Protein AF-0000000077824830 (afdb_homodimer)

Sequence (788 aa):
MGSRHFPARTVLFERETSGVTYRVPALLHIPCVAKLLAFAEERLSVDDAHANLLVLRRALFTPHQAQYMRALETATLAHHRSMNPCPIYDELTGMVFLFFIAVLGRTPEAFQIITGQNAARLCYVTSSDQGISWSHVTDLTQQVIGVSIEDWATFALGPGHGIQLKSGRLLLPAYAYHIDCKECFGKLCKTTPHAFTFYSDDHGQSWQFGEFIPNLQTVECQMVSVDEEDGSNVLYCNARSPLGFRVQALSTDDGAVFHSGQLVQRLVETPHGCHGSIIGFQAPISQSGFSFQMPTWVLYCHPTSSRSRVNLGIYLSTFPRDADSWTEPWVIYEGPSAYSDLAYIELPYPDLSITGIPAIAFACLYENGVRSPYEQISFSMFTLHEKPCQFLYYMGSRHFPARTVLFERETSGVTYRVPALLHIPCVAKLLAFAEERLSVDDAHANLLVLRRALFTPHQAQYMRALETATLAHHRSMNPCPIYDELTGMVFLFFIAVLGRTPEAFQIITGQNAARLCYVTSSDQGISWSHVTDLTQQVIGVSIEDWATFALGPGHGIQLKSGRLLLPAYAYHIDCKECFGKLCKTTPHAFTFYSDDHGQSWQFGEFIPNLQTVECQMVSVDEEDGSNVLYCNARSPLGFRVQALSTDDGAVFHSGQLVQRLVETPHGCHGSIIGFQAPISQSGFSFQMPTWVLYCHPTSSRSRVNLGIYLSTFPRDADSWTEPWVIYEGPSAYSDLAYIELPYPDLSITGIPAIAFACLYENGVRSPYEQISFSMFTLHEKPCQFLYY

Structure (mmCIF, N/CA/C/O backbone):
data_AF-0000000077824830-model_v1
#
loop_
_entity.id
_entity.type
_entity.pdbx_description
1 polymer exo-alpha-sialidase
#
loop_
_atom_site.group_PDB
_atom_site.id
_atom_site.type_symbol
_atom_site.label_atom_id
_atom_site.label_alt_id
_atom_site.label_comp_id
_atom_site.label_asym_id
_atom_site.label_entity_id
_atom_site.label_seq_id
_atom_site.pdbx_PDB_ins_code
_atom_site.Cartn_x
_atom_site.Cartn_y
_atom_site.Cartn_z
_atom_site.occupancy
_atom_site.B_iso_or_equiv
_atom_site.auth_seq_id
_atom_site.auth_comp_id
_atom_site.auth_asym_id
_atom_site.auth_atom_id
_atom_site.pdbx_PDB_model_num
ATOM 1 N N . MET A 1 1 ? -3.24 -15.883 12.625 1 47.66 1 MET A N 1
ATOM 2 C CA . MET A 1 1 ? -2.906 -14.461 12.648 1 47.66 1 MET A CA 1
ATOM 3 C C . MET A 1 1 ? -3.854 -13.664 11.758 1 47.66 1 MET A C 1
ATOM 5 O O . MET A 1 1 ? -4.262 -14.141 10.695 1 47.66 1 MET A O 1
ATOM 9 N N . GLY A 1 2 ? -4.559 -12.773 12.289 1 63.34 2 GLY A N 1
ATOM 10 C CA . GLY A 1 2 ? -5.555 -11.992 11.578 1 63.34 2 GLY A CA 1
ATOM 11 C C . GLY A 1 2 ? -4.996 -11.281 10.367 1 63.34 2 GLY A C 1
ATOM 12 O O . GLY A 1 2 ? -3.777 -11.18 10.203 1 63.34 2 GLY A O 1
ATOM 13 N N . SER A 1 3 ? -5.73 -10.969 9.312 1 76.12 3 SER A N 1
ATOM 14 C CA . SER A 1 3 ? -5.371 -10.25 8.094 1 76.12 3 SER A CA 1
ATOM 15 C C . SER A 1 3 ? -5.188 -8.758 8.359 1 76.12 3 SER A C 1
ATOM 17 O O . SER A 1 3 ? -5.848 -8.195 9.234 1 76.12 3 SER A O 1
ATOM 19 N N . ARG A 1 4 ? -4.098 -8.203 7.906 1 87.69 4 ARG A N 1
ATOM 20 C CA . ARG A 1 4 ? -3.842 -6.77 7.926 1 87.69 4 ARG A CA 1
ATOM 21 C C . ARG A 1 4 ? -4.199 -6.129 6.586 1 87.69 4 ARG A C 1
ATOM 23 O O . ARG A 1 4 ? -3.834 -6.648 5.527 1 87.69 4 ARG A O 1
ATOM 30 N N . HIS A 1 5 ? -4.961 -5.031 6.664 1 90.44 5 HIS A N 1
ATOM 31 C CA . HIS A 1 5 ? -5.422 -4.324 5.477 1 90.44 5 HIS A CA 1
ATOM 32 C C . HIS A 1 5 ? -4.746 -2.959 5.352 1 90.44 5 HIS A C 1
ATOM 34 O O . HIS A 1 5 ? -4.609 -2.236 6.34 1 90.44 5 HIS A O 1
ATOM 40 N N . PHE A 1 6 ? -4.293 -2.604 4.18 1 92.62 6 PHE A N 1
ATOM 41 C CA . PHE A 1 6 ? -3.73 -1.301 3.842 1 92.62 6 PHE A CA 1
ATOM 42 C C . PHE A 1 6 ? -4.551 -0.624 2.75 1 92.62 6 PHE A C 1
ATOM 44 O O . PHE A 1 6 ? -4.879 -1.245 1.739 1 92.62 6 PHE A O 1
ATOM 51 N N . PRO A 1 7 ? -4.887 0.658 2.934 1 92.44 7 PRO A N 1
ATOM 52 C CA . PRO A 1 7 ? -5.668 1.347 1.902 1 92.44 7 PRO A CA 1
ATOM 53 C C . PRO A 1 7 ? -4.875 1.581 0.619 1 92.44 7 PRO A C 1
ATOM 55 O O . PRO A 1 7 ? -3.643 1.5 0.627 1 92.44 7 PRO A O 1
ATOM 58 N N . ALA A 1 8 ? -5.672 1.815 -0.489 1 91.62 8 ALA A N 1
ATOM 59 C CA . ALA A 1 8 ? -5.031 2.25 -1.728 1 91.62 8 ALA A CA 1
ATOM 60 C C . ALA A 1 8 ? -4.219 3.521 -1.507 1 91.62 8 ALA A C 1
ATOM 62 O O . ALA A 1 8 ? -4.496 4.293 -0.585 1 91.62 8 ALA A O 1
ATOM 63 N N . ARG A 1 9 ? -3.213 3.689 -2.316 1 92.19 9 ARG A N 1
ATOM 64 C CA . ARG A 1 9 ? -2.283 4.801 -2.16 1 92.19 9 ARG A CA 1
ATOM 65 C C . ARG A 1 9 ? -1.987 5.465 -3.502 1 92.19 9 ARG A C 1
ATOM 67 O O . ARG A 1 9 ? -1.806 4.777 -4.512 1 92.19 9 ARG A O 1
ATOM 74 N N . THR A 1 10 ? -1.988 6.789 -3.518 1 90.81 10 THR A N 1
ATOM 75 C CA . THR A 1 10 ? -1.603 7.562 -4.691 1 90.81 10 THR A CA 1
ATOM 76 C C . THR A 1 10 ? -0.431 8.484 -4.375 1 90.81 10 THR A C 1
ATOM 78 O O . THR A 1 10 ? -0.51 9.297 -3.451 1 90.81 10 THR A O 1
ATOM 81 N N . VAL A 1 11 ? 0.64 8.398 -5.121 1 93.06 11 VAL A N 1
ATOM 82 C CA . VAL A 1 11 ? 1.787 9.273 -4.934 1 93.06 11 VAL A CA 1
ATOM 83 C C . VAL A 1 11 ? 1.505 10.633 -5.574 1 93.06 11 VAL A C 1
ATOM 85 O O . VAL A 1 11 ? 1.273 10.719 -6.781 1 93.06 11 VAL A O 1
ATOM 88 N N . LEU A 1 12 ? 1.549 11.656 -4.773 1 92.06 12 LEU A N 1
ATOM 89 C CA . LEU A 1 12 ? 1.25 12.992 -5.289 1 92.06 12 LEU A CA 1
ATOM 90 C C . LEU A 1 12 ? 2.533 13.766 -5.574 1 92.06 12 LEU A C 1
ATOM 92 O O . LEU A 1 12 ? 2.584 14.562 -6.512 1 92.06 12 LEU A O 1
ATOM 96 N N . PHE A 1 13 ? 3.52 13.656 -4.703 1 93.69 13 PHE A N 1
ATOM 97 C CA . PHE A 1 13 ? 4.832 14.273 -4.859 1 93.69 13 PHE A CA 1
AT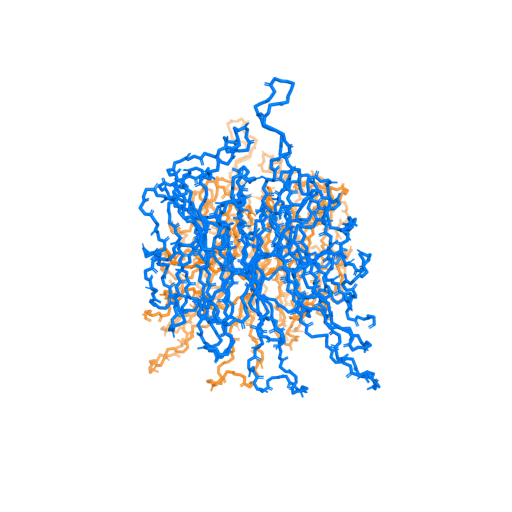OM 98 C C . PHE A 1 13 ? 5.938 13.234 -4.734 1 93.69 13 PHE A C 1
ATOM 100 O O . PHE A 1 13 ? 5.863 12.328 -3.896 1 93.69 13 PHE A O 1
ATOM 107 N N . GLU A 1 14 ? 6.898 13.398 -5.512 1 93.81 14 GLU A N 1
ATOM 108 C CA . GLU A 1 14 ? 7.977 12.406 -5.516 1 93.81 14 GLU A CA 1
ATOM 109 C C . GLU A 1 14 ? 9.336 13.07 -5.727 1 93.81 14 GLU A C 1
ATOM 111 O O . GLU A 1 14 ? 9.453 14.008 -6.523 1 93.81 14 GLU A O 1
ATOM 116 N N . ARG A 1 15 ? 10.227 12.484 -5.031 1 94.44 15 ARG A N 1
ATOM 117 C CA . ARG A 1 15 ? 11.594 12.953 -5.211 1 94.44 15 ARG A CA 1
ATOM 118 C C . ARG A 1 15 ? 12.016 12.859 -6.676 1 94.44 15 ARG A C 1
ATOM 120 O O . ARG A 1 15 ? 11.742 11.867 -7.344 1 94.44 15 ARG A O 1
ATOM 127 N N . GLU A 1 16 ? 12.711 13.867 -7.074 1 92 16 GLU A N 1
ATOM 128 C CA . GLU A 1 16 ? 13.148 13.914 -8.469 1 92 16 GLU A CA 1
ATOM 129 C C . GLU A 1 16 ? 14.594 13.445 -8.609 1 92 16 GLU A C 1
ATOM 131 O O . GLU A 1 16 ? 15.344 13.438 -7.633 1 92 16 GLU A O 1
ATOM 136 N N . THR A 1 17 ? 14.93 13.102 -9.836 1 89.69 17 THR A N 1
ATOM 137 C CA . THR A 1 17 ? 16.281 12.648 -10.117 1 89.69 17 THR A CA 1
ATOM 138 C C . THR A 1 17 ? 17.297 13.758 -9.82 1 89.69 17 THR A C 1
ATOM 140 O O . THR A 1 17 ? 18.453 13.477 -9.484 1 89.69 17 THR A O 1
ATOM 143 N N . SER A 1 18 ? 16.906 14.977 -9.914 1 89.75 18 SER A N 1
ATOM 144 C CA . SER A 1 18 ? 17.766 16.125 -9.656 1 89.75 18 SER A CA 1
ATOM 145 C C . SER A 1 18 ? 18.094 16.25 -8.18 1 89.75 18 SER A C 1
ATOM 147 O O . SER A 1 18 ? 18.984 17.016 -7.801 1 89.75 18 SER A O 1
ATOM 149 N N . GLY A 1 19 ? 17.359 15.555 -7.367 1 89.62 19 GLY A N 1
ATOM 150 C CA . GLY A 1 19 ? 17.547 15.664 -5.93 1 89.62 19 GLY A CA 1
ATOM 151 C C . GLY A 1 19 ? 16.453 16.453 -5.238 1 89.62 19 GLY A C 1
ATOM 152 O O . GLY A 1 19 ? 16.328 16.406 -4.012 1 89.62 19 GLY A O 1
ATOM 153 N N . VAL A 1 20 ? 15.711 17.141 -6.039 1 92.62 20 VAL A N 1
ATOM 154 C CA . VAL A 1 20 ? 14.578 17.891 -5.504 1 92.62 20 VAL A CA 1
ATOM 155 C C . VAL A 1 20 ? 13.641 16.953 -4.758 1 92.62 20 VAL A C 1
ATOM 157 O O . VAL A 1 20 ? 13.297 15.875 -5.254 1 92.62 20 VAL A O 1
ATOM 160 N N . THR A 1 21 ? 13.328 17.344 -3.527 1 95 21 THR A N 1
ATOM 161 C CA . THR A 1 21 ? 12.477 16.531 -2.656 1 95 21 THR A CA 1
ATOM 162 C C . THR A 1 21 ? 11.336 17.375 -2.096 1 95 21 THR A C 1
ATOM 164 O O . THR A 1 21 ? 11.422 18.609 -2.049 1 95 21 THR A O 1
ATOM 167 N N . TYR A 1 22 ? 10.344 16.734 -1.759 1 96.19 22 TYR A N 1
ATOM 168 C CA . TYR A 1 22 ? 9.18 17.406 -1.193 1 96.19 22 TYR A CA 1
ATOM 169 C C . TYR A 1 22 ? 8.93 16.938 0.24 1 96.19 22 TYR A C 1
ATOM 171 O O . TYR A 1 22 ? 9 15.75 0.538 1 96.19 22 TYR A O 1
ATOM 179 N N . ARG A 1 23 ? 8.68 17.906 1.113 1 97.06 23 ARG A N 1
ATOM 180 C CA . ARG A 1 23 ? 8.547 17.625 2.541 1 97.06 23 ARG A CA 1
ATOM 181 C C . ARG A 1 23 ? 7.387 18.406 3.146 1 97.06 23 ARG A C 1
ATOM 183 O O . ARG A 1 23 ? 6.855 19.312 2.521 1 97.06 23 ARG A O 1
ATOM 190 N N . VAL A 1 24 ? 6.992 18 4.363 1 97.69 24 VAL A N 1
ATOM 191 C CA . VAL A 1 24 ? 6.086 18.719 5.254 1 97.69 24 VAL A CA 1
ATOM 192 C C . VAL A 1 24 ? 4.727 18.891 4.578 1 97.69 24 VAL A C 1
ATOM 194 O O . VAL A 1 24 ? 4.324 20.016 4.246 1 97.69 24 VAL A O 1
ATOM 197 N N . PRO A 1 25 ? 4.031 17.828 4.473 1 97.5 25 PRO A N 1
ATOM 198 C CA . PRO A 1 25 ? 2.723 17.859 3.814 1 97.5 25 PRO A CA 1
ATOM 199 C C . PRO A 1 25 ? 1.676 18.625 4.633 1 97.5 25 PRO A C 1
ATOM 201 O O . PRO A 1 25 ? 1.704 18.578 5.863 1 97.5 25 PRO A O 1
ATOM 204 N N . ALA A 1 26 ? 0.798 19.266 3.955 1 98.19 26 ALA A N 1
ATOM 205 C CA . ALA A 1 26 ? -0.415 19.859 4.516 1 98.19 26 ALA A CA 1
ATOM 206 C C . ALA A 1 26 ? -1.621 19.594 3.619 1 98.19 26 ALA A C 1
ATOM 208 O O . ALA A 1 26 ? -1.521 19.656 2.393 1 98.19 26 ALA A O 1
ATOM 209 N N . LEU A 1 27 ? -2.678 19.219 4.195 1 96.75 27 LEU A N 1
ATOM 210 C CA . LEU A 1 27 ? -3.879 18.828 3.471 1 96.75 27 LEU A CA 1
ATOM 211 C C . LEU A 1 27 ? -5.078 19.656 3.916 1 96.75 27 LEU A C 1
ATOM 213 O O . LEU A 1 27 ? -5.301 19.828 5.113 1 96.75 27 LEU A O 1
ATOM 217 N N . LEU A 1 28 ? -5.801 20.188 2.934 1 96.31 28 LEU A N 1
ATOM 218 C CA . LEU A 1 28 ? -6.992 20.969 3.227 1 96.31 28 LEU A CA 1
ATOM 219 C C . LEU A 1 28 ? -8.188 20.484 2.412 1 96.31 28 LEU A C 1
ATOM 221 O O . LEU A 1 28 ? -8.078 20.297 1.199 1 96.31 28 LEU A O 1
ATOM 225 N N . HIS A 1 29 ? -9.227 20.219 3.096 1 93.94 29 HIS A N 1
ATOM 226 C CA . HIS A 1 29 ? -10.477 19.875 2.436 1 93.94 29 HIS A CA 1
ATOM 227 C C . HIS A 1 29 ? -11.406 21.078 2.346 1 93.94 29 HIS A C 1
ATOM 229 O O . HIS A 1 29 ? -11.617 21.781 3.338 1 93.94 29 HIS A O 1
ATOM 235 N N . ILE A 1 30 ? -11.891 21.297 1.149 1 92.19 30 ILE A N 1
ATOM 236 C CA . ILE A 1 30 ? -12.922 22.297 0.931 1 92.19 30 ILE A CA 1
ATOM 237 C C . ILE A 1 30 ? -14.273 21.625 0.726 1 92.19 30 ILE A C 1
ATOM 239 O O . ILE A 1 30 ? -14.586 21.172 -0.38 1 92.19 30 ILE A O 1
ATOM 243 N N . PRO A 1 31 ? -15.109 21.594 1.697 1 87 31 PRO A N 1
ATOM 244 C CA . PRO A 1 31 ? -16.312 20.75 1.703 1 87 31 PRO A CA 1
ATOM 245 C C . PRO A 1 31 ? -17.312 21.141 0.62 1 87 31 PRO A C 1
ATOM 247 O O . PRO A 1 31 ? -17.906 20.266 -0.026 1 87 31 PRO A O 1
ATOM 250 N N . CYS A 1 32 ? -17.562 22.359 0.378 1 83.5 32 CYS A N 1
ATOM 251 C CA . CYS A 1 32 ? -18.641 22.812 -0.488 1 83.5 32 CYS A CA 1
ATOM 252 C C . CYS A 1 32 ? -18.422 22.344 -1.923 1 83.5 32 CYS A C 1
ATOM 254 O O . CYS A 1 32 ? -19.375 22.156 -2.672 1 83.5 32 CYS A O 1
ATOM 256 N N . VAL A 1 33 ? -17.188 22.125 -2.264 1 78.88 33 VAL A N 1
ATOM 257 C CA . VAL A 1 33 ? -16.922 21.734 -3.645 1 78.88 33 VAL A CA 1
ATOM 258 C C . VAL A 1 33 ? -16.25 20.359 -3.672 1 78.88 33 VAL A C 1
ATOM 260 O O . VAL A 1 33 ? -15.844 19.875 -4.73 1 78.88 33 VAL A O 1
ATOM 263 N N . ALA A 1 34 ? -16.109 19.75 -2.547 1 80.56 34 ALA A N 1
ATOM 264 C CA . ALA A 1 34 ? -15.508 18.422 -2.422 1 80.56 34 ALA A CA 1
ATOM 265 C C . ALA A 1 34 ? -14.125 18.375 -3.064 1 80.56 34 ALA A C 1
ATOM 267 O O . ALA A 1 34 ? -13.844 17.5 -3.883 1 80.56 34 ALA A O 1
ATOM 268 N N . LYS A 1 35 ? -13.312 19.375 -2.715 1 86.06 35 LYS A N 1
ATOM 269 C CA . LYS A 1 35 ? -11.953 19.469 -3.227 1 86.06 35 LYS A CA 1
ATOM 270 C C . LYS A 1 35 ? -10.93 19.328 -2.104 1 86.06 35 LYS A C 1
ATOM 272 O O . LYS A 1 35 ? -11.203 19.688 -0.958 1 86.06 35 LYS A O 1
ATOM 277 N N . LEU A 1 36 ? -9.828 18.766 -2.52 1 91.31 36 LEU A N 1
ATOM 278 C CA . LEU A 1 36 ? -8.688 18.656 -1.617 1 91.31 36 LEU A CA 1
ATOM 279 C C . LEU A 1 36 ? -7.488 19.438 -2.162 1 91.31 36 LEU A C 1
ATOM 281 O O . LEU A 1 36 ? -7.23 19.422 -3.367 1 91.31 36 LEU A O 1
ATOM 285 N N . LEU A 1 37 ? -6.883 20.188 -1.346 1 94.12 37 LEU A N 1
ATOM 286 C CA . LEU A 1 37 ? -5.629 20.859 -1.656 1 94.12 37 LEU A CA 1
ATOM 287 C C . LEU A 1 37 ? -4.469 20.234 -0.893 1 94.12 37 LEU A C 1
ATOM 289 O O . LEU A 1 37 ? -4.484 20.188 0.339 1 94.12 37 LEU A O 1
ATOM 293 N N . ALA A 1 38 ? -3.521 19.703 -1.622 1 95.38 38 ALA A N 1
ATOM 294 C CA . ALA A 1 38 ? -2.316 19.109 -1.034 1 95.38 38 ALA A CA 1
ATOM 295 C C . ALA A 1 38 ? -1.123 20.047 -1.193 1 95.38 38 ALA A C 1
ATOM 297 O O . ALA A 1 38 ? -0.713 20.359 -2.314 1 95.38 38 ALA A O 1
ATOM 298 N N . PHE A 1 39 ? -0.548 20.484 -0.098 1 96.69 39 PHE A N 1
ATOM 299 C CA . PHE A 1 39 ? 0.609 21.375 -0.109 1 96.69 39 PHE A CA 1
ATOM 300 C C . PHE A 1 39 ? 1.861 20.641 0.352 1 96.69 39 PHE A C 1
ATOM 302 O O . PHE A 1 39 ? 1.774 19.672 1.099 1 96.69 39 PHE A O 1
ATOM 309 N N . ALA A 1 40 ? 3.002 21.125 -0.075 1 96.88 40 ALA A N 1
ATOM 310 C CA . ALA A 1 40 ? 4.289 20.625 0.397 1 96.88 40 ALA A CA 1
ATOM 311 C C . ALA A 1 40 ? 5.383 21.672 0.234 1 96.88 40 ALA A C 1
ATOM 313 O O . ALA A 1 40 ? 5.195 22.672 -0.474 1 96.88 40 ALA A O 1
ATOM 314 N N . GLU A 1 41 ? 6.461 21.453 0.929 1 96.94 41 GLU A N 1
ATOM 315 C CA . GLU A 1 41 ? 7.699 22.172 0.66 1 96.94 41 GLU A CA 1
ATOM 316 C C . GLU A 1 41 ? 8.484 21.516 -0.473 1 96.94 41 GLU A C 1
ATOM 318 O O . GLU A 1 41 ? 8.617 20.297 -0.516 1 96.94 41 GLU A O 1
ATOM 323 N N . GLU A 1 42 ? 8.891 22.297 -1.344 1 95.94 42 GLU A N 1
ATOM 324 C CA . GLU A 1 42 ? 9.93 21.844 -2.271 1 95.94 42 GLU A CA 1
ATOM 325 C C . GLU A 1 42 ? 11.32 22.172 -1.744 1 95.94 42 GLU A C 1
ATOM 327 O O . GLU A 1 42 ? 11.602 23.312 -1.391 1 95.94 42 GLU A O 1
ATOM 332 N N . ARG A 1 43 ? 12.156 21.156 -1.752 1 93.94 43 ARG A N 1
ATOM 333 C CA . ARG A 1 43 ? 13.531 21.328 -1.296 1 93.94 43 ARG A CA 1
ATOM 334 C C . ARG A 1 43 ? 14.523 20.875 -2.361 1 93.94 43 ARG A C 1
ATOM 336 O O . ARG A 1 43 ? 14.273 19.906 -3.078 1 93.94 43 ARG A O 1
ATOM 343 N N . LEU A 1 44 ? 15.609 21.547 -2.373 1 87.62 44 LEU A N 1
ATOM 344 C CA . LEU A 1 44 ? 16.641 21.141 -3.312 1 87.62 44 LEU A CA 1
ATOM 345 C C . LEU A 1 44 ? 17.344 19.875 -2.836 1 87.62 44 LEU A C 1
ATOM 347 O O . LEU A 1 44 ? 17.922 19.141 -3.637 1 87.62 44 LEU A O 1
ATOM 351 N N . SER A 1 45 ? 17.297 19.672 -1.559 1 81.19 45 SER A N 1
ATOM 352 C CA . SER A 1 45 ? 17.719 18.438 -0.896 1 81.19 45 SER A CA 1
ATOM 353 C C . SER A 1 45 ? 16.875 18.172 0.342 1 81.19 45 SER A C 1
ATOM 355 O O . SER A 1 45 ? 16 18.969 0.701 1 81.19 45 SER A O 1
ATOM 357 N N . VAL A 1 46 ? 17.203 17.125 1.11 1 80.62 46 VAL A N 1
ATOM 358 C CA . VAL A 1 46 ? 16.391 16.734 2.254 1 80.62 46 VAL A CA 1
ATOM 359 C C . VAL A 1 46 ? 16.609 17.719 3.404 1 80.62 46 VAL A C 1
ATOM 361 O O . VAL A 1 46 ? 15.789 17.797 4.324 1 80.62 46 VAL A O 1
ATOM 364 N N . ASP A 1 47 ? 17.594 18.438 3.303 1 81.5 47 ASP A N 1
ATOM 365 C CA . ASP A 1 47 ? 17.922 19.391 4.352 1 81.5 47 ASP A CA 1
ATOM 366 C C . ASP A 1 47 ? 16.922 20.547 4.371 1 81.5 47 ASP A C 1
ATOM 368 O O . ASP A 1 47 ? 16.562 21.094 3.322 1 81.5 47 ASP A O 1
ATOM 372 N N . ASP A 1 48 ? 16.531 20.953 5.559 1 80.25 48 ASP A N 1
ATOM 373 C CA . ASP A 1 48 ? 15.547 22.031 5.711 1 80.25 48 ASP A CA 1
ATOM 374 C C . ASP A 1 48 ? 16.109 23.359 5.211 1 80.25 48 ASP A C 1
ATOM 376 O O . ASP A 1 48 ? 15.367 24.219 4.766 1 80.25 48 ASP A O 1
ATOM 380 N N . ALA A 1 49 ? 17.375 23.516 5.281 1 81.25 49 ALA A N 1
ATOM 381 C CA . ALA A 1 49 ? 18.016 24.75 4.836 1 81.25 49 ALA A CA 1
ATOM 382 C C . ALA A 1 49 ? 17.969 24.891 3.318 1 81.25 49 ALA A C 1
ATOM 384 O O . ALA A 1 49 ? 18.234 25.969 2.773 1 81.25 49 ALA A O 1
ATOM 385 N N . HIS A 1 50 ? 17.5 23.859 2.693 1 81.44 50 HIS A N 1
ATOM 386 C CA . HIS A 1 50 ? 17.438 23.875 1.236 1 81.44 50 HIS A CA 1
ATOM 387 C C . HIS A 1 50 ? 15.992 23.984 0.747 1 81.44 50 HIS A C 1
ATOM 389 O O . HIS A 1 50 ? 15.703 23.703 -0.415 1 81.44 50 HIS A O 1
ATOM 395 N N . ALA A 1 51 ? 15.18 24.359 1.677 1 86.19 51 ALA A N 1
ATOM 396 C CA . ALA A 1 51 ? 13.812 24.672 1.247 1 86.19 51 ALA A CA 1
ATOM 397 C C . ALA A 1 51 ? 13.805 25.812 0.228 1 86.19 51 ALA A C 1
ATOM 399 O O . ALA A 1 51 ? 14.648 26.703 0.283 1 86.19 51 ALA A O 1
ATOM 400 N N . ASN A 1 52 ? 12.852 25.734 -0.688 1 87.69 52 ASN A N 1
ATOM 401 C CA . ASN A 1 52 ? 12.789 26.719 -1.767 1 87.69 52 ASN A CA 1
ATOM 402 C C . ASN A 1 52 ? 11.414 27.391 -1.831 1 87.69 52 ASN A C 1
ATOM 404 O O . ASN A 1 52 ? 11.266 28.547 -1.417 1 87.69 52 ASN A O 1
ATOM 408 N N . LEU A 1 53 ? 10.461 26.734 -2.205 1 93.69 53 LEU A N 1
ATOM 409 C CA . LEU A 1 53 ? 9.117 27.281 -2.332 1 93.69 53 LEU A CA 1
ATOM 410 C C . LEU A 1 53 ? 8.062 26.25 -1.955 1 93.69 53 LEU A C 1
ATOM 412 O O . LEU A 1 53 ? 8.391 25.094 -1.7 1 93.69 53 LEU A O 1
ATOM 416 N N . LEU A 1 54 ? 6.855 26.734 -1.832 1 97.56 54 LEU A N 1
ATOM 417 C CA . LEU A 1 54 ? 5.73 25.844 -1.571 1 97.56 54 LEU A CA 1
ATOM 418 C C . LEU A 1 54 ? 5.082 25.391 -2.875 1 97.56 54 LEU A C 1
ATOM 420 O O . LEU A 1 54 ? 5.059 26.141 -3.854 1 97.56 54 LEU A O 1
ATOM 424 N N . VAL A 1 55 ? 4.641 24.156 -2.852 1 96.44 55 VAL A N 1
ATOM 425 C CA . VAL A 1 55 ? 3.965 23.594 -4.02 1 96.44 55 VAL A CA 1
ATOM 426 C C . VAL A 1 55 ? 2.564 23.125 -3.637 1 96.44 55 VAL A C 1
ATOM 428 O O . VAL A 1 55 ? 2.273 22.922 -2.455 1 96.44 55 VAL A O 1
ATOM 431 N N . LEU A 1 56 ? 1.697 23.062 -4.707 1 95.44 56 LEU A N 1
ATOM 432 C CA . LEU A 1 56 ? 0.295 22.703 -4.52 1 95.44 56 LEU A CA 1
ATOM 433 C C . LEU A 1 56 ? -0.163 21.719 -5.582 1 95.44 56 LEU A C 1
ATOM 435 O O . LEU A 1 56 ? 0.174 21.859 -6.762 1 95.44 56 LEU A O 1
ATOM 439 N N . ARG A 1 57 ? -0.813 20.688 -5.152 1 92.25 57 ARG A N 1
ATOM 440 C CA . ARG A 1 57 ? -1.612 19.844 -6.043 1 92.25 57 ARG A CA 1
ATOM 441 C C . ARG A 1 57 ? -3.084 19.875 -5.645 1 92.25 57 ARG A C 1
ATOM 443 O O . ARG A 1 57 ? -3.42 19.656 -4.477 1 92.25 57 ARG A O 1
ATOM 450 N N . ARG A 1 58 ? -3.85 20.219 -6.625 1 88 58 ARG A N 1
ATOM 451 C CA . ARG A 1 58 ? -5.289 20.234 -6.387 1 88 58 ARG A CA 1
ATOM 452 C C . ARG A 1 58 ? -5.926 18.906 -6.805 1 88 58 ARG A C 1
ATOM 454 O O . ARG A 1 58 ? -5.586 18.359 -7.855 1 88 58 ARG A O 1
ATOM 461 N N . ALA A 1 59 ? -6.328 18.188 -5.879 1 71.81 59 ALA A N 1
ATOM 462 C CA . ALA A 1 59 ? -6.875 16.875 -6.219 1 71.81 59 ALA A CA 1
ATOM 463 C C . ALA A 1 59 ? -8.398 16.875 -6.129 1 71.81 59 ALA A C 1
ATOM 465 O O . ALA A 1 59 ? -8.977 17.562 -5.285 1 71.81 59 ALA A O 1
ATOM 466 N N . LEU A 1 60 ? -9.031 16.438 -7.32 1 58.22 60 LEU A N 1
ATOM 467 C CA . LEU A 1 60 ? -10.422 16.016 -7.203 1 58.22 60 LEU A CA 1
ATOM 468 C C . LEU A 1 60 ? -10.508 14.562 -6.73 1 58.22 60 LEU A C 1
ATOM 470 O O . LEU A 1 60 ? -9.555 13.797 -6.871 1 58.22 60 LEU A O 1
ATOM 474 N N . PHE A 1 61 ? -11.531 14.141 -5.785 1 55.94 61 PHE A N 1
ATOM 475 C CA . PHE A 1 61 ? -11.781 12.789 -5.293 1 55.94 61 PHE A CA 1
ATOM 476 C C . PHE A 1 61 ? -11.586 11.766 -6.41 1 55.94 61 PHE A C 1
ATOM 478 O O . PHE A 1 61 ? -11.383 10.578 -6.141 1 55.94 61 PHE A O 1
ATOM 485 N N . THR A 1 62 ? -11.586 12.227 -7.637 1 48.25 62 THR A N 1
ATOM 486 C CA . THR A 1 62 ? -11.406 11.211 -8.672 1 48.25 62 THR A CA 1
ATOM 487 C C . THR A 1 62 ? -9.992 11.25 -9.227 1 48.25 62 THR A C 1
ATOM 489 O O . THR A 1 62 ? -9.469 12.32 -9.539 1 48.25 62 THR A O 1
ATOM 492 N N . PRO A 1 63 ? -9.227 10.289 -8.859 1 46.03 63 PRO A N 1
ATOM 493 C CA . PRO A 1 63 ? -7.812 10.156 -9.234 1 46.03 63 PRO A CA 1
ATOM 494 C C . PRO A 1 63 ? -7.492 10.797 -10.578 1 46.03 63 PRO A C 1
ATOM 496 O O . PRO A 1 63 ? -6.379 11.281 -10.789 1 46.03 63 PRO A O 1
ATOM 499 N N . HIS A 1 64 ? -8.391 10.609 -11.555 1 45.16 64 HIS A N 1
ATOM 500 C CA . HIS A 1 64 ? -8.039 10.969 -12.922 1 45.16 64 HIS A CA 1
ATOM 501 C C . HIS A 1 64 ? -7.848 12.477 -13.062 1 45.16 64 HIS A C 1
ATOM 503 O O . HIS A 1 64 ? -7.328 12.945 -14.078 1 45.16 64 HIS A O 1
ATOM 509 N N . GLN A 1 65 ? -8.32 13.117 -12.039 1 48.59 65 GLN A N 1
ATOM 510 C CA . GLN A 1 65 ? -8.25 14.555 -12.305 1 48.59 65 GLN A CA 1
ATOM 511 C C . GLN A 1 65 ? -7.148 15.211 -11.477 1 48.59 65 GLN A C 1
ATOM 513 O O . GLN A 1 65 ? -7.254 16.391 -11.125 1 48.59 65 GLN A O 1
ATOM 518 N N . ALA A 1 66 ? -6.324 14.305 -10.844 1 54.41 66 ALA A N 1
ATOM 519 C CA . ALA A 1 66 ? -5.297 15.07 -10.148 1 54.41 66 ALA A CA 1
ATOM 520 C C . ALA A 1 66 ? -4.59 16.031 -11.102 1 54.41 66 ALA A C 1
ATOM 522 O O . ALA A 1 66 ? -4.172 15.633 -12.188 1 54.41 66 ALA A O 1
ATOM 523 N N . GLN A 1 67 ? -4.875 17.297 -10.828 1 63.59 67 GLN A N 1
ATOM 524 C CA . GLN A 1 67 ? -4.234 18.375 -11.562 1 63.59 67 GLN A CA 1
ATOM 525 C C . GLN A 1 67 ? -2.725 18.391 -11.328 1 63.59 67 GLN A C 1
ATOM 527 O O . GLN A 1 67 ? -2.232 17.75 -10.398 1 63.59 67 GLN A O 1
ATOM 532 N N . TYR A 1 68 ? -2.006 18.844 -12.18 1 75.06 68 TYR A N 1
ATOM 533 C CA . TYR A 1 68 ? -0.555 19 -12.172 1 75.06 68 TYR A CA 1
ATOM 534 C C . TYR A 1 68 ? -0.092 19.781 -10.945 1 75.06 68 TYR A C 1
ATOM 536 O O . TYR A 1 68 ? -0.831 20.609 -10.422 1 75.06 68 TYR A O 1
ATOM 544 N N . MET A 1 69 ? 0.941 19.375 -10.406 1 84.25 69 MET A N 1
ATOM 545 C CA . MET A 1 69 ? 1.607 20.125 -9.344 1 84.25 69 MET A CA 1
ATOM 546 C C . MET A 1 69 ? 1.952 21.531 -9.805 1 84.25 69 MET A C 1
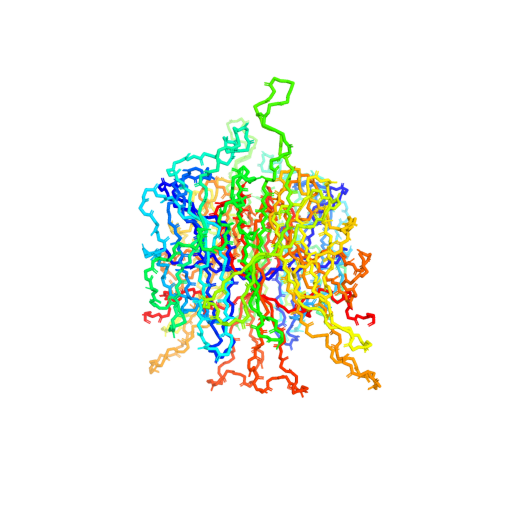ATOM 548 O O . MET A 1 69 ? 2.42 21.734 -10.93 1 84.25 69 MET A O 1
ATOM 552 N N . ARG A 1 70 ? 1.674 22.484 -8.938 1 90.81 70 ARG A N 1
ATOM 553 C CA . ARG A 1 70 ? 2.012 23.875 -9.234 1 90.81 70 ARG A CA 1
ATOM 554 C C . ARG A 1 70 ? 2.846 24.484 -8.117 1 90.81 70 ARG A C 1
ATOM 556 O O . ARG A 1 70 ? 2.604 24.219 -6.938 1 90.81 70 ARG A O 1
ATOM 563 N N . ALA A 1 71 ? 3.801 25.266 -8.508 1 93.62 71 ALA A N 1
ATOM 564 C CA . ALA A 1 71 ? 4.531 26.078 -7.535 1 93.62 71 ALA A CA 1
ATOM 565 C C . ALA A 1 71 ? 3.715 27.297 -7.117 1 93.62 71 ALA A C 1
ATOM 567 O O . ALA A 1 71 ? 3.062 27.922 -7.949 1 93.62 71 ALA A O 1
ATOM 568 N N . LEU A 1 72 ? 3.736 27.562 -5.875 1 96.69 72 LEU A N 1
ATOM 569 C CA . LEU A 1 72 ? 3.086 28.781 -5.383 1 96.69 72 LEU A CA 1
ATOM 570 C C . LEU A 1 72 ? 4.062 29.938 -5.355 1 96.69 72 LEU A C 1
ATOM 572 O O . LEU A 1 72 ? 4.543 30.328 -4.289 1 96.69 72 LEU A O 1
ATOM 576 N N . GLU A 1 73 ? 4.16 30.609 -6.434 1 94.5 73 GLU A N 1
ATOM 577 C CA . GLU A 1 73 ? 5.195 31.625 -6.656 1 94.5 73 GLU A CA 1
ATOM 578 C C . GLU A 1 73 ? 4.957 32.844 -5.793 1 94.5 73 GLU A C 1
ATOM 580 O O . GLU A 1 73 ? 5.906 33.531 -5.391 1 94.5 73 GLU A O 1
ATOM 585 N N . THR A 1 74 ? 3.742 33.094 -5.516 1 96.88 74 THR A N 1
ATOM 586 C CA . THR A 1 74 ? 3.434 34.344 -4.777 1 96.88 74 THR A CA 1
ATOM 587 C C . THR A 1 74 ? 3.641 34.125 -3.281 1 96.88 74 THR A C 1
ATOM 589 O O . THR A 1 74 ? 3.711 35.094 -2.52 1 96.88 74 THR A O 1
ATOM 592 N N . ALA A 1 75 ? 3.713 32.875 -2.814 1 98 75 ALA A N 1
ATOM 593 C CA . ALA A 1 75 ? 3.936 32.594 -1.4 1 98 75 ALA A CA 1
ATOM 594 C C . ALA A 1 75 ? 5.418 32.656 -1.05 1 98 75 ALA A C 1
ATOM 596 O O . ALA A 1 75 ? 5.98 31.734 -0.488 1 98 75 ALA A O 1
ATOM 597 N N . THR A 1 76 ? 5.945 33.781 -1.426 1 96.44 76 THR A N 1
ATOM 598 C CA . THR A 1 76 ? 7.375 34 -1.218 1 96.44 76 THR A CA 1
ATOM 599 C C . THR A 1 76 ? 7.664 35.406 -0.754 1 96.44 76 THR A C 1
ATOM 601 O O . THR A 1 76 ? 7.027 36.375 -1.218 1 96.44 76 THR A O 1
ATOM 604 N N . LEU A 1 77 ? 8.57 35.562 0.205 1 96.5 77 LEU A N 1
ATOM 605 C CA . LEU A 1 77 ? 9.164 36.812 0.613 1 96.5 77 LEU A CA 1
ATOM 606 C C . LEU A 1 77 ? 10.586 36.938 0.072 1 96.5 77 LEU A C 1
ATOM 608 O O . LEU A 1 77 ? 11.352 36 0.099 1 96.5 77 LEU A O 1
ATOM 612 N N . ALA A 1 78 ? 10.914 38.125 -0.376 1 94.62 78 ALA A N 1
ATOM 613 C CA . ALA A 1 78 ? 12.234 38.344 -0.972 1 94.62 78 ALA A CA 1
ATOM 614 C C . ALA A 1 78 ? 13.336 37.906 -0.018 1 94.62 78 ALA A C 1
ATOM 616 O O . ALA A 1 78 ? 13.32 38.25 1.164 1 94.62 78 ALA A O 1
ATOM 617 N N . HIS A 1 79 ? 14.234 37.094 -0.487 1 95 79 HIS A N 1
ATOM 618 C CA . HIS A 1 79 ? 15.43 36.625 0.199 1 95 79 HIS A CA 1
ATOM 619 C C . HIS A 1 79 ? 15.086 35.656 1.313 1 95 79 HIS A C 1
ATOM 621 O O . HIS A 1 79 ? 15.883 35.438 2.227 1 95 79 HIS A O 1
ATOM 627 N N . HIS A 1 80 ? 13.93 35.188 1.297 1 96.62 80 HIS A N 1
ATOM 628 C CA . HIS A 1 80 ? 13.492 34.219 2.291 1 96.62 80 HIS A CA 1
ATOM 629 C C . HIS A 1 80 ? 13.062 32.906 1.629 1 96.62 80 HIS A C 1
ATOM 631 O O . HIS A 1 80 ? 12.672 32.906 0.458 1 96.62 80 HIS A O 1
ATOM 637 N N . ARG A 1 81 ? 13.188 31.797 2.334 1 95.75 81 ARG A N 1
ATOM 638 C CA . ARG A 1 81 ? 12.602 30.531 1.906 1 95.75 81 ARG A CA 1
ATOM 639 C C . ARG A 1 81 ? 11.273 30.281 2.605 1 95.75 81 ARG A C 1
ATOM 641 O O . ARG A 1 81 ? 11.117 30.594 3.789 1 95.75 81 ARG A O 1
ATOM 648 N N . SER A 1 82 ? 10.312 29.797 1.888 1 96.88 82 SER A N 1
ATOM 649 C CA . SER A 1 82 ? 8.992 29.5 2.43 1 96.88 82 SER A CA 1
ATOM 650 C C . SER A 1 82 ? 8.906 28.078 2.951 1 96.88 82 SER A C 1
ATOM 652 O O . SER A 1 82 ? 9.25 27.125 2.24 1 96.88 82 SER A O 1
ATOM 654 N N . MET A 1 83 ? 8.422 27.938 4.219 1 96.81 83 MET A N 1
ATOM 655 C CA . MET A 1 83 ? 8.391 26.625 4.863 1 96.81 83 MET A CA 1
ATOM 656 C C . MET A 1 83 ? 7.113 26.453 5.672 1 96.81 83 MET A C 1
ATOM 658 O O . MET A 1 83 ? 6.41 27.422 5.957 1 96.81 83 MET A O 1
ATOM 662 N N . ASN A 1 84 ? 6.762 25.234 6.035 1 96.94 84 ASN A N 1
ATOM 663 C CA . ASN A 1 84 ? 5.703 24.859 6.969 1 96.94 84 ASN A CA 1
ATOM 664 C C . ASN A 1 84 ? 4.34 25.359 6.504 1 96.94 84 ASN A C 1
ATOM 666 O O . ASN A 1 84 ? 3.676 26.125 7.211 1 96.94 84 ASN A O 1
ATOM 670 N N . PRO A 1 85 ? 3.973 24.922 5.324 1 98.38 85 PRO A N 1
ATOM 671 C CA . PRO A 1 85 ? 2.623 25.328 4.918 1 98.38 85 PRO A CA 1
ATOM 672 C C . PRO A 1 85 ? 1.554 24.891 5.918 1 98.38 85 PRO A C 1
ATOM 674 O O . PRO A 1 85 ? 1.598 23.766 6.422 1 98.38 85 PRO A O 1
ATOM 677 N N . CYS A 1 86 ? 0.648 25.766 6.203 1 98.81 86 CYS A N 1
ATOM 678 C CA . CYS A 1 86 ? -0.461 25.516 7.117 1 98.81 86 CYS A CA 1
ATOM 679 C C . CYS A 1 86 ? -1.73 26.203 6.645 1 98.81 86 CYS A C 1
ATOM 681 O O . CYS A 1 86 ? -2.016 27.328 7.062 1 98.81 86 CYS A O 1
ATOM 683 N N . PRO A 1 87 ? -2.553 25.5 5.867 1 98.69 87 PRO A N 1
ATOM 684 C CA . PRO A 1 87 ? -3.748 26.109 5.277 1 98.69 87 PRO A CA 1
ATOM 685 C C . PRO A 1 87 ? -4.934 26.141 6.242 1 98.69 87 PRO A C 1
ATOM 687 O O . PRO A 1 87 ? -5.047 25.266 7.109 1 98.69 87 PRO A O 1
ATOM 690 N N . ILE A 1 88 ? -5.75 27.172 6.086 1 98.62 88 ILE A N 1
ATOM 691 C CA . ILE A 1 88 ? -7.027 27.297 6.773 1 98.62 88 ILE A CA 1
ATOM 692 C C . ILE A 1 88 ? -8.117 27.656 5.766 1 98.62 88 ILE A C 1
ATOM 694 O O . ILE A 1 88 ? -7.898 28.484 4.867 1 98.62 88 ILE A O 1
ATOM 698 N N . TYR A 1 89 ? -9.18 27.016 5.895 1 98 89 TYR A N 1
ATOM 699 C CA . TYR A 1 89 ? -10.352 27.375 5.102 1 98 89 TYR A CA 1
ATOM 700 C C . TYR A 1 89 ? -11.406 28.062 5.965 1 98 89 TYR A C 1
ATOM 702 O O . TYR A 1 89 ? -11.836 27.516 6.988 1 98 89 TYR A O 1
ATOM 710 N N . ASP A 1 90 ? -11.781 29.266 5.594 1 98.25 90 ASP A N 1
ATOM 711 C CA . ASP A 1 90 ? -12.883 29.984 6.219 1 98.25 90 ASP A CA 1
ATOM 712 C C . ASP A 1 90 ? -14.211 29.656 5.535 1 98.25 90 ASP A C 1
ATOM 714 O O . ASP A 1 90 ? -14.516 30.188 4.465 1 98.25 90 ASP A O 1
ATOM 718 N N . GLU A 1 91 ? -14.953 28.859 6.184 1 95.5 91 GLU A N 1
ATOM 719 C CA . GLU A 1 91 ? -16.188 28.344 5.594 1 95.5 91 GLU A CA 1
ATOM 720 C C . GLU A 1 91 ? -17.188 29.469 5.375 1 95.5 91 GLU A C 1
ATOM 722 O O . GLU A 1 91 ? -18.031 29.391 4.469 1 95.5 91 GLU A O 1
ATOM 727 N N . LEU A 1 92 ? -17.156 30.453 6.141 1 95.5 92 LEU A N 1
ATOM 728 C CA . LEU A 1 92 ? -18.125 31.531 6.07 1 95.5 92 LEU A CA 1
ATOM 729 C C . LEU A 1 92 ? -17.844 32.438 4.879 1 95.5 92 LEU A C 1
ATOM 731 O O . LEU A 1 92 ? -18.781 32.906 4.199 1 95.5 92 LEU A O 1
ATOM 735 N N . THR A 1 93 ? -16.594 32.719 4.629 1 97 93 THR A N 1
ATOM 736 C CA . THR A 1 93 ? -16.25 33.656 3.564 1 97 93 THR A CA 1
ATOM 737 C C . THR A 1 93 ? -15.836 32.906 2.297 1 97 93 THR A C 1
ATOM 739 O O . THR A 1 93 ? -15.773 33.5 1.216 1 97 93 THR A O 1
ATOM 742 N N . GLY A 1 94 ? -15.508 31.609 2.445 1 96.81 94 GLY A N 1
ATOM 743 C CA . GLY A 1 94 ? -15.023 30.828 1.318 1 96.81 94 GLY A CA 1
ATOM 744 C C . GLY A 1 94 ? -13.555 31.062 1.021 1 96.81 94 GLY A C 1
ATOM 745 O O . GLY A 1 94 ? -13.031 30.578 0.011 1 96.81 94 GLY A O 1
ATOM 746 N N . MET A 1 95 ? -12.891 31.812 1.852 1 98 95 MET A N 1
ATOM 747 C CA . MET A 1 95 ? -11.492 32.156 1.634 1 98 95 MET A CA 1
ATOM 748 C C . MET A 1 95 ? -10.57 31.047 2.123 1 98 95 MET A C 1
ATOM 750 O O . MET A 1 95 ? -10.789 30.484 3.191 1 98 95 MET A O 1
ATOM 754 N N . VAL A 1 96 ? -9.57 30.703 1.304 1 98.12 96 VAL A N 1
ATOM 755 C CA . VAL A 1 96 ? -8.484 29.828 1.736 1 98.12 96 VAL A CA 1
ATOM 756 C C . VAL A 1 96 ? -7.27 30.672 2.117 1 98.12 96 VAL A C 1
ATOM 758 O O . VAL A 1 96 ? -6.816 31.516 1.335 1 98.12 96 VAL A O 1
ATOM 761 N N . PHE A 1 97 ? -6.777 30.531 3.322 1 98.81 97 PHE A N 1
ATOM 762 C CA . PHE A 1 97 ? -5.5 31.094 3.752 1 98.81 97 PHE A CA 1
ATOM 763 C C . PHE A 1 97 ? -4.402 30.047 3.705 1 98.81 97 PHE A C 1
ATOM 765 O O . PHE A 1 97 ? -4.586 28.922 4.184 1 98.81 97 PHE A O 1
ATOM 772 N N . LEU A 1 98 ? -3.328 30.344 3.086 1 98.81 98 LEU A N 1
ATOM 773 C CA . LEU A 1 98 ? -2.133 29.516 3.225 1 98.81 98 LEU A CA 1
ATOM 774 C C . LEU A 1 98 ? -1.058 30.25 4.02 1 98.81 98 LEU A C 1
ATOM 776 O O . LEU A 1 98 ? -0.354 31.109 3.479 1 98.81 98 LEU A O 1
ATOM 780 N N . PHE A 1 99 ? -0.958 29.875 5.266 1 98.88 99 PHE A N 1
ATOM 781 C CA . PHE A 1 99 ? 0.085 30.422 6.125 1 98.88 99 PHE A CA 1
ATOM 782 C C . PHE A 1 99 ? 1.39 29.656 5.953 1 98.88 99 PHE A C 1
ATOM 784 O O . PHE A 1 99 ? 1.376 28.469 5.637 1 98.88 99 PHE A O 1
ATOM 791 N N . PHE A 1 100 ? 2.461 30.328 6.117 1 98.56 100 PHE A N 1
ATOM 792 C CA . PHE A 1 100 ? 3.791 29.734 6.102 1 98.56 100 PHE A CA 1
ATOM 793 C C . PHE A 1 100 ? 4.789 30.609 6.84 1 98.56 100 PHE A C 1
ATOM 795 O O . PHE A 1 100 ? 4.496 31.766 7.145 1 98.56 100 PHE A O 1
ATOM 802 N N . ILE A 1 101 ? 5.883 30.031 7.195 1 98.19 101 ILE A N 1
ATOM 803 C CA . ILE A 1 101 ? 6.973 30.859 7.707 1 98.19 101 ILE A CA 1
ATOM 804 C C . ILE A 1 101 ? 7.945 31.188 6.574 1 98.19 101 ILE A C 1
ATOM 806 O O . ILE A 1 101 ? 8.141 30.375 5.664 1 98.19 101 ILE A O 1
ATOM 810 N N . ALA A 1 102 ? 8.414 32.312 6.621 1 97.94 102 ALA A N 1
ATOM 811 C CA . ALA A 1 102 ? 9.5 32.75 5.742 1 97.94 102 ALA A CA 1
ATOM 812 C C . ALA A 1 102 ? 10.805 32.906 6.52 1 97.94 102 ALA A C 1
ATOM 814 O O . ALA A 1 102 ? 10.883 33.75 7.426 1 97.94 102 ALA A O 1
ATOM 815 N N . VAL A 1 103 ? 11.805 32.125 6.176 1 97.5 103 VAL A N 1
ATOM 816 C CA . VAL A 1 103 ? 13.062 32.156 6.91 1 97.5 103 VAL A CA 1
ATOM 817 C C . VAL A 1 103 ? 14.133 32.844 6.066 1 97.5 103 VAL A C 1
ATOM 819 O O . VAL A 1 103 ? 14.32 32.5 4.895 1 97.5 103 VAL A O 1
ATOM 822 N N . LEU A 1 104 ? 14.828 33.719 6.695 1 96.88 104 LEU A N 1
ATOM 823 C CA . LEU A 1 104 ? 15.828 34.531 5.996 1 96.88 104 LEU A CA 1
ATOM 824 C C . LEU A 1 104 ? 16.953 33.656 5.461 1 96.88 104 LEU A C 1
ATOM 826 O O . LEU A 1 104 ? 17.641 32.969 6.23 1 96.88 104 LEU A O 1
ATOM 830 N N . GLY A 1 105 ? 17.094 33.688 4.188 1 93.25 105 GLY A N 1
ATOM 831 C CA . GLY A 1 105 ? 18.172 32.938 3.533 1 93.25 105 GLY A CA 1
ATOM 832 C C . GLY A 1 105 ? 18.172 31.469 3.861 1 93.25 105 GLY A C 1
ATOM 833 O O . GLY A 1 105 ? 17.141 30.797 3.775 1 93.25 105 GLY A O 1
ATOM 834 N N . ARG A 1 106 ? 19.391 30.969 4.188 1 90 106 ARG A N 1
ATOM 835 C CA . ARG A 1 106 ? 19.562 29.547 4.484 1 90 106 ARG A CA 1
ATOM 836 C C . ARG A 1 106 ? 19.859 29.344 5.965 1 90 106 ARG A C 1
ATOM 838 O O . ARG A 1 106 ? 20.578 28.406 6.324 1 90 106 ARG A O 1
ATOM 845 N N . THR A 1 107 ? 19.359 30.25 6.75 1 93.88 107 THR A N 1
ATOM 846 C CA . THR A 1 107 ? 19.609 30.172 8.18 1 93.88 107 THR A CA 1
ATOM 847 C C . THR A 1 107 ? 18.984 28.906 8.773 1 93.88 107 THR A C 1
ATOM 849 O O . THR A 1 107 ? 17.766 28.734 8.727 1 93.88 107 THR A O 1
ATOM 852 N N . PRO A 1 108 ? 19.812 28.094 9.336 1 91.94 108 PRO A N 1
ATOM 853 C CA . PRO A 1 108 ? 19.234 26.875 9.922 1 91.94 108 PRO A CA 1
ATOM 854 C C . PRO A 1 108 ? 18.484 27.156 11.219 1 91.94 108 PRO A C 1
ATOM 856 O O . PRO A 1 108 ? 18.812 28.094 11.953 1 91.94 108 PRO A O 1
ATOM 859 N N . GLU A 1 109 ? 17.531 26.328 11.484 1 92.88 109 GLU A N 1
ATOM 860 C CA . GLU A 1 109 ? 16.797 26.422 12.742 1 92.88 109 GLU A CA 1
ATOM 861 C C . GLU A 1 109 ? 17.734 26.328 13.945 1 92.88 109 GLU A C 1
ATOM 863 O O . GLU A 1 109 ? 17.594 27.078 14.914 1 92.88 109 GLU A O 1
ATOM 868 N N . ALA A 1 110 ? 18.656 25.422 13.844 1 92.06 110 ALA A N 1
ATOM 869 C CA . ALA A 1 110 ? 19.594 25.188 14.938 1 92.06 110 ALA A CA 1
ATOM 870 C C . ALA A 1 110 ? 20.375 26.453 15.25 1 92.06 110 ALA A C 1
ATOM 872 O O . ALA A 1 110 ? 20.641 26.766 16.422 1 92.06 110 ALA A O 1
ATOM 873 N N . PHE A 1 111 ? 20.781 27.141 14.258 1 92.56 111 PHE A N 1
ATOM 874 C CA . PHE A 1 111 ? 21.516 28.391 14.445 1 92.56 111 PHE A CA 1
ATOM 875 C C . PHE A 1 111 ? 20.672 29.391 15.211 1 92.56 111 PHE A C 1
ATOM 877 O O . PHE A 1 111 ? 21.172 30.078 16.109 1 92.56 111 PHE A O 1
ATOM 884 N N . GLN A 1 112 ? 19.406 29.484 14.867 1 95.5 112 GLN A N 1
ATOM 885 C CA . GLN A 1 112 ? 18.5 30.422 15.531 1 95.5 112 GLN A CA 1
ATOM 886 C C . GLN A 1 112 ? 18.328 30.062 17 1 95.5 112 GLN A C 1
ATOM 888 O O . GLN A 1 112 ? 18.359 30.953 17.859 1 95.5 112 GLN A O 1
ATOM 893 N N . ILE A 1 113 ? 18.219 28.844 17.297 1 94.25 113 ILE A N 1
ATOM 894 C CA . ILE A 1 113 ? 17.984 28.359 18.641 1 94.25 113 ILE A CA 1
ATOM 895 C C . ILE A 1 113 ? 19.234 28.578 19.5 1 94.25 113 ILE A C 1
ATOM 897 O O . ILE A 1 113 ? 19.125 29.016 20.656 1 94.25 113 ILE A O 1
ATOM 901 N N . ILE A 1 114 ? 20.391 28.359 18.938 1 92.5 114 ILE A N 1
ATOM 902 C CA . ILE A 1 114 ? 21.656 28.453 19.672 1 92.5 114 ILE A CA 1
ATOM 903 C C . ILE A 1 114 ? 21.984 29.922 19.938 1 92.5 114 ILE A C 1
ATOM 905 O O . ILE A 1 114 ? 22.5 30.266 21 1 92.5 114 ILE A O 1
ATOM 909 N N . THR A 1 115 ? 21.672 30.797 18.984 1 92.75 115 THR A N 1
ATOM 910 C CA . THR A 1 115 ? 22.109 32.188 19.094 1 92.75 115 THR A CA 1
ATOM 911 C C . THR A 1 115 ? 21 33.062 19.672 1 92.75 115 THR A C 1
ATOM 913 O O . THR A 1 115 ? 21.266 34.156 20.172 1 92.75 115 THR A O 1
ATOM 916 N N . GLY A 1 116 ? 19.797 32.625 19.547 1 94 116 GLY A N 1
ATOM 917 C CA . GLY A 1 116 ? 18.656 33.469 19.938 1 94 116 GLY A CA 1
ATOM 918 C C . GLY A 1 116 ? 18.328 34.531 18.938 1 94 116 GLY A C 1
ATOM 919 O O . GLY A 1 116 ? 17.625 35.5 19.25 1 94 116 GLY A O 1
ATOM 920 N N . GLN A 1 117 ? 18.875 34.438 17.703 1 93.94 117 GLN A N 1
ATOM 921 C CA . GLN A 1 117 ? 18.609 35.375 16.641 1 93.94 117 GLN A CA 1
ATOM 922 C C . GLN A 1 117 ? 17.547 34.875 15.68 1 93.94 117 GLN A C 1
ATOM 924 O O . GLN A 1 117 ? 17.844 34.094 14.781 1 93.94 117 GLN A O 1
ATOM 929 N N . ASN A 1 118 ? 16.422 35.406 15.906 1 96.94 118 ASN A N 1
ATOM 930 C CA . ASN A 1 118 ? 15.25 34.969 15.148 1 96.94 118 ASN A CA 1
ATOM 931 C C . ASN A 1 118 ? 15.328 35.438 13.695 1 96.94 118 ASN A C 1
ATOM 933 O O . ASN A 1 118 ? 15.57 36.594 13.422 1 96.94 118 ASN A O 1
ATOM 937 N N . ALA A 1 119 ? 15.125 34.469 12.758 1 97 119 ALA A N 1
ATOM 938 C CA . ALA A 1 119 ? 15.172 34.781 11.336 1 97 119 ALA A CA 1
ATOM 939 C C . ALA A 1 119 ? 13.859 34.438 10.648 1 97 119 ALA A C 1
ATOM 941 O O . ALA A 1 119 ? 13.773 34.438 9.422 1 97 119 ALA A O 1
ATOM 942 N N . ALA A 1 120 ? 12.836 34.125 11.422 1 97.81 120 ALA A N 1
ATOM 943 C CA . ALA A 1 120 ? 11.578 33.625 10.875 1 97.81 120 ALA A CA 1
ATOM 944 C C . ALA A 1 120 ? 10.531 34.75 10.82 1 97.81 120 ALA A C 1
ATOM 946 O O . ALA A 1 120 ? 10.484 35.594 11.711 1 97.81 120 ALA A O 1
ATOM 947 N N . ARG A 1 121 ? 9.719 34.75 9.773 1 98.19 121 ARG A N 1
ATOM 948 C CA . ARG A 1 121 ? 8.578 35.625 9.602 1 98.19 121 ARG A CA 1
ATOM 949 C C . ARG A 1 121 ? 7.281 34.844 9.453 1 98.19 121 ARG A C 1
ATOM 951 O O . ARG A 1 121 ? 7.293 33.719 8.984 1 98.19 121 ARG A O 1
ATOM 958 N N . LEU A 1 122 ? 6.207 35.438 9.93 1 98.69 122 LEU A N 1
ATOM 959 C CA . LEU A 1 122 ? 4.867 34.906 9.766 1 98.69 122 LEU A CA 1
ATOM 960 C C . LEU A 1 122 ? 4.191 35.469 8.523 1 98.69 122 LEU A C 1
ATOM 962 O O . LEU A 1 122 ? 3.869 36.656 8.484 1 98.69 122 LEU A O 1
ATOM 966 N N . CYS A 1 123 ? 3.91 34.594 7.504 1 98.62 123 CYS A N 1
ATOM 967 C CA . CYS A 1 123 ? 3.387 35.094 6.23 1 98.62 123 CYS A CA 1
ATOM 968 C C . CYS A 1 123 ? 2.164 34.281 5.805 1 98.62 123 CYS A C 1
ATOM 970 O O . CYS A 1 123 ? 1.919 33.188 6.328 1 98.62 123 CYS A O 1
ATOM 972 N N . TYR A 1 124 ? 1.364 34.875 4.91 1 98.69 124 TYR A N 1
ATOM 973 C CA . TYR A 1 124 ? 0.298 34.094 4.285 1 98.69 124 TYR A CA 1
ATOM 974 C C . TYR A 1 124 ? -0.038 34.656 2.904 1 98.69 124 TYR A C 1
ATOM 976 O O . TYR A 1 124 ? 0.348 35.781 2.568 1 98.69 124 TYR A O 1
ATOM 984 N N . VAL A 1 125 ? -0.608 33.781 2.07 1 98.75 125 VAL A N 1
ATOM 985 C CA . VAL A 1 125 ? -1.313 34.156 0.847 1 98.75 125 VAL A CA 1
ATOM 986 C C . VAL A 1 125 ? -2.756 33.656 0.915 1 98.75 125 VAL A C 1
ATOM 988 O O . VAL A 1 125 ? -3.092 32.812 1.752 1 98.75 125 VAL A O 1
ATOM 991 N N . THR A 1 126 ? -3.619 34.219 0.109 1 98.69 126 THR A N 1
ATOM 992 C CA . THR A 1 126 ? -5.027 33.844 0.14 1 98.69 126 THR A CA 1
ATOM 993 C C . THR A 1 126 ? -5.508 33.438 -1.251 1 98.69 126 THR A C 1
ATOM 995 O O . THR A 1 126 ? -4.926 33.844 -2.258 1 98.69 126 THR A O 1
ATOM 998 N N . SER A 1 127 ? -6.426 32.594 -1.306 1 97.94 127 SER A N 1
ATOM 999 C CA . SER A 1 127 ? -7.113 32.188 -2.533 1 97.94 127 SER A CA 1
ATOM 1000 C C . SER A 1 127 ? -8.633 32.25 -2.355 1 97.94 127 SER A C 1
ATOM 1002 O O . SER A 1 127 ? -9.164 31.688 -1.392 1 97.94 127 SER A O 1
ATOM 1004 N N . SER A 1 128 ? -9.359 32.875 -3.295 1 97 128 SER A N 1
ATOM 1005 C CA . SER A 1 128 ? -10.812 32.938 -3.262 1 97 128 SER A CA 1
ATOM 1006 C C . SER A 1 128 ? -11.438 31.969 -4.27 1 97 128 SER A C 1
ATOM 1008 O O . SER A 1 128 ? -12.656 31.906 -4.398 1 97 128 SER A O 1
ATOM 1010 N N . ASP A 1 129 ? -10.625 31.234 -4.98 1 94.69 129 ASP A N 1
ATOM 1011 C CA . ASP A 1 129 ? -11.117 30.344 -6.031 1 94.69 129 ASP A CA 1
ATOM 1012 C C . ASP A 1 129 ? -10.602 28.922 -5.836 1 94.69 129 ASP A C 1
ATOM 1014 O O . ASP A 1 129 ? -10.188 28.266 -6.793 1 94.69 129 ASP A O 1
ATOM 1018 N N . GLN A 1 130 ? -10.523 28.547 -4.535 1 90.62 130 GLN A N 1
ATOM 1019 C CA . GLN A 1 130 ? -10.258 27.172 -4.168 1 90.62 130 GLN A CA 1
ATOM 1020 C C . GLN A 1 130 ? -8.867 26.734 -4.625 1 90.62 130 GLN A C 1
ATOM 1022 O O . GLN A 1 130 ? -8.68 25.609 -5.094 1 90.62 130 GLN A O 1
ATOM 1027 N N . GLY A 1 131 ? -7.918 27.625 -4.598 1 92.75 131 GLY A N 1
ATOM 1028 C CA . GLY A 1 131 ? -6.52 27.281 -4.801 1 92.75 131 GLY A CA 1
ATOM 1029 C C . GLY A 1 131 ? -6.059 27.469 -6.23 1 92.75 131 GLY A C 1
ATOM 1030 O O . GLY A 1 131 ? -4.934 27.109 -6.582 1 92.75 131 GLY A O 1
ATOM 1031 N N . ILE A 1 132 ? -6.852 28.016 -7.109 1 92.19 132 ILE A N 1
ATOM 1032 C CA . ILE A 1 132 ? -6.477 28.219 -8.508 1 92.19 132 ILE A CA 1
ATOM 1033 C C . ILE A 1 132 ? -5.512 29.391 -8.617 1 92.19 132 ILE A C 1
ATOM 1035 O O . ILE A 1 132 ? -4.496 29.312 -9.312 1 92.19 132 ILE A O 1
ATOM 1039 N N . SER A 1 133 ? -5.852 30.469 -7.973 1 95.62 133 SER A N 1
ATOM 1040 C CA . SER A 1 133 ? -4.984 31.641 -7.938 1 95.62 133 SER A CA 1
ATOM 1041 C C . SER A 1 133 ? -4.77 32.125 -6.508 1 95.62 133 SER A C 1
ATOM 1043 O O . SER A 1 133 ? -5.582 31.844 -5.625 1 95.62 133 SER A O 1
ATOM 1045 N N . TRP A 1 134 ? -3.674 32.812 -6.312 1 97.94 134 TRP A N 1
ATOM 1046 C CA . TRP A 1 134 ? -3.281 33.219 -4.965 1 97.94 134 TRP A CA 1
ATOM 1047 C C . TRP A 1 134 ? -2.85 34.656 -4.93 1 97.94 134 TRP A C 1
ATOM 1049 O O . TRP A 1 134 ? -2.244 35.156 -5.883 1 97.94 134 TRP A O 1
ATOM 1059 N N . SER A 1 135 ? -3.125 35.344 -3.867 1 98.44 135 SER A N 1
ATOM 1060 C CA . SER A 1 135 ? -2.725 36.75 -3.662 1 98.44 135 SER A CA 1
ATOM 1061 C C . SER A 1 135 ? -1.211 36.844 -3.514 1 98.44 135 SER A C 1
ATOM 1063 O O . SER A 1 135 ? -0.505 35.844 -3.443 1 98.44 135 SER A O 1
ATOM 1065 N N . HIS A 1 136 ? -0.761 38.094 -3.492 1 98 136 HIS A N 1
ATOM 1066 C CA . HIS A 1 136 ? 0.614 38.344 -3.074 1 98 136 HIS A CA 1
ATOM 1067 C C . HIS A 1 136 ? 0.79 38.094 -1.58 1 98 136 HIS A C 1
ATOM 1069 O O . HIS A 1 136 ? -0.183 38.125 -0.823 1 98 136 HIS A O 1
ATOM 1075 N N . VAL A 1 137 ? 2.01 37.938 -1.204 1 98.38 137 VAL A N 1
ATOM 1076 C CA . VAL A 1 137 ? 2.346 37.562 0.163 1 98.38 137 VAL A CA 1
ATOM 1077 C C . VAL A 1 137 ? 2.066 38.719 1.109 1 98.38 137 VAL A C 1
ATOM 1079 O O . VAL A 1 137 ? 2.305 39.875 0.763 1 98.38 137 VAL A O 1
ATOM 1082 N N . THR A 1 138 ? 1.539 38.438 2.221 1 98.31 138 THR A N 1
ATOM 1083 C CA . THR A 1 138 ? 1.402 39.344 3.346 1 98.31 138 THR A CA 1
ATOM 1084 C C . THR A 1 138 ? 2.291 38.906 4.508 1 98.31 138 THR A C 1
ATOM 1086 O O . THR A 1 138 ? 2.24 37.75 4.941 1 98.31 138 THR A O 1
ATOM 1089 N N . ASP A 1 139 ? 3.139 39.75 4.977 1 98.25 139 ASP A N 1
ATOM 1090 C CA . ASP A 1 139 ? 3.947 39.531 6.172 1 98.25 139 ASP A CA 1
ATOM 1091 C C . ASP A 1 139 ? 3.236 40.062 7.418 1 98.25 139 ASP A C 1
ATOM 1093 O O . ASP A 1 139 ? 3.105 41.281 7.602 1 98.25 139 ASP A O 1
ATOM 1097 N N . LEU A 1 140 ? 2.908 39.188 8.289 1 97.94 140 LEU A N 1
ATOM 1098 C CA . LEU A 1 140 ? 2.109 39.5 9.469 1 97.94 140 LEU A CA 1
ATOM 1099 C C . LEU A 1 140 ? 2.996 39.688 10.695 1 97.94 140 LEU A C 1
ATOM 1101 O O . LEU A 1 140 ? 2.506 40 11.781 1 97.94 140 LEU A O 1
ATOM 1105 N N . THR A 1 141 ? 4.211 39.562 10.562 1 97.94 141 THR A N 1
ATOM 1106 C CA . THR A 1 141 ? 5.121 39.406 11.695 1 97.94 141 THR A CA 1
ATOM 1107 C C . THR A 1 141 ? 4.992 40.594 12.641 1 97.94 141 THR A C 1
ATOM 1109 O O . THR A 1 141 ? 4.727 40.438 13.836 1 97.94 141 THR A O 1
ATOM 1112 N N . GLN A 1 142 ? 5.18 41.812 12.156 1 96.5 142 GLN A N 1
ATOM 1113 C CA . GLN A 1 142 ? 5.172 43 13.008 1 96.5 142 GLN A CA 1
ATOM 1114 C C . GLN A 1 142 ? 3.783 43.25 13.578 1 96.5 142 GLN A C 1
ATOM 1116 O O . GLN A 1 142 ? 3.645 43.656 14.742 1 96.5 142 GLN A O 1
ATOM 1121 N N . GLN A 1 143 ? 2.828 43.062 12.773 1 96.69 143 GLN A N 1
ATOM 1122 C CA . GLN A 1 143 ? 1.457 43.344 13.172 1 96.69 143 GLN A CA 1
ATOM 1123 C C . GLN A 1 143 ? 0.988 42.406 14.273 1 96.69 143 GLN A C 1
ATOM 1125 O O . GLN A 1 143 ? 0.236 42.812 15.164 1 96.69 143 GLN A O 1
ATOM 1130 N N . VAL A 1 144 ? 1.369 41.188 14.242 1 97.69 144 VAL A N 1
ATOM 1131 C CA . VAL A 1 144 ? 0.783 40.188 15.109 1 97.69 144 VAL A CA 1
ATOM 1132 C C . VAL A 1 144 ? 1.729 39.875 16.266 1 97.69 144 VAL A C 1
ATOM 1134 O O . VAL A 1 144 ? 1.303 39.812 17.422 1 97.69 144 VAL A O 1
ATOM 1137 N N . ILE A 1 145 ? 2.959 39.656 16.031 1 96.31 145 ILE A N 1
ATOM 1138 C CA . ILE A 1 145 ? 3.918 39.25 17.047 1 96.31 145 ILE A CA 1
ATOM 1139 C C . ILE A 1 145 ? 4.566 40.5 17.656 1 96.31 145 ILE A C 1
ATOM 1141 O O . ILE A 1 145 ? 4.688 40.594 18.891 1 96.31 145 ILE A O 1
ATOM 1145 N N . GLY A 1 146 ? 4.965 41.438 16.781 1 93.38 146 GLY A N 1
ATOM 1146 C CA . GLY A 1 146 ? 5.535 42.688 17.266 1 93.38 146 GLY A CA 1
ATOM 1147 C C . GLY A 1 146 ? 6.82 42.5 18.047 1 93.38 146 GLY A C 1
ATOM 1148 O O . GLY A 1 146 ? 7.703 41.75 17.625 1 93.38 146 GLY A O 1
ATOM 1149 N N . VAL A 1 147 ? 6.906 43.125 19.125 1 91.44 147 VAL A N 1
ATOM 1150 C CA . VAL A 1 147 ? 8.141 43.188 19.906 1 91.44 147 VAL A CA 1
ATOM 1151 C C . VAL A 1 147 ? 8.375 41.812 20.578 1 91.44 147 VAL A C 1
ATOM 1153 O O . VAL A 1 147 ? 9.508 41.5 20.938 1 91.44 147 VAL A O 1
ATOM 1156 N N . SER A 1 148 ? 7.305 41.062 20.734 1 93.81 148 SER A N 1
ATOM 1157 C CA . SER A 1 148 ? 7.41 39.781 21.391 1 93.81 148 SER A CA 1
ATOM 1158 C C . SER A 1 148 ? 8.367 38.844 20.641 1 93.81 148 SER A C 1
ATOM 1160 O O . SER A 1 148 ? 8.867 37.875 21.219 1 93.81 148 SER A O 1
ATOM 1162 N N . ILE A 1 149 ? 8.625 39.094 19.375 1 95.06 149 ILE A N 1
ATOM 1163 C CA . ILE A 1 149 ? 9.445 38.25 18.547 1 95.06 149 ILE A CA 1
ATOM 1164 C C . ILE A 1 149 ? 10.867 38.188 19.094 1 95.06 149 ILE A C 1
ATOM 1166 O O . ILE A 1 149 ? 11.602 37.219 18.859 1 95.06 149 ILE A O 1
ATOM 1170 N N . GLU A 1 150 ? 11.273 39.219 19.844 1 94.12 150 GLU A N 1
ATOM 1171 C CA . GLU A 1 150 ? 12.617 39.312 20.406 1 94.12 150 GLU A CA 1
ATOM 1172 C C . GLU A 1 150 ? 12.812 38.25 21.5 1 94.12 150 GLU A C 1
ATOM 1174 O O . GLU A 1 150 ? 13.938 37.906 21.844 1 94.12 150 GLU A O 1
ATOM 1179 N N . ASP A 1 151 ? 11.703 37.781 22 1 96.25 151 ASP A N 1
ATOM 1180 C CA . ASP A 1 151 ? 11.766 36.812 23.062 1 96.25 151 ASP A CA 1
ATOM 1181 C C . ASP A 1 151 ? 11.727 35.375 22.484 1 96.25 151 ASP A C 1
ATOM 1183 O O . ASP A 1 151 ? 11.75 34.406 23.234 1 96.25 151 ASP A O 1
ATOM 1187 N N . TRP A 1 152 ? 11.586 35.25 21.234 1 98 152 TRP A N 1
ATOM 1188 C CA . TRP A 1 152 ? 11.555 33.969 20.562 1 98 152 TRP A CA 1
ATOM 1189 C C . TRP A 1 152 ? 12.828 33.75 19.734 1 98 152 TRP A C 1
ATOM 1191 O O . TRP A 1 152 ? 13.125 34.531 18.844 1 98 152 TRP A O 1
ATOM 1201 N N . ALA A 1 153 ? 13.57 32.688 20.031 1 97.56 153 ALA A N 1
ATOM 1202 C CA . ALA A 1 153 ? 14.719 32.344 19.188 1 97.56 153 ALA A CA 1
ATOM 1203 C C . ALA A 1 153 ? 14.273 32.062 17.75 1 97.56 153 ALA A C 1
ATOM 1205 O O . ALA A 1 153 ? 14.961 32.406 16.797 1 97.56 153 ALA A O 1
ATOM 1206 N N . THR A 1 154 ? 13.18 31.359 17.641 1 97.88 154 THR A N 1
ATOM 1207 C CA . THR A 1 154 ? 12.484 31.094 16.391 1 97.88 154 THR A CA 1
ATOM 1208 C C . THR A 1 154 ? 11.062 30.609 16.656 1 97.88 154 THR A C 1
ATOM 1210 O O . THR A 1 154 ? 10.664 30.422 17.797 1 97.88 154 THR A O 1
ATOM 1213 N N . PHE A 1 155 ? 10.289 30.484 15.609 1 98.31 155 PHE A N 1
ATOM 1214 C CA . PHE A 1 155 ? 8.953 29.922 15.688 1 98.31 155 PHE A CA 1
ATOM 1215 C C . PHE A 1 155 ? 8.562 29.266 14.367 1 98.31 155 PHE A C 1
ATOM 1217 O O . PHE A 1 155 ? 9.234 29.469 13.352 1 98.31 155 PHE A O 1
ATOM 1224 N N . ALA A 1 156 ? 7.586 28.469 14.398 1 98 156 ALA A N 1
ATOM 1225 C CA . ALA A 1 156 ? 7.047 27.844 13.195 1 98 156 ALA A CA 1
ATOM 1226 C C . ALA A 1 156 ? 5.574 27.5 13.367 1 98 156 ALA A C 1
ATOM 1228 O O . ALA A 1 156 ? 4.988 27.75 14.422 1 98 156 ALA A O 1
ATOM 1229 N N . LEU A 1 157 ? 4.992 27.062 12.219 1 97.94 157 LEU A N 1
ATOM 1230 C CA . LEU A 1 157 ? 3.574 26.719 12.188 1 97.94 157 LEU A CA 1
ATOM 1231 C C . LEU A 1 157 ? 3.377 25.219 12.133 1 97.94 157 LEU A C 1
ATOM 1233 O O . LEU A 1 157 ? 4.137 24.5 11.469 1 97.94 157 LEU A O 1
ATOM 1237 N N . GLY A 1 158 ? 2.264 24.844 12.688 1 92.19 158 GLY A N 1
ATOM 1238 C CA . GLY A 1 158 ? 1.881 23.453 12.594 1 92.19 158 GLY A CA 1
ATOM 1239 C C . GLY A 1 158 ? 3.016 22.5 12.914 1 92.19 158 GLY A C 1
ATOM 1240 O O . GLY A 1 158 ? 3.584 22.547 14.008 1 92.19 158 GLY A O 1
ATOM 1241 N N . PRO A 1 159 ? 3.336 21.906 11.617 1 93.81 159 PRO A N 1
ATOM 1242 C CA . PRO A 1 159 ? 2.785 21.812 10.266 1 93.81 159 PRO A CA 1
ATOM 1243 C C . PRO A 1 159 ? 1.386 21.203 10.234 1 93.81 159 PRO A C 1
ATOM 1245 O O . PRO A 1 159 ? 0.802 20.938 11.289 1 93.81 159 PRO A O 1
ATOM 1248 N N . GLY A 1 160 ? 0.797 21 9.055 1 97.38 160 GLY A N 1
ATOM 1249 C CA . GLY A 1 160 ? -0.559 20.516 8.844 1 97.38 160 GLY A CA 1
ATOM 1250 C C . GLY A 1 160 ? -1.555 21.625 8.586 1 97.38 160 GLY A C 1
ATOM 1251 O O . GLY A 1 160 ? -1.253 22.594 7.871 1 97.38 160 GLY A O 1
ATOM 1252 N N . HIS A 1 161 ? -2.734 21.484 9.188 1 98.56 161 HIS A N 1
ATOM 1253 C CA . HIS A 1 161 ? -3.816 22.406 8.859 1 98.56 161 HIS A CA 1
ATOM 1254 C C . HIS A 1 161 ? -4.262 23.188 10.086 1 98.56 161 HIS A C 1
ATOM 1256 O O . HIS A 1 161 ? -4.098 22.734 11.219 1 98.56 161 HIS A O 1
ATOM 1262 N N . GLY A 1 162 ? -4.746 24.422 9.844 1 98.5 162 GLY A N 1
ATOM 1263 C CA . GLY A 1 162 ? -5.543 25.125 10.852 1 98.5 162 GLY A CA 1
ATOM 1264 C C . GLY A 1 162 ? -7.023 24.797 10.758 1 98.5 162 GLY A C 1
ATOM 1265 O O . GLY A 1 162 ? -7.449 24.047 9.891 1 98.5 162 GLY A O 1
ATOM 1266 N N . ILE A 1 163 ? -7.758 25.406 11.734 1 98.19 163 ILE A N 1
ATOM 1267 C CA . ILE A 1 163 ? -9.18 25.062 11.758 1 98.19 163 ILE A CA 1
ATOM 1268 C C . ILE A 1 163 ? -10 26.328 11.977 1 98.19 163 ILE A C 1
ATOM 1270 O O . ILE A 1 163 ? -9.461 27.375 12.344 1 98.19 163 ILE A O 1
ATOM 1274 N N . GLN A 1 164 ? -11.234 26.203 11.672 1 98.25 164 GLN A N 1
ATOM 1275 C CA . GLN A 1 164 ? -12.242 27.188 12.062 1 98.25 164 GLN A CA 1
ATOM 1276 C C . GLN A 1 164 ? -13.195 26.609 13.102 1 98.25 164 GLN A C 1
ATOM 1278 O O . GLN A 1 164 ? -13.758 25.531 12.914 1 98.25 164 GLN A O 1
ATOM 1283 N N . LEU A 1 165 ? -13.312 27.328 14.195 1 97.69 165 LEU A N 1
ATOM 1284 C CA . LEU A 1 165 ? -14.227 26.906 15.25 1 97.69 165 LEU A CA 1
ATOM 1285 C C . LEU A 1 165 ? -15.664 27.266 14.906 1 97.69 165 LEU A C 1
ATOM 1287 O O . LEU A 1 165 ? -15.906 28.062 14 1 97.69 165 LEU A O 1
ATOM 1291 N N . LYS A 1 166 ? -16.609 26.688 15.695 1 93.56 166 LYS A N 1
ATOM 1292 C CA . LYS A 1 166 ? -18.031 27 15.5 1 93.56 166 LYS A CA 1
ATOM 1293 C C . LYS A 1 166 ? -18.297 28.484 15.727 1 93.56 166 LYS A C 1
ATOM 1295 O O . LYS A 1 166 ? -19.188 29.047 15.102 1 93.56 166 LYS A O 1
ATOM 1300 N N . SER A 1 167 ? -17.516 29.078 16.531 1 93.75 167 SER A N 1
ATOM 1301 C CA . SER A 1 167 ? -17.656 30.5 16.828 1 93.75 167 SER A CA 1
ATOM 1302 C C . SER A 1 167 ? -17.25 31.359 15.625 1 93.75 167 SER A C 1
ATOM 1304 O O . SER A 1 167 ? -17.5 32.562 15.602 1 93.75 167 SER A O 1
ATOM 1306 N N . GLY A 1 168 ? -16.641 30.75 14.695 1 96.62 168 GLY A N 1
ATOM 1307 C CA . GLY A 1 168 ? -16.094 31.469 13.555 1 96.62 168 GLY A CA 1
ATOM 1308 C C . GLY A 1 168 ? -14.617 31.766 13.68 1 96.62 168 GLY A C 1
ATOM 1309 O O . GLY A 1 168 ? -13.961 32.125 12.695 1 96.62 168 GLY A O 1
ATOM 1310 N N . ARG A 1 169 ? -14.086 31.656 14.883 1 98.19 169 ARG A N 1
ATOM 1311 C CA . ARG A 1 169 ? -12.672 31.922 15.109 1 98.19 169 ARG A CA 1
ATOM 1312 C C . ARG A 1 169 ? -11.797 31.031 14.234 1 98.19 169 ARG A C 1
ATOM 1314 O O . ARG A 1 169 ? -12.023 29.828 14.148 1 98.19 169 ARG A O 1
ATOM 1321 N N . LEU A 1 170 ? -10.852 31.594 13.531 1 98.75 170 LEU A N 1
ATOM 1322 C CA . LEU A 1 170 ? -9.812 30.859 12.82 1 98.75 170 LEU A CA 1
ATOM 1323 C C . LEU A 1 170 ? -8.617 30.578 13.742 1 98.75 170 LEU A C 1
ATOM 1325 O O . LEU A 1 170 ? -8.18 31.469 14.469 1 98.75 170 LEU A O 1
ATOM 1329 N N . LEU A 1 171 ? -8.148 29.391 13.758 1 98.81 171 LEU A N 1
ATOM 1330 C CA . LEU A 1 171 ? -7.02 29 14.594 1 98.81 171 LEU A CA 1
ATOM 1331 C C . LEU A 1 171 ? -5.863 28.484 13.742 1 98.81 171 LEU A C 1
ATOM 1333 O O . LEU A 1 171 ? -6.062 27.656 12.844 1 98.81 171 LEU A O 1
ATOM 1337 N N . LEU A 1 172 ? -4.727 28.984 13.984 1 98.81 172 LEU A N 1
ATOM 1338 C CA . LEU A 1 172 ? -3.475 28.562 13.359 1 98.81 172 LEU A CA 1
ATOM 1339 C C . LEU A 1 172 ? -2.508 28 14.398 1 98.81 172 LEU A C 1
ATOM 1341 O O . LEU A 1 172 ? -1.924 28.75 15.18 1 98.81 172 LEU A O 1
ATOM 1345 N N . PRO A 1 173 ? -2.332 26.656 14.406 1 98.75 173 PRO A N 1
ATOM 1346 C CA . PRO A 1 173 ? -1.387 26.062 15.359 1 98.75 173 PRO A CA 1
ATOM 1347 C C . PRO A 1 173 ? 0.048 26.531 15.133 1 98.75 173 PRO A C 1
ATOM 1349 O O . PRO A 1 173 ? 0.477 26.688 13.984 1 98.75 173 PRO A O 1
ATOM 1352 N N . ALA A 1 174 ? 0.794 26.766 16.25 1 98.75 174 ALA A N 1
ATOM 1353 C CA . ALA A 1 174 ? 2.17 27.234 16.156 1 98.75 174 ALA A CA 1
ATOM 1354 C C . ALA A 1 174 ? 2.977 26.844 17.391 1 98.75 174 ALA A C 1
ATOM 1356 O O . ALA A 1 174 ? 2.428 26.281 18.344 1 98.75 174 ALA A O 1
ATOM 1357 N N . TYR A 1 175 ? 4.27 27.016 17.328 1 98.56 175 TYR A N 1
ATOM 1358 C CA . TYR A 1 175 ? 5.18 26.844 18.453 1 98.56 175 TYR A CA 1
ATOM 1359 C C . TYR A 1 175 ? 6.352 27.812 18.359 1 98.56 175 TYR A C 1
ATOM 1361 O O . TYR A 1 175 ? 6.684 28.297 17.266 1 98.56 175 TYR A O 1
ATOM 1369 N N . ALA A 1 176 ? 6.895 28.125 19.484 1 98.44 176 ALA A N 1
ATOM 1370 C CA . ALA A 1 176 ? 8.047 29.016 19.547 1 98.44 176 ALA A CA 1
ATOM 1371 C C . ALA A 1 176 ? 9.094 28.5 20.531 1 98.44 176 ALA A C 1
ATOM 1373 O O . ALA A 1 176 ? 8.75 27.859 21.531 1 98.44 176 ALA A O 1
ATOM 1374 N N . TYR A 1 177 ? 10.312 28.719 20.156 1 98 177 TYR A N 1
ATOM 1375 C CA . TYR A 1 177 ? 11.398 28.531 21.109 1 98 177 TYR A CA 1
ATOM 1376 C C . TYR A 1 177 ? 11.625 29.812 21.922 1 98 177 TYR A C 1
ATOM 1378 O O . TYR A 1 177 ? 12.305 30.734 21.469 1 98 177 TYR A O 1
ATOM 1386 N N . HIS A 1 178 ? 11.086 29.75 23.125 1 97.31 178 HIS A N 1
ATOM 1387 C CA . HIS A 1 178 ? 11.188 30.906 24.016 1 97.31 178 HIS A CA 1
ATOM 1388 C C . HIS A 1 178 ? 12.594 31.031 24.594 1 97.31 178 HIS A C 1
ATOM 1390 O O . HIS A 1 178 ? 13.18 30.047 25.031 1 97.31 178 HIS A O 1
ATOM 1396 N N . ILE A 1 179 ? 13.109 32.25 24.578 1 96.19 179 ILE A N 1
ATOM 1397 C CA . ILE A 1 179 ? 14.43 32.5 25.156 1 96.19 179 ILE A CA 1
ATOM 1398 C C . ILE A 1 179 ? 14.312 32.656 26.672 1 96.19 179 ILE A C 1
ATOM 1400 O O . ILE A 1 179 ? 13.781 33.656 27.156 1 96.19 179 ILE A O 1
ATOM 1404 N N . ASP A 1 180 ? 14.844 31.719 27.328 1 93.38 180 ASP A N 1
ATOM 1405 C CA . ASP A 1 180 ? 14.812 31.75 28.781 1 93.38 180 ASP A CA 1
ATOM 1406 C C . ASP A 1 180 ? 15.938 32.625 29.344 1 93.38 180 ASP A C 1
ATOM 1408 O O . ASP A 1 180 ? 15.766 33.312 30.344 1 93.38 180 ASP A O 1
ATOM 1412 N N . CYS A 1 181 ? 17.078 32.469 28.672 1 90.56 181 CYS A N 1
ATOM 1413 C CA . CYS A 1 181 ? 18.266 33.25 29.062 1 90.56 181 CYS A CA 1
ATOM 1414 C C . CYS A 1 181 ? 19.25 33.375 27.906 1 90.56 181 CYS A C 1
ATOM 1416 O O . CYS A 1 181 ? 19.438 32.406 27.141 1 90.56 181 CYS A O 1
ATOM 1418 N N . LYS A 1 182 ? 19.797 34.438 27.547 1 84.88 182 LYS A N 1
ATOM 1419 C CA . LYS A 1 182 ? 20.703 34.688 26.438 1 84.88 182 LYS A CA 1
ATOM 1420 C C . LYS A 1 182 ? 22.125 34.25 26.781 1 84.88 182 LYS A C 1
ATOM 1422 O O . LYS A 1 182 ? 22.859 33.75 25.938 1 84.88 182 LYS A O 1
ATOM 1427 N N . GLU A 1 183 ? 22.547 34.531 27.859 1 78.44 183 GLU A N 1
ATOM 1428 C CA . GLU A 1 183 ? 23.875 34.062 28.266 1 78.44 183 GLU A CA 1
ATOM 1429 C C . GLU A 1 183 ? 23.797 33.188 29.516 1 78.44 183 GLU A C 1
ATOM 1431 O O . GLU A 1 183 ? 23.25 33.625 30.531 1 78.44 183 GLU A O 1
ATOM 1436 N N . CYS A 1 184 ? 23.906 31.938 29.203 1 68.38 184 CYS A N 1
ATOM 1437 C CA . CYS A 1 184 ? 23.891 31.047 30.344 1 68.38 184 CYS A CA 1
ATOM 1438 C C . CYS A 1 184 ? 25.078 30.094 30.312 1 68.38 184 CYS A C 1
ATOM 1440 O O . CYS A 1 184 ? 25.109 29.156 29.5 1 68.38 184 CYS A O 1
ATOM 1442 N N . PHE A 1 185 ? 25.953 30.234 31.25 1 65.88 185 PHE A N 1
ATOM 1443 C CA . PHE A 1 185 ? 27.078 29.359 31.531 1 65.88 185 PHE A CA 1
ATOM 1444 C C . PHE A 1 185 ? 27.812 28.984 30.25 1 65.88 185 PHE A C 1
ATOM 1446 O O . PHE A 1 185 ? 28.031 27.797 29.984 1 65.88 185 PHE A O 1
ATOM 1453 N N . GLY A 1 186 ? 28.156 29.797 29.375 1 68.38 186 GLY A N 1
ATOM 1454 C CA . GLY A 1 186 ? 28.953 29.531 28.188 1 68.38 186 GLY A CA 1
ATOM 1455 C C . GLY A 1 186 ? 28.109 29.312 26.953 1 68.38 186 GLY A C 1
ATOM 1456 O O . GLY A 1 186 ? 28.656 29.203 25.844 1 68.38 186 GLY A O 1
ATOM 1457 N N . LYS A 1 187 ? 26.766 28.969 27.266 1 67.06 187 LYS A N 1
A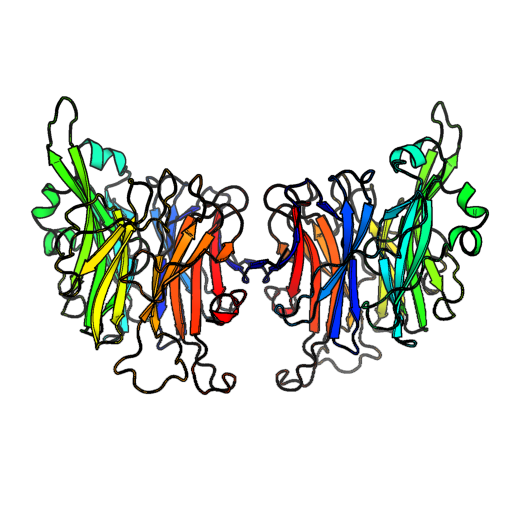TOM 1458 C CA . LYS A 1 187 ? 25.891 28.922 26.094 1 67.06 187 LYS A CA 1
ATOM 1459 C C . LYS A 1 187 ? 25.312 30.297 25.781 1 67.06 187 LYS A C 1
ATOM 1461 O O . LYS A 1 187 ? 25.047 31.094 26.703 1 67.06 187 LYS A O 1
ATOM 1466 N N . LEU A 1 188 ? 25.234 30.406 24.516 1 76.25 188 LEU A N 1
ATOM 1467 C CA . LEU A 1 188 ? 24.812 31.734 24.078 1 76.25 188 LEU A CA 1
ATOM 1468 C C . LEU A 1 188 ? 23.344 31.984 24.438 1 76.25 188 LEU A C 1
ATOM 1470 O O . LEU A 1 188 ? 23 33.094 24.906 1 76.25 188 LEU A O 1
ATOM 1474 N N . CYS A 1 189 ? 22.438 30.953 24.297 1 89.62 189 CYS A N 1
ATOM 1475 C CA . CYS A 1 189 ? 21.016 31.172 24.5 1 89.62 189 CYS A CA 1
ATOM 1476 C C . CYS A 1 189 ? 20.328 29.891 24.984 1 89.62 189 CYS A C 1
ATOM 1478 O O . CYS A 1 189 ? 20.531 28.828 24.422 1 89.62 189 CYS A O 1
ATOM 1480 N N . LYS A 1 190 ? 19.734 29.922 26.094 1 92.62 190 LYS A N 1
ATOM 1481 C CA . LYS A 1 190 ? 18.891 28.828 26.578 1 92.62 190 LYS A CA 1
ATOM 1482 C C . LYS A 1 190 ? 17.438 29.047 26.172 1 92.62 190 LYS A C 1
ATOM 1484 O O . LYS A 1 190 ? 16.859 30.094 26.453 1 92.62 190 LYS A O 1
ATOM 1489 N N . THR A 1 191 ? 16.875 28.078 25.438 1 95.31 191 THR A N 1
ATOM 1490 C CA . THR A 1 191 ? 15.508 28.219 24.938 1 95.31 191 THR A CA 1
ATOM 1491 C C . THR A 1 191 ? 14.648 27.031 25.391 1 95.31 191 THR A C 1
ATOM 1493 O O . THR A 1 191 ? 15.164 25.953 25.672 1 95.31 191 THR A O 1
ATOM 1496 N N . THR A 1 192 ? 13.398 27.188 25.578 1 96.62 192 THR A N 1
ATOM 1497 C CA . THR A 1 192 ? 12.398 26.141 25.797 1 96.62 192 THR A CA 1
ATOM 1498 C C . THR A 1 192 ? 11.266 26.266 24.781 1 96.62 192 THR A C 1
ATOM 1500 O O . THR A 1 192 ? 10.695 27.344 24.609 1 96.62 192 THR A O 1
ATOM 1503 N N . PRO A 1 193 ? 10.945 25.203 24.125 1 97.62 193 PRO A N 1
ATOM 1504 C CA . PRO A 1 193 ? 9.883 25.281 23.109 1 97.62 193 PRO A CA 1
ATOM 1505 C C . PRO A 1 193 ? 8.484 25.188 23.719 1 97.62 193 PRO A C 1
ATOM 1507 O O . PRO A 1 193 ? 8.281 24.438 24.672 1 97.62 193 PRO A O 1
ATOM 1510 N N . HIS A 1 194 ? 7.512 25.953 23.203 1 98.31 194 HIS A N 1
ATOM 1511 C CA . HIS A 1 194 ? 6.117 25.922 23.641 1 98.31 194 HIS A CA 1
ATOM 1512 C C . HIS A 1 194 ? 5.168 26.047 22.453 1 98.31 194 HIS A C 1
ATOM 1514 O O . HIS A 1 194 ? 5.359 26.906 21.578 1 98.31 194 HIS A O 1
ATOM 1520 N N . ALA A 1 195 ? 4.137 25.219 22.469 1 98.62 195 ALA A N 1
ATOM 1521 C CA . ALA A 1 195 ? 3.057 25.344 21.484 1 98.62 195 ALA A CA 1
ATOM 1522 C C . ALA A 1 195 ? 2.047 26.406 21.906 1 98.62 195 ALA A C 1
ATOM 1524 O O . ALA A 1 195 ? 1.889 26.688 23.094 1 98.62 195 ALA A O 1
ATOM 1525 N N . PHE A 1 196 ? 1.461 27 20.922 1 98.44 196 PHE A N 1
ATOM 1526 C CA . PHE A 1 196 ? 0.413 28 21.094 1 98.44 196 PHE A CA 1
ATOM 1527 C C . PHE A 1 196 ? -0.416 28.156 19.828 1 98.44 196 PHE A C 1
ATOM 1529 O O . PHE A 1 196 ? -0.312 27.344 18.922 1 98.44 196 PHE A O 1
ATOM 1536 N N . THR A 1 197 ? -1.358 29.125 19.812 1 98.25 197 THR A N 1
ATOM 1537 C CA . THR A 1 197 ? -2.207 29.328 18.641 1 98.25 197 THR A CA 1
ATOM 1538 C C . THR A 1 197 ? -2.24 30.797 18.234 1 98.25 197 THR A C 1
ATOM 1540 O O . THR A 1 197 ? -2.283 31.672 19.094 1 98.25 197 THR A O 1
ATOM 1543 N N . PHE A 1 198 ? -2.094 31.062 16.938 1 98.75 198 PHE A N 1
ATOM 1544 C CA . PHE A 1 198 ? -2.605 32.312 16.391 1 98.75 198 PHE A CA 1
ATOM 1545 C C . PHE A 1 198 ? -4.102 32.219 16.125 1 98.75 198 PHE A C 1
ATOM 1547 O O . PHE A 1 198 ? -4.609 31.141 15.789 1 98.75 198 PHE A O 1
ATOM 1554 N N . TYR A 1 199 ? -4.828 33.281 16.266 1 98.75 199 TYR A N 1
ATOM 1555 C CA . TYR A 1 199 ? -6.254 33.188 15.984 1 98.75 199 TYR A CA 1
ATOM 1556 C C . TYR A 1 199 ? -6.793 34.5 15.453 1 98.75 199 TYR A C 1
ATOM 1558 O O . TYR A 1 199 ? -6.195 35.562 15.672 1 98.75 199 TYR A O 1
ATOM 1566 N N . SER A 1 200 ? -7.773 34.5 14.719 1 98.75 200 SER A N 1
ATOM 1567 C CA . SER A 1 200 ? -8.516 35.625 14.172 1 98.75 200 SER A CA 1
ATOM 1568 C C . SER A 1 200 ? -10.008 35.5 14.43 1 98.75 200 SER A C 1
ATOM 1570 O O . SER A 1 200 ? -10.594 34.438 14.188 1 98.75 200 SER A O 1
ATOM 1572 N N . ASP A 1 201 ? -10.625 36.594 14.883 1 98.25 201 ASP A N 1
ATOM 1573 C CA . ASP A 1 201 ? -12.055 36.562 15.164 1 98.25 201 ASP A CA 1
ATOM 1574 C C . ASP A 1 201 ? -12.82 37.344 14.102 1 98.25 201 ASP A C 1
ATOM 1576 O O . ASP A 1 201 ? -14.031 37.562 14.234 1 98.25 201 ASP A O 1
ATOM 1580 N N . ASP A 1 202 ? -12.125 37.844 13.102 1 98.25 202 ASP A N 1
ATOM 1581 C CA . ASP A 1 202 ? -12.758 38.719 12.094 1 98.25 202 ASP A CA 1
ATOM 1582 C C . ASP A 1 202 ? -12.43 38.219 10.688 1 98.25 202 ASP A C 1
ATOM 1584 O O . ASP A 1 202 ? -12.133 39.031 9.797 1 98.25 202 ASP A O 1
ATOM 1588 N N . HIS A 1 203 ? -12.367 36.906 10.555 1 97.88 203 HIS A N 1
ATOM 1589 C CA . HIS A 1 203 ? -12.219 36.25 9.25 1 97.88 203 HIS A CA 1
ATOM 1590 C C . HIS A 1 203 ? -10.883 36.594 8.609 1 97.88 203 HIS A C 1
ATOM 1592 O O . HIS A 1 203 ? -10.805 36.812 7.395 1 97.88 203 HIS A O 1
ATOM 1598 N N . GLY A 1 204 ? -9.867 36.781 9.414 1 97.81 204 GLY A N 1
ATOM 1599 C CA . GLY A 1 204 ? -8.5 36.906 8.93 1 97.81 204 GLY A CA 1
ATOM 1600 C C . GLY A 1 204 ? -8.062 38.344 8.734 1 97.81 204 GLY A C 1
ATOM 1601 O O . GLY A 1 204 ? -6.957 38.594 8.258 1 97.81 204 GLY A O 1
ATOM 1602 N N . GLN A 1 205 ? -8.844 39.312 9.062 1 97.12 205 GLN A N 1
ATOM 1603 C CA . GLN A 1 205 ? -8.469 40.719 8.922 1 97.12 205 GLN A CA 1
ATOM 1604 C C . GLN A 1 205 ? -7.395 41.125 9.93 1 97.12 205 GLN A C 1
ATOM 1606 O O . GLN A 1 205 ? -6.527 41.938 9.633 1 97.12 205 GLN A O 1
ATOM 1611 N N . SER A 1 206 ? -7.523 40.594 11.102 1 97.62 206 SER A N 1
ATOM 1612 C CA . SER A 1 206 ? -6.508 40.781 12.133 1 97.62 206 SER A CA 1
ATOM 1613 C C . SER A 1 206 ? -6.238 39.469 12.883 1 97.62 206 SER A C 1
ATOM 1615 O O . SER A 1 206 ? -7.109 38.594 12.961 1 97.62 206 SER A O 1
ATOM 1617 N N . TRP A 1 207 ? -5.074 39.375 13.375 1 98.38 207 TRP A N 1
ATOM 1618 C CA . TRP A 1 207 ? -4.641 38.156 14.07 1 98.38 207 TRP A CA 1
ATOM 1619 C C . TRP A 1 207 ? -3.986 38.5 15.406 1 98.38 207 TRP A C 1
ATOM 1621 O O . TRP A 1 207 ? -3.445 39.625 15.57 1 98.38 207 TRP A O 1
ATOM 1631 N N . GLN A 1 208 ? -4.105 37.656 16.359 1 97.38 208 GLN A N 1
ATOM 1632 C CA . GLN A 1 208 ? -3.41 37.688 17.641 1 97.38 208 GLN A CA 1
ATOM 1633 C C . GLN A 1 208 ? -2.896 36.312 18.016 1 97.38 208 GLN A C 1
ATOM 1635 O O . GLN A 1 208 ? -3.166 35.312 17.328 1 97.38 208 GLN A O 1
ATOM 1640 N N . PHE A 1 209 ? -2.053 36.25 18.938 1 97.69 209 PHE A N 1
ATOM 1641 C CA . PHE A 1 209 ? -1.598 34.906 19.359 1 97.69 209 PHE A CA 1
ATOM 1642 C C . PHE A 1 209 ? -1.896 34.688 20.828 1 97.69 209 PHE A C 1
ATOM 1644 O O . PHE A 1 209 ? -1.938 35.625 21.625 1 97.69 209 PHE A O 1
ATOM 1651 N N . GLY A 1 210 ? -2.223 33.5 21.188 1 97.38 210 GLY A N 1
ATOM 1652 C CA . GLY A 1 210 ? -2.559 33.094 22.547 1 97.38 210 GLY A CA 1
ATOM 1653 C C . GLY A 1 210 ? -1.339 32.781 23.391 1 97.38 210 GLY A C 1
ATOM 1654 O O . GLY A 1 210 ? -0.205 33 22.953 1 97.38 210 GLY A O 1
ATOM 1655 N N . GLU A 1 211 ? -1.616 32.344 24.625 1 97.75 211 GLU A N 1
ATOM 1656 C CA . GLU A 1 211 ? -0.55 31.984 25.562 1 97.75 211 GLU A CA 1
ATOM 1657 C C . GLU A 1 211 ? 0.038 30.625 25.234 1 97.75 211 GLU A C 1
ATOM 1659 O O . GLU A 1 211 ? -0.616 29.797 24.594 1 97.75 211 GLU A O 1
ATOM 1664 N N . PHE A 1 212 ? 1.238 30.406 25.672 1 97.62 212 PHE A N 1
ATOM 1665 C CA . PHE A 1 212 ? 1.939 29.141 25.516 1 97.62 212 PHE A CA 1
ATOM 1666 C C . PHE A 1 212 ? 1.319 28.062 26.406 1 97.62 212 PHE A C 1
ATOM 1668 O O . PHE A 1 212 ? 0.808 28.375 27.484 1 97.62 212 PHE A O 1
ATOM 1675 N N . ILE A 1 213 ? 1.382 26.812 25.953 1 97.69 213 ILE A N 1
ATOM 1676 C CA . ILE A 1 213 ? 1.202 25.719 26.906 1 97.69 213 ILE A CA 1
ATOM 1677 C C . ILE A 1 213 ? 2.25 25.812 28 1 97.69 213 ILE A C 1
ATOM 1679 O O . ILE A 1 213 ? 3.453 25.781 27.734 1 97.69 213 ILE A O 1
ATOM 1683 N N . PRO A 1 214 ? 1.925 25.906 29.266 1 95.44 214 PRO A N 1
ATOM 1684 C CA . PRO A 1 214 ? 2.816 26.469 30.281 1 95.44 214 PRO A CA 1
ATOM 1685 C C . PRO A 1 214 ? 3.775 25.438 30.875 1 95.44 214 PRO A C 1
ATOM 1687 O O . PRO A 1 214 ? 4.875 25.797 31.297 1 95.44 214 PRO A O 1
ATOM 1690 N N . ASN A 1 215 ? 3.453 24.141 31.047 1 96 215 ASN A N 1
ATOM 1691 C CA . ASN A 1 215 ? 4.145 23.297 32 1 96 215 ASN A CA 1
ATOM 1692 C C . ASN A 1 215 ? 5.094 22.312 31.297 1 96 215 ASN A C 1
ATOM 1694 O O . ASN A 1 215 ? 6.074 21.859 31.906 1 96 215 ASN A O 1
ATOM 1698 N N . LEU A 1 216 ? 4.828 22 30.062 1 97.38 216 LEU A N 1
ATOM 1699 C CA . LEU A 1 216 ? 5.645 21 29.391 1 97.38 216 LEU A CA 1
ATOM 1700 C C . LEU A 1 216 ? 6.207 21.578 28.078 1 97.38 216 LEU A C 1
ATOM 1702 O O . LEU A 1 216 ? 5.527 22.312 27.375 1 97.38 216 LEU A O 1
ATOM 1706 N N . GLN A 1 217 ? 7.465 21.156 27.734 1 97.69 217 GLN A N 1
ATOM 1707 C CA . GLN A 1 217 ? 8.023 21.484 26.438 1 97.69 217 GLN A CA 1
ATOM 1708 C C . GLN A 1 217 ? 7.188 20.891 25.312 1 97.69 217 GLN A C 1
ATOM 1710 O O . GLN A 1 217 ? 6.871 19.703 25.328 1 97.69 217 GLN A O 1
ATOM 1715 N N . THR A 1 218 ? 6.75 21.719 24.438 1 98.19 218 THR A N 1
ATOM 1716 C CA . THR A 1 218 ? 5.926 21.328 23.312 1 98.19 218 THR A CA 1
ATOM 1717 C C . THR A 1 218 ? 6.379 22.047 22.031 1 98.19 218 THR A C 1
ATOM 1719 O O . THR A 1 218 ? 6.879 23.172 22.094 1 98.19 218 THR A O 1
ATOM 1722 N N . VAL A 1 219 ? 6.258 21.391 20.875 1 97.5 219 VAL A N 1
ATOM 1723 C CA . VAL A 1 219 ? 6.66 21.938 19.578 1 97.5 219 VAL A CA 1
ATOM 1724 C C . VAL A 1 219 ? 5.5 21.844 18.594 1 97.5 219 VAL A C 1
ATOM 1726 O O . VAL A 1 219 ? 4.422 22.375 18.844 1 97.5 219 VAL A O 1
ATOM 1729 N N . GLU A 1 220 ? 5.715 21.141 17.406 1 97.69 220 GLU A N 1
ATOM 1730 C CA . GLU A 1 220 ? 4.664 21.016 16.406 1 97.69 220 GLU A CA 1
ATOM 1731 C C . GLU A 1 220 ? 3.365 20.5 17.016 1 97.69 220 GLU A C 1
ATOM 1733 O O . GLU A 1 220 ? 3.383 19.594 17.859 1 97.69 220 GLU A O 1
ATOM 1738 N N . CYS A 1 221 ? 2.23 21.141 16.594 1 98.38 221 CYS A N 1
ATOM 1739 C CA . CYS A 1 221 ? 0.964 20.75 17.203 1 98.38 221 CYS A CA 1
ATOM 1740 C C . CYS A 1 221 ? -0.189 20.906 16.219 1 98.38 221 CYS A C 1
ATOM 1742 O O . CYS A 1 221 ? -0.033 21.531 15.172 1 98.38 221 CYS A O 1
ATOM 1744 N N . GLN A 1 222 ? -1.247 20.312 16.484 1 98.31 222 GLN A N 1
ATOM 1745 C CA . GLN A 1 222 ? -2.539 20.422 15.82 1 98.31 222 GLN A CA 1
ATOM 1746 C C . GLN A 1 222 ? -3.674 20.547 16.828 1 98.31 222 GLN A C 1
ATOM 1748 O O . GLN A 1 222 ? -3.51 20.203 18 1 98.31 222 GLN A O 1
ATOM 1753 N N . MET A 1 223 ? -4.793 21.109 16.344 1 98.19 223 MET A N 1
ATOM 1754 C CA . MET A 1 223 ? -5.898 21.359 17.266 1 98.19 223 MET A CA 1
ATOM 1755 C C . MET A 1 223 ? -7.211 20.828 16.688 1 98.19 223 MET A C 1
ATOM 1757 O O . MET A 1 223 ? -7.379 20.766 15.477 1 98.19 223 MET A O 1
ATOM 1761 N N . VAL A 1 224 ? -8.07 20.484 17.578 1 98.06 224 VAL A N 1
ATOM 1762 C CA . VAL A 1 224 ? -9.414 20.047 17.203 1 98.06 224 VAL A CA 1
ATOM 1763 C C . VAL A 1 224 ? -10.422 20.562 18.234 1 98.06 224 VAL A C 1
ATOM 1765 O O . VAL A 1 224 ? -10.133 20.625 19.422 1 98.06 224 VAL A O 1
ATOM 1768 N N . SER A 1 225 ? -11.539 21.031 17.75 1 97.88 225 SER A N 1
ATOM 1769 C CA . SER A 1 225 ? -12.656 21.359 18.625 1 97.88 225 SER A CA 1
ATOM 1770 C C . SER A 1 225 ? -13.406 20.094 19.047 1 97.88 225 SER A C 1
ATOM 1772 O O . SER A 1 225 ? -13.828 19.312 18.203 1 97.88 225 SER A O 1
ATOM 1774 N N . VAL A 1 226 ? -13.617 19.922 20.344 1 97.44 226 VAL A N 1
ATOM 1775 C CA . VAL A 1 226 ? -14.219 18.703 20.859 1 97.44 226 VAL A CA 1
ATOM 1776 C C . VAL A 1 226 ? -15.523 19.016 21.578 1 97.44 226 VAL A C 1
ATOM 1778 O O . VAL A 1 226 ? -15.523 19.719 22.609 1 97.44 226 VAL A O 1
ATOM 1781 N N . ASP A 1 227 ? -16.625 18.484 21.031 1 95.38 227 ASP A N 1
ATOM 1782 C CA . ASP A 1 227 ? -17.906 18.516 21.719 1 95.38 227 ASP A CA 1
ATOM 1783 C C . ASP A 1 227 ? -18.062 17.297 22.641 1 95.38 227 ASP A C 1
ATOM 1785 O O . ASP A 1 227 ? -17.766 16.172 22.234 1 95.38 227 ASP A O 1
ATOM 1789 N N . GLU A 1 228 ? -18.547 17.625 23.75 1 91.44 228 GLU A N 1
ATOM 1790 C CA . GLU A 1 228 ? -18.797 16.547 24.719 1 91.44 228 GLU A CA 1
ATOM 1791 C C . GLU A 1 228 ? -20.281 16.234 24.828 1 91.44 228 GLU A C 1
ATOM 1793 O O . GLU A 1 228 ? -21.125 17.062 24.469 1 91.44 228 GLU A O 1
ATOM 1798 N N . GLU A 1 229 ? -20.547 15.156 25.422 1 88.12 229 GLU A N 1
ATOM 1799 C CA . GLU A 1 229 ? -21.922 14.719 25.562 1 88.12 229 GLU A CA 1
ATOM 1800 C C . GLU A 1 229 ? -22.703 15.648 26.484 1 88.12 229 GLU A C 1
ATOM 1802 O O . GLU A 1 229 ? -23.906 15.844 26.312 1 88.12 229 GLU A O 1
ATOM 1807 N N . ASP A 1 230 ? -22.078 16.234 27.422 1 88.19 230 ASP A N 1
ATOM 1808 C CA . ASP A 1 230 ? -22.75 17.078 28.406 1 88.19 230 ASP A CA 1
ATOM 1809 C C . ASP A 1 230 ? -23 18.484 27.859 1 88.19 230 ASP A C 1
ATOM 1811 O O . ASP A 1 230 ? -23.5 19.344 28.562 1 88.19 230 ASP A O 1
ATOM 1815 N N . GLY A 1 231 ? -22.578 18.719 26.641 1 89.25 231 GLY A N 1
ATOM 1816 C CA . GLY A 1 231 ? -22.828 20 26 1 89.25 231 GLY A CA 1
ATOM 1817 C C . GLY A 1 231 ? -21.625 20.938 26.047 1 89.25 231 GLY A C 1
ATOM 1818 O O . GLY A 1 231 ? -21.609 21.969 25.391 1 89.25 231 GLY A O 1
ATOM 1819 N N . SER A 1 232 ? -20.641 20.562 26.844 1 92 232 SER A N 1
ATOM 1820 C CA . SER A 1 232 ? -19.453 21.391 26.906 1 92 232 SER A CA 1
ATOM 1821 C C . SER A 1 232 ? -18.594 21.25 25.641 1 92 232 SER A C 1
ATOM 1823 O O . SER A 1 232 ? -18.734 20.281 24.906 1 92 232 SER A O 1
ATOM 1825 N N . ASN A 1 233 ? -17.859 22.312 25.359 1 95.69 233 ASN A N 1
ATOM 1826 C CA . ASN A 1 233 ? -16.922 22.344 24.234 1 95.69 233 ASN A CA 1
ATOM 1827 C C . ASN A 1 233 ? -15.539 22.781 24.688 1 95.69 233 ASN A C 1
ATOM 1829 O O . ASN A 1 233 ? -15.398 23.719 25.484 1 95.69 233 ASN A O 1
ATOM 1833 N N . VAL A 1 234 ? -14.57 22.062 24.234 1 96.94 234 VAL A N 1
ATOM 1834 C CA . VAL A 1 234 ? -13.195 22.422 24.547 1 96.94 234 VAL A CA 1
ATOM 1835 C C . VAL A 1 234 ? -12.336 22.328 23.297 1 96.94 234 VAL A C 1
ATOM 1837 O O . VAL A 1 234 ? -12.648 21.578 22.375 1 96.94 234 VAL A O 1
ATOM 1840 N N . LEU A 1 235 ? -11.344 23.188 23.281 1 98.38 235 LEU A N 1
ATOM 1841 C CA . LEU A 1 235 ? -10.312 23.047 22.25 1 98.38 235 LEU A CA 1
ATOM 1842 C C . LEU A 1 235 ? -9.219 22.094 22.719 1 98.38 235 LEU A C 1
ATOM 1844 O O . LEU A 1 235 ? -8.672 22.266 23.812 1 98.38 235 LEU A O 1
ATOM 1848 N N . TYR A 1 236 ? -8.984 21.109 21.953 1 98.38 236 TYR A N 1
ATOM 1849 C CA . TYR A 1 236 ? -7.992 20.078 22.234 1 98.38 236 TYR A CA 1
ATOM 1850 C C . TYR A 1 236 ? -6.738 20.297 21.391 1 98.38 236 TYR A C 1
ATOM 1852 O O . TYR A 1 236 ? -6.812 20.359 20.172 1 98.38 236 TYR A O 1
ATOM 1860 N N . CYS A 1 237 ? -5.57 20.391 22.078 1 98.5 237 CYS A N 1
ATOM 1861 C CA . CYS A 1 237 ? -4.281 20.516 21.406 1 98.5 237 CYS A CA 1
ATOM 1862 C C . CYS A 1 237 ? -3.459 19.25 21.547 1 98.5 237 CYS A C 1
ATOM 1864 O O . CYS A 1 237 ? -3.311 18.734 22.656 1 98.5 237 CYS A O 1
ATOM 1866 N N . ASN A 1 238 ? -3.016 18.703 20.5 1 98.5 238 ASN A N 1
ATOM 1867 C CA . ASN A 1 238 ? -2.043 17.609 20.453 1 98.5 238 ASN A CA 1
ATOM 1868 C C . ASN A 1 238 ? -0.681 18.109 19.953 1 98.5 238 ASN A C 1
ATOM 1870 O O . ASN A 1 238 ? -0.55 18.547 18.812 1 98.5 238 ASN A O 1
ATOM 1874 N N . ALA A 1 239 ? 0.38 17.953 20.812 1 98.56 239 ALA A N 1
ATOM 1875 C CA . ALA A 1 239 ? 1.665 18.562 20.484 1 98.56 239 ALA A CA 1
ATOM 1876 C C . ALA A 1 239 ? 2.803 17.562 20.625 1 98.56 239 ALA A C 1
ATOM 1878 O O . ALA A 1 239 ? 2.803 16.734 21.547 1 98.56 239 ALA A O 1
ATOM 1879 N N . ARG A 1 240 ? 3.734 17.656 19.75 1 98.25 240 ARG A N 1
ATOM 1880 C CA . ARG A 1 240 ? 4.992 16.938 19.891 1 98.25 240 ARG A CA 1
ATOM 1881 C C . ARG A 1 240 ? 5.75 17.406 21.141 1 98.25 240 ARG A C 1
ATOM 1883 O O . ARG A 1 240 ? 5.664 18.578 21.516 1 98.25 240 ARG A O 1
ATOM 1890 N N . SER A 1 241 ? 6.48 16.484 21.688 1 97.19 241 SER A N 1
ATOM 1891 C CA . SER A 1 241 ? 7.32 16.797 22.844 1 97.19 241 SER A CA 1
ATOM 1892 C C . SER A 1 241 ? 8.602 15.977 22.828 1 97.19 241 SER A C 1
ATOM 1894 O O . SER A 1 241 ? 8.609 14.828 22.375 1 97.19 241 SER A O 1
ATOM 1896 N N . PRO A 1 242 ? 9.695 16.562 23.234 1 95.06 242 PRO A N 1
ATOM 1897 C CA . PRO A 1 242 ? 10.93 15.773 23.344 1 95.06 242 PRO A CA 1
ATOM 1898 C C . PRO A 1 242 ? 10.914 14.805 24.516 1 95.06 242 PRO A C 1
ATOM 1900 O O . PRO A 1 242 ? 11.906 14.117 24.766 1 95.06 242 PRO A O 1
ATOM 1903 N N . LEU A 1 243 ? 9.82 14.711 25.219 1 95 243 LEU A N 1
ATOM 1904 C CA . LEU A 1 243 ? 9.742 13.93 26.453 1 95 243 LEU A CA 1
ATOM 1905 C C . LEU A 1 243 ? 9.336 12.492 26.156 1 95 243 LEU A C 1
ATOM 1907 O O . LEU A 1 243 ? 9.023 11.734 27.078 1 95 243 LEU A O 1
ATOM 1911 N N . GLY A 1 244 ? 9.234 12.141 24.938 1 95.56 244 GLY A N 1
ATOM 1912 C CA . GLY A 1 244 ? 9.039 10.75 24.562 1 95.56 244 GLY A CA 1
ATOM 1913 C C . GLY A 1 244 ? 7.605 10.43 24.188 1 95.56 244 GLY A C 1
ATOM 1914 O O . GLY A 1 244 ? 7.336 9.391 23.578 1 95.56 244 GLY A O 1
ATOM 1915 N N . PHE A 1 245 ? 6.676 11.359 24.594 1 97.38 245 PHE A N 1
ATOM 1916 C CA . PHE A 1 245 ? 5.258 11.172 24.312 1 97.38 245 PHE A CA 1
ATOM 1917 C C . PHE A 1 245 ? 4.621 12.469 23.844 1 97.38 245 PHE A C 1
ATOM 1919 O O . PHE A 1 245 ? 5.152 13.555 24.109 1 97.38 245 PHE A O 1
ATOM 1926 N N . ARG A 1 246 ? 3.496 12.328 23.125 1 98.06 246 ARG A N 1
ATOM 1927 C CA . ARG A 1 246 ? 2.715 13.516 22.812 1 98.06 246 ARG A CA 1
ATOM 1928 C C . ARG A 1 246 ? 2.201 14.195 24.078 1 98.06 246 ARG A C 1
ATOM 1930 O O . ARG A 1 246 ? 2.027 13.547 25.109 1 98.06 246 ARG A O 1
ATOM 1937 N N . VAL A 1 247 ? 1.987 15.461 23.953 1 98.31 247 VAL A N 1
ATOM 1938 C CA . VAL A 1 247 ? 1.354 16.25 25 1 98.31 247 VAL A CA 1
ATOM 1939 C C . VAL A 1 247 ? -0.041 16.688 24.562 1 98.31 247 VAL A C 1
ATOM 1941 O O . VAL A 1 247 ? -0.223 17.141 23.438 1 98.31 247 VAL A O 1
ATOM 1944 N N . GLN A 1 248 ? -1.027 16.469 25.438 1 98.5 248 GLN A N 1
ATOM 1945 C CA . GLN A 1 248 ? -2.342 17.062 25.203 1 98.5 248 GLN A CA 1
ATOM 1946 C C . GLN A 1 248 ? -2.598 18.219 26.172 1 98.5 248 GLN A C 1
ATOM 1948 O O . GLN A 1 248 ? -2.184 18.172 27.328 1 98.5 248 GLN A O 1
ATOM 1953 N N . ALA A 1 249 ? -3.18 19.266 25.641 1 98.56 249 ALA A N 1
ATOM 1954 C CA . ALA A 1 249 ? -3.598 20.422 26.422 1 98.56 249 ALA A CA 1
ATOM 1955 C C . ALA A 1 249 ? -4.98 20.906 26 1 98.56 249 ALA A C 1
ATOM 1957 O O . ALA A 1 249 ? -5.324 20.844 24.812 1 98.56 249 ALA A O 1
ATOM 1958 N N . LEU A 1 250 ? -5.703 21.375 26.938 1 98.19 250 LEU A N 1
ATOM 1959 C CA . LEU A 1 250 ? -7.07 21.812 26.688 1 98.19 250 LEU A CA 1
ATOM 1960 C C . LEU A 1 250 ? -7.207 23.312 26.859 1 98.19 250 LEU A C 1
ATOM 1962 O O . LEU A 1 250 ? -6.496 23.922 27.672 1 98.19 250 LEU A O 1
ATOM 1966 N N . SER A 1 251 ? -8.023 23.906 26.109 1 98.31 251 SER A N 1
ATOM 1967 C CA . SER A 1 251 ? -8.414 25.312 26.25 1 98.31 251 SER A CA 1
ATOM 1968 C C . SER A 1 251 ? -9.93 25.453 26.359 1 98.31 251 SER A C 1
ATOM 1970 O O . SER A 1 251 ? -10.672 24.812 25.609 1 98.31 251 SER A O 1
ATOM 1972 N N . THR A 1 252 ? -10.367 26.281 27.281 1 97.12 252 THR A N 1
ATOM 1973 C CA . THR A 1 252 ? -11.797 26.531 27.453 1 97.12 252 THR A CA 1
ATOM 1974 C C . THR A 1 252 ? -12.18 27.906 26.922 1 97.12 252 THR A C 1
ATOM 1976 O O . THR A 1 252 ? -13.312 28.344 27.094 1 97.12 252 THR A O 1
ATOM 1979 N N . ASP A 1 253 ? -11.266 28.594 26.328 1 97.12 253 ASP A N 1
ATOM 1980 C CA . ASP A 1 253 ? -11.57 29.906 25.75 1 97.12 253 ASP A CA 1
ATOM 1981 C C . ASP A 1 253 ? -11.109 29.984 24.297 1 97.12 253 ASP A C 1
ATOM 1983 O O . ASP A 1 253 ? -10.586 31 23.859 1 97.12 253 ASP A O 1
ATOM 1987 N N . ASP A 1 254 ? -11.156 28.859 23.656 1 96.88 254 ASP A N 1
ATOM 1988 C CA . ASP A 1 254 ? -11.008 28.781 22.203 1 96.88 254 ASP A CA 1
ATOM 1989 C C . ASP A 1 254 ? -9.578 29.109 21.781 1 96.88 254 ASP A C 1
ATOM 1991 O O . ASP A 1 254 ? -9.367 29.781 20.766 1 96.88 254 ASP A O 1
ATOM 1995 N N . GLY A 1 255 ? -8.57 28.734 22.562 1 97.06 255 GLY A N 1
ATOM 1996 C CA . GLY A 1 255 ? -7.184 28.734 22.109 1 97.06 255 GLY A CA 1
ATOM 1997 C C . GLY A 1 255 ? -6.391 29.922 22.609 1 97.06 255 GLY A C 1
ATOM 1998 O O . GLY A 1 255 ? -5.188 30.031 22.344 1 97.06 255 GLY A O 1
ATOM 1999 N N . ALA A 1 256 ? -7.039 30.875 23.406 1 97.38 256 ALA A N 1
ATOM 2000 C CA . ALA A 1 256 ? -6.301 32 23.953 1 97.38 256 ALA A CA 1
ATOM 2001 C C . ALA A 1 256 ? -5.367 31.562 25.062 1 97.38 256 ALA A C 1
ATOM 2003 O O . ALA A 1 256 ? -4.246 32.062 25.188 1 97.38 256 ALA A O 1
ATOM 2004 N N . VAL A 1 257 ? -5.91 30.703 25.875 1 97.88 257 VAL A N 1
ATOM 2005 C CA . VAL A 1 257 ? -5.121 30.156 26.969 1 97.88 257 VAL A CA 1
ATOM 2006 C C . VAL A 1 257 ? -5.301 28.641 27.047 1 97.88 257 VAL A C 1
ATOM 2008 O O . VAL A 1 257 ? -6.422 28.141 26.922 1 97.88 257 VAL A O 1
ATOM 2011 N N . PHE A 1 258 ? -4.188 27.969 27.219 1 98.19 258 PHE A N 1
ATOM 2012 C CA . PHE A 1 258 ? -4.238 26.531 27.438 1 98.19 258 PHE A CA 1
ATOM 2013 C C . PHE A 1 258 ? -3.979 26.188 28.906 1 98.19 258 PHE A C 1
ATOM 2015 O O . PHE A 1 258 ? -3.133 26.812 29.547 1 98.19 258 PHE A O 1
ATOM 2022 N N . HIS A 1 259 ? -4.719 25.188 29.344 1 97.5 259 HIS A N 1
ATOM 2023 C CA . HIS A 1 259 ? -4.414 24.609 30.656 1 97.5 259 HIS A CA 1
ATOM 2024 C C . HIS A 1 259 ? -3.133 23.797 30.594 1 97.5 259 HIS A C 1
ATOM 2026 O O . HIS A 1 259 ? -2.561 23.594 29.531 1 97.5 259 HIS A O 1
ATOM 2032 N N . SER A 1 260 ? -2.76 23.344 31.828 1 97.81 260 SER A N 1
ATOM 2033 C CA . SER A 1 260 ? -1.544 22.547 31.906 1 97.81 260 SER A CA 1
ATOM 2034 C C . SER A 1 260 ? -1.653 21.297 31.047 1 97.81 260 SER A C 1
ATOM 2036 O O . SER A 1 260 ? -2.662 20.578 31.094 1 97.81 260 SER A O 1
ATOM 2038 N N . GLY A 1 261 ? -0.597 21.094 30.25 1 97.44 261 GLY A N 1
ATOM 2039 C CA . GLY A 1 261 ? -0.553 19.906 29.406 1 97.44 261 GLY A CA 1
ATO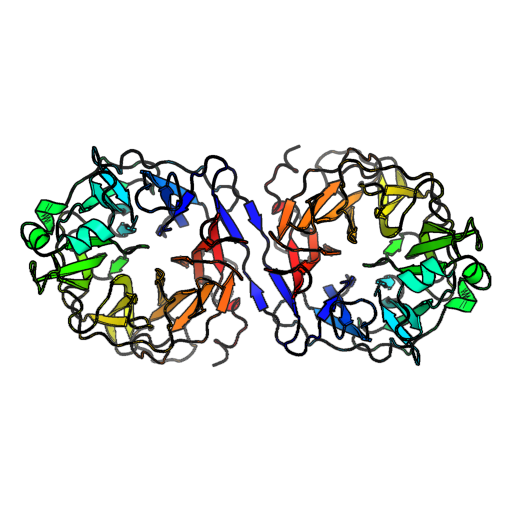M 2040 C C . GLY A 1 261 ? -0.248 18.641 30.172 1 97.44 261 GLY A C 1
ATOM 2041 O O . GLY A 1 261 ? 0.257 18.688 31.297 1 97.44 261 GLY A O 1
ATOM 2042 N N . GLN A 1 262 ? -0.596 17.516 29.594 1 97.62 262 GLN A N 1
ATOM 2043 C CA . GLN A 1 262 ? -0.246 16.219 30.156 1 97.62 262 GLN A CA 1
ATOM 2044 C C . GLN A 1 262 ? 0.282 15.281 29.062 1 97.62 262 GLN A C 1
ATOM 2046 O O . GLN A 1 262 ? -0.135 15.367 27.906 1 97.62 262 GLN A O 1
ATOM 2051 N N . LEU A 1 263 ? 1.178 14.414 29.469 1 97.75 263 LEU A N 1
ATOM 2052 C CA . LEU A 1 263 ? 1.734 13.422 28.562 1 97.75 263 LEU A CA 1
ATOM 2053 C C . LEU A 1 263 ? 0.711 12.328 28.25 1 97.75 263 LEU A C 1
ATOM 2055 O O . LEU A 1 263 ? -0.016 11.883 29.141 1 97.75 263 LEU A O 1
ATOM 2059 N N . VAL A 1 264 ? 0.616 11.969 27.016 1 98.19 264 VAL A N 1
ATOM 2060 C CA . VAL A 1 264 ? -0.253 10.875 26.578 1 98.19 264 VAL A CA 1
ATOM 2061 C C . VAL A 1 264 ? 0.582 9.625 26.312 1 98.19 264 VAL A C 1
ATOM 2063 O O . VAL A 1 264 ? 1.121 9.453 25.219 1 98.19 264 VAL A O 1
ATOM 2066 N N . GLN A 1 265 ? 0.573 8.703 27.172 1 96.44 265 GLN A N 1
ATOM 2067 C CA . GLN A 1 265 ? 1.488 7.566 27.172 1 96.44 265 GLN A CA 1
ATOM 2068 C C . GLN A 1 265 ? 1.264 6.68 25.953 1 96.44 265 GLN A C 1
ATOM 2070 O O . GLN A 1 265 ? 2.207 6.074 25.438 1 96.44 265 GLN A O 1
ATOM 2075 N N . ARG A 1 266 ? 0.086 6.672 25.469 1 96.44 266 ARG A N 1
ATOM 2076 C CA . ARG A 1 266 ? -0.239 5.797 24.359 1 96.44 266 ARG A CA 1
ATOM 2077 C C . ARG A 1 266 ? 0.268 6.379 23.031 1 96.44 266 ARG A C 1
ATOM 2079 O O . ARG A 1 266 ? 0.316 5.684 22.016 1 96.44 266 ARG A O 1
ATOM 2086 N N . LEU A 1 267 ? 0.599 7.609 23 1 98.06 267 LEU A N 1
ATOM 2087 C CA . LEU A 1 267 ? 1.083 8.266 21.797 1 98.06 267 LEU A CA 1
ATOM 2088 C C . LEU A 1 267 ? 2.582 8.531 21.891 1 98.06 267 LEU A C 1
ATOM 2090 O O . LEU A 1 267 ? 3.002 9.641 22.234 1 98.06 267 LEU A O 1
ATOM 2094 N N . VAL A 1 268 ? 3.346 7.551 21.484 1 97.19 268 VAL A N 1
ATOM 2095 C CA . VAL A 1 268 ? 4.797 7.582 21.609 1 97.19 268 VAL A CA 1
ATOM 2096 C C . VAL A 1 268 ? 5.402 8.461 20.516 1 97.19 268 VAL A C 1
ATOM 2098 O O . VAL A 1 268 ? 4.883 8.516 19.406 1 97.19 268 VAL A O 1
ATOM 2101 N N . GLU A 1 269 ? 6.488 9.102 20.859 1 96.88 269 GLU A N 1
ATOM 2102 C CA . GLU A 1 269 ? 7.242 9.906 19.906 1 96.88 269 GLU A CA 1
ATOM 2103 C C . GLU A 1 269 ? 8.477 9.164 19.406 1 96.88 269 GLU A C 1
ATOM 2105 O O . GLU A 1 269 ? 9.07 8.375 20.141 1 96.88 269 GLU A O 1
ATOM 2110 N N . THR A 1 270 ? 8.867 9.43 18.172 1 95 270 THR A N 1
ATOM 2111 C CA . THR A 1 270 ? 10.164 8.969 17.703 1 95 270 THR A CA 1
ATOM 2112 C C . THR A 1 270 ? 11.297 9.781 18.328 1 95 270 THR A C 1
ATOM 2114 O O . THR A 1 270 ? 11.07 10.883 18.828 1 95 270 THR A O 1
ATOM 2117 N N . PRO A 1 271 ? 12.523 9.25 18.359 1 91.69 271 PRO A N 1
ATOM 2118 C CA . PRO A 1 271 ? 13.625 9.945 19.031 1 91.69 271 PRO A CA 1
ATOM 2119 C C . PRO A 1 271 ? 13.852 11.352 18.5 1 91.69 271 PRO A C 1
ATOM 2121 O O . PRO A 1 271 ? 14.234 12.25 19.25 1 91.69 271 PRO A O 1
ATOM 2124 N N . HIS A 1 272 ? 13.641 11.555 17.25 1 90.94 272 HIS A N 1
ATOM 2125 C CA . HIS A 1 272 ? 13.875 12.875 16.672 1 90.94 272 HIS A CA 1
ATOM 2126 C C . HIS A 1 272 ? 12.555 13.555 16.297 1 90.94 272 HIS A C 1
ATOM 2128 O O . HIS A 1 272 ? 12.547 14.516 15.531 1 90.94 272 HIS A O 1
ATOM 2134 N N . GLY A 1 273 ? 11.609 13.078 16.812 1 93.56 273 GLY A N 1
ATOM 2135 C CA . GLY A 1 273 ? 10.297 13.68 16.641 1 93.56 273 GLY A CA 1
ATOM 2136 C C . GLY A 1 273 ? 9.742 13.516 15.234 1 93.56 273 GLY A C 1
ATOM 2137 O O . GLY A 1 273 ? 10.477 13.164 14.312 1 93.56 273 GLY A O 1
ATOM 2138 N N . CYS A 1 274 ? 8.508 13.727 15.094 1 97.19 274 CYS A N 1
ATOM 2139 C CA . CYS A 1 274 ? 7.746 13.727 13.844 1 97.19 274 CYS A CA 1
ATOM 2140 C C . CYS A 1 274 ? 6.395 14.406 14.031 1 97.19 274 CYS A C 1
ATOM 2142 O O . CYS A 1 274 ? 5.68 14.125 14.992 1 97.19 274 CYS A O 1
ATOM 2144 N N . HIS A 1 275 ? 6.109 15.25 13.094 1 96.62 275 HIS A N 1
ATOM 2145 C CA . HIS A 1 275 ? 4.793 15.867 13.164 1 96.62 275 HIS A CA 1
ATOM 2146 C C . HIS A 1 275 ? 3.689 14.844 12.914 1 96.62 275 HIS A C 1
ATOM 2148 O O . HIS A 1 275 ? 3.82 13.992 12.031 1 96.62 275 HIS A O 1
ATOM 2154 N N . GLY A 1 276 ? 2.652 14.898 13.703 1 96.69 276 GLY A N 1
ATOM 2155 C CA . GLY A 1 276 ? 1.412 14.164 13.5 1 96.69 276 GLY A CA 1
ATOM 2156 C C . GLY A 1 276 ? 0.198 15.062 13.391 1 96.69 276 GLY A C 1
ATOM 2157 O O . GLY A 1 276 ? 0.269 16.25 13.711 1 96.69 276 GLY A O 1
ATOM 2158 N N . SER A 1 277 ? -0.828 14.539 12.891 1 97.75 277 SER A N 1
ATOM 2159 C CA . SER A 1 277 ? -2.023 15.352 12.695 1 97.75 277 SER A CA 1
ATOM 2160 C C . SER A 1 277 ? -3.223 14.758 13.43 1 97.75 277 SER A C 1
ATOM 2162 O O . SER A 1 277 ? -3.248 13.562 13.719 1 97.75 277 SER A O 1
ATOM 2164 N N . ILE A 1 278 ? -4.145 15.641 13.766 1 98.31 278 ILE A N 1
ATOM 2165 C CA . ILE A 1 278 ? -5.398 15.227 14.391 1 98.31 278 ILE A CA 1
ATOM 2166 C C . ILE A 1 278 ? -6.574 15.859 13.648 1 98.31 278 ILE A C 1
ATOM 2168 O O . ILE A 1 278 ? -6.461 16.969 13.125 1 98.31 278 ILE A O 1
ATOM 2172 N N . ILE A 1 279 ? -7.656 15.141 13.641 1 97.94 279 ILE A N 1
ATOM 2173 C CA . ILE A 1 279 ? -8.93 15.672 13.172 1 97.94 279 ILE A CA 1
ATOM 2174 C C . ILE A 1 279 ? -10.062 15.18 14.07 1 97.94 279 ILE A C 1
ATOM 2176 O O . ILE A 1 279 ? -9.953 14.125 14.695 1 97.94 279 ILE A O 1
ATOM 2180 N N . GLY A 1 280 ? -11.039 16.047 14.195 1 96.69 280 GLY A N 1
ATOM 2181 C CA . GLY A 1 280 ? -12.266 15.664 14.883 1 96.69 280 GLY A CA 1
ATOM 2182 C C . GLY A 1 280 ? -13.438 15.445 13.953 1 96.69 280 GLY A C 1
ATOM 2183 O O . GLY A 1 280 ? -13.508 16.062 12.883 1 96.69 280 GLY A O 1
ATOM 2184 N N . PHE A 1 281 ? -14.258 14.555 14.359 1 93.12 281 PHE A N 1
ATOM 2185 C CA . PHE A 1 281 ? -15.492 14.289 13.633 1 93.12 281 PHE A CA 1
ATOM 2186 C C . PHE A 1 281 ? -16.594 13.844 14.586 1 93.12 281 PHE A C 1
ATOM 2188 O O . PHE A 1 281 ? -16.312 13.391 15.695 1 93.12 281 PHE A O 1
ATOM 2195 N N . GLN A 1 282 ? -17.797 14.023 14.125 1 90.31 282 GLN A N 1
ATOM 2196 C CA . GLN A 1 282 ? -18.922 13.625 14.977 1 90.31 282 GLN A CA 1
ATOM 2197 C C . GLN A 1 282 ? -19 12.109 15.125 1 90.31 282 GLN A C 1
ATOM 2199 O O . GLN A 1 282 ? -18.891 11.375 14.133 1 90.31 282 GLN A O 1
ATOM 2204 N N . ALA A 1 283 ? -19.156 11.75 16.359 1 88.25 283 ALA A N 1
ATOM 2205 C CA . ALA A 1 283 ? -19.312 10.32 16.625 1 88.25 283 ALA A CA 1
ATOM 2206 C C . ALA A 1 283 ? -20.5 9.742 15.859 1 88.25 283 ALA A C 1
ATOM 2208 O O . ALA A 1 283 ? -21.531 10.391 15.734 1 88.25 283 ALA A O 1
ATOM 2209 N N . PRO A 1 284 ? -20.297 8.445 15.32 1 77.81 284 PRO A N 1
ATOM 2210 C CA . PRO A 1 284 ? -21.453 7.828 14.664 1 77.81 284 PRO A CA 1
ATOM 2211 C C . PRO A 1 284 ? -22.625 7.648 15.609 1 77.81 284 PRO A C 1
ATOM 2213 O O . PRO A 1 284 ? -22.438 7.438 16.812 1 77.81 284 PRO A O 1
ATOM 2216 N N . ILE A 1 285 ? -23.828 7.926 15.062 1 67.75 285 ILE A N 1
ATOM 2217 C CA . ILE A 1 285 ? -25.047 7.895 15.852 1 67.75 285 ILE A CA 1
ATOM 2218 C C . ILE A 1 285 ? -25.234 6.516 16.484 1 67.75 285 ILE A C 1
ATOM 2220 O O . ILE A 1 285 ? -25.188 5.5 15.789 1 67.75 285 ILE A O 1
ATOM 2224 N N . SER A 1 286 ? -24.781 6.375 17.562 1 56.59 286 SER A N 1
ATOM 2225 C CA . SER A 1 286 ? -25.234 5.164 18.25 1 56.59 286 SER A CA 1
ATOM 2226 C C . SER A 1 286 ? -26.734 5.211 18.531 1 56.59 286 SER A C 1
ATOM 2228 O O . SER A 1 286 ? -27.312 6.293 18.672 1 56.59 286 SER A O 1
ATOM 2230 N N . GLN A 1 287 ? -27.469 4.125 18.031 1 46.5 287 GLN A N 1
ATOM 2231 C CA . GLN A 1 287 ? -28.906 3.961 18.297 1 46.5 287 GLN A CA 1
ATOM 2232 C C . GLN A 1 287 ? -29.266 4.453 19.703 1 46.5 287 GLN A C 1
ATOM 2234 O O . GLN A 1 287 ? -30.422 4.344 20.109 1 46.5 287 GLN A O 1
ATOM 2239 N N . SER A 1 288 ? -28.375 4.75 20.547 1 45.47 288 SER A N 1
ATOM 2240 C CA . SER A 1 288 ? -28.953 4.973 21.875 1 45.47 288 SER A CA 1
ATOM 2241 C C . SER A 1 288 ? -29.578 6.363 21.969 1 45.47 288 SER A C 1
ATOM 2243 O O . SER A 1 288 ? -29.141 7.297 21.297 1 45.47 288 SER A O 1
ATOM 2245 N N . GLY A 1 289 ? -30.688 6.633 22.484 1 44.19 289 GLY A N 1
ATOM 2246 C CA . GLY A 1 289 ? -31.703 7.645 22.75 1 44.19 289 GLY A CA 1
ATOM 2247 C C . GLY A 1 289 ? -31.125 9.016 23.031 1 44.19 289 GLY A C 1
ATOM 2248 O O . GLY A 1 289 ? -31.297 9.945 22.234 1 44.19 289 GLY A O 1
ATOM 2249 N N . PHE A 1 290 ? -31 9.5 24.391 1 45.81 290 PHE A N 1
ATOM 2250 C CA . PHE A 1 290 ? -31.219 10.75 25.109 1 45.81 290 PHE A CA 1
ATOM 2251 C C . PHE A 1 290 ? -30 11.648 25.016 1 45.81 290 PHE A C 1
ATOM 2253 O O . PHE A 1 290 ? -29.719 12.422 25.938 1 45.81 290 PHE A O 1
ATOM 2260 N N . SER A 1 291 ? -29 11.461 23.984 1 55.84 291 SER A N 1
ATOM 2261 C CA . SER A 1 291 ? -27.844 12.305 24.219 1 55.84 291 SER A CA 1
ATOM 2262 C C . SER A 1 291 ? -28.062 13.727 23.703 1 55.84 291 SER A C 1
ATOM 2264 O O . SER A 1 291 ? -28.688 13.914 22.656 1 55.84 291 SER A O 1
ATOM 2266 N N . PHE A 1 292 ? -27.859 14.859 24.547 1 61.81 292 PHE A N 1
ATOM 2267 C CA . PHE A 1 292 ? -28 16.281 24.281 1 61.81 292 PHE A CA 1
ATOM 2268 C C . PHE A 1 292 ? -27.188 16.688 23.047 1 61.81 292 PHE A C 1
ATOM 2270 O O . PHE A 1 292 ? -27.672 17.438 22.203 1 61.81 292 PHE A O 1
ATOM 2277 N N . GLN A 1 293 ? -25.828 16.328 22.938 1 80.25 293 GLN A N 1
ATOM 2278 C CA . GLN A 1 293 ? -24.984 16.672 21.797 1 80.25 293 GLN A CA 1
ATOM 2279 C C . GLN A 1 293 ? -24.172 15.477 21.344 1 80.25 293 GLN A C 1
ATOM 2281 O O . GLN A 1 293 ? -23.688 14.703 22.172 1 80.25 293 GLN A O 1
ATOM 2286 N N . MET A 1 294 ? -24.125 15.281 20.156 1 87.25 294 MET A N 1
ATOM 2287 C CA . MET A 1 294 ? -23.266 14.227 19.625 1 87.25 294 MET A CA 1
ATOM 2288 C C . MET A 1 294 ? -21.797 14.531 19.906 1 87.25 294 MET A C 1
ATOM 2290 O O . MET A 1 294 ? -21.312 15.602 19.547 1 87.25 294 MET A O 1
ATOM 2294 N N . PRO A 1 295 ? -21.141 13.633 20.609 1 92.88 295 PRO A N 1
ATOM 2295 C CA . PRO A 1 295 ? -19.75 13.914 20.969 1 92.88 295 PRO A CA 1
ATOM 2296 C C . PRO A 1 295 ? -18.797 13.844 19.766 1 92.88 295 PRO A C 1
ATOM 2298 O O . PRO A 1 295 ? -19.141 13.258 18.734 1 92.88 295 PRO A O 1
ATOM 2301 N N . THR A 1 296 ? -17.688 14.508 19.922 1 95.56 296 THR A N 1
ATOM 2302 C CA . THR A 1 296 ? -16.641 14.492 18.906 1 95.56 296 THR A CA 1
ATOM 2303 C C . THR A 1 296 ? -15.641 13.375 19.172 1 95.56 296 THR A C 1
ATOM 2305 O O . THR A 1 296 ? -15.148 13.227 20.297 1 95.56 296 THR A O 1
ATOM 2308 N N . TRP A 1 297 ? -15.391 12.531 18.219 1 95.25 297 TRP A N 1
ATOM 2309 C CA . TRP A 1 297 ? -14.266 11.602 18.219 1 95.25 297 TRP A CA 1
ATOM 2310 C C . TRP A 1 297 ? -13.055 12.211 17.516 1 95.25 297 TRP A C 1
ATOM 2312 O O . TRP A 1 297 ? -13.195 13.148 16.719 1 95.25 297 TRP A O 1
ATOM 2322 N N . VAL A 1 298 ? -11.875 11.727 17.906 1 97.69 298 VAL A N 1
ATOM 2323 C CA . VAL A 1 298 ? -10.664 12.336 17.359 1 97.69 298 VAL A CA 1
ATOM 2324 C C . VAL A 1 298 ? -9.766 11.25 16.766 1 97.69 298 VAL A C 1
ATOM 2326 O O . VAL A 1 298 ? -9.555 10.203 17.391 1 97.69 298 VAL A O 1
ATOM 2329 N N . LEU A 1 299 ? -9.32 11.461 15.508 1 97.69 299 LEU A N 1
ATOM 2330 C CA . LEU A 1 299 ? -8.289 10.633 14.891 1 97.69 299 LEU A CA 1
ATOM 2331 C C . LEU A 1 299 ? -6.918 11.289 15.016 1 97.69 299 LEU A C 1
ATOM 2333 O O . LEU A 1 299 ? -6.805 12.516 14.93 1 97.69 299 LEU A O 1
ATOM 2337 N N . TYR A 1 300 ? -5.914 10.516 15.281 1 98.25 300 TYR A N 1
ATOM 2338 C CA . TYR A 1 300 ? -4.512 10.914 15.305 1 98.25 300 TYR A CA 1
ATOM 2339 C C . TYR A 1 300 ? -3.68 10.055 14.367 1 98.25 300 TYR A C 1
ATOM 2341 O O . TYR A 1 300 ? -3.879 8.836 14.289 1 98.25 300 TYR A O 1
ATOM 2349 N N . CYS A 1 301 ? -2.809 10.648 13.555 1 98.5 301 CYS A N 1
ATOM 2350 C CA . CYS A 1 301 ? -1.943 9.938 12.617 1 98.5 301 CYS A CA 1
ATOM 2351 C C . CYS A 1 301 ? -0.475 10.211 12.914 1 98.5 301 CYS A C 1
ATOM 2353 O O . CYS A 1 301 ? -0.061 11.375 12.984 1 98.5 301 CYS A O 1
ATOM 2355 N N . HIS A 1 302 ? 0.303 9.141 12.984 1 98.69 302 HIS A N 1
ATOM 2356 C CA . HIS A 1 302 ? 1.709 9.258 13.352 1 98.69 302 HIS A CA 1
ATOM 2357 C C . HIS A 1 302 ? 2.438 7.934 13.188 1 98.69 302 HIS A C 1
ATOM 2359 O O . HIS A 1 302 ? 1.823 6.867 13.273 1 98.69 302 HIS A O 1
ATOM 2365 N N . PRO A 1 303 ? 3.754 7.988 12.852 1 98.31 303 PRO A N 1
ATOM 2366 C CA . PRO A 1 303 ? 4.504 6.73 12.922 1 98.31 303 PRO A CA 1
ATOM 2367 C C . PRO A 1 303 ? 4.348 6.023 14.266 1 98.31 303 PRO A C 1
ATOM 2369 O O . PRO A 1 303 ? 4.309 6.68 15.312 1 98.31 303 PRO A O 1
ATOM 2372 N N . THR A 1 304 ? 4.344 4.66 14.281 1 97.62 304 THR A N 1
ATOM 2373 C CA . THR A 1 304 ? 3.914 3.924 15.461 1 97.62 304 THR A CA 1
ATOM 2374 C C . THR A 1 304 ? 5.117 3.422 16.25 1 97.62 304 THR A C 1
ATOM 2376 O O . THR A 1 304 ? 4.98 2.994 17.406 1 97.62 304 THR A O 1
ATOM 2379 N N . SER A 1 305 ? 6.336 3.451 15.656 1 95.69 305 SER A N 1
ATOM 2380 C CA . SER A 1 305 ? 7.527 2.957 16.344 1 95.69 305 SER A CA 1
ATOM 2381 C C . SER A 1 305 ? 8.156 4.039 17.203 1 95.69 305 SER A C 1
ATOM 2383 O O . SER A 1 305 ? 8.219 5.203 16.812 1 95.69 305 SER A O 1
ATOM 2385 N N . SER A 1 306 ? 8.633 3.672 18.406 1 94.88 306 SER A N 1
ATOM 2386 C CA . SER A 1 306 ? 9.344 4.609 19.281 1 94.88 306 SER A CA 1
ATOM 2387 C C . SER A 1 306 ? 10.812 4.711 18.891 1 94.88 306 SER A C 1
ATOM 2389 O O . SER A 1 306 ? 11.547 5.523 19.453 1 94.88 306 SER A O 1
ATOM 2391 N N . ARG A 1 307 ? 11.203 3.932 17.938 1 95.06 307 ARG A N 1
ATOM 2392 C CA . ARG A 1 307 ? 12.625 3.838 17.641 1 95.06 307 ARG A CA 1
ATOM 2393 C C . ARG A 1 307 ? 12.961 4.59 16.359 1 95.06 307 ARG A C 1
ATOM 2395 O O . ARG A 1 307 ? 14.094 5.039 16.172 1 95.06 307 ARG A O 1
ATOM 2402 N N . SER A 1 308 ? 11.938 4.562 15.43 1 95.94 308 SER A N 1
ATOM 2403 C CA . SER A 1 308 ? 12.18 5.211 14.148 1 95.94 308 SER A CA 1
ATOM 2404 C C . SER A 1 308 ? 10.867 5.598 13.469 1 95.94 308 SER A C 1
ATOM 2406 O O . SER A 1 308 ? 9.797 5.152 13.883 1 95.94 308 SER A O 1
ATOM 2408 N N . ARG A 1 309 ? 11.039 6.406 12.453 1 97.5 309 ARG A N 1
ATOM 2409 C CA . ARG A 1 309 ? 9.898 6.836 11.648 1 97.5 309 ARG A CA 1
ATOM 2410 C C . ARG A 1 309 ? 9.477 5.742 10.672 1 97.5 309 ARG A C 1
ATOM 2412 O O . ARG A 1 309 ? 9.852 5.766 9.5 1 97.5 309 ARG A O 1
ATOM 2419 N N . VAL A 1 310 ? 8.648 4.844 11.203 1 97.5 310 VAL A N 1
ATOM 2420 C CA . VAL A 1 310 ? 8.172 3.746 10.375 1 97.5 310 VAL A CA 1
ATOM 2421 C C . VAL A 1 310 ? 6.73 3.404 10.75 1 97.5 310 VAL A C 1
ATOM 2423 O O . VAL A 1 310 ? 6.281 3.715 11.859 1 97.5 310 VAL A O 1
ATOM 2426 N N . ASN A 1 311 ? 6.008 2.779 9.797 1 97.62 311 ASN A N 1
ATOM 2427 C CA . ASN A 1 311 ? 4.664 2.26 10.016 1 97.62 311 ASN A CA 1
ATOM 2428 C C . ASN A 1 311 ? 3.701 3.359 10.453 1 97.62 311 ASN A C 1
ATOM 2430 O O . ASN A 1 311 ? 3.35 3.445 11.633 1 97.62 311 ASN A O 1
ATOM 2434 N N . LEU A 1 312 ? 3.17 4.027 9.453 1 98.38 312 LEU A N 1
ATOM 2435 C CA . LEU A 1 312 ? 2.248 5.121 9.742 1 98.38 312 LEU A CA 1
ATOM 2436 C C . LEU A 1 312 ? 0.913 4.586 10.242 1 98.38 312 LEU A C 1
ATOM 2438 O O . LEU A 1 312 ? 0.276 3.768 9.578 1 98.38 312 LEU A O 1
ATOM 2442 N N . GLY A 1 313 ? 0.479 5.086 11.391 1 97.75 313 GLY A N 1
ATOM 2443 C CA . GLY A 1 313 ? -0.706 4.516 12.016 1 97.75 313 GLY A CA 1
ATOM 2444 C C . GLY A 1 313 ? -1.771 5.551 12.328 1 97.75 313 GLY A C 1
ATOM 2445 O O . GLY A 1 313 ? -1.463 6.727 12.531 1 97.75 313 GLY A O 1
ATOM 2446 N N . ILE A 1 314 ? -3.039 5.105 12.367 1 97.5 314 ILE A N 1
ATOM 2447 C CA . ILE A 1 314 ? -4.199 5.895 12.758 1 97.5 314 ILE A CA 1
ATOM 2448 C C . ILE A 1 314 ? -4.672 5.461 14.141 1 97.5 314 ILE A C 1
ATOM 2450 O O . ILE A 1 314 ? -4.938 4.281 14.375 1 97.5 314 ILE A O 1
ATOM 2454 N N . TYR A 1 315 ? -4.707 6.41 15.016 1 97.56 315 TYR A N 1
ATOM 2455 C CA . TYR A 1 315 ? -5.254 6.223 16.359 1 97.56 315 TYR A CA 1
ATOM 2456 C C . TYR A 1 315 ? -6.637 6.852 16.469 1 97.56 315 TYR A C 1
ATOM 2458 O O . TYR A 1 315 ? -6.945 7.82 15.773 1 97.56 315 TYR A O 1
ATOM 2466 N N . LEU A 1 316 ? -7.438 6.324 17.328 1 96.75 316 LEU A N 1
ATOM 2467 C CA . LEU A 1 316 ? -8.781 6.836 17.578 1 96.75 316 LEU A CA 1
ATOM 2468 C C . LEU A 1 316 ? -9 7.082 19.078 1 96.75 316 LEU A C 1
ATOM 2470 O O . LEU A 1 316 ? -8.602 6.266 19.906 1 96.75 316 LEU A O 1
ATOM 2474 N N . SER A 1 317 ? -9.547 8.18 19.359 1 97.25 317 SER A N 1
ATOM 2475 C CA . SER A 1 317 ? -10.047 8.453 20.703 1 97.25 317 SER A CA 1
ATOM 2476 C C . SER A 1 317 ? -11.523 8.812 20.672 1 97.25 317 SER A C 1
ATOM 2478 O O . SER A 1 317 ? -11.93 9.766 20 1 97.25 317 SER A O 1
ATOM 2480 N N . THR A 1 318 ? -12.297 8.102 21.453 1 93.94 318 THR A N 1
ATOM 2481 C CA . THR A 1 318 ? -13.719 8.391 21.562 1 93.94 318 THR A CA 1
ATOM 2482 C C . THR A 1 318 ? -13.992 9.32 22.75 1 93.94 318 THR A C 1
ATOM 2484 O O . THR A 1 318 ? -15.109 9.828 22.906 1 93.94 318 THR A O 1
ATOM 2487 N N . PHE A 1 319 ? -13.023 9.492 23.609 1 94.69 319 PHE A N 1
ATOM 2488 C CA . PHE A 1 319 ? -13.039 10.445 24.719 1 94.69 319 PHE A CA 1
ATOM 2489 C C . PHE A 1 319 ? -11.742 11.242 24.766 1 94.69 319 PHE A C 1
ATOM 2491 O O . PHE A 1 319 ? -10.953 11.094 25.703 1 94.69 319 PHE A O 1
ATOM 2498 N N . PRO A 1 320 ? -11.648 12.188 23.875 1 93.81 320 PRO A N 1
ATOM 2499 C CA . PRO A 1 320 ? -10.352 12.828 23.672 1 93.81 320 PRO A CA 1
ATOM 2500 C C . PRO A 1 320 ? -9.805 13.484 24.938 1 93.81 320 PRO A C 1
ATOM 2502 O O . PRO A 1 320 ? -8.586 13.602 25.094 1 93.81 320 PRO A O 1
ATOM 2505 N N . ARG A 1 321 ? -10.602 13.867 25.875 1 93.5 321 ARG A N 1
ATOM 2506 C CA . ARG A 1 321 ? -10.117 14.492 27.109 1 93.5 321 ARG A CA 1
ATOM 2507 C C . ARG A 1 321 ? -9.391 13.484 27.984 1 93.5 321 ARG A C 1
ATOM 2509 O O . ARG A 1 321 ? -8.578 13.867 28.844 1 93.5 321 ARG A O 1
ATOM 2516 N N . ASP A 1 322 ? -9.789 12.266 27.844 1 95.06 322 ASP A N 1
ATOM 2517 C CA . ASP A 1 322 ? -9.133 11.188 28.578 1 95.06 322 ASP A CA 1
ATOM 2518 C C . ASP A 1 322 ? -7.898 10.688 27.844 1 95.06 322 ASP A C 1
ATOM 2520 O O . ASP A 1 322 ? -8.016 9.984 26.828 1 95.06 322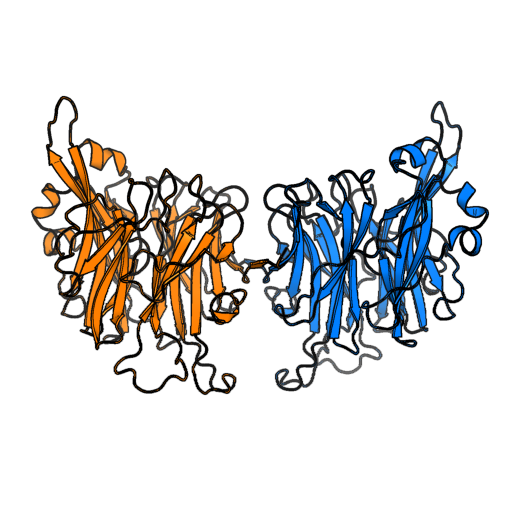 ASP A O 1
ATOM 2524 N N . ALA A 1 323 ? -6.738 10.977 28.391 1 95.31 323 ALA A N 1
ATOM 2525 C CA . ALA A 1 323 ? -5.469 10.664 27.734 1 95.31 323 ALA A CA 1
ATOM 2526 C C . ALA A 1 323 ? -5.332 9.164 27.516 1 95.31 323 ALA A C 1
ATOM 2528 O O . ALA A 1 323 ? -4.539 8.727 26.672 1 95.31 323 ALA A O 1
ATOM 2529 N N . ASP A 1 324 ? -6.074 8.375 28.219 1 95.5 324 ASP A N 1
ATOM 2530 C CA . ASP A 1 324 ? -5.953 6.922 28.141 1 95.5 324 ASP A CA 1
ATOM 2531 C C . ASP A 1 324 ? -6.949 6.344 27.125 1 95.5 324 ASP A C 1
ATOM 2533 O O . ASP A 1 324 ? -7 5.129 26.938 1 95.5 324 ASP A O 1
ATOM 2537 N N . SER A 1 325 ? -7.613 7.16 26.438 1 96.06 325 SER A N 1
ATOM 2538 C CA . SER A 1 325 ? -8.719 6.684 25.609 1 96.06 325 SER A CA 1
ATOM 2539 C C . SER A 1 325 ? -8.258 6.34 24.203 1 96.06 325 SER A C 1
ATOM 2541 O O . SER A 1 325 ? -9.047 5.863 23.375 1 96.06 325 SER A O 1
ATOM 2543 N N . TRP A 1 326 ? -7.043 6.523 23.922 1 97.62 326 TRP A N 1
ATOM 2544 C CA . TRP A 1 326 ? -6.543 6.277 22.562 1 97.62 326 TRP A CA 1
ATOM 2545 C C . TRP A 1 326 ? -6.43 4.781 22.297 1 97.62 326 TRP A C 1
ATOM 2547 O O . TRP A 1 326 ? -5.977 4.02 23.156 1 97.62 326 TRP A O 1
ATOM 2557 N N . THR A 1 327 ? -6.77 4.328 21.125 1 95.81 327 THR A N 1
ATOM 2558 C CA . THR A 1 327 ? -6.695 2.936 20.688 1 95.81 327 THR A CA 1
ATOM 2559 C C . THR A 1 327 ? -5.281 2.586 20.25 1 95.81 327 THR A C 1
ATOM 2561 O O . THR A 1 327 ? -4.43 3.467 20.109 1 95.81 327 THR A O 1
ATOM 2564 N N . GLU A 1 328 ? -5.098 1.21 20.062 1 95.12 328 GLU A N 1
ATOM 2565 C CA . GLU A 1 328 ? -3.941 0.796 19.266 1 95.12 328 GLU A CA 1
ATOM 2566 C C . GLU A 1 328 ? -4.047 1.302 17.828 1 95.12 328 GLU A C 1
ATOM 2568 O O . GLU A 1 328 ? -5.148 1.436 17.297 1 95.12 328 GLU A O 1
ATOM 2573 N N . PRO A 1 329 ? -2.904 1.511 17.266 1 95.88 329 PRO A N 1
ATOM 2574 C CA . PRO A 1 329 ? -2.943 2.1 15.922 1 95.88 329 PRO A CA 1
ATOM 2575 C C . PRO A 1 329 ? -3.307 1.083 14.844 1 95.88 329 PRO A C 1
ATOM 2577 O O . PRO A 1 329 ? -2.934 -0.089 14.945 1 95.88 329 PRO A O 1
ATOM 2580 N N . TRP A 1 330 ? -4.012 1.534 13.875 1 95.06 330 TRP A N 1
ATOM 2581 C CA . TRP A 1 330 ? -4.152 0.87 12.586 1 95.06 330 TRP A CA 1
ATOM 2582 C C . TRP A 1 330 ? -3.1 1.371 11.602 1 95.06 330 TRP A C 1
ATOM 2584 O O . TRP A 1 330 ? -3.131 2.533 11.188 1 95.06 330 TRP A O 1
ATOM 2594 N N . VAL A 1 331 ? -2.203 0.454 11.211 1 96.19 331 VAL A N 1
ATOM 2595 C CA . VAL A 1 331 ? -1.126 0.858 10.312 1 96.19 331 VAL A CA 1
ATOM 2596 C C . VAL A 1 331 ? -1.659 0.979 8.891 1 96.19 331 VAL A C 1
ATOM 2598 O O . VAL A 1 331 ? -2.141 -0.001 8.312 1 96.19 331 VAL A O 1
ATOM 2601 N N . ILE A 1 332 ? -1.553 2.156 8.281 1 96.69 332 ILE A N 1
ATOM 2602 C CA . ILE A 1 332 ? -2.09 2.355 6.938 1 96.69 332 ILE A CA 1
ATOM 2603 C C . ILE A 1 332 ? -0.952 2.336 5.918 1 96.69 332 ILE A C 1
ATOM 2605 O O . ILE A 1 332 ? -1.191 2.232 4.711 1 96.69 332 ILE A O 1
ATOM 2609 N N . TYR A 1 333 ? 0.237 2.482 6.32 1 97.88 333 TYR A N 1
ATOM 2610 C CA . TYR A 1 333 ? 1.419 2.328 5.48 1 97.88 333 TYR A CA 1
ATOM 2611 C C . TYR A 1 333 ? 2.529 1.602 6.23 1 97.88 333 TYR A C 1
ATOM 2613 O O . TYR A 1 333 ? 2.965 2.051 7.297 1 97.88 333 TYR A O 1
ATOM 2621 N N . GLU A 1 334 ? 2.947 0.53 5.703 1 96.75 334 GLU A N 1
ATOM 2622 C CA . GLU A 1 334 ? 4.027 -0.265 6.281 1 96.75 334 GLU A CA 1
ATOM 2623 C C . GLU A 1 334 ? 5.379 0.134 5.699 1 96.75 334 GLU A C 1
ATOM 2625 O O . GLU A 1 334 ? 5.586 0.06 4.484 1 96.75 334 GLU A O 1
ATOM 2630 N N . GLY A 1 335 ? 6.332 0.576 6.586 1 96.81 335 GLY A N 1
ATOM 2631 C CA . GLY A 1 335 ? 7.648 1.009 6.145 1 96.81 335 GLY A CA 1
ATOM 2632 C C . GLY A 1 335 ? 7.977 2.432 6.555 1 96.81 335 GLY A C 1
ATOM 2633 O O . GLY A 1 335 ? 7.305 3.006 7.418 1 96.81 335 GLY A O 1
ATOM 2634 N N . PRO A 1 336 ? 9.102 2.986 5.98 1 97.88 336 PRO A N 1
ATOM 2635 C CA . PRO A 1 336 ? 9.5 4.352 6.32 1 97.88 336 PRO A CA 1
ATOM 2636 C C . PRO A 1 336 ? 8.406 5.379 6.055 1 97.88 336 PRO A C 1
ATOM 2638 O O . PRO A 1 336 ? 7.879 5.445 4.938 1 97.88 336 PRO A O 1
ATOM 2641 N N . SER A 1 337 ? 8.031 6.109 7.047 1 98.44 337 SER A N 1
ATOM 2642 C CA . SER A 1 337 ? 6.98 7.121 6.98 1 98.44 337 SER A CA 1
ATOM 2643 C C . SER A 1 337 ? 7.207 8.219 8.016 1 98.44 337 SER A C 1
ATOM 2645 O O . SER A 1 337 ? 7.863 8 9.031 1 98.44 337 SER A O 1
ATOM 2647 N N . ALA A 1 338 ? 6.684 9.391 7.746 1 98.25 338 ALA A N 1
ATOM 2648 C CA . ALA A 1 338 ? 6.988 10.523 8.609 1 98.25 338 ALA A CA 1
ATOM 2649 C C . ALA A 1 338 ? 5.789 11.461 8.727 1 98.25 338 ALA A C 1
ATOM 2651 O O . ALA A 1 338 ? 4.711 11.039 9.156 1 98.25 338 ALA A O 1
ATOM 2652 N N . TYR A 1 339 ? 5.953 12.75 8.398 1 98.25 339 TYR A N 1
ATOM 2653 C CA . TYR A 1 339 ? 4.93 13.773 8.594 1 98.25 339 TYR A CA 1
ATOM 2654 C C . TYR A 1 339 ? 3.648 13.414 7.855 1 98.25 339 TYR A C 1
ATOM 2656 O O . TYR A 1 339 ? 3.693 12.844 6.762 1 98.25 339 TYR A O 1
ATOM 2664 N N . SER A 1 340 ? 2.582 13.727 8.508 1 98.62 340 SER A N 1
ATOM 2665 C CA . SER A 1 340 ? 1.281 13.445 7.914 1 98.62 340 SER A CA 1
ATOM 2666 C C . SER A 1 340 ? 0.265 14.523 8.266 1 98.62 340 SER A C 1
ATOM 2668 O O . SER A 1 340 ? 0.457 15.273 9.227 1 98.62 340 SER A O 1
ATOM 2670 N N . ASP A 1 341 ? -0.759 14.602 7.469 1 98.44 341 ASP A N 1
ATOM 2671 C CA . ASP A 1 341 ? -1.893 15.484 7.727 1 98.44 341 ASP A CA 1
ATOM 2672 C C . ASP A 1 341 ? -3.209 14.82 7.328 1 98.44 341 ASP A C 1
ATOM 2674 O O . ASP A 1 341 ? -3.309 14.234 6.25 1 98.44 341 ASP A O 1
ATOM 2678 N N . LEU A 1 342 ? -4.172 14.914 8.227 1 97.94 342 LEU A N 1
ATOM 2679 C CA . LEU A 1 342 ? -5.469 14.266 8.047 1 97.94 342 LEU A CA 1
ATOM 2680 C C . LEU A 1 342 ? -6.52 15.281 7.598 1 97.94 342 LEU A C 1
ATOM 2682 O O . LEU A 1 342 ? -6.41 16.469 7.898 1 97.94 342 LEU A O 1
ATOM 2686 N N . ALA A 1 343 ? -7.484 14.789 6.914 1 95.81 343 ALA A N 1
ATOM 2687 C CA . ALA A 1 343 ? -8.688 15.562 6.605 1 95.81 343 ALA A CA 1
ATOM 2688 C C . ALA A 1 343 ? -9.938 14.703 6.742 1 95.81 343 ALA A C 1
ATOM 2690 O O . ALA A 1 343 ? -9.938 13.531 6.375 1 95.81 343 ALA A O 1
ATOM 2691 N N . TYR A 1 344 ? -10.891 15.328 7.328 1 92.88 344 TYR A N 1
ATOM 2692 C CA . TYR A 1 344 ? -12.219 14.734 7.387 1 92.88 344 TYR A CA 1
ATOM 2693 C C . TYR A 1 344 ? -13.031 15.086 6.145 1 92.88 344 TYR A C 1
ATOM 2695 O O . TYR A 1 344 ? -13.141 16.25 5.777 1 92.88 344 TYR A O 1
ATOM 2703 N N . ILE A 1 345 ? -13.555 13.984 5.473 1 86.75 345 ILE A N 1
ATOM 2704 C CA . ILE A 1 345 ? -14.297 14.18 4.234 1 86.75 345 ILE A CA 1
ATOM 2705 C C . ILE A 1 345 ? -15.711 13.625 4.379 1 86.75 345 ILE A C 1
ATOM 2707 O O . ILE A 1 345 ? -15.891 12.461 4.742 1 86.75 345 ILE A O 1
ATOM 2711 N N . GLU A 1 346 ? -16.688 14.406 4.137 1 78.38 346 GLU A N 1
ATOM 2712 C CA . GLU A 1 346 ? -18.062 13.922 4.023 1 78.38 346 GLU A CA 1
ATOM 2713 C C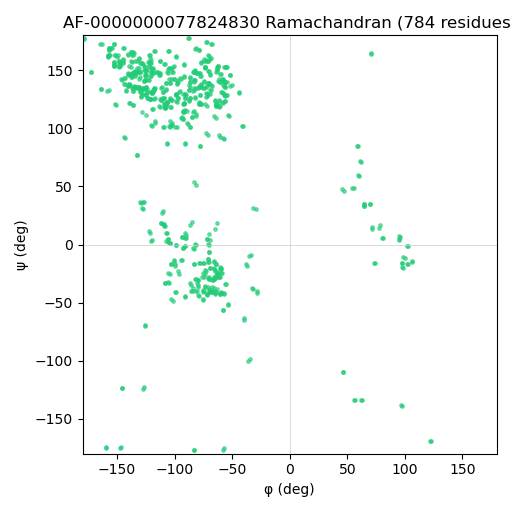 . GLU A 1 346 ? -18.422 13.609 2.574 1 78.38 346 GLU A C 1
ATOM 2715 O O . GLU A 1 346 ? -18.391 14.5 1.72 1 78.38 346 GLU A O 1
ATOM 2720 N N . LEU A 1 347 ? -18.547 12.305 2.213 1 68.25 347 LEU A N 1
ATOM 2721 C CA . LEU A 1 347 ? -18.875 11.906 0.846 1 68.25 347 LEU A CA 1
ATOM 2722 C C . LEU A 1 347 ? -20.359 12.07 0.565 1 68.25 347 LEU A C 1
ATOM 2724 O O . LEU A 1 347 ? -21.203 11.703 1.393 1 68.25 347 LEU A O 1
ATOM 2728 N N . PRO A 1 348 ? -20.75 12.922 -0.531 1 57.44 348 PRO A N 1
ATOM 2729 C CA . PRO A 1 348 ? -22.156 13.148 -0.856 1 57.44 348 PRO A CA 1
ATOM 2730 C C . PRO A 1 348 ? -22.875 11.875 -1.322 1 57.44 348 PRO A C 1
ATOM 2732 O O . PRO A 1 348 ? -23.953 11.945 -1.897 1 57.44 348 PRO A O 1
ATOM 2735 N N . TYR A 1 349 ? -22.391 10.703 -1.192 1 51.12 349 TYR A N 1
ATOM 2736 C CA . TYR A 1 349 ? -23.141 9.695 -1.944 1 51.12 349 TYR A CA 1
ATOM 2737 C C . TYR A 1 349 ? -24.578 9.617 -1.456 1 51.12 349 TYR A C 1
ATOM 2739 O O . TYR A 1 349 ? -24.844 9.227 -0.312 1 51.12 349 TYR A O 1
ATOM 2747 N N . PRO A 1 350 ? -25.531 10.328 -2.076 1 45.34 350 PRO A N 1
ATOM 2748 C CA . PRO A 1 350 ? -26.938 10.086 -1.773 1 45.34 350 PRO A CA 1
ATOM 2749 C C . PRO A 1 350 ? -27.25 8.602 -1.602 1 45.34 350 PRO A C 1
ATOM 2751 O O . PRO A 1 350 ? -28.016 8.234 -0.704 1 45.34 350 PRO A O 1
ATOM 2754 N N . ASP A 1 351 ? -27.078 7.828 -2.641 1 40.28 351 ASP A N 1
ATOM 2755 C CA . ASP A 1 351 ? -27.781 6.566 -2.814 1 40.28 351 ASP A CA 1
ATOM 2756 C C . ASP A 1 351 ? -27.266 5.504 -1.854 1 40.28 351 ASP A C 1
ATOM 2758 O O . ASP A 1 351 ? -27.875 4.453 -1.678 1 40.28 351 ASP A O 1
ATOM 2762 N N . LEU A 1 352 ? -25.953 5.41 -1.676 1 39.78 352 LEU A N 1
ATOM 2763 C CA . LEU A 1 352 ? -25.578 4.098 -1.158 1 39.78 352 LEU A CA 1
ATOM 2764 C C . LEU A 1 352 ? -25.781 4.027 0.351 1 39.78 352 LEU A C 1
ATOM 2766 O O . LEU A 1 352 ? -25.578 2.977 0.961 1 39.78 352 LEU A O 1
ATOM 2770 N N . SER A 1 353 ? -25.656 5.164 1.093 1 40.34 353 SER A N 1
ATOM 2771 C CA . SER A 1 353 ? -25.844 4.773 2.486 1 40.34 353 SER A CA 1
ATOM 2772 C C . SER A 1 353 ? -27.312 4.441 2.775 1 40.34 353 SER A C 1
ATOM 2774 O O . SER A 1 353 ? -28.188 5.258 2.529 1 40.34 353 SER A O 1
ATOM 2776 N N . ILE A 1 354 ? -27.672 3.316 2.738 1 38.84 354 ILE A N 1
ATOM 2777 C CA . ILE A 1 354 ? -28.984 2.838 3.172 1 38.84 354 ILE A CA 1
ATOM 2778 C C . ILE A 1 354 ? -29.484 3.689 4.336 1 38.84 354 ILE A C 1
ATOM 2780 O O . ILE A 1 354 ? -30.688 3.783 4.57 1 38.84 354 ILE A O 1
ATOM 2784 N N . THR A 1 355 ? -28.641 4.059 5.168 1 41.56 355 THR A N 1
ATOM 2785 C CA . THR A 1 355 ? -29.156 4.625 6.414 1 41.56 355 THR A CA 1
ATOM 2786 C C . THR A 1 355 ? -29.312 6.141 6.293 1 41.56 355 THR A C 1
ATOM 2788 O O . THR A 1 355 ? -29.781 6.793 7.223 1 41.56 355 THR A O 1
ATOM 2791 N N . GLY A 1 356 ? -29.172 6.785 5.062 1 43.72 356 GLY A N 1
ATOM 2792 C CA . GLY A 1 356 ? -29.297 8.227 4.969 1 43.72 356 GLY A CA 1
ATOM 2793 C C . GLY A 1 356 ? -28.109 8.977 5.551 1 43.72 356 GLY A C 1
ATOM 2794 O O . GLY A 1 356 ? -28.125 10.203 5.617 1 43.72 356 GLY A O 1
ATOM 2795 N N . ILE A 1 357 ? -27.281 8.375 6.32 1 48.69 357 ILE A N 1
ATOM 2796 C CA . ILE A 1 357 ? -26.125 9.008 6.949 1 48.69 357 ILE A CA 1
ATOM 2797 C C . ILE A 1 357 ? -24.953 9.039 5.965 1 48.69 357 ILE A C 1
ATOM 2799 O O . ILE A 1 357 ? -24.578 8.008 5.402 1 48.69 357 ILE A O 1
ATOM 2803 N N . PRO A 1 358 ? -24.594 10.242 5.613 1 56.22 358 PRO A N 1
ATOM 2804 C CA . PRO A 1 358 ? -23.453 10.391 4.691 1 56.22 358 PRO A CA 1
ATOM 2805 C C . PRO A 1 358 ? -22.281 9.492 5.059 1 56.22 358 PRO A C 1
ATOM 2807 O O . PRO A 1 358 ? -22 9.289 6.242 1 56.22 358 PRO A O 1
ATOM 2810 N N . ALA A 1 359 ? -21.734 8.781 4.137 1 68.38 359 ALA A N 1
ATOM 2811 C CA . ALA A 1 359 ? -20.562 7.945 4.371 1 68.38 359 ALA A CA 1
ATOM 2812 C C . ALA A 1 359 ? -19.344 8.797 4.711 1 68.38 359 ALA A C 1
ATOM 2814 O O . ALA A 1 359 ? -19.094 9.812 4.07 1 68.38 359 ALA A O 1
ATOM 2815 N N . ILE A 1 360 ? -18.797 8.773 6.055 1 80.5 360 ILE A N 1
ATOM 2816 C CA . ILE A 1 360 ? -17.625 9.484 6.562 1 80.5 360 ILE A CA 1
ATOM 2817 C C . ILE A 1 360 ? -16.359 8.82 6.031 1 80.5 360 ILE A C 1
ATOM 2819 O O . ILE A 1 360 ? -16.203 7.598 6.121 1 80.5 360 ILE A O 1
ATOM 2823 N N . ALA A 1 361 ? -15.602 9.641 5.316 1 88 361 ALA A N 1
ATOM 2824 C CA . ALA A 1 361 ? -14.281 9.188 4.879 1 88 361 ALA A CA 1
ATOM 2825 C C . ALA A 1 361 ? -13.188 10.109 5.402 1 88 361 ALA A C 1
ATOM 2827 O O . ALA A 1 361 ? -13.461 11.227 5.836 1 88 361 ALA A O 1
ATOM 2828 N N . PHE A 1 362 ? -12.039 9.594 5.496 1 93.38 362 PHE A N 1
ATOM 2829 C CA . PHE A 1 362 ? -10.859 10.336 5.93 1 93.38 362 PHE A CA 1
ATOM 2830 C C . PHE A 1 362 ? -9.766 10.281 4.875 1 93.38 362 PHE A C 1
ATOM 2832 O O . PHE A 1 362 ? -9.633 9.281 4.168 1 93.38 362 PHE A O 1
ATOM 2839 N N . ALA A 1 363 ? -9.141 11.32 4.742 1 94.06 363 ALA A N 1
ATOM 2840 C CA . ALA A 1 363 ? -7.965 11.391 3.873 1 94.06 363 ALA A CA 1
ATOM 2841 C C . ALA A 1 363 ? -6.695 11.625 4.684 1 94.06 363 ALA A C 1
ATOM 2843 O O . ALA A 1 363 ? -6.738 12.242 5.75 1 94.06 363 ALA A O 1
ATOM 2844 N N . CYS A 1 364 ? -5.625 11.102 4.219 1 96.56 364 CYS A N 1
ATOM 2845 C CA . CYS A 1 364 ? -4.32 11.305 4.836 1 96.56 364 CYS A CA 1
ATOM 2846 C C . CYS A 1 364 ? -3.254 11.586 3.785 1 96.56 364 CYS A C 1
ATOM 2848 O O . CYS A 1 364 ? -3.133 10.844 2.807 1 96.56 364 CYS A O 1
ATOM 2850 N N . LEU A 1 365 ? -2.641 12.672 3.855 1 96.88 365 LEU A N 1
ATOM 2851 C CA . LEU A 1 365 ? -1.44 13.016 3.1 1 96.88 365 LEU A CA 1
ATOM 2852 C C . LEU A 1 365 ? -0.187 12.789 3.938 1 96.88 365 LEU A C 1
ATOM 2854 O O . LEU A 1 365 ? -0.085 13.289 5.059 1 96.88 365 LEU A O 1
ATOM 2858 N N . TYR A 1 366 ? 0.795 11.984 3.41 1 98.44 366 TYR A N 1
ATOM 2859 C CA . TYR A 1 366 ? 1.886 11.633 4.312 1 98.44 366 TYR A CA 1
ATOM 2860 C C . TYR A 1 366 ? 3.168 11.359 3.537 1 98.44 366 TYR A C 1
ATOM 2862 O O . TYR A 1 366 ? 3.121 10.953 2.375 1 98.44 366 TYR A O 1
ATOM 2870 N N . GLU A 1 367 ? 4.262 11.578 4.219 1 98.56 367 GLU A N 1
ATOM 2871 C CA . GLU A 1 367 ? 5.582 11.219 3.705 1 98.56 367 GLU A CA 1
ATOM 2872 C C . GLU A 1 367 ? 5.832 9.719 3.83 1 98.56 367 GLU A C 1
ATOM 2874 O O . GLU A 1 367 ? 5.5 9.117 4.848 1 98.56 367 GLU A O 1
ATOM 2879 N N . ASN A 1 368 ? 6.352 9.164 2.791 1 98.38 368 ASN A N 1
ATOM 2880 C CA . ASN A 1 368 ? 6.645 7.734 2.834 1 98.38 368 ASN A CA 1
ATOM 2881 C C . ASN A 1 368 ? 7.719 7.352 1.822 1 98.38 368 ASN A C 1
ATOM 2883 O O . ASN A 1 368 ? 8.078 8.156 0.961 1 98.38 368 ASN A O 1
ATOM 2887 N N . GLY A 1 369 ? 8.203 6.148 1.932 1 97.06 369 GLY A N 1
ATOM 2888 C CA . GLY A 1 369 ? 9.102 5.551 0.959 1 97.06 369 GLY A CA 1
ATOM 2889 C C . GLY A 1 369 ? 9.492 4.121 1.302 1 97.06 369 GLY A C 1
ATOM 2890 O O . GLY A 1 369 ? 9.047 3.58 2.316 1 97.06 369 GLY A O 1
ATOM 2891 N N . VAL A 1 370 ? 10.273 3.508 0.41 1 93.75 370 VAL A N 1
ATOM 2892 C CA . VAL A 1 370 ? 10.719 2.133 0.603 1 93.75 370 VAL A CA 1
ATOM 2893 C C . VAL A 1 370 ? 11.984 2.119 1.463 1 93.75 370 VAL A C 1
ATOM 2895 O O . VAL A 1 370 ? 12.102 1.31 2.385 1 93.75 370 VAL A O 1
ATOM 2898 N N . ARG A 1 371 ? 12.953 3.115 1.246 1 93.88 371 ARG A N 1
ATOM 2899 C CA . ARG A 1 371 ? 14.234 3.168 1.948 1 93.88 371 ARG A CA 1
ATOM 2900 C C . ARG A 1 371 ? 14.258 4.32 2.945 1 93.88 371 ARG A C 1
ATOM 2902 O O . ARG A 1 371 ? 14.938 4.242 3.975 1 93.88 371 ARG A O 1
ATOM 2909 N N . SER A 1 372 ? 13.57 5.375 2.57 1 95.31 372 SER A N 1
ATOM 2910 C CA . SER A 1 372 ? 13.516 6.594 3.369 1 95.31 372 SER A CA 1
ATOM 2911 C C . SER A 1 372 ? 12.117 7.199 3.359 1 95.31 372 SER A C 1
ATOM 2913 O O . SER A 1 372 ? 11.414 7.145 2.346 1 95.31 372 SER A O 1
ATOM 2915 N N . PRO A 1 373 ? 11.742 7.801 4.488 1 97.19 373 PRO A N 1
ATOM 2916 C CA . PRO A 1 373 ? 10.398 8.383 4.52 1 97.19 373 PRO A CA 1
ATOM 2917 C C . PRO A 1 373 ? 10.266 9.617 3.631 1 97.19 373 PRO A C 1
ATOM 2919 O O . PRO A 1 373 ? 9.18 10.188 3.514 1 97.19 373 PRO A O 1
ATOM 2922 N N . TYR A 1 374 ? 11.344 10.055 2.93 1 96.75 374 TYR A N 1
ATOM 2923 C CA . TYR A 1 374 ? 11.32 11.344 2.236 1 96.75 374 TYR A CA 1
ATOM 2924 C C . TYR A 1 374 ? 11.336 11.141 0.725 1 96.75 374 TYR A C 1
ATOM 2926 O O . TYR A 1 374 ? 11.688 12.055 -0.023 1 96.75 374 TYR A O 1
ATOM 2934 N N . GLU A 1 375 ? 10.984 9.906 0.32 1 96.38 375 GLU A N 1
ATOM 2935 C CA . GLU A 1 375 ? 10.992 9.594 -1.105 1 96.38 375 GLU A CA 1
ATOM 2936 C C . GLU A 1 375 ? 9.734 10.109 -1.797 1 96.38 375 GLU A C 1
ATOM 2938 O O . GLU A 1 375 ? 9.781 10.508 -2.963 1 96.38 375 GLU A O 1
ATOM 2943 N N . GLN A 1 376 ? 8.633 10.094 -1.05 1 96.88 376 GLN A N 1
ATOM 2944 C CA . GLN A 1 376 ? 7.336 10.422 -1.632 1 96.88 376 GLN A CA 1
ATOM 2945 C C . GLN A 1 376 ? 6.426 11.086 -0.606 1 96.88 376 GLN A C 1
ATOM 2947 O O . GLN A 1 376 ? 6.645 10.961 0.601 1 96.88 376 GLN A O 1
ATOM 2952 N N . ILE A 1 377 ? 5.492 11.828 -1.088 1 96.56 377 ILE A N 1
ATOM 2953 C CA . ILE A 1 377 ? 4.293 12.172 -0.334 1 96.56 377 ILE A CA 1
ATOM 2954 C C . ILE A 1 377 ? 3.072 11.531 -0.983 1 96.56 377 ILE A C 1
ATOM 2956 O O . ILE A 1 377 ? 2.762 11.797 -2.145 1 96.56 377 ILE A O 1
ATOM 2960 N N . SER A 1 378 ? 2.451 10.727 -0.255 1 95.56 378 SER A N 1
ATOM 2961 C CA . SER A 1 378 ? 1.346 9.93 -0.783 1 95.56 378 SER A CA 1
ATOM 2962 C C . SER A 1 378 ? 0.02 10.344 -0.15 1 95.56 378 SER A C 1
ATOM 2964 O O . SER A 1 378 ? 0.001 10.992 0.898 1 95.56 378 SER A O 1
ATOM 2966 N N . PHE A 1 379 ? -0.983 9.992 -0.907 1 94.19 379 PHE A N 1
ATOM 2967 C CA . PHE A 1 379 ? -2.359 10.258 -0.51 1 94.19 379 PHE A CA 1
ATOM 2968 C C . PHE A 1 379 ? -3.15 8.961 -0.38 1 94.19 379 PHE A C 1
ATOM 2970 O O . PHE A 1 379 ? -3.092 8.102 -1.262 1 94.19 379 PHE A O 1
ATOM 2977 N N . SER A 1 380 ? -3.887 8.773 0.768 1 93.25 380 SER A N 1
ATOM 2978 C CA . SER A 1 380 ? -4.777 7.633 0.974 1 93.25 380 SER A CA 1
ATOM 2979 C C . SER A 1 380 ? -6.117 8.078 1.554 1 93.25 380 SER A C 1
ATOM 2981 O O . SER A 1 380 ? -6.184 9.062 2.293 1 93.25 380 SER A O 1
ATOM 2983 N N . MET A 1 381 ? -7.137 7.383 1.232 1 90.81 381 MET A N 1
ATOM 2984 C CA . MET A 1 381 ? -8.453 7.551 1.842 1 90.81 381 MET A CA 1
ATOM 2985 C C . MET A 1 381 ? -8.898 6.27 2.535 1 90.81 381 MET A C 1
ATOM 2987 O O . MET A 1 381 ? -8.555 5.168 2.098 1 90.81 381 MET A O 1
ATOM 2991 N N . PHE A 1 382 ? -9.633 6.418 3.586 1 89.69 382 PHE A N 1
ATOM 2992 C CA . PHE A 1 382 ? -10.125 5.258 4.324 1 89.69 382 PHE A CA 1
ATOM 2993 C C . PHE A 1 382 ? -11.352 5.625 5.152 1 89.69 382 PHE A C 1
ATOM 2995 O O . PHE A 1 382 ? -11.664 6.809 5.316 1 89.69 382 PHE A O 1
ATOM 3002 N N . THR A 1 383 ? -12.062 4.625 5.57 1 86.25 383 THR A N 1
ATOM 3003 C CA . THR A 1 383 ? -13.203 4.785 6.465 1 86.25 383 THR A CA 1
ATOM 3004 C C . THR A 1 383 ? -12.969 4.055 7.781 1 86.25 383 THR A C 1
ATOM 3006 O O . THR A 1 383 ? -12.023 3.277 7.906 1 86.25 383 THR A O 1
ATOM 3009 N N . LEU A 1 384 ? -13.836 4.414 8.711 1 79 384 LEU A N 1
ATOM 3010 C CA . LEU A 1 384 ? -13.711 3.758 10.008 1 79 384 LEU A CA 1
ATOM 3011 C C . LEU A 1 384 ? -13.992 2.264 9.891 1 79 384 LEU A C 1
ATOM 3013 O O . LEU A 1 384 ? -13.531 1.475 10.719 1 79 384 LEU A O 1
ATOM 3017 N N . HIS A 1 385 ? -14.711 1.859 8.875 1 65.69 385 HIS A N 1
ATOM 3018 C CA . HIS A 1 385 ? -15.109 0.465 8.719 1 65.69 385 HIS A CA 1
ATOM 3019 C C . HIS A 1 385 ? -13.961 -0.374 8.156 1 65.69 385 HIS A C 1
ATOM 3021 O O . HIS A 1 385 ? -13.961 -1.6 8.297 1 65.69 385 HIS A O 1
ATOM 3027 N N . GLU A 1 386 ? -13.227 0.255 7.434 1 58.84 386 GLU A N 1
ATOM 3028 C CA . GLU A 1 386 ? -12.117 -0.493 6.859 1 58.84 386 GLU A CA 1
ATOM 3029 C C . GLU A 1 386 ? -11.156 -0.975 7.945 1 58.84 386 GLU A C 1
ATOM 3031 O O . GLU A 1 386 ? -10.281 -1.809 7.688 1 58.84 386 GLU A O 1
ATOM 3036 N N . LYS A 1 387 ? -11.352 -0.263 9.18 1 50.66 387 LYS A N 1
ATOM 3037 C CA . LYS A 1 387 ? -10.586 -0.793 10.305 1 50.66 387 LYS A CA 1
ATOM 3038 C C . LYS A 1 387 ? -10.992 -2.232 10.609 1 50.66 387 LYS A C 1
ATOM 3040 O O . LYS A 1 387 ? -12.18 -2.547 10.68 1 50.66 387 LYS A O 1
ATOM 3045 N N . PRO A 1 388 ? -10.195 -3.223 10.531 1 41.66 388 PRO A N 1
ATOM 3046 C CA . PRO A 1 388 ? -10.703 -4.473 11.094 1 41.66 388 PRO A CA 1
ATOM 3047 C C . PRO A 1 388 ? -11.461 -4.266 12.406 1 41.66 388 PRO A C 1
ATOM 3049 O O . PRO A 1 388 ? -11.062 -3.428 13.227 1 41.66 388 PRO A O 1
ATOM 3052 N N . CYS A 1 389 ? -12.75 -4.27 12.445 1 33.09 389 CYS A N 1
ATOM 3053 C CA . CYS A 1 389 ? -13.789 -3.957 13.422 1 33.09 389 CYS A CA 1
ATOM 3054 C C . CYS A 1 389 ? -13.328 -4.273 14.836 1 33.09 389 CYS A C 1
ATOM 3056 O O . CYS A 1 389 ? -13.656 -5.336 15.375 1 33.09 389 CYS A O 1
ATOM 3058 N N . GLN A 1 390 ? -12.227 -4.207 15.25 1 32.94 390 GLN A N 1
ATOM 3059 C CA . GLN A 1 390 ? -12.43 -4.281 16.703 1 32.94 390 GLN A CA 1
ATOM 3060 C C . GLN A 1 390 ? -13.18 -3.055 17.203 1 32.94 390 GLN A C 1
ATOM 3062 O O . GLN A 1 390 ? -13.602 -3.014 18.375 1 32.94 390 GLN A O 1
ATOM 3067 N N . PHE A 1 391 ? -13.219 -1.986 16.516 1 30.38 391 PHE A N 1
ATOM 3068 C CA . PHE A 1 391 ? -13.672 -0.807 17.25 1 30.38 391 PHE A CA 1
ATOM 3069 C C . PHE A 1 391 ? -15.195 -0.796 17.359 1 30.38 391 PHE A C 1
ATOM 3071 O O . PHE A 1 391 ? -15.75 -0.086 18.203 1 30.38 391 PHE A O 1
ATOM 3078 N N . LEU A 1 392 ? -15.898 -1.222 16.359 1 28.11 392 LEU A N 1
ATOM 3079 C CA . LEU A 1 392 ? -17.328 -0.987 16.484 1 28.11 392 LEU A CA 1
ATOM 3080 C C . LEU A 1 392 ? -17.969 -1.98 17.453 1 28.11 392 LEU A C 1
ATOM 3082 O O . LEU A 1 392 ? -19.172 -1.924 17.703 1 28.11 392 LEU A O 1
ATOM 3086 N N . TYR A 1 393 ? -17.391 -3.111 17.547 1 25.69 393 TYR A N 1
ATOM 3087 C CA . TYR A 1 393 ? -18.203 -3.982 18.391 1 25.69 393 TYR A CA 1
ATOM 3088 C C . TYR A 1 393 ? -18.172 -3.529 19.844 1 25.69 393 TYR A C 1
ATOM 3090 O O . TYR A 1 393 ? -18.391 -4.332 20.75 1 25.69 393 TYR A O 1
ATOM 3098 N N . TYR A 1 394 ? -17.656 -2.434 20.203 1 23.84 394 TYR A N 1
ATOM 3099 C CA . TYR A 1 394 ? -18.188 -2.199 21.547 1 23.84 394 TYR A CA 1
ATOM 3100 C C . TYR A 1 394 ? -19.641 -1.705 21.484 1 23.84 394 TYR A C 1
ATOM 3102 O O . TYR A 1 394 ? -19.984 -0.911 20.609 1 23.84 394 TYR A O 1
ATOM 3110 N N . MET B 1 1 ? 5.332 15.383 -13.156 1 47.25 1 MET B N 1
ATOM 3111 C CA . MET B 1 1 ? 5.395 13.93 -13.07 1 47.25 1 MET B CA 1
ATOM 3112 C C . MET B 1 1 ? 4.035 13.344 -12.688 1 47.25 1 MET B C 1
ATOM 3114 O O . MET B 1 1 ? 3.314 13.93 -11.875 1 47.25 1 MET B O 1
ATOM 3118 N N . GLY B 1 2 ? 3.467 12.57 -13.508 1 62.84 2 GLY B N 1
ATOM 3119 C CA . GLY B 1 2 ? 2.143 12 -13.305 1 62.84 2 GLY B CA 1
ATOM 3120 C C . GLY B 1 2 ? 2.004 11.258 -11.992 1 62.84 2 GLY B C 1
ATOM 3121 O O . GLY B 1 2 ? 3 10.969 -11.328 1 62.84 2 GLY B O 1
ATOM 3122 N N . SER B 1 3 ? 0.855 11.125 -11.367 1 75.56 3 SER B N 1
ATOM 3123 C CA . SER B 1 3 ? 0.533 10.406 -10.133 1 75.56 3 SER B CA 1
ATOM 3124 C C . SER B 1 3 ? 0.574 8.898 -10.344 1 75.56 3 SER B C 1
ATOM 3126 O O . SER B 1 3 ? 0.277 8.414 -11.438 1 75.56 3 SER B O 1
ATOM 3128 N N . ARG B 1 4 ? 1.268 8.195 -9.5 1 87.62 4 ARG B N 1
ATOM 3129 C CA . ARG B 1 4 ? 1.272 6.742 -9.453 1 87.62 4 ARG B CA 1
ATOM 3130 C C . ARG B 1 4 ? 0.273 6.219 -8.43 1 87.62 4 ARG B C 1
ATOM 3132 O O . ARG B 1 4 ? 0.214 6.723 -7.301 1 87.62 4 ARG B O 1
ATOM 3139 N N . HIS B 1 5 ? -0.529 5.25 -8.859 1 90.5 5 HIS B N 1
ATOM 3140 C CA . HIS B 1 5 ? -1.565 4.668 -8.016 1 90.5 5 HIS B CA 1
ATOM 3141 C C . HIS B 1 5 ? -1.236 3.221 -7.656 1 90.5 5 HIS B C 1
ATOM 3143 O O . HIS B 1 5 ? -0.799 2.449 -8.516 1 90.5 5 HIS B O 1
ATOM 3149 N N . PHE B 1 6 ? -1.393 2.838 -6.422 1 92.56 6 PHE B N 1
ATOM 3150 C CA . PHE B 1 6 ? -1.244 1.476 -5.922 1 92.56 6 PHE B CA 1
ATOM 3151 C C . PHE B 1 6 ? -2.551 0.976 -5.32 1 92.56 6 PHE B C 1
ATOM 3153 O O . PHE B 1 6 ? -3.184 1.676 -4.527 1 92.56 6 PHE B O 1
ATOM 3160 N N . PRO B 1 7 ? -2.969 -0.236 -5.684 1 92.44 7 PRO B N 1
ATOM 3161 C CA . PRO B 1 7 ? -4.215 -0.755 -5.121 1 92.44 7 PRO B CA 1
ATOM 3162 C C . PRO B 1 7 ? -4.105 -1.066 -3.629 1 92.44 7 PRO B C 1
ATOM 3164 O O . PRO B 1 7 ? -2.996 -1.18 -3.1 1 92.44 7 PRO B O 1
ATOM 3167 N N . ALA B 1 8 ? -5.34 -1.136 -2.98 1 91.62 8 ALA B N 1
ATOM 3168 C CA . ALA B 1 8 ? -5.375 -1.618 -1.603 1 91.62 8 ALA B CA 1
ATOM 3169 C C . ALA B 1 8 ? -4.758 -3.008 -1.493 1 91.62 8 ALA B C 1
ATOM 3171 O O . ALA B 1 8 ? -4.727 -3.76 -2.471 1 91.62 8 ALA B O 1
ATOM 3172 N N . ARG B 1 9 ? -4.238 -3.312 -0.327 1 92.25 9 ARG B N 1
ATOM 3173 C CA . ARG B 1 9 ? -3.52 -4.562 -0.106 1 92.25 9 ARG B CA 1
ATOM 3174 C C . ARG B 1 9 ? -3.943 -5.215 1.206 1 92.25 9 ARG B C 1
ATOM 3176 O O . ARG B 1 9 ? -4.105 -4.531 2.219 1 92.25 9 ARG B O 1
ATOM 3183 N N . THR B 1 10 ? -4.152 -6.516 1.169 1 90.94 10 THR B N 1
ATOM 3184 C CA . THR B 1 10 ? -4.441 -7.293 2.367 1 90.94 10 THR B CA 1
ATOM 3185 C C . THR B 1 10 ? -3.406 -8.398 2.553 1 90.94 10 THR B C 1
ATOM 3187 O O . THR B 1 10 ? -3.201 -9.227 1.657 1 90.94 10 THR B O 1
ATOM 3190 N N . VAL B 1 11 ? -2.764 -8.453 3.699 1 93.06 11 VAL B N 1
ATOM 3191 C CA . VAL B 1 11 ? -1.803 -9.516 3.996 1 93.06 11 VAL B CA 1
ATOM 3192 C C . VAL B 1 11 ? -2.543 -10.789 4.398 1 93.06 11 VAL B C 1
ATOM 3194 O O . VAL B 1 11 ? -3.289 -10.797 5.379 1 93.06 11 VAL B O 1
ATOM 3197 N N . LEU B 1 12 ? -2.316 -11.836 3.65 1 92.12 12 LEU B N 1
ATOM 3198 C CA . LEU B 1 12 ? -3.012 -13.086 3.934 1 92.12 12 LEU B CA 1
ATOM 3199 C C . LEU B 1 12 ? -2.119 -14.039 4.723 1 92.12 12 LEU B C 1
ATOM 3201 O O . LEU B 1 12 ? -2.605 -14.805 5.562 1 92.12 12 LEU B O 1
ATOM 3205 N N . PHE B 1 13 ? -0.845 -14.125 4.375 1 93.75 13 PHE B N 1
ATOM 3206 C CA . PHE B 1 13 ? 0.154 -14.938 5.066 1 93.75 13 PHE B CA 1
ATOM 3207 C C . PHE B 1 13 ? 1.353 -14.086 5.473 1 93.75 13 PHE B C 1
ATOM 3209 O O . PHE B 1 13 ? 1.785 -13.211 4.715 1 93.75 13 PHE B O 1
ATOM 3216 N N . GLU B 1 14 ? 1.843 -14.367 6.578 1 93.81 14 GLU B N 1
ATOM 3217 C CA . GLU B 1 14 ? 2.949 -13.562 7.078 1 93.81 14 GLU B CA 1
ATOM 3218 C C . GLU B 1 14 ? 3.959 -14.414 7.84 1 93.81 14 GLU B C 1
ATOM 3220 O O . GLU B 1 14 ? 3.576 -15.328 8.578 1 93.81 14 GLU B O 1
ATOM 3225 N N . ARG B 1 15 ? 5.156 -14 7.625 1 94.5 15 ARG B N 1
ATOM 3226 C CA . ARG B 1 15 ? 6.219 -14.672 8.367 1 94.5 15 ARG B CA 1
ATOM 3227 C C . ARG B 1 15 ? 5.973 -14.594 9.875 1 94.5 15 ARG B C 1
ATOM 3229 O O . ARG B 1 15 ? 5.59 -13.539 10.391 1 94.5 15 ARG B O 1
ATOM 3236 N N . GLU B 1 16 ? 6.254 -15.672 10.508 1 92.12 16 GLU B N 1
ATOM 3237 C CA . GLU B 1 16 ? 6.027 -15.742 11.945 1 92.12 16 GLU B CA 1
ATOM 3238 C C . GLU B 1 16 ? 7.32 -15.5 12.719 1 92.12 16 GLU B C 1
ATOM 3240 O O . GLU B 1 16 ? 8.414 -15.641 12.172 1 92.12 16 GLU B O 1
ATOM 3245 N N . THR B 1 17 ? 7.145 -15.18 13.984 1 89.88 17 THR B N 1
ATOM 3246 C CA . THR B 1 17 ? 8.297 -14.938 14.852 1 89.88 17 THR B CA 1
ATOM 3247 C C . THR B 1 17 ? 9.148 -16.203 14.984 1 89.88 17 THR B C 1
ATOM 3249 O O . THR B 1 17 ? 10.359 -16.109 15.195 1 89.88 17 THR B O 1
ATOM 3252 N N . SER B 1 18 ? 8.562 -17.344 14.844 1 89.88 18 SER B N 1
ATOM 3253 C CA . SER B 1 18 ? 9.25 -18.625 14.945 1 89.88 18 SER B CA 1
ATOM 3254 C C . SER B 1 18 ? 10.172 -18.859 13.75 1 89.88 18 SER B C 1
ATOM 3256 O O . SER B 1 18 ? 11.008 -19.766 13.766 1 89.88 18 SER B O 1
ATOM 3258 N N . GLY B 1 19 ? 9.984 -18.078 12.727 1 89.69 19 GLY B N 1
ATOM 3259 C CA . GLY B 1 19 ? 10.766 -18.266 11.516 1 89.69 19 GLY B CA 1
ATOM 3260 C C . GLY B 1 19 ? 9.969 -18.891 10.391 1 89.69 19 GLY B C 1
ATOM 3261 O O . GLY B 1 19 ? 10.406 -18.891 9.234 1 89.69 19 GLY B O 1
ATOM 3262 N N . VAL B 1 20 ? 8.844 -19.438 10.75 1 92.69 20 VAL B N 1
ATOM 3263 C CA . VAL B 1 20 ? 7.957 -20.016 9.75 1 92.69 20 VAL B CA 1
ATOM 3264 C C . VAL B 1 20 ? 7.598 -18.969 8.703 1 92.69 20 VAL B C 1
ATOM 3266 O O . VAL B 1 20 ? 7.25 -17.828 9.039 1 92.69 20 VAL B O 1
ATOM 3269 N N . THR B 1 21 ? 7.797 -19.344 7.449 1 94.94 21 THR B N 1
ATOM 3270 C CA . THR B 1 21 ? 7.555 -18.453 6.32 1 94.94 21 THR B CA 1
ATOM 3271 C C . THR B 1 21 ? 6.648 -19.109 5.289 1 94.94 21 THR B C 1
ATOM 3273 O O . THR B 1 21 ? 6.562 -20.344 5.23 1 94.94 21 THR B O 1
ATOM 3276 N N . TYR B 1 22 ? 6.012 -18.344 4.574 1 96.25 22 TYR B N 1
ATOM 3277 C CA . TYR B 1 22 ? 5.113 -18.844 3.535 1 96.25 22 TYR B CA 1
ATOM 3278 C C . TYR B 1 22 ? 5.586 -18.391 2.156 1 96.25 22 TYR B C 1
ATOM 3280 O O . TYR B 1 22 ? 5.961 -17.234 1.962 1 96.25 22 TYR B O 1
ATOM 3288 N N . ARG B 1 23 ? 5.586 -19.328 1.227 1 97.12 23 ARG B N 1
ATOM 3289 C CA . ARG B 1 23 ? 6.133 -19.078 -0.104 1 97.12 23 ARG B CA 1
ATOM 3290 C C . ARG B 1 23 ? 5.242 -19.688 -1.183 1 97.12 23 ARG B C 1
ATOM 3292 O O . ARG B 1 23 ? 4.363 -20.5 -0.886 1 97.12 23 ARG B O 1
ATOM 3299 N N . VAL B 1 24 ? 5.484 -19.266 -2.443 1 97.69 24 VAL B N 1
ATOM 3300 C CA . VAL B 1 24 ? 4.957 -19.875 -3.664 1 97.69 24 VAL B CA 1
ATOM 3301 C C . VAL B 1 24 ? 3.43 -19.797 -3.658 1 97.69 24 VAL B C 1
ATOM 3303 O O . VAL B 1 24 ? 2.756 -20.828 -3.582 1 97.69 24 VAL B O 1
ATOM 3306 N N . PRO B 1 25 ? 2.936 -18.641 -3.824 1 97.56 25 PRO B N 1
ATOM 3307 C CA . PRO B 1 25 ? 1.482 -18.453 -3.805 1 97.56 25 PRO B CA 1
ATOM 3308 C C . PRO B 1 25 ? 0.793 -19.062 -5.02 1 97.56 25 PRO B C 1
ATOM 3310 O O . PRO B 1 25 ? 1.358 -19.062 -6.117 1 97.56 25 PRO B O 1
ATOM 3313 N N . ALA B 1 26 ? -0.38 -19.547 -4.816 1 98.19 26 ALA B N 1
ATOM 3314 C CA . ALA B 1 26 ? -1.304 -19.969 -5.867 1 98.19 26 ALA B CA 1
ATOM 3315 C C . ALA B 1 26 ? -2.721 -19.484 -5.574 1 98.19 26 ALA B C 1
ATOM 3317 O O . ALA B 1 26 ? -3.182 -19.531 -4.434 1 98.19 26 ALA B O 1
ATOM 3318 N N . LEU B 1 27 ? -3.35 -18.969 -6.543 1 96.75 27 LEU B N 1
ATOM 3319 C CA . LEU B 1 27 ? -4.672 -18.359 -6.395 1 96.75 27 LEU B CA 1
ATOM 3320 C C . LEU B 1 27 ? -5.672 -19.016 -7.344 1 96.75 27 LEU B C 1
ATOM 3322 O O . LEU B 1 27 ? -5.379 -19.203 -8.523 1 96.75 27 LEU B O 1
ATOM 3326 N N . LEU B 1 28 ? -6.82 -19.391 -6.801 1 96.38 28 LEU B N 1
ATOM 3327 C CA . LEU B 1 28 ? -7.875 -19.984 -7.609 1 96.38 28 LEU B CA 1
ATOM 3328 C C . LEU B 1 28 ? -9.211 -19.297 -7.375 1 96.38 28 LEU B C 1
ATOM 3330 O O . LEU B 1 28 ? -9.602 -19.062 -6.227 1 96.38 28 LEU B O 1
ATOM 3334 N N . HIS B 1 29 ? -9.797 -18.906 -8.414 1 93.94 29 HIS B N 1
ATOM 3335 C CA . HIS B 1 29 ? -11.141 -18.344 -8.352 1 93.94 29 HIS B CA 1
ATOM 3336 C C . HIS B 1 29 ? -12.188 -19.375 -8.719 1 93.94 29 HIS B C 1
ATOM 3338 O O . HIS B 1 29 ? -12.055 -20.078 -9.727 1 93.94 29 HIS B O 1
ATOM 3344 N N . ILE B 1 30 ? -13.164 -19.469 -7.871 1 92.12 30 ILE B N 1
ATOM 3345 C CA . ILE B 1 30 ? -14.336 -20.297 -8.156 1 92.12 30 ILE B CA 1
ATOM 3346 C C . ILE B 1 30 ? -15.516 -19.406 -8.531 1 92.12 30 ILE B C 1
ATOM 3348 O O . ILE B 1 30 ? -16.203 -18.875 -7.66 1 92.12 30 ILE B O 1
ATOM 3352 N N . PRO B 1 31 ? -15.836 -19.281 -9.773 1 87.06 31 PRO B N 1
ATOM 3353 C CA . PRO B 1 31 ? -16.766 -18.266 -10.266 1 87.06 31 PRO B CA 1
ATOM 3354 C C . PRO B 1 31 ? -18.188 -18.453 -9.742 1 87.06 31 PRO B C 1
ATOM 3356 O O . PRO B 1 31 ? -18.859 -17.484 -9.383 1 87.06 31 PRO B O 1
ATOM 3359 N N . CYS B 1 32 ? -18.703 -19.594 -9.688 1 83.38 32 CYS B N 1
ATOM 3360 C CA . CYS B 1 32 ? -20.109 -19.859 -9.391 1 83.38 32 CYS B CA 1
ATOM 3361 C C . CYS B 1 32 ? -20.469 -19.375 -7.988 1 83.38 32 CYS B C 1
ATOM 3363 O O . CYS B 1 32 ? -21.625 -19.016 -7.727 1 83.38 32 CYS B O 1
ATOM 3365 N N . VAL B 1 33 ? -19.484 -19.328 -7.129 1 78.88 33 VAL B N 1
ATOM 3366 C CA . VAL B 1 33 ? -19.781 -18.938 -5.758 1 78.88 33 VAL B CA 1
ATOM 3367 C C . VAL B 1 33 ? -18.984 -17.688 -5.391 1 78.88 33 VAL B C 1
ATOM 3369 O O . VAL B 1 33 ? -19 -17.25 -4.238 1 78.88 33 VAL B O 1
ATOM 3372 N N . ALA B 1 34 ? -18.266 -17.156 -6.312 1 80.56 34 ALA B N 1
ATOM 3373 C CA . ALA B 1 34 ? -17.484 -15.938 -6.117 1 80.56 34 ALA B CA 1
ATOM 3374 C C . ALA B 1 34 ? -16.531 -16.094 -4.938 1 80.56 34 ALA B C 1
ATOM 3376 O O . ALA B 1 34 ? -16.484 -15.234 -4.051 1 80.56 34 ALA B O 1
ATOM 3377 N N . LYS B 1 35 ? -15.812 -17.219 -4.941 1 86.06 35 LYS B N 1
ATOM 3378 C CA . LYS B 1 35 ? -14.844 -17.516 -3.893 1 86.06 35 LYS B CA 1
ATOM 3379 C C . LYS B 1 35 ? -13.43 -17.562 -4.453 1 86.06 35 LYS B C 1
ATOM 3381 O O . LYS B 1 35 ? -13.227 -17.922 -5.613 1 86.06 35 LYS B O 1
ATOM 3386 N N . LEU B 1 36 ? -12.539 -17.172 -3.574 1 91.31 36 LEU B N 1
ATOM 3387 C CA . LEU B 1 36 ? -11.117 -17.281 -3.887 1 91.31 36 LEU B CA 1
ATOM 3388 C C . LEU B 1 36 ? -10.414 -18.219 -2.906 1 91.31 36 LEU B C 1
ATOM 3390 O O . LEU B 1 36 ? -10.695 -18.188 -1.707 1 91.31 36 LEU B O 1
ATOM 3394 N N . LEU B 1 37 ? -9.641 -19.078 -3.402 1 94.19 37 LEU B N 1
ATOM 3395 C CA . LEU B 1 37 ? -8.766 -19.938 -2.605 1 94.19 37 LEU B CA 1
ATOM 3396 C C . LEU B 1 37 ? -7.309 -19.516 -2.766 1 94.19 37 LEU B C 1
ATOM 3398 O O . LEU B 1 37 ? -6.785 -19.5 -3.883 1 94.19 37 LEU B O 1
ATOM 3402 N N . ALA B 1 38 ? -6.695 -19.109 -1.679 1 95.38 38 ALA B N 1
ATOM 3403 C CA . ALA B 1 38 ? -5.281 -18.75 -1.664 1 95.38 38 ALA B CA 1
ATOM 3404 C C . ALA B 1 38 ? -4.434 -19.844 -1.037 1 95.38 38 ALA B C 1
ATOM 3406 O O . ALA B 1 38 ? -4.605 -20.172 0.139 1 95.38 38 ALA B O 1
ATOM 3407 N N . PHE B 1 39 ? -3.527 -20.406 -1.795 1 96.75 39 PHE B N 1
ATOM 3408 C CA . PHE B 1 39 ? -2.643 -21.469 -1.317 1 96.75 39 PHE B CA 1
ATOM 3409 C C . PHE B 1 39 ? -1.218 -20.938 -1.162 1 96.75 39 PHE B C 1
ATOM 3411 O O . PHE B 1 39 ? -0.82 -20 -1.838 1 96.75 39 PHE B O 1
ATOM 3418 N N . ALA B 1 40 ? -0.458 -21.594 -0.294 1 96.94 40 ALA B N 1
ATOM 3419 C CA . ALA B 1 40 ? 0.967 -21.312 -0.142 1 96.94 40 ALA B CA 1
ATOM 3420 C C . ALA B 1 40 ? 1.702 -22.516 0.444 1 96.94 40 ALA B C 1
ATOM 3422 O O . ALA B 1 40 ? 1.075 -23.438 0.97 1 96.94 40 ALA B O 1
ATOM 3423 N N . GLU B 1 41 ? 2.986 -22.484 0.291 1 96.94 41 GLU B N 1
ATOM 3424 C CA . GLU B 1 41 ? 3.859 -23.375 1.049 1 96.94 41 GLU B CA 1
ATOM 3425 C C . GLU B 1 41 ? 4.16 -22.812 2.434 1 96.94 41 GLU B C 1
ATOM 3427 O O . GLU B 1 41 ? 4.441 -21.609 2.572 1 96.94 41 GLU B O 1
ATOM 3432 N N . GLU B 1 42 ? 4.035 -23.625 3.375 1 95.94 42 GLU B N 1
ATOM 3433 C CA . GLU B 1 42 ? 4.621 -23.297 4.676 1 95.94 42 GLU B CA 1
ATOM 3434 C C . GLU B 1 42 ? 6.035 -23.859 4.797 1 95.94 42 GLU B C 1
ATOM 3436 O O . GLU B 1 42 ? 6.262 -25.047 4.562 1 95.94 42 GLU B O 1
ATOM 3441 N N . ARG B 1 43 ? 6.938 -22.984 5.195 1 93.94 43 ARG B N 1
ATOM 3442 C CA . ARG B 1 43 ? 8.328 -23.391 5.379 1 93.94 43 ARG B CA 1
ATOM 3443 C C . ARG B 1 43 ? 8.812 -23.062 6.785 1 93.94 43 ARG B C 1
ATOM 3445 O O . ARG B 1 43 ? 8.438 -22.031 7.355 1 93.94 43 ARG B O 1
ATOM 3452 N N . LEU B 1 44 ? 9.648 -23.891 7.25 1 87.56 44 LEU B N 1
ATOM 3453 C CA . LEU B 1 44 ? 10.227 -23.625 8.562 1 87.56 44 LEU B CA 1
ATOM 3454 C C . LEU B 1 44 ? 11.25 -22.5 8.492 1 87.56 44 LEU B C 1
ATOM 3456 O O . LEU B 1 44 ? 11.539 -21.844 9.5 1 87.56 44 LEU B O 1
ATOM 3460 N N . SER B 1 45 ? 11.805 -22.344 7.34 1 81 45 SER B N 1
ATOM 3461 C CA . SER B 1 45 ? 12.656 -21.219 6.973 1 81 45 SER B CA 1
ATOM 3462 C C . SER B 1 45 ? 12.492 -20.844 5.5 1 81 45 SER B C 1
ATOM 3464 O O . SER B 1 45 ? 11.75 -21.516 4.773 1 81 45 SER B O 1
ATOM 3466 N N . VAL B 1 46 ? 13.297 -19.906 5 1 79.94 46 VAL B N 1
ATOM 3467 C CA . VAL B 1 46 ? 13.133 -19.422 3.631 1 79.94 46 VAL B CA 1
ATOM 3468 C C . VAL B 1 46 ? 13.672 -20.469 2.652 1 79.94 46 VAL B C 1
ATOM 3470 O O . VAL B 1 46 ? 13.328 -20.438 1.466 1 79.94 46 VAL B O 1
ATOM 3473 N N . ASP B 1 47 ? 14.391 -21.328 3.135 1 81.44 47 ASP B N 1
ATOM 3474 C CA . ASP B 1 47 ? 14.984 -22.375 2.293 1 81.44 47 ASP B CA 1
ATOM 3475 C C . ASP B 1 47 ? 13.922 -23.344 1.797 1 81.44 47 ASP B C 1
ATOM 3477 O O . ASP B 1 47 ? 13.062 -23.781 2.568 1 81.44 47 ASP B O 1
ATOM 3481 N N . ASP B 1 48 ? 14.008 -23.719 0.543 1 79.94 48 ASP B N 1
ATOM 3482 C CA . ASP B 1 48 ? 13.039 -24.625 -0.057 1 79.94 48 ASP B CA 1
ATOM 3483 C C . ASP B 1 48 ? 13.117 -26.016 0.584 1 79.94 48 ASP B C 1
ATOM 3485 O O . ASP B 1 48 ? 12.125 -26.734 0.627 1 79.94 48 ASP B O 1
ATOM 3489 N N . ALA B 1 49 ? 14.242 -26.375 1.062 1 81.12 49 ALA B N 1
ATOM 3490 C CA . ALA B 1 49 ? 14.422 -27.672 1.691 1 81.12 49 ALA B CA 1
ATOM 3491 C C . ALA B 1 49 ? 13.695 -27.75 3.029 1 81.12 49 ALA B C 1
ATOM 3493 O O . ALA B 1 49 ? 13.523 -28.828 3.59 1 81.12 49 ALA B O 1
ATOM 3494 N N . HIS B 1 50 ? 13.172 -26.641 3.422 1 81.31 50 HIS B N 1
ATOM 3495 C CA . HIS B 1 50 ? 12.477 -26.609 4.703 1 81.31 50 HIS B CA 1
ATOM 3496 C C . HIS B 1 50 ? 10.969 -26.484 4.512 1 81.31 50 HIS B C 1
ATOM 3498 O O . HIS B 1 50 ? 10.25 -26.109 5.441 1 81.31 50 HIS B O 1
ATOM 3504 N N . ALA B 1 51 ? 10.594 -26.75 3.311 1 85.81 51 ALA B N 1
ATOM 3505 C CA . ALA B 1 51 ? 9.156 -26.828 3.092 1 85.81 51 ALA B CA 1
ATOM 3506 C C . ALA B 1 51 ? 8.523 -27.906 3.957 1 85.81 51 ALA B C 1
ATOM 3508 O O . ALA B 1 51 ? 9.148 -28.938 4.234 1 85.81 51 ALA B O 1
ATOM 3509 N N . ASN B 1 52 ? 7.289 -27.656 4.371 1 87.69 52 ASN B N 1
ATOM 3510 C CA . ASN B 1 52 ? 6.609 -28.578 5.273 1 87.69 52 ASN B CA 1
ATOM 3511 C C . ASN B 1 52 ? 5.258 -29.016 4.715 1 87.69 52 ASN B C 1
ATOM 3513 O O . ASN B 1 52 ? 5.125 -30.141 4.215 1 87.69 52 ASN B O 1
ATOM 3517 N N . LEU B 1 53 ? 4.352 -28.203 4.656 1 93.69 53 LEU B N 1
ATOM 3518 C CA . LEU B 1 53 ? 3.018 -28.531 4.168 1 93.69 53 LEU B CA 1
ATOM 3519 C C . LEU B 1 53 ? 2.41 -27.359 3.406 1 93.69 53 LEU B C 1
ATOM 3521 O O . LEU B 1 53 ? 2.984 -26.266 3.375 1 93.69 53 LEU B O 1
ATOM 3525 N N . LEU B 1 54 ? 1.331 -27.656 2.76 1 97.56 54 LEU B N 1
ATOM 3526 C CA . LEU B 1 54 ? 0.584 -26.609 2.068 1 97.56 54 LEU B CA 1
ATOM 3527 C C . LEU B 1 54 ? -0.489 -26.016 2.977 1 97.56 54 LEU B C 1
ATOM 3529 O O . LEU B 1 54 ? -1.051 -26.719 3.82 1 97.56 54 LEU B O 1
ATOM 3533 N N . VAL B 1 55 ? -0.688 -24.734 2.797 1 96.44 55 VAL B N 1
ATOM 3534 C CA . VAL B 1 55 ? -1.707 -24.031 3.576 1 96.44 55 VAL B CA 1
ATOM 3535 C C . VAL B 1 55 ? -2.709 -23.359 2.639 1 96.44 55 VAL B C 1
ATOM 3537 O O . VAL B 1 55 ? -2.422 -23.156 1.459 1 96.44 55 VAL B O 1
ATOM 3540 N N . LEU B 1 56 ? -3.936 -23.125 3.23 1 95.5 56 LEU B N 1
ATOM 3541 C CA . LEU B 1 56 ? -5.043 -22.562 2.465 1 95.5 56 LEU B CA 1
ATOM 3542 C C . LEU B 1 56 ? -5.758 -21.484 3.262 1 95.5 56 LEU B C 1
ATOM 3544 O O . LEU B 1 56 ? -5.992 -21.641 4.461 1 95.5 56 LEU B O 1
ATOM 3548 N N . ARG B 1 57 ? -5.984 -20.375 2.637 1 92.25 57 ARG B N 1
ATOM 3549 C CA . ARG B 1 57 ? -6.953 -19.391 3.121 1 92.25 57 ARG B CA 1
ATOM 3550 C C . ARG B 1 57 ? -8.086 -19.203 2.121 1 92.25 57 ARG B C 1
ATOM 3552 O O . ARG B 1 57 ? -7.848 -18.984 0.933 1 92.25 57 ARG B O 1
ATOM 3559 N N . ARG B 1 58 ? -9.258 -19.375 2.639 1 88.06 58 ARG B N 1
ATOM 3560 C CA . ARG B 1 58 ? -10.438 -19.188 1.801 1 88.06 58 ARG B CA 1
ATOM 3561 C C . ARG B 1 58 ? -10.984 -17.766 1.949 1 88.06 58 ARG B C 1
ATOM 3563 O O . ARG B 1 58 ? -11.055 -17.234 3.061 1 88.06 58 ARG B O 1
ATOM 3570 N N . ALA B 1 59 ? -10.836 -17.016 0.976 1 72 59 ALA B N 1
ATOM 3571 C CA . ALA B 1 59 ? -11.273 -15.633 1.095 1 72 59 ALA B CA 1
ATOM 3572 C C . ALA B 1 59 ? -12.594 -15.414 0.356 1 72 59 ALA B C 1
ATOM 3574 O O . ALA B 1 59 ? -12.844 -16.031 -0.683 1 72 59 ALA B O 1
ATOM 3575 N N . LEU B 1 60 ? -13.609 -14.844 1.167 1 58 60 LEU B N 1
ATOM 3576 C CA . LEU B 1 60 ? -14.727 -14.211 0.471 1 58 60 LEU B CA 1
ATOM 3577 C C . LEU B 1 60 ? -14.375 -12.781 0.064 1 58 60 LEU B C 1
ATOM 3579 O O . LEU B 1 60 ? -13.477 -12.172 0.646 1 58 60 LEU B O 1
ATOM 3583 N N . PHE B 1 61 ? -14.781 -12.234 -1.217 1 55.81 61 PHE B N 1
ATOM 3584 C CA . PHE B 1 61 ? -14.57 -10.875 -1.712 1 55.81 61 PHE B CA 1
ATOM 3585 C C . PHE B 1 61 ? -14.719 -9.859 -0.585 1 55.81 61 PHE B C 1
ATOM 3587 O O . PHE B 1 61 ? -14.219 -8.742 -0.688 1 55.81 61 PHE B O 1
ATOM 3594 N N . THR B 1 62 ? -15.344 -10.258 0.489 1 48.09 62 THR B N 1
ATOM 3595 C CA . THR B 1 62 ? -15.461 -9.25 1.533 1 48.09 62 THR B CA 1
ATOM 3596 C C . THR B 1 62 ? -14.438 -9.492 2.637 1 48.09 62 THR B C 1
ATOM 3598 O O . THR B 1 62 ? -14.289 -10.625 3.119 1 48.09 62 THR B O 1
ATOM 3601 N N . PRO B 1 63 ? -13.43 -8.703 2.639 1 46.09 63 PRO B N 1
ATOM 3602 C CA . PRO B 1 63 ? -12.297 -8.789 3.568 1 46.09 63 PRO B CA 1
ATOM 3603 C C . PRO B 1 63 ? -12.688 -9.398 4.914 1 46.09 63 PRO B C 1
ATOM 3605 O O . PRO B 1 63 ? -11.859 -10.047 5.562 1 46.09 63 PRO B O 1
ATOM 3608 N N . HIS B 1 64 ? -13.859 -9.031 5.418 1 45.25 64 HIS B N 1
ATOM 3609 C CA . HIS B 1 64 ? -14.188 -9.375 6.797 1 45.25 64 HIS B CA 1
ATOM 3610 C C . HIS B 1 64 ? -14.32 -10.883 6.977 1 45.25 64 HIS B C 1
ATOM 3612 O O . HIS B 1 64 ? -14.367 -11.375 8.109 1 45.25 64 HIS B O 1
ATOM 3618 N N . GLN B 1 65 ? -14.422 -11.484 5.84 1 48.59 65 GLN B N 1
ATOM 3619 C CA . GLN B 1 65 ? -14.703 -12.898 6.078 1 48.59 65 GLN B CA 1
ATOM 3620 C C . GLN B 1 65 ? -13.477 -13.758 5.789 1 48.59 65 GLN B C 1
ATOM 3622 O O . GLN B 1 65 ? -13.602 -14.914 5.387 1 48.59 65 GLN B O 1
ATOM 3627 N N . ALA B 1 66 ? -12.328 -13 5.582 1 54.28 66 ALA B N 1
ATOM 3628 C CA . ALA B 1 66 ? -11.234 -13.953 5.375 1 54.28 66 ALA B CA 1
ATOM 3629 C C . ALA B 1 66 ? -11.172 -14.969 6.504 1 54.28 66 ALA B C 1
ATOM 3631 O O . ALA B 1 66 ? -11.203 -14.609 7.684 1 54.28 66 ALA B O 1
ATOM 3632 N N . GLN B 1 67 ? -11.523 -16.172 6.102 1 63.53 67 GLN B N 1
ATOM 3633 C CA . GLN B 1 67 ? -11.445 -17.312 7 1 63.53 67 GLN B CA 1
ATOM 3634 C C . GLN B 1 67 ? -10.008 -17.578 7.441 1 63.53 67 GLN B C 1
ATOM 3636 O O . GLN B 1 67 ? -9.07 -17.078 6.832 1 63.53 67 GLN B O 1
ATOM 3641 N N . TYR B 1 68 ? -9.805 -18.109 8.492 1 75.25 68 TYR B N 1
ATOM 3642 C CA . TYR B 1 68 ? -8.539 -18.484 9.117 1 75.25 68 TYR B CA 1
ATOM 3643 C C . TYR B 1 68 ? -7.723 -19.391 8.195 1 75.25 68 TYR B C 1
ATOM 3645 O O . TYR B 1 68 ? -8.281 -20.109 7.371 1 75.25 68 TYR B O 1
ATOM 3653 N N . MET B 1 69 ? -6.52 -19.172 8.172 1 84.38 69 MET B N 1
ATOM 3654 C CA . MET B 1 69 ? -5.582 -20.062 7.477 1 84.38 69 MET B CA 1
ATOM 3655 C C . MET B 1 69 ? -5.703 -21.484 7.988 1 84.38 69 MET B C 1
ATOM 3657 O O . MET B 1 69 ? -5.809 -21.719 9.195 1 84.38 69 MET B O 1
ATOM 3661 N N . ARG B 1 70 ? -5.715 -22.406 7.051 1 91 70 ARG B N 1
ATOM 3662 C CA . ARG B 1 70 ? -5.758 -23.828 7.418 1 91 70 ARG B CA 1
ATOM 3663 C C . ARG B 1 70 ? -4.625 -24.594 6.75 1 91 70 ARG B C 1
ATOM 3665 O O . ARG B 1 70 ? -4.293 -24.344 5.59 1 91 70 ARG B O 1
ATOM 3672 N N . ALA B 1 71 ? -4.07 -25.5 7.496 1 93.62 71 ALA B N 1
ATOM 3673 C CA . ALA B 1 71 ? -3.123 -26.453 6.91 1 93.62 71 ALA B CA 1
ATOM 3674 C C . ALA B 1 71 ? -3.852 -27.547 6.133 1 93.62 71 ALA B C 1
ATOM 3676 O O . ALA B 1 71 ? -4.887 -28.047 6.578 1 93.62 71 ALA B O 1
ATOM 3677 N N . LEU B 1 72 ? -3.334 -27.875 5.016 1 96.75 72 LEU B N 1
ATOM 3678 C CA . LEU B 1 72 ? -3.883 -28.984 4.242 1 96.75 72 LEU B CA 1
ATOM 3679 C C . LEU B 1 72 ? -3.188 -30.297 4.602 1 96.75 72 LEU B C 1
ATOM 3681 O O . LEU B 1 72 ? -2.352 -30.781 3.842 1 96.75 72 LEU B O 1
ATOM 3685 N N . GLU B 1 73 ? -3.672 -30.922 5.586 1 94.5 73 GLU B N 1
ATOM 3686 C CA . GLU B 1 73 ? -3.01 -32.062 6.203 1 94.5 73 GLU B CA 1
ATOM 3687 C C . GLU B 1 73 ? -3.029 -33.281 5.273 1 94.5 73 GLU B C 1
ATOM 3689 O O . GLU B 1 73 ? -2.115 -34.125 5.301 1 94.5 73 GLU B O 1
ATOM 3694 N N . THR B 1 74 ? -4.023 -33.344 4.477 1 96.88 74 THR B N 1
ATOM 3695 C CA . THR B 1 74 ? -4.16 -34.531 3.633 1 96.88 74 THR B CA 1
ATOM 3696 C C . THR B 1 74 ? -3.293 -34.406 2.385 1 96.88 74 THR B C 1
ATOM 3698 O O . THR B 1 74 ? -3.049 -35.406 1.69 1 96.88 74 THR B O 1
ATOM 3701 N N . ALA B 1 75 ? -2.836 -33.219 2.045 1 98 75 ALA B N 1
ATOM 3702 C CA . ALA B 1 75 ? -1.979 -33 0.882 1 98 75 ALA B CA 1
ATOM 3703 C C . ALA B 1 75 ? -0.523 -33.344 1.207 1 98 75 ALA B C 1
ATOM 3705 O O . ALA B 1 75 ? 0.368 -32.5 0.981 1 98 75 ALA B O 1
ATOM 3706 N N . THR B 1 76 ? -0.39 -34.5 1.729 1 96.38 76 THR B N 1
ATOM 3707 C CA . THR B 1 76 ? 0.938 -34.938 2.156 1 96.38 76 THR B CA 1
ATOM 3708 C C . THR B 1 76 ? 1.174 -36.406 1.813 1 96.38 76 THR B C 1
ATOM 3710 O O . THR B 1 76 ? 0.26 -37.219 1.913 1 96.38 76 THR B O 1
ATOM 3713 N N . LEU B 1 77 ? 2.369 -36.719 1.339 1 96.38 77 LEU B N 1
ATOM 3714 C CA . LEU B 1 77 ? 2.879 -38.062 1.183 1 96.38 77 LEU B CA 1
ATOM 3715 C C . LEU B 1 77 ? 3.883 -38.406 2.281 1 96.38 77 LEU B C 1
ATOM 3717 O O . LEU B 1 77 ? 4.723 -37.562 2.633 1 96.38 77 LEU B O 1
ATOM 3721 N N . ALA B 1 78 ? 3.809 -39.594 2.779 1 94.5 78 ALA B N 1
ATOM 3722 C CA . ALA B 1 78 ? 4.691 -39.969 3.879 1 94.5 78 ALA B CA 1
ATOM 3723 C C . ALA B 1 78 ? 6.152 -39.75 3.516 1 94.5 78 ALA B C 1
ATOM 3725 O O . ALA B 1 78 ? 6.602 -40.125 2.434 1 94.5 78 ALA B O 1
ATOM 3726 N N . HIS B 1 79 ? 6.867 -39.062 4.359 1 94.94 79 HIS B N 1
ATOM 3727 C CA . HIS B 1 79 ? 8.297 -38.812 4.281 1 94.94 79 HIS B CA 1
ATOM 3728 C C . HIS B 1 79 ? 8.625 -37.844 3.168 1 94.94 79 HIS B C 1
ATOM 3730 O O . HIS B 1 79 ? 9.766 -37.781 2.703 1 94.94 79 HIS B O 1
ATOM 3736 N N . HIS B 1 80 ? 7.656 -37.219 2.684 1 96.5 80 HIS B N 1
ATOM 3737 C CA . HIS B 1 80 ? 7.848 -36.219 1.639 1 96.5 80 HIS B CA 1
ATOM 3738 C C . HIS B 1 80 ? 7.383 -34.844 2.1 1 96.5 80 HIS B C 1
ATOM 3740 O O . HIS B 1 80 ? 6.539 -34.75 2.992 1 96.5 80 HIS B O 1
ATOM 3746 N N . ARG B 1 81 ? 7.969 -33.781 1.562 1 95.75 81 ARG B N 1
ATOM 3747 C CA . ARG B 1 81 ? 7.457 -32.438 1.741 1 95.75 81 ARG B CA 1
ATOM 3748 C C . ARG B 1 81 ? 6.617 -32 0.542 1 95.75 81 ARG B C 1
ATOM 3750 O O . ARG B 1 81 ? 6.949 -32.312 -0.601 1 95.75 81 ARG B O 1
ATOM 3757 N N . SER B 1 82 ? 5.535 -31.344 0.788 1 96.88 82 SER B N 1
ATOM 3758 C CA . SER B 1 82 ? 4.641 -30.875 -0.263 1 96.88 82 SER B CA 1
ATOM 3759 C C . SER B 1 82 ? 5.02 -29.469 -0.715 1 96.88 82 SER B C 1
ATOM 3761 O O . SER B 1 82 ? 5.168 -28.562 0.109 1 96.88 82 SER B O 1
ATOM 3763 N N . MET B 1 83 ? 5.16 -29.312 -2.061 1 96.81 83 MET B N 1
ATOM 3764 C CA . MET B 1 83 ? 5.617 -28.031 -2.604 1 96.81 83 MET B CA 1
ATOM 3765 C C . MET B 1 83 ? 4.859 -27.672 -3.881 1 96.81 83 MET B C 1
ATOM 3767 O O . MET B 1 83 ? 4.207 -28.531 -4.477 1 96.81 83 MET B O 1
ATOM 3771 N N . ASN B 1 84 ? 4.898 -26.438 -4.32 1 96.81 84 ASN B N 1
ATOM 3772 C CA . ASN B 1 84 ? 4.426 -25.938 -5.605 1 96.81 84 ASN B CA 1
ATOM 3773 C C . ASN B 1 84 ? 2.934 -26.219 -5.797 1 96.81 84 ASN B C 1
ATOM 3775 O O . ASN B 1 84 ? 2.537 -26.891 -6.75 1 96.81 84 ASN B O 1
ATOM 3779 N N . PRO B 1 85 ? 2.156 -25.672 -4.887 1 98.38 85 PRO B N 1
ATOM 3780 C CA . PRO B 1 85 ? 0.721 -25.844 -5.125 1 98.38 85 PRO B CA 1
ATOM 3781 C C . PRO B 1 85 ? 0.274 -25.281 -6.473 1 98.38 85 PRO B C 1
ATOM 3783 O O . PRO B 1 85 ? 0.713 -24.188 -6.871 1 98.38 85 PRO B O 1
ATOM 3786 N N . CYS B 1 86 ? -0.547 -26.016 -7.145 1 98.81 86 CYS B N 1
ATOM 3787 C CA . CYS B 1 86 ? -1.097 -25.625 -8.438 1 98.81 86 CYS B CA 1
ATOM 3788 C C . CYS B 1 86 ? -2.535 -26.094 -8.586 1 98.81 86 CYS B C 1
ATOM 3790 O O . CYS B 1 86 ? -2.781 -27.188 -9.125 1 98.81 86 CYS B O 1
ATOM 3792 N N . PRO B 1 87 ? -3.488 -25.25 -8.227 1 98.69 87 PRO B N 1
ATOM 3793 C CA . PRO B 1 87 ? -4.898 -25.641 -8.234 1 98.69 87 PRO B CA 1
ATOM 3794 C C . PRO B 1 87 ? -5.535 -25.516 -9.617 1 98.69 87 PRO B C 1
ATOM 3796 O O . PRO B 1 87 ? -5.125 -24.672 -10.422 1 98.69 87 PRO B O 1
ATOM 3799 N N . ILE B 1 88 ? -6.496 -26.391 -9.875 1 98.62 88 ILE B N 1
ATOM 3800 C CA . ILE B 1 88 ? -7.355 -26.359 -11.055 1 98.62 88 ILE B CA 1
ATOM 3801 C C . ILE B 1 88 ? -8.82 -26.5 -10.633 1 98.62 88 ILE B C 1
ATOM 3803 O O . ILE B 1 88 ? -9.141 -27.312 -9.758 1 98.62 88 ILE B O 1
ATOM 3807 N N . TYR B 1 89 ? -9.602 -25.719 -11.188 1 98 89 TYR B N 1
ATOM 3808 C CA . TYR B 1 89 ? -11.039 -25.844 -11 1 98 89 TYR B CA 1
ATOM 3809 C C . TYR B 1 89 ? -11.703 -26.406 -12.258 1 98 89 TYR B C 1
ATOM 3811 O O . TYR B 1 89 ? -11.555 -25.844 -13.344 1 98 89 TYR B O 1
ATOM 3819 N N . ASP B 1 90 ? -12.383 -27.516 -12.133 1 98.25 90 ASP B N 1
ATOM 3820 C CA . ASP B 1 90 ? -13.203 -28.062 -13.203 1 98.25 90 ASP B CA 1
ATOM 3821 C C . ASP B 1 90 ? -14.625 -27.516 -13.148 1 98.25 90 ASP B C 1
ATOM 3823 O O . ASP B 1 90 ? -15.438 -27.953 -12.328 1 98.25 90 ASP B O 1
ATOM 3827 N N . GLU B 1 91 ? -14.875 -26.641 -14.023 1 95.5 91 GLU B N 1
ATOM 3828 C CA . GLU B 1 91 ? -16.156 -25.922 -14.008 1 95.5 91 GLU B CA 1
ATOM 3829 C C . GLU B 1 91 ? -17.312 -26.875 -14.289 1 95.5 91 GLU B C 1
ATOM 3831 O O . GLU B 1 91 ? -18.438 -26.641 -13.828 1 95.5 91 GLU B O 1
ATOM 3836 N N . LEU B 1 92 ? -17.094 -27.875 -15 1 95.56 92 LEU B N 1
ATOM 3837 C CA . LEU B 1 92 ? -18.156 -28.797 -15.398 1 95.56 92 LEU B CA 1
ATOM 3838 C C . LEU B 1 92 ? -18.562 -29.703 -14.234 1 95.56 92 LEU B C 1
ATOM 3840 O O . LEU B 1 92 ? -19.75 -29.953 -14.039 1 95.56 92 LEU B O 1
ATOM 3844 N N . THR B 1 93 ? -17.594 -30.141 -13.469 1 97 93 THR B N 1
ATOM 3845 C CA . THR B 1 93 ? -17.891 -31.078 -12.391 1 97 93 THR B CA 1
ATOM 3846 C C . THR B 1 93 ? -17.969 -30.344 -11.055 1 97 93 THR B C 1
ATOM 3848 O O . THR B 1 93 ? -18.469 -30.906 -10.07 1 97 93 THR B O 1
ATOM 3851 N N . GLY B 1 94 ? -17.406 -29.141 -10.992 1 96.81 94 GLY B N 1
ATOM 3852 C CA . GLY B 1 94 ? -17.344 -28.391 -9.742 1 96.81 94 GLY B CA 1
ATOM 3853 C C . GLY B 1 94 ? -16.203 -28.844 -8.844 1 96.81 94 GLY B C 1
ATOM 3854 O O . GLY B 1 94 ? -16.109 -28.406 -7.695 1 96.81 94 GLY B O 1
ATOM 3855 N N . MET B 1 95 ? -15.375 -29.734 -9.328 1 98.06 95 MET B N 1
ATOM 3856 C CA . MET B 1 95 ? -14.281 -30.281 -8.539 1 98.06 95 MET B CA 1
ATOM 3857 C C . MET B 1 95 ? -13.078 -29.344 -8.531 1 98.06 95 MET B C 1
ATOM 3859 O O . MET B 1 95 ? -12.719 -28.781 -9.57 1 98.06 95 MET B O 1
ATOM 3863 N N . VAL B 1 96 ? -12.492 -29.125 -7.352 1 98.19 96 VAL B N 1
ATOM 3864 C CA . VAL B 1 96 ? -11.203 -28.453 -7.234 1 98.19 96 VAL B CA 1
ATOM 3865 C C . VAL B 1 96 ? -10.094 -29.484 -7.082 1 98.19 96 VAL B C 1
ATOM 3867 O O . VAL B 1 96 ? -10.164 -30.359 -6.211 1 98.19 96 VAL B O 1
ATOM 3870 N N . PHE B 1 97 ? -9.117 -29.469 -7.953 1 98.81 97 PHE B N 1
ATOM 3871 C CA . PHE B 1 97 ? -7.887 -30.25 -7.809 1 98.81 97 PHE B CA 1
ATOM 3872 C C . PHE B 1 97 ? -6.77 -29.375 -7.25 1 98.81 97 PHE B C 1
ATOM 3874 O O . PHE B 1 97 ? -6.551 -28.25 -7.723 1 98.81 97 PHE B O 1
ATOM 3881 N N . LEU B 1 98 ? -6.129 -29.812 -6.223 1 98.81 98 LEU B N 1
ATOM 3882 C CA . LEU B 1 98 ? -4.879 -29.188 -5.801 1 98.81 98 LEU B CA 1
ATOM 3883 C C . LEU B 1 98 ? -3.691 -30.109 -6.074 1 98.81 98 LEU B C 1
ATOM 3885 O O . LEU B 1 98 ? -3.434 -31.031 -5.312 1 98.81 98 LEU B O 1
ATOM 3889 N N . PHE B 1 99 ? -3.012 -29.797 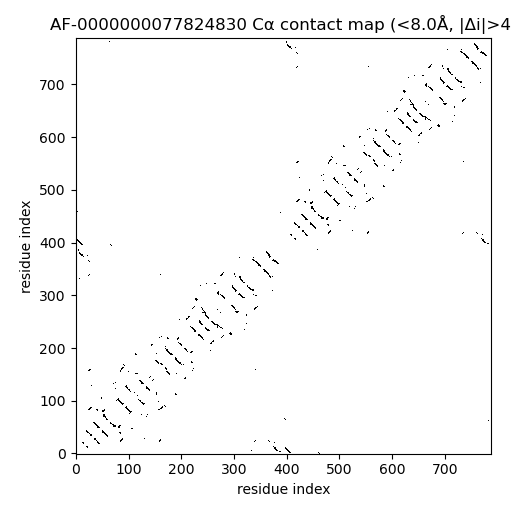-7.156 1 98.88 99 PHE B N 1
ATOM 3890 C CA . PHE B 1 99 ? -1.798 -30.516 -7.496 1 98.88 99 PHE B CA 1
ATOM 3891 C C . PHE B 1 99 ? -0.598 -29.953 -6.746 1 98.88 99 PHE B C 1
ATOM 3893 O O . PHE B 1 99 ? -0.563 -28.766 -6.422 1 98.88 99 PHE B O 1
ATOM 3900 N N . PHE B 1 100 ? 0.328 -30.797 -6.449 1 98.56 100 PHE B N 1
ATOM 3901 C CA . PHE B 1 100 ? 1.593 -30.422 -5.828 1 98.56 100 PHE B CA 1
ATOM 3902 C C . PHE B 1 100 ? 2.662 -31.469 -6.09 1 98.56 100 PHE B C 1
ATOM 3904 O O . PHE B 1 100 ? 2.355 -32.594 -6.535 1 98.56 100 PHE B O 1
ATOM 3911 N N . ILE B 1 101 ? 3.879 -31.078 -5.922 1 98.19 101 ILE B N 1
ATOM 3912 C CA . ILE B 1 101 ? 4.938 -32.062 -5.934 1 98.19 101 ILE B CA 1
ATOM 3913 C C . ILE B 1 101 ? 5.254 -32.5 -4.508 1 98.19 101 ILE B C 1
ATOM 3915 O O . ILE B 1 101 ? 5.164 -31.719 -3.572 1 98.19 101 ILE B O 1
ATOM 3919 N N . ALA B 1 102 ? 5.523 -33.719 -4.379 1 97.88 102 ALA B N 1
ATOM 3920 C CA . ALA B 1 102 ? 6.043 -34.25 -3.133 1 97.88 102 ALA B CA 1
ATOM 3921 C C . ALA B 1 102 ? 7.508 -34.656 -3.277 1 97.88 102 ALA B C 1
ATOM 3923 O O . ALA B 1 102 ? 7.844 -35.531 -4.086 1 97.88 102 ALA B O 1
ATOM 3924 N N . VAL B 1 103 ? 8.367 -34.031 -2.512 1 97.5 103 VAL B N 1
ATOM 3925 C CA . VAL B 1 103 ? 9.797 -34.281 -2.627 1 97.5 103 VAL B CA 1
ATOM 3926 C C . VAL B 1 103 ? 10.281 -35.094 -1.426 1 97.5 103 VAL B C 1
ATOM 3928 O O . VAL B 1 103 ? 9.984 -34.75 -0.278 1 97.5 103 VAL B O 1
ATOM 3931 N N . LEU B 1 104 ? 11.031 -36.094 -1.72 1 96.88 104 LEU B N 1
ATOM 3932 C CA . LEU B 1 104 ? 11.484 -37.031 -0.69 1 96.88 104 LEU B CA 1
ATOM 3933 C C . LEU B 1 104 ? 12.391 -36.312 0.313 1 96.88 104 LEU B C 1
ATOM 3935 O O . LEU B 1 104 ? 13.438 -35.781 -0.059 1 96.88 104 LEU B O 1
ATOM 3939 N N . GLY B 1 105 ? 11.961 -36.312 1.517 1 93.12 105 GLY B N 1
ATOM 3940 C CA . GLY B 1 105 ? 12.75 -35.75 2.6 1 93.12 105 GLY B CA 1
ATOM 3941 C C . GLY B 1 105 ? 13.133 -34.312 2.363 1 93.12 105 GLY B C 1
ATOM 3942 O O . GLY B 1 105 ? 12.281 -33.469 2.018 1 93.12 105 GLY B O 1
ATOM 3943 N N . ARG B 1 106 ? 14.43 -34.031 2.607 1 89.94 106 ARG B N 1
ATOM 3944 C CA . ARG B 1 106 ? 14.93 -32.656 2.465 1 89.94 106 ARG B CA 1
ATOM 3945 C C . ARG B 1 106 ? 15.867 -32.531 1.271 1 89.94 106 ARG B C 1
ATOM 3947 O O . ARG B 1 106 ? 16.812 -31.75 1.29 1 89.94 106 ARG B O 1
ATOM 3954 N N . THR B 1 107 ? 15.625 -33.406 0.311 1 93.75 107 THR B N 1
ATOM 3955 C CA . THR B 1 107 ? 16.484 -33.406 -0.87 1 93.75 107 THR B CA 1
ATOM 3956 C C . THR B 1 107 ? 16.375 -32.062 -1.623 1 93.75 107 THR B C 1
ATOM 3958 O O . THR B 1 107 ? 15.289 -31.719 -2.104 1 93.75 107 THR B O 1
ATOM 3961 N N . PRO B 1 108 ? 17.453 -31.406 -1.737 1 91.69 108 PRO B N 1
ATOM 3962 C CA . PRO B 1 108 ? 17.391 -30.141 -2.469 1 91.69 108 PRO B CA 1
ATOM 3963 C C . PRO B 1 108 ? 17.25 -30.344 -3.975 1 91.69 108 PRO B C 1
ATOM 3965 O O . PRO B 1 108 ? 17.703 -31.344 -4.52 1 91.69 108 PRO B O 1
ATOM 3968 N N . GLU B 1 109 ? 16.641 -29.391 -4.598 1 92.81 109 GLU B N 1
ATOM 3969 C CA . GLU B 1 109 ? 16.516 -29.406 -6.051 1 92.81 109 GLU B CA 1
ATOM 3970 C C . GLU B 1 109 ? 17.875 -29.484 -6.723 1 92.81 109 GLU B C 1
ATOM 3972 O O . GLU B 1 109 ? 18.062 -30.25 -7.68 1 92.81 109 GLU B O 1
ATOM 3977 N N . ALA B 1 110 ? 18.812 -28.734 -6.203 1 91.88 110 ALA B N 1
ATOM 3978 C CA . ALA B 1 110 ? 20.156 -28.703 -6.77 1 91.88 110 ALA B CA 1
ATOM 3979 C C . ALA B 1 110 ? 20.797 -30.078 -6.758 1 91.88 110 ALA B C 1
ATOM 3981 O O . ALA B 1 110 ? 21.469 -30.469 -7.715 1 91.88 110 ALA B O 1
ATOM 3982 N N . PHE B 1 111 ? 20.609 -30.781 -5.719 1 92.5 111 PHE B N 1
ATOM 3983 C CA . PHE B 1 111 ? 21.141 -32.125 -5.617 1 92.5 111 PHE B CA 1
ATOM 3984 C C . PHE B 1 111 ? 20.578 -33.031 -6.707 1 92.5 111 PHE B C 1
ATOM 3986 O O . PHE B 1 111 ? 21.297 -33.781 -7.332 1 92.5 111 PHE B O 1
ATOM 3993 N N . GLN B 1 112 ? 19.297 -32.906 -6.949 1 95.5 112 GLN B N 1
ATOM 3994 C CA . GLN B 1 112 ? 18.625 -33.719 -7.973 1 95.5 112 GLN B CA 1
ATOM 3995 C C . GLN B 1 112 ? 19.172 -33.375 -9.359 1 95.5 112 GLN B C 1
ATOM 3997 O O . GLN B 1 112 ? 19.438 -34.281 -10.156 1 95.5 112 GLN B O 1
ATOM 4002 N N . ILE B 1 113 ? 19.406 -32.156 -9.625 1 94.31 113 ILE B N 1
ATOM 4003 C CA . ILE B 1 113 ? 19.859 -31.688 -10.922 1 94.31 113 ILE B CA 1
ATOM 4004 C C . ILE B 1 113 ? 21.297 -32.156 -11.172 1 94.31 113 ILE B C 1
ATOM 4006 O O . ILE B 1 113 ? 21.625 -32.594 -12.266 1 94.31 113 ILE B O 1
ATOM 4010 N N . ILE B 1 114 ? 22.109 -32.094 -10.156 1 92.5 114 ILE B N 1
ATOM 4011 C CA . ILE B 1 114 ? 23.531 -32.406 -10.273 1 92.5 114 ILE B CA 1
ATOM 4012 C C . ILE B 1 114 ? 23.719 -33.906 -10.414 1 92.5 114 ILE B C 1
ATOM 4014 O O . ILE B 1 114 ? 24.594 -34.375 -11.164 1 92.5 114 ILE B O 1
ATOM 4018 N N . THR B 1 115 ? 22.891 -34.719 -9.727 1 92.75 115 THR B N 1
ATOM 4019 C CA . THR B 1 115 ? 23.094 -36.156 -9.68 1 92.75 115 THR B CA 1
ATOM 4020 C C . THR B 1 115 ? 22.234 -36.844 -10.727 1 92.75 115 THR B C 1
ATOM 4022 O O . THR B 1 115 ? 22.531 -38 -11.102 1 92.75 115 THR B O 1
ATOM 4025 N N . GLY B 1 116 ? 21.172 -36.25 -11.109 1 94 116 GLY B N 1
ATOM 4026 C CA . GLY B 1 116 ? 20.219 -36.875 -11.992 1 94 116 GLY B CA 1
ATOM 4027 C C . GLY B 1 116 ? 19.312 -37.875 -11.273 1 94 116 GLY B C 1
ATOM 4028 O O . GLY B 1 116 ? 18.688 -38.719 -11.906 1 94 116 GLY B O 1
ATOM 4029 N N . GLN B 1 117 ? 19.281 -37.781 -9.922 1 93.94 117 GLN B N 1
ATOM 4030 C CA . GLN B 1 117 ? 18.438 -38.656 -9.117 1 93.94 117 GLN B CA 1
ATOM 4031 C C . GLN B 1 117 ? 17.156 -37.969 -8.703 1 93.94 117 GLN B C 1
ATOM 4033 O O . GLN B 1 117 ? 17.156 -37.188 -7.746 1 93.94 117 GLN B O 1
ATOM 4038 N N . ASN B 1 118 ? 16.172 -38.312 -9.414 1 96.94 118 ASN B N 1
ATOM 4039 C CA . ASN B 1 118 ? 14.875 -37.688 -9.219 1 96.94 118 ASN B CA 1
ATOM 4040 C C . ASN B 1 118 ? 14.242 -38.094 -7.891 1 96.94 118 ASN B C 1
ATOM 4042 O O . ASN B 1 118 ? 14.164 -39.281 -7.582 1 96.94 118 ASN B O 1
ATOM 4046 N N . ALA B 1 119 ? 13.797 -37.094 -7.102 1 96.94 119 ALA B N 1
ATOM 4047 C CA . ALA B 1 119 ? 13.18 -37.375 -5.805 1 96.94 119 ALA B CA 1
ATOM 4048 C C . ALA B 1 119 ? 11.766 -36.781 -5.746 1 96.94 119 ALA B C 1
ATOM 4050 O O . ALA B 1 119 ? 11.156 -36.719 -4.672 1 96.94 119 ALA B O 1
ATOM 4051 N N . ALA B 1 120 ? 11.242 -36.344 -6.863 1 97.81 120 ALA B N 1
ATOM 4052 C CA . ALA B 1 120 ? 9.961 -35.656 -6.898 1 97.81 120 ALA B CA 1
ATOM 4053 C C . ALA B 1 120 ? 8.836 -36.562 -7.344 1 97.81 120 ALA B C 1
ATOM 4055 O O . ALA B 1 120 ? 9.047 -37.438 -8.203 1 97.81 120 ALA B O 1
ATOM 4056 N N . ARG B 1 121 ? 7.664 -36.406 -6.754 1 98.19 121 ARG B N 1
ATOM 4057 C CA . ARG B 1 121 ? 6.434 -37.094 -7.133 1 98.19 121 ARG B CA 1
ATOM 4058 C C . ARG B 1 121 ? 5.348 -36.125 -7.531 1 98.19 121 ARG B C 1
ATOM 4060 O O . ARG B 1 121 ? 5.328 -34.969 -7.059 1 98.19 121 ARG B O 1
ATOM 4067 N N . LEU B 1 122 ? 4.512 -36.562 -8.453 1 98.75 122 LEU B N 1
ATOM 4068 C CA . LEU B 1 122 ? 3.336 -35.812 -8.859 1 98.75 122 LEU B CA 1
ATOM 4069 C C . LEU B 1 122 ? 2.109 -36.219 -8.055 1 98.75 122 LEU B C 1
ATOM 4071 O O . LEU B 1 122 ? 1.623 -37.344 -8.203 1 98.75 122 LEU B O 1
ATOM 4075 N N . CYS B 1 123 ? 1.548 -35.281 -7.238 1 98.62 123 CYS B N 1
ATOM 4076 C CA . CYS B 1 123 ? 0.454 -35.625 -6.34 1 98.62 123 CYS B CA 1
ATOM 4077 C C . CYS B 1 123 ? -0.69 -34.625 -6.457 1 98.62 123 CYS B C 1
ATOM 4079 O O . CYS B 1 123 ? -0.511 -33.531 -6.992 1 98.62 123 CYS B O 1
ATOM 4081 N N . TYR B 1 124 ? -1.875 -35.062 -6.023 1 98.69 124 TYR B N 1
ATOM 4082 C CA . TYR B 1 124 ? -2.975 -34.094 -5.891 1 98.69 124 TYR B CA 1
ATOM 4083 C C . TYR B 1 124 ? -3.957 -34.562 -4.812 1 98.69 124 TYR B C 1
ATOM 4085 O O . TYR B 1 124 ? -3.934 -35.719 -4.387 1 98.69 124 TYR B O 1
ATOM 4093 N N . VAL B 1 125 ? -4.695 -33.594 -4.277 1 98.75 125 VAL B N 1
ATOM 4094 C CA . VAL B 1 125 ? -5.91 -33.781 -3.492 1 98.75 125 VAL B CA 1
ATOM 4095 C C . VAL B 1 125 ? -7.082 -33.062 -4.16 1 98.75 125 VAL B C 1
ATOM 4097 O O . VAL B 1 125 ? -6.887 -32.219 -5.023 1 98.75 125 VAL B O 1
ATOM 4100 N N . THR B 1 126 ? -8.289 -33.469 -3.834 1 98.69 126 THR B N 1
ATOM 4101 C CA . THR B 1 126 ? -9.461 -32.875 -4.457 1 98.69 126 THR B CA 1
ATOM 4102 C C . THR B 1 126 ? -10.43 -32.375 -3.4 1 98.69 126 THR B C 1
ATOM 4104 O O . THR B 1 126 ? -10.422 -32.844 -2.26 1 98.69 126 THR B O 1
ATOM 4107 N N . SER B 1 127 ? -11.141 -31.375 -3.713 1 98 127 SER B N 1
ATOM 4108 C CA . SER B 1 127 ? -12.227 -30.844 -2.893 1 98 127 SER B CA 1
ATOM 4109 C C . SER B 1 127 ? -13.5 -30.656 -3.709 1 98 127 SER B C 1
ATOM 4111 O O . SER B 1 127 ? -13.469 -30.062 -4.785 1 98 127 SER B O 1
ATOM 4113 N N . SER B 1 128 ? -14.656 -31.125 -3.207 1 97.06 128 SER B N 1
ATOM 4114 C CA . SER B 1 128 ? -15.945 -30.969 -3.871 1 97.06 128 SER B CA 1
ATOM 4115 C C . SER B 1 128 ? -16.781 -29.891 -3.197 1 97.06 128 SER B C 1
ATOM 4117 O O . SER B 1 128 ? -17.922 -29.625 -3.604 1 97.06 128 SER B O 1
ATOM 4119 N N . ASP B 1 129 ? -16.25 -29.25 -2.18 1 94.75 129 ASP B N 1
ATOM 4120 C CA . ASP B 1 129 ? -17.016 -28.266 -1.413 1 94.75 129 ASP B CA 1
ATOM 4121 C C . ASP B 1 129 ? -16.25 -26.953 -1.316 1 94.75 129 ASP B C 1
ATOM 4123 O O . ASP B 1 129 ? -16.203 -26.328 -0.249 1 94.75 129 ASP B O 1
ATOM 4127 N N . GLN B 1 130 ? -15.555 -26.641 -2.436 1 90.75 130 GLN B N 1
ATOM 4128 C CA . GLN B 1 130 ? -14.938 -25.328 -2.598 1 90.75 130 GLN B CA 1
ATOM 4129 C C . GLN B 1 130 ? -13.836 -25.109 -1.568 1 90.75 130 GLN B C 1
ATOM 4131 O O . GLN B 1 130 ? -13.695 -24.016 -1.027 1 90.75 130 GLN B O 1
ATOM 4136 N N . GLY B 1 131 ? -13.117 -26.141 -1.215 1 92.88 131 GLY B N 1
ATOM 4137 C CA . GLY B 1 131 ? -11.906 -26.016 -0.413 1 92.88 131 GLY B CA 1
ATOM 4138 C C . GLY B 1 131 ? -12.148 -26.219 1.069 1 92.88 131 GLY B C 1
ATOM 4139 O O . GLY B 1 131 ? -11.25 -26.031 1.886 1 92.88 131 GLY B O 1
ATOM 4140 N N . ILE B 1 132 ? -13.32 -26.609 1.493 1 92.25 132 ILE B N 1
ATOM 4141 C CA . ILE B 1 132 ? -13.625 -26.828 2.906 1 92.25 132 ILE B CA 1
ATOM 4142 C C . ILE B 1 132 ? -13 -28.125 3.381 1 92.25 132 ILE B C 1
ATOM 4144 O O . ILE B 1 132 ? -12.383 -28.188 4.445 1 92.25 132 ILE B O 1
ATOM 4148 N N . SER B 1 133 ? -13.18 -29.156 2.609 1 95.69 133 SER B N 1
ATOM 4149 C CA . SER B 1 133 ? -12.578 -30.453 2.91 1 95.69 133 SER B CA 1
ATOM 4150 C C . SER B 1 133 ? -11.844 -31.016 1.698 1 95.69 133 SER B C 1
ATOM 4152 O O . SER B 1 133 ? -12.141 -30.656 0.56 1 95.69 133 SER B O 1
ATOM 4154 N N . TRP B 1 134 ? -10.891 -31.875 1.971 1 98 134 TRP B N 1
ATOM 4155 C CA . TRP B 1 134 ? -10.023 -32.375 0.912 1 98 134 TRP B CA 1
ATOM 4156 C C . TRP B 1 134 ? -9.852 -33.875 1.016 1 98 134 TRP B C 1
ATOM 4158 O O . TRP B 1 134 ? -9.797 -34.438 2.119 1 98 134 TRP B O 1
ATOM 4168 N N . SER B 1 135 ? -9.742 -34.531 -0.079 1 98.44 135 SER B N 1
ATOM 4169 C CA . SER B 1 135 ? -9.516 -35.969 -0.142 1 98.44 135 SER B CA 1
ATOM 4170 C C . SER B 1 135 ? -8.133 -36.344 0.379 1 98.44 135 SER B C 1
ATOM 4172 O O . SER B 1 135 ? -7.316 -35.469 0.661 1 98.44 135 SER B O 1
ATOM 4174 N N . HIS B 1 136 ? -7.898 -37.625 0.509 1 98 136 HIS B N 1
ATOM 4175 C CA . HIS B 1 136 ? -6.539 -38.094 0.72 1 98 136 HIS B CA 1
ATOM 4176 C C . HIS B 1 136 ? -5.691 -37.938 -0.538 1 98 136 HIS B C 1
ATOM 4178 O O . HIS B 1 136 ? -6.23 -37.844 -1.644 1 98 136 HIS B O 1
ATOM 4184 N N . VAL B 1 137 ? -4.43 -38 -0.338 1 98.38 137 VAL B N 1
ATOM 4185 C CA . VAL B 1 137 ? -3.477 -37.719 -1.407 1 98.38 137 VAL B CA 1
ATOM 4186 C C . VAL B 1 137 ? -3.49 -38.844 -2.424 1 98.38 137 VAL B C 1
ATOM 4188 O O . VAL B 1 137 ? -3.6 -40.031 -2.053 1 98.38 137 VAL B O 1
ATOM 4191 N N . THR B 1 138 ? -3.436 -38.5 -3.648 1 98.38 138 THR B N 1
ATOM 4192 C CA . THR B 1 138 ? -3.213 -39.438 -4.754 1 98.38 138 THR B CA 1
ATOM 4193 C C . THR B 1 138 ? -1.852 -39.188 -5.398 1 98.38 138 THR B C 1
ATOM 4195 O O . THR B 1 138 ? -1.526 -38.062 -5.762 1 98.38 138 THR B O 1
ATOM 4198 N N . ASP B 1 139 ? -1.024 -40.156 -5.48 1 98.25 139 ASP B N 1
ATOM 4199 C CA . ASP B 1 139 ? 0.246 -40.125 -6.199 1 98.25 139 ASP B CA 1
ATOM 4200 C C . ASP B 1 139 ? 0.074 -40.562 -7.648 1 98.25 139 ASP B C 1
ATOM 4202 O O . ASP B 1 139 ? -0.161 -41.75 -7.914 1 98.25 139 ASP B O 1
ATOM 4206 N N . LEU B 1 140 ? 0.292 -39.688 -8.547 1 98 140 LEU B N 1
ATOM 4207 C CA . LEU B 1 140 ? 0.043 -39.906 -9.969 1 98 140 LEU B CA 1
ATOM 4208 C C . LEU B 1 140 ? 1.334 -40.281 -10.695 1 98 140 LEU B C 1
ATOM 4210 O O . LEU B 1 140 ? 1.32 -40.562 -11.898 1 98 140 LEU B O 1
ATOM 4214 N N . THR B 1 141 ? 2.385 -40.344 -10.039 1 98 141 THR B N 1
ATOM 4215 C CA . THR B 1 141 ? 3.707 -40.375 -10.656 1 98 141 THR B CA 1
ATOM 4216 C C . THR B 1 141 ? 3.82 -41.562 -11.609 1 98 141 THR B C 1
ATOM 4218 O O . THR B 1 141 ? 4.125 -41.375 -12.797 1 98 141 THR B O 1
ATOM 4221 N N . GLN B 1 142 ? 3.584 -42.781 -11.141 1 96.62 142 GLN B N 1
ATOM 4222 C CA . GLN B 1 142 ? 3.764 -43.969 -11.945 1 96.62 142 GLN B CA 1
ATOM 4223 C C . GLN B 1 142 ? 2.736 -44.031 -13.078 1 96.62 142 GLN B C 1
ATOM 4225 O O . GLN B 1 142 ? 3.062 -44.406 -14.203 1 96.62 142 GLN B O 1
ATOM 4230 N N . GLN B 1 143 ? 1.566 -43.656 -12.75 1 96.81 143 GLN B N 1
ATOM 4231 C CA . GLN B 1 143 ? 0.476 -43.75 -13.719 1 96.81 143 GLN B CA 1
ATOM 4232 C C . GLN B 1 143 ? 0.682 -42.781 -14.875 1 96.81 143 GLN B C 1
ATOM 4234 O O . GLN B 1 143 ? 0.346 -43.094 -16.016 1 96.81 143 GLN B O 1
ATOM 4239 N N . VAL B 1 144 ? 1.193 -41.625 -14.633 1 97.75 144 VAL B N 1
ATOM 4240 C CA . VAL B 1 144 ? 1.209 -40.562 -15.625 1 97.75 144 VAL B CA 1
ATOM 4241 C C . VAL B 1 144 ? 2.598 -40.469 -16.25 1 97.75 144 VAL B C 1
ATOM 4243 O O . VAL B 1 144 ? 2.732 -40.375 -17.469 1 97.75 144 VAL B O 1
ATOM 4246 N N . ILE B 1 145 ? 3.629 -40.438 -15.492 1 96.38 145 ILE B N 1
ATOM 4247 C CA . ILE B 1 145 ? 4.984 -40.219 -15.984 1 96.38 145 ILE B CA 1
ATOM 4248 C C . ILE B 1 145 ? 5.641 -41.562 -16.312 1 96.38 145 ILE B C 1
ATOM 4250 O O . ILE B 1 145 ? 6.27 -41.719 -17.359 1 96.38 145 ILE B O 1
ATOM 4254 N N . GLY B 1 146 ? 5.461 -42.531 -15.391 1 93.5 146 GLY B N 1
ATOM 4255 C CA . GLY B 1 146 ? 5.988 -43.875 -15.625 1 93.5 146 GLY B CA 1
ATOM 4256 C C . GLY B 1 146 ? 7.5 -43.906 -15.766 1 93.5 146 GLY B C 1
ATOM 4257 O O . GLY B 1 146 ? 8.211 -43.281 -14.977 1 93.5 146 GLY B O 1
ATOM 4258 N N . VAL B 1 147 ? 7.953 -44.562 -16.703 1 91.62 147 VAL B N 1
ATOM 4259 C CA . VAL B 1 147 ? 9.375 -44.844 -16.875 1 91.62 147 VAL B CA 1
ATOM 4260 C C . VAL B 1 147 ? 10.086 -43.562 -17.344 1 91.62 147 VAL B C 1
ATOM 4262 O O . VAL B 1 147 ? 11.297 -43.406 -17.156 1 91.62 147 VAL B O 1
ATOM 4265 N N . SER B 1 148 ? 9.312 -42.656 -17.922 1 93.94 148 SER B N 1
ATOM 4266 C CA . SER B 1 148 ? 9.891 -41.406 -18.422 1 93.94 148 SER B CA 1
ATOM 4267 C C . SER B 1 148 ? 10.555 -40.625 -17.297 1 93.94 148 SER B C 1
ATOM 4269 O O . SER B 1 148 ? 11.391 -39.75 -17.562 1 93.94 148 SER B O 1
ATOM 4271 N N . ILE B 1 149 ? 10.195 -40.875 -16.047 1 95.19 149 ILE B N 1
ATOM 4272 C CA . ILE B 1 149 ? 10.695 -40.125 -14.906 1 95.19 149 ILE B CA 1
ATOM 4273 C C . ILE B 1 149 ? 12.211 -40.312 -14.781 1 95.19 149 ILE B C 1
ATOM 4275 O O . ILE B 1 149 ? 12.906 -39.469 -14.219 1 95.19 149 ILE B O 1
ATOM 4279 N N . GLU B 1 150 ? 12.734 -41.406 -15.312 1 94.25 150 GLU B N 1
ATOM 4280 C CA . GLU B 1 150 ? 14.156 -41.719 -15.242 1 94.25 150 GLU B CA 1
ATOM 4281 C C . GLU B 1 150 ? 14.969 -40.75 -16.109 1 94.25 150 GLU B C 1
ATOM 4283 O O . GLU B 1 150 ? 16.172 -40.594 -15.922 1 94.25 150 GLU B O 1
ATOM 4288 N N . ASP B 1 151 ? 14.266 -40.156 -17.016 1 96.31 151 ASP B N 1
ATOM 4289 C CA . ASP B 1 151 ? 14.938 -39.219 -17.922 1 96.31 151 ASP B CA 1
ATOM 4290 C C . ASP B 1 151 ? 14.867 -37.781 -17.375 1 96.31 151 ASP B C 1
ATOM 4292 O O . ASP B 1 151 ? 15.359 -36.844 -18 1 96.31 151 ASP B O 1
ATOM 4296 N N . TRP B 1 152 ? 14.219 -37.594 -16.297 1 98 152 TRP B N 1
ATOM 4297 C CA . TRP B 1 152 ? 14.102 -36.281 -15.641 1 98 152 TRP B CA 1
ATOM 4298 C C . TRP B 1 152 ? 14.906 -36.25 -14.352 1 98 152 TRP B C 1
ATOM 4300 O O . TRP B 1 152 ? 14.656 -37.031 -13.438 1 98 152 TRP B O 1
ATOM 4310 N N . ALA B 1 153 ? 15.859 -35.312 -14.242 1 97.62 153 ALA B N 1
ATOM 4311 C CA . ALA B 1 153 ? 16.562 -35.156 -12.969 1 97.62 153 ALA B CA 1
ATOM 4312 C C . ALA B 1 153 ? 15.594 -34.719 -11.859 1 97.62 153 ALA B C 1
ATOM 4314 O O . ALA B 1 153 ? 15.727 -35.156 -10.719 1 97.62 153 ALA B O 1
ATOM 4315 N N . THR B 1 154 ? 14.68 -33.875 -12.219 1 97.88 154 THR B N 1
ATOM 4316 C CA . THR B 1 154 ? 13.562 -33.469 -11.383 1 97.88 154 THR B CA 1
ATOM 4317 C C . THR B 1 154 ? 12.484 -32.781 -12.211 1 97.88 154 THR B C 1
ATOM 4319 O O . THR B 1 154 ? 12.664 -32.562 -13.414 1 97.88 154 THR B O 1
ATOM 4322 N N . PHE B 1 155 ? 11.367 -32.5 -11.609 1 98.31 155 PHE B N 1
ATOM 4323 C CA . PHE B 1 155 ? 10.305 -31.734 -12.234 1 98.31 155 PHE B CA 1
ATOM 4324 C C . PHE B 1 155 ? 9.484 -30.984 -11.188 1 98.31 155 PHE B C 1
ATOM 4326 O O . PHE B 1 155 ? 9.609 -31.25 -9.992 1 98.31 155 PHE B O 1
ATOM 4333 N N . ALA B 1 156 ? 8.758 -30.031 -11.609 1 98.06 156 ALA B N 1
ATOM 4334 C CA . ALA B 1 156 ? 7.852 -29.297 -10.734 1 98.06 156 ALA B CA 1
ATOM 4335 C C . ALA B 1 156 ? 6.676 -28.719 -11.523 1 98.06 156 ALA B C 1
ATOM 4337 O O . ALA B 1 156 ? 6.578 -28.922 -12.734 1 98.06 156 ALA B O 1
ATOM 4338 N N . LEU B 1 157 ? 5.727 -28.172 -10.727 1 97.94 157 LEU B N 1
ATOM 4339 C CA . LEU B 1 157 ? 4.508 -27.609 -11.305 1 97.94 157 LEU B CA 1
ATOM 4340 C C . LEU B 1 157 ? 4.551 -26.078 -11.297 1 97.94 157 LEU B C 1
ATOM 4342 O O . LEU B 1 157 ? 5.055 -25.484 -10.344 1 97.94 157 LEU B O 1
ATOM 4346 N N . GLY B 1 158 ? 3.855 -25.562 -12.25 1 92 158 GLY B N 1
ATOM 4347 C CA . GLY B 1 158 ? 3.691 -24.125 -12.266 1 92 158 GLY B CA 1
ATOM 4348 C C . GLY B 1 158 ? 4.984 -23.375 -12.023 1 92 158 GLY B C 1
ATOM 4349 O O . GLY B 1 158 ? 5.961 -23.547 -12.758 1 92 158 GLY B O 1
ATOM 4350 N N . PRO B 1 159 ? 4.785 -22.797 -10.68 1 93.88 159 PRO B N 1
ATOM 4351 C CA . PRO B 1 159 ? 3.715 -22.578 -9.703 1 93.88 159 PRO B CA 1
ATOM 4352 C C . PRO B 1 159 ? 2.553 -21.766 -10.273 1 93.88 159 PRO B C 1
ATOM 4354 O O . PRO B 1 159 ? 2.529 -21.469 -11.469 1 93.88 159 PRO B O 1
ATOM 4357 N N . GLY B 1 160 ? 1.56 -21.422 -9.445 1 97.44 160 GLY B N 1
ATOM 4358 C CA . GLY B 1 160 ? 0.342 -20.734 -9.836 1 97.44 160 GLY B CA 1
ATOM 4359 C C . GLY B 1 160 ? -0.828 -21.672 -10.07 1 97.44 160 GLY B C 1
ATOM 4360 O O . GLY B 1 160 ? -1.031 -22.609 -9.312 1 97.44 160 GLY B O 1
ATOM 4361 N N . HIS B 1 161 ? -1.586 -21.375 -11.148 1 98.56 161 HIS B N 1
ATOM 4362 C CA . HIS B 1 161 ? -2.832 -22.109 -11.352 1 98.56 161 HIS B CA 1
ATOM 4363 C C . HIS B 1 161 ? -2.82 -22.859 -12.68 1 98.56 161 HIS B C 1
ATOM 4365 O O . HIS B 1 161 ? -2.111 -22.469 -13.609 1 98.56 161 HIS B O 1
ATOM 4371 N N . GLY B 1 162 ? -3.557 -23.984 -12.719 1 98.5 162 GLY B N 1
ATOM 4372 C CA . GLY B 1 162 ? -3.934 -24.578 -13.992 1 98.5 162 GLY B CA 1
ATOM 4373 C C . GLY B 1 162 ? -5.234 -24.031 -14.547 1 98.5 162 GLY B C 1
ATOM 4374 O O . GLY B 1 162 ? -5.867 -23.172 -13.922 1 98.5 162 GLY B O 1
ATOM 4375 N N . ILE B 1 163 ? -5.562 -24.547 -15.758 1 98.19 163 ILE B N 1
ATOM 4376 C CA . ILE B 1 163 ? -6.758 -23.984 -16.391 1 98.19 163 ILE B CA 1
ATOM 4377 C C . ILE B 1 163 ? -7.594 -25.125 -16.984 1 98.19 163 ILE B C 1
ATOM 4379 O O . ILE B 1 163 ? -7.113 -26.25 -17.125 1 98.19 163 ILE B O 1
ATOM 4383 N N . GLN B 1 164 ? -8.805 -24.781 -17.25 1 98.31 164 GLN B N 1
ATOM 4384 C CA . GLN B 1 164 ? -9.68 -25.609 -18.062 1 98.31 164 GLN B CA 1
ATOM 4385 C C . GLN B 1 164 ? -9.992 -24.922 -19.406 1 98.31 164 GLN B C 1
ATOM 4387 O O . GLN B 1 164 ? -10.406 -23.766 -19.422 1 98.31 164 GLN B O 1
ATOM 4392 N N . LEU B 1 165 ? -9.719 -25.656 -20.453 1 97.75 165 LEU B N 1
ATOM 4393 C CA . LEU B 1 165 ? -10 -25.125 -21.781 1 97.75 165 LEU B CA 1
ATOM 4394 C C . LEU B 1 165 ? -11.484 -25.25 -22.109 1 97.75 165 LEU B C 1
ATOM 4396 O O . LEU B 1 165 ? -12.219 -25.969 -21.438 1 97.75 165 LEU B O 1
ATOM 4400 N N . LYS B 1 166 ? -11.898 -24.547 -23.219 1 93.69 166 LYS B N 1
ATOM 4401 C CA . LYS B 1 166 ? -13.289 -24.641 -23.672 1 93.69 166 LYS B CA 1
ATOM 4402 C C . LYS B 1 166 ? -13.656 -26.062 -24.047 1 93.69 166 LYS B C 1
ATOM 4404 O O . LYS B 1 166 ? -14.805 -26.484 -23.906 1 93.69 166 LYS B O 1
ATOM 4409 N N . SER B 1 167 ? -12.703 -26.812 -24.453 1 93.81 167 SER B N 1
ATOM 4410 C CA . SER B 1 167 ? -12.906 -28.203 -24.828 1 93.81 167 SER B CA 1
ATOM 4411 C C . SER B 1 167 ? -13.195 -29.078 -23.609 1 93.81 167 SER B C 1
ATOM 4413 O O . SER B 1 167 ? -13.617 -30.219 -23.75 1 93.81 167 SER B O 1
ATOM 4415 N N . GLY B 1 168 ? -12.969 -28.531 -22.469 1 96.69 168 GLY B N 1
ATOM 4416 C CA . GLY B 1 168 ? -13.102 -29.281 -21.234 1 96.69 168 GLY B CA 1
ATOM 4417 C C . GLY B 1 168 ? -11.773 -29.812 -20.719 1 96.69 168 GLY B C 1
ATOM 4418 O O . GLY B 1 168 ? -11.672 -30.234 -19.562 1 96.69 168 GLY B O 1
ATOM 4419 N N . ARG B 1 169 ? -10.766 -29.828 -21.578 1 98.19 169 ARG B N 1
ATOM 4420 C CA . ARG B 1 169 ? -9.453 -30.328 -21.172 1 98.19 169 ARG B CA 1
ATOM 4421 C C . ARG B 1 169 ? -8.914 -29.547 -19.969 1 98.19 169 ARG B C 1
ATOM 4423 O O . ARG B 1 169 ? -8.969 -28.312 -19.953 1 98.19 169 ARG B O 1
ATOM 4430 N N . LEU B 1 170 ? -8.469 -30.234 -18.938 1 98.75 170 LEU B N 1
ATOM 4431 C CA . LEU B 1 170 ? -7.734 -29.641 -17.828 1 98.75 170 LEU B CA 1
ATOM 4432 C C . LEU B 1 170 ? -6.242 -29.594 -18.125 1 98.75 170 LEU B C 1
ATOM 4434 O O . LEU B 1 170 ? -5.668 -30.562 -18.625 1 98.75 170 LEU B O 1
ATOM 4438 N N . LEU B 1 171 ? -5.629 -28.484 -17.891 1 98.81 171 LEU B N 1
ATOM 4439 C CA . LEU B 1 171 ? -4.203 -28.297 -18.141 1 98.81 171 LEU B CA 1
ATOM 4440 C C . LEU B 1 171 ? -3.471 -27.938 -16.859 1 98.81 171 LEU B C 1
ATOM 4442 O O . LEU B 1 171 ? -3.912 -27.078 -16.094 1 98.81 171 LEU B O 1
ATOM 4446 N N . LEU B 1 172 ? -2.426 -28.609 -16.594 1 98.81 172 LEU B N 1
ATOM 4447 C CA . LEU B 1 172 ? -1.521 -28.391 -15.469 1 98.81 172 LEU B CA 1
ATOM 4448 C C . LEU B 1 172 ? -0.126 -28.016 -15.961 1 98.81 172 LEU B C 1
ATOM 4450 O O . LEU B 1 172 ? 0.612 -28.875 -16.453 1 98.81 172 LEU B O 1
ATOM 4454 N N . PRO B 1 173 ? 0.241 -26.703 -15.859 1 98.75 173 PRO B N 1
ATOM 4455 C CA . PRO B 1 173 ? 1.584 -26.312 -16.281 1 98.75 173 PRO B CA 1
ATOM 4456 C C . PRO B 1 173 ? 2.686 -26.984 -15.477 1 98.75 173 PRO B C 1
ATOM 4458 O O . PRO B 1 173 ? 2.547 -27.156 -14.258 1 98.75 173 PRO B O 1
ATOM 4461 N N . ALA B 1 174 ? 3.799 -27.359 -16.156 1 98.75 174 ALA B N 1
ATOM 4462 C CA . ALA B 1 174 ? 4.902 -28.047 -15.5 1 98.75 174 ALA B CA 1
ATOM 4463 C C . ALA B 1 174 ? 6.215 -27.812 -16.25 1 98.75 174 ALA B C 1
ATOM 4465 O O . ALA B 1 174 ? 6.23 -27.219 -17.328 1 98.75 174 ALA B O 1
ATOM 4466 N N . TYR B 1 175 ? 7.312 -28.188 -15.633 1 98.56 175 TYR B N 1
ATOM 4467 C CA . TYR B 1 175 ? 8.633 -28.203 -16.25 1 98.56 175 TYR B CA 1
ATOM 4468 C C . TYR B 1 175 ? 9.484 -29.344 -15.688 1 98.56 175 TYR B C 1
ATOM 4470 O O . TYR B 1 175 ? 9.227 -29.828 -14.578 1 98.56 175 TYR B O 1
ATOM 4478 N N . ALA B 1 176 ? 10.406 -29.766 -16.484 1 98.44 176 ALA B N 1
ATOM 4479 C CA . ALA B 1 176 ? 11.32 -30.828 -16.062 1 98.44 176 ALA B CA 1
ATOM 4480 C C . ALA B 1 176 ? 12.75 -30.516 -16.484 1 98.44 176 ALA B C 1
ATOM 4482 O O . ALA B 1 176 ? 12.984 -29.859 -17.5 1 98.44 176 ALA B O 1
ATOM 4483 N N . TYR B 1 177 ? 13.641 -30.906 -15.625 1 98 177 TYR B N 1
ATOM 4484 C CA . TYR B 1 177 ? 15.047 -30.938 -16.016 1 98 177 TYR B CA 1
ATOM 4485 C C . TYR B 1 177 ? 15.398 -32.25 -16.688 1 98 177 TYR B C 1
ATOM 4487 O O . TYR B 1 177 ? 15.672 -33.25 -16.031 1 98 177 TYR B O 1
ATOM 4495 N N . HIS B 1 178 ? 15.453 -32.156 -18 1 97.38 178 HIS B N 1
ATOM 4496 C CA . HIS B 1 178 ? 15.75 -33.344 -18.797 1 97.38 178 HIS B CA 1
ATOM 4497 C C . HIS B 1 178 ? 17.219 -33.719 -18.719 1 97.38 178 HIS B C 1
ATOM 4499 O O . HIS B 1 178 ? 18.094 -32.844 -18.812 1 97.38 178 HIS B O 1
ATOM 4505 N N . ILE B 1 179 ? 17.484 -34.969 -18.531 1 96.25 179 ILE B N 1
ATOM 4506 C CA . ILE B 1 179 ? 18.859 -35.469 -18.484 1 96.25 179 ILE B CA 1
ATOM 4507 C C . ILE B 1 179 ? 19.391 -35.656 -19.906 1 96.25 179 ILE B C 1
ATOM 4509 O O . ILE B 1 179 ? 18.984 -36.562 -20.609 1 96.25 179 ILE B O 1
ATOM 4513 N N . ASP B 1 180 ? 20.312 -34.812 -20.234 1 93.44 180 ASP B N 1
ATOM 4514 C CA . ASP B 1 180 ? 20.906 -34.906 -21.562 1 93.44 180 ASP B CA 1
ATOM 4515 C C . ASP B 1 180 ? 22.016 -35.938 -21.594 1 93.44 180 ASP B C 1
ATOM 4517 O O . ASP B 1 180 ? 22.188 -36.656 -22.609 1 93.44 180 ASP B O 1
ATOM 4521 N N . CYS B 1 181 ? 22.75 -35.969 -20.5 1 90.5 181 CYS B N 1
ATOM 4522 C CA . CYS B 1 181 ? 23.859 -36.938 -20.359 1 90.5 181 CYS B CA 1
ATOM 4523 C C . CYS B 1 181 ? 24.203 -37.156 -18.906 1 90.5 181 CYS B C 1
ATOM 4525 O O . CYS B 1 181 ? 24.203 -36.219 -18.094 1 90.5 181 CYS B O 1
ATOM 4527 N N . LYS B 1 182 ? 24.359 -38.281 -18.375 1 84.62 182 LYS B N 1
ATOM 4528 C CA . LYS B 1 182 ? 24.656 -38.625 -16.984 1 84.62 182 LYS B CA 1
ATOM 4529 C C . LYS B 1 182 ? 26.141 -38.438 -16.672 1 84.62 182 LYS B C 1
ATOM 4531 O O . LYS B 1 182 ? 26.5 -38.062 -15.555 1 84.62 182 LYS B O 1
ATOM 4536 N N . GLU B 1 183 ? 26.953 -38.844 -17.469 1 78.5 183 GLU B N 1
ATOM 4537 C CA . GLU B 1 183 ? 28.375 -38.594 -17.234 1 78.5 183 GLU B CA 1
ATOM 4538 C C . GLU B 1 183 ? 28.984 -37.781 -18.375 1 78.5 183 GLU B C 1
ATOM 4540 O O . GLU B 1 183 ? 28.891 -38.156 -19.547 1 78.5 183 GLU B O 1
ATOM 4545 N N . CYS B 1 184 ? 29.125 -36.531 -18.031 1 68.31 184 CYS B N 1
ATOM 4546 C CA . CYS B 1 184 ? 29.75 -35.688 -19.031 1 68.31 184 CYS B CA 1
ATOM 4547 C C . CYS B 1 184 ? 30.953 -34.969 -18.469 1 68.31 184 CYS B C 1
ATOM 4549 O O . CYS B 1 184 ? 30.797 -34 -17.719 1 68.31 184 CYS B O 1
ATOM 4551 N N . PHE B 1 185 ? 32.125 -35.312 -18.922 1 66.38 185 PHE B N 1
ATOM 4552 C CA . PHE B 1 185 ? 33.375 -34.625 -18.656 1 66.38 185 PHE B CA 1
ATOM 4553 C C . PHE B 1 185 ? 33.531 -34.312 -17.172 1 66.38 185 PHE B C 1
ATOM 4555 O O . PHE B 1 185 ? 33.812 -33.156 -16.797 1 66.38 185 PHE B O 1
ATOM 4562 N N . GLY B 1 186 ? 33.312 -35.125 -16.25 1 68.31 186 GLY B N 1
ATOM 4563 C CA . GLY B 1 186 ? 33.562 -34.938 -14.836 1 68.31 186 GLY B CA 1
ATOM 4564 C C . GLY B 1 186 ? 32.312 -34.531 -14.07 1 68.31 186 GLY B C 1
ATOM 4565 O O . GLY B 1 186 ? 32.312 -34.469 -12.844 1 68.31 186 GLY B O 1
ATOM 4566 N N . LYS B 1 187 ? 31.328 -34 -14.914 1 66.88 187 LYS B N 1
ATOM 4567 C CA . LYS B 1 187 ? 30.047 -33.75 -14.25 1 66.88 187 LYS B CA 1
ATOM 4568 C C . LYS B 1 187 ? 29.172 -35 -14.258 1 66.88 187 LYS B C 1
ATOM 4570 O O . LYS B 1 187 ? 29.203 -35.781 -15.219 1 66.88 187 LYS B O 1
ATOM 4575 N N . LEU B 1 188 ? 28.531 -35.062 -13.156 1 76.44 188 LEU B N 1
ATOM 4576 C CA . LEU B 1 188 ? 27.75 -36.281 -12.977 1 76.44 188 LEU B CA 1
ATOM 4577 C C . LEU B 1 188 ? 26.578 -36.312 -13.945 1 76.44 188 LEU B C 1
ATOM 4579 O O . LEU B 1 188 ? 26.281 -37.344 -14.523 1 76.44 188 LEU B O 1
ATOM 4583 N N . CYS B 1 189 ? 25.859 -35.125 -14.172 1 89.69 189 CYS B N 1
ATOM 4584 C CA . CYS B 1 189 ? 24.641 -35.156 -14.984 1 89.69 189 CYS B CA 1
ATOM 4585 C C . CYS B 1 189 ? 24.438 -33.812 -15.672 1 89.69 189 CYS B C 1
ATOM 4587 O O . CYS B 1 189 ? 24.531 -32.75 -15.031 1 89.69 189 CYS B O 1
ATOM 4589 N N . LYS B 1 190 ? 24.391 -33.75 -16.922 1 92.62 190 LYS B N 1
ATOM 4590 C CA . LYS B 1 190 ? 24.016 -32.562 -17.688 1 92.62 190 LYS B CA 1
ATOM 4591 C C . LYS B 1 190 ? 22.516 -32.562 -17.969 1 92.62 190 LYS B C 1
ATOM 4593 O O . LYS B 1 190 ? 21.969 -33.5 -18.5 1 92.62 190 LYS B O 1
ATOM 4598 N N . THR B 1 191 ? 21.859 -31.469 -17.5 1 95.38 191 THR B N 1
ATOM 4599 C CA . THR B 1 191 ? 20.406 -31.375 -17.656 1 95.38 191 THR B CA 1
ATOM 4600 C C . THR B 1 191 ? 20.016 -30.094 -18.391 1 95.38 191 THR B C 1
ATOM 4602 O O . THR B 1 191 ? 20.766 -29.125 -18.391 1 95.38 191 THR B O 1
ATOM 4605 N N . THR B 1 192 ? 18.953 -30.062 -19.109 1 96.62 192 THR B N 1
ATOM 4606 C CA . THR B 1 192 ? 18.328 -28.891 -19.703 1 96.62 192 THR B CA 1
ATOM 4607 C C . THR B 1 192 ? 16.859 -28.797 -19.281 1 96.62 192 THR B C 1
ATOM 4609 O O . THR B 1 192 ? 16.109 -29.766 -19.406 1 96.62 192 THR B O 1
ATOM 4612 N N . PRO B 1 193 ? 16.453 -27.688 -18.797 1 97.69 193 PRO B N 1
ATOM 4613 C CA . PRO B 1 193 ? 15.062 -27.562 -18.344 1 97.69 193 PRO B CA 1
ATOM 4614 C C . PRO B 1 193 ? 14.102 -27.25 -19.5 1 97.69 193 PRO B C 1
ATOM 4616 O O . PRO B 1 193 ? 14.453 -26.516 -20.422 1 97.69 193 PRO B O 1
ATOM 4619 N N . HIS B 1 194 ? 12.891 -27.844 -19.469 1 98.31 194 HIS B N 1
ATOM 4620 C CA . HIS B 1 194 ? 11.852 -27.625 -20.469 1 98.31 194 HIS B CA 1
ATOM 4621 C C . HIS B 1 194 ? 10.477 -27.547 -19.812 1 98.31 194 HIS B C 1
ATOM 4623 O O . HIS B 1 194 ? 10.133 -28.391 -18.984 1 98.31 194 HIS B O 1
ATOM 4629 N N . ALA B 1 195 ? 9.688 -26.578 -20.25 1 98.62 195 ALA B N 1
ATOM 4630 C CA . ALA B 1 195 ? 8.289 -26.484 -19.844 1 98.62 195 ALA B CA 1
ATOM 4631 C C . ALA B 1 195 ? 7.414 -27.406 -20.703 1 98.62 195 ALA B C 1
ATOM 4633 O O . ALA B 1 195 ? 7.75 -27.703 -21.844 1 98.62 195 ALA B O 1
ATOM 4634 N N . PHE B 1 196 ? 6.371 -27.875 -20.094 1 98.44 196 PHE B N 1
ATOM 4635 C CA . PHE B 1 196 ? 5.367 -28.703 -20.75 1 98.44 196 PHE B CA 1
ATOM 4636 C C . PHE B 1 196 ? 4.055 -28.672 -19.969 1 98.44 196 PHE B C 1
ATOM 4638 O O . PHE B 1 196 ? 3.879 -27.859 -19.062 1 98.44 196 PHE B O 1
ATOM 4645 N N . THR B 1 197 ? 3.066 -29.5 -20.391 1 98.25 197 THR B N 1
ATOM 4646 C CA . THR B 1 197 ? 1.775 -29.516 -19.719 1 98.25 197 THR B CA 1
ATOM 4647 C C . THR B 1 197 ? 1.341 -30.938 -19.422 1 98.25 197 THR B C 1
ATOM 4649 O O . THR B 1 197 ? 1.533 -31.844 -20.234 1 98.25 197 THR B O 1
ATOM 4652 N N . PHE B 1 198 ? 0.86 -31.172 -18.188 1 98.75 198 PHE B N 1
ATOM 4653 C CA . PHE B 1 198 ? -0.022 -32.312 -17.969 1 98.75 198 PHE B CA 1
ATOM 4654 C C . PHE B 1 198 ? -1.453 -31.984 -18.375 1 98.75 198 PHE B C 1
ATOM 4656 O O . PHE B 1 198 ? -1.882 -30.828 -18.25 1 98.75 198 PHE B O 1
ATOM 4663 N N . TYR B 1 199 ? -2.195 -32.938 -18.859 1 98.75 199 TYR B N 1
ATOM 4664 C CA . TYR B 1 199 ? -3.57 -32.594 -19.219 1 98.75 199 TYR B CA 1
ATOM 4665 C C . TYR B 1 199 ? -4.484 -33.812 -19.031 1 98.75 199 TYR B C 1
ATOM 4667 O O . TYR B 1 199 ? -4.023 -34.938 -19 1 98.75 199 TYR B O 1
ATOM 4675 N N . SER B 1 200 ? -5.672 -33.594 -18.797 1 98.81 200 SER B N 1
ATOM 4676 C CA . SER B 1 200 ? -6.742 -34.594 -18.656 1 98.81 200 SER B CA 1
ATOM 4677 C C . SER B 1 200 ? -7.938 -34.219 -19.547 1 98.81 200 SER B C 1
ATOM 4679 O O . SER B 1 200 ? -8.406 -33.094 -19.531 1 98.81 200 SER B O 1
ATOM 4681 N N . ASP B 1 201 ? -8.445 -35.25 -20.266 1 98.31 201 ASP B N 1
ATOM 4682 C CA . ASP B 1 201 ? -9.602 -35.031 -21.141 1 98.31 201 ASP B CA 1
ATOM 4683 C C . ASP B 1 201 ? -10.859 -35.625 -20.547 1 98.31 201 ASP B C 1
ATOM 4685 O O . ASP B 1 201 ? -11.906 -35.688 -21.203 1 98.31 201 ASP B O 1
ATOM 4689 N N . ASP B 1 202 ? -10.758 -36.188 -19.359 1 98.25 202 ASP B N 1
ATOM 4690 C CA . ASP B 1 202 ? -11.883 -36.906 -18.75 1 98.25 202 ASP B CA 1
ATOM 4691 C C . ASP B 1 202 ? -12.125 -36.438 -17.328 1 98.25 202 ASP B C 1
ATOM 4693 O O . ASP B 1 202 ? -12.375 -37.25 -16.422 1 98.25 202 ASP B O 1
ATOM 4697 N N . HIS B 1 203 ? -11.922 -35.125 -17.125 1 97.88 203 HIS B N 1
ATOM 4698 C CA . HIS B 1 203 ? -12.258 -34.469 -15.875 1 97.88 203 HIS B CA 1
ATOM 4699 C C . HIS B 1 203 ? -11.406 -35 -14.727 1 97.88 203 HIS B C 1
ATOM 4701 O O . HIS B 1 203 ? -11.898 -35.156 -13.609 1 97.88 203 HIS B O 1
ATOM 4707 N N . GLY B 1 204 ? -10.172 -35.375 -15 1 97.81 204 GLY B N 1
ATOM 4708 C CA . GLY B 1 204 ? -9.195 -35.688 -13.977 1 97.81 204 GLY B CA 1
ATOM 4709 C C . GLY B 1 204 ? -9.125 -37.156 -13.664 1 97.81 204 GLY B C 1
ATOM 4710 O O . GLY B 1 204 ? -8.391 -37.594 -12.766 1 97.81 204 GLY B O 1
ATOM 4711 N N . GLN B 1 205 ? -9.82 -38.031 -14.352 1 97.19 205 GLN B N 1
ATOM 4712 C CA . GLN B 1 205 ? -9.773 -39.469 -14.117 1 97.19 205 GLN B CA 1
ATOM 4713 C C . GLN B 1 205 ? -8.438 -40.062 -14.578 1 97.19 205 GLN B C 1
ATOM 4715 O O . GLN B 1 205 ? -7.93 -41 -13.961 1 97.19 205 GLN B O 1
ATOM 4720 N N . SER B 1 206 ? -7.961 -39.531 -15.648 1 97.69 206 SER B N 1
ATOM 4721 C CA . SER B 1 206 ? -6.641 -39.906 -16.141 1 97.69 206 SER B CA 1
ATOM 4722 C C . SER B 1 206 ? -5.875 -38.688 -16.656 1 97.69 206 SER B C 1
ATOM 4724 O O . SER B 1 206 ? -6.477 -37.719 -17.078 1 97.69 206 SER B O 1
ATOM 4726 N N . TRP B 1 207 ? -4.617 -38.812 -16.594 1 98.38 207 TRP B N 1
ATOM 4727 C CA . TRP B 1 207 ? -3.742 -37.719 -16.984 1 98.38 207 TRP B CA 1
ATOM 4728 C C . TRP B 1 207 ? -2.635 -38.188 -17.922 1 98.38 207 TRP B C 1
ATOM 4730 O O . TRP B 1 207 ? -2.25 -39.375 -17.875 1 98.38 207 TRP B O 1
ATOM 4740 N N . GLN B 1 208 ? -2.188 -37.375 -18.797 1 97.44 208 GLN B N 1
ATOM 4741 C CA . GLN B 1 208 ? -1.018 -37.531 -19.656 1 97.44 208 GLN B CA 1
ATOM 4742 C C . GLN B 1 208 ? -0.182 -36.281 -19.719 1 97.44 208 GLN B C 1
ATOM 4744 O O . GLN B 1 208 ? -0.574 -35.219 -19.172 1 97.44 208 GLN B O 1
ATOM 4749 N N . PHE B 1 209 ? 0.967 -36.375 -20.172 1 97.69 209 PHE B N 1
ATOM 4750 C CA . PHE B 1 209 ? 1.757 -35.156 -20.297 1 97.69 209 PHE B CA 1
ATOM 4751 C C . PHE B 1 209 ? 2.164 -34.938 -21.75 1 97.69 209 PHE B C 1
ATOM 4753 O O . PHE B 1 209 ? 2.318 -35.875 -22.516 1 97.69 209 PHE B O 1
ATOM 4760 N N . GLY B 1 210 ? 2.215 -33.719 -22.172 1 97.44 210 GLY B N 1
ATOM 4761 C CA . GLY B 1 210 ? 2.566 -33.312 -23.516 1 97.44 210 GLY B CA 1
ATOM 4762 C C . GLY B 1 210 ? 4.062 -33.219 -23.75 1 97.44 210 GLY B C 1
ATOM 4763 O O . GLY B 1 210 ? 4.852 -33.594 -22.875 1 97.44 210 GLY B O 1
ATOM 4764 N N . GLU B 1 211 ? 4.426 -32.781 -24.953 1 97.81 211 GLU B N 1
ATOM 4765 C CA . GLU B 1 211 ? 5.832 -32.625 -25.328 1 97.81 211 GLU B CA 1
ATOM 4766 C C . GLU B 1 211 ? 6.43 -31.359 -24.719 1 97.81 211 GLU B C 1
ATOM 4768 O O . GLU B 1 211 ? 5.699 -30.406 -24.406 1 97.81 211 GLU B O 1
ATOM 4773 N N . PHE B 1 212 ? 7.711 -31.359 -24.578 1 97.69 212 PHE B N 1
ATOM 4774 C CA . PHE B 1 212 ? 8.461 -30.219 -24.094 1 97.69 212 PHE B CA 1
ATOM 4775 C C . PHE B 1 212 ? 8.461 -29.094 -25.125 1 97.69 212 PHE B C 1
ATOM 4777 O O . PHE B 1 212 ? 8.438 -29.344 -26.328 1 97.69 212 PHE B O 1
ATOM 4784 N N . ILE B 1 213 ? 8.516 -27.828 -24.656 1 97.69 213 ILE B N 1
ATOM 4785 C CA . ILE B 1 213 ? 8.938 -26.766 -25.547 1 97.69 213 ILE B CA 1
ATOM 4786 C C . ILE B 1 213 ? 10.328 -27.062 -26.094 1 97.69 213 ILE B C 1
ATOM 4788 O O . ILE B 1 213 ? 11.289 -27.203 -25.328 1 97.69 213 ILE B O 1
ATOM 4792 N N . PRO B 1 214 ? 10.578 -27.156 -27.375 1 95.56 214 PRO B N 1
ATOM 4793 C CA . PRO B 1 214 ? 11.719 -27.875 -27.922 1 95.56 214 PRO B CA 1
ATOM 4794 C C . PRO B 1 214 ? 12.992 -27.031 -27.984 1 95.56 214 PRO B C 1
ATOM 4796 O O . PRO B 1 214 ? 14.102 -27.562 -27.906 1 95.56 214 PRO B O 1
ATOM 4799 N N . ASN B 1 215 ? 12.977 -25.703 -28.25 1 96 215 ASN B N 1
ATOM 4800 C CA . ASN B 1 215 ? 14.141 -25 -28.766 1 96 215 ASN B CA 1
ATOM 4801 C C . ASN B 1 215 ? 14.828 -24.172 -27.703 1 96 215 ASN B C 1
ATOM 4803 O O . ASN B 1 215 ? 16.031 -23.906 -27.781 1 96 215 ASN B O 1
ATOM 4807 N N . LEU B 1 216 ? 14.109 -23.766 -26.688 1 97.44 216 LEU B N 1
ATOM 4808 C CA . LEU B 1 216 ? 14.695 -22.891 -25.672 1 97.44 216 LEU B CA 1
ATOM 4809 C C . LEU B 1 216 ? 14.539 -23.484 -24.281 1 97.44 216 LEU B C 1
ATOM 4811 O O . LEU B 1 216 ? 13.516 -24.094 -23.969 1 97.44 216 LEU B O 1
ATOM 4815 N N . GLN B 1 217 ? 15.57 -23.25 -23.422 1 97.75 217 GLN B N 1
ATOM 4816 C CA . GLN B 1 217 ? 15.453 -23.625 -22.016 1 97.75 217 GLN B CA 1
ATOM 4817 C C . GLN B 1 217 ? 14.312 -22.875 -21.344 1 97.75 217 GLN B C 1
ATOM 4819 O O . GLN B 1 217 ? 14.227 -21.641 -21.438 1 97.75 217 GLN B O 1
ATOM 4824 N N . THR B 1 218 ? 13.43 -23.594 -20.781 1 98.19 218 THR B N 1
ATOM 4825 C CA . THR B 1 218 ? 12.266 -23.047 -20.094 1 98.19 218 THR B CA 1
ATOM 4826 C C . THR B 1 218 ? 12.008 -23.781 -18.781 1 98.19 218 THR B C 1
ATOM 4828 O O . THR B 1 218 ? 12.297 -24.969 -18.672 1 98.19 218 THR B O 1
ATOM 4831 N N . VAL B 1 219 ? 11.484 -23.078 -17.766 1 97.5 219 VAL B N 1
ATOM 4832 C CA . VAL B 1 219 ? 11.203 -23.625 -16.438 1 97.5 219 VAL B CA 1
ATOM 4833 C C . VAL B 1 219 ? 9.758 -23.312 -16.062 1 97.5 219 VAL B C 1
ATOM 4835 O O . VAL B 1 219 ? 8.82 -23.719 -16.75 1 97.5 219 VAL B O 1
ATOM 4838 N N . GLU B 1 220 ? 9.531 -22.625 -14.883 1 97.69 220 GLU B N 1
ATOM 4839 C CA . GLU B 1 220 ? 8.188 -22.297 -14.43 1 97.69 220 GLU B CA 1
ATOM 4840 C C . GLU B 1 220 ? 7.383 -21.625 -15.531 1 97.69 220 GLU B C 1
ATOM 4842 O O . GLU B 1 220 ? 7.902 -20.75 -16.234 1 97.69 220 GLU B O 1
ATOM 4847 N N . CYS B 1 221 ? 6.086 -22.047 -15.656 1 98.31 221 CYS B N 1
ATOM 4848 C CA . CYS B 1 221 ? 5.289 -21.5 -16.75 1 98.31 221 CYS B CA 1
ATOM 4849 C C . CYS B 1 221 ? 3.816 -21.438 -16.359 1 98.31 221 CYS B C 1
ATOM 4851 O O . CYS B 1 221 ? 3.402 -22.016 -15.359 1 98.31 221 CYS B O 1
ATOM 4853 N N . GLN B 1 222 ? 3.084 -20.672 -17.031 1 98.25 222 GLN B N 1
ATOM 4854 C CA . GLN B 1 222 ? 1.63 -20.547 -17 1 98.25 222 GLN B CA 1
ATOM 4855 C C . GLN B 1 222 ? 1.04 -20.547 -18.406 1 98.25 222 GLN B C 1
ATOM 4857 O O . GLN B 1 222 ? 1.749 -20.281 -19.375 1 98.25 222 GLN B O 1
ATOM 4862 N N . MET B 1 223 ? -0.248 -20.891 -18.469 1 98.19 223 MET B N 1
ATOM 4863 C CA . MET B 1 223 ? -0.868 -21 -19.781 1 98.19 223 MET B CA 1
ATOM 4864 C C . MET B 1 223 ? -2.205 -20.266 -19.812 1 98.19 223 MET B C 1
ATOM 4866 O O . MET B 1 223 ? -2.869 -20.125 -18.781 1 98.19 223 MET B O 1
ATOM 4870 N N . VAL B 1 224 ? -2.543 -19.828 -20.969 1 98.06 224 VAL B N 1
ATOM 4871 C CA . VAL B 1 224 ? -3.832 -19.172 -21.203 1 98.06 224 VAL B CA 1
ATOM 4872 C C . VAL B 1 224 ? -4.359 -19.562 -22.594 1 98.06 224 VAL B C 1
ATOM 4874 O O . VAL B 1 224 ? -3.586 -19.703 -23.547 1 98.06 224 VAL B O 1
ATOM 4877 N N . SER B 1 225 ? -5.629 -19.828 -22.656 1 97.88 225 SER B N 1
ATOM 4878 C CA . SER B 1 225 ? -6.289 -20 -23.953 1 97.88 225 SER B CA 1
ATOM 4879 C C . SER B 1 225 ? -6.57 -18.656 -24.609 1 97.88 225 SER B C 1
ATOM 4881 O O . SER B 1 225 ? -7.184 -17.781 -24 1 97.88 225 SER B O 1
ATOM 4883 N N . VAL B 1 226 ? -6.172 -18.5 -25.859 1 97.5 226 VAL B N 1
ATOM 4884 C CA . VAL B 1 226 ? -6.285 -17.219 -26.531 1 97.5 226 VAL B CA 1
ATOM 4885 C C . VAL B 1 226 ? -7.18 -17.359 -27.766 1 97.5 226 VAL B C 1
ATOM 4887 O O . VAL B 1 226 ? -6.836 -18.078 -28.703 1 97.5 226 VAL B O 1
ATOM 4890 N N . ASP B 1 227 ? -8.312 -16.641 -27.734 1 95.38 227 ASP B N 1
ATOM 4891 C CA . ASP B 1 227 ? -9.164 -16.484 -28.906 1 95.38 227 ASP B CA 1
ATOM 4892 C C . ASP B 1 227 ? -8.711 -15.305 -29.766 1 95.38 227 ASP B C 1
ATOM 4894 O O . ASP B 1 227 ? -8.453 -14.219 -29.234 1 95.38 227 ASP B O 1
ATOM 4898 N N . GLU B 1 228 ? -8.695 -15.594 -30.984 1 91.38 228 GLU B N 1
ATOM 4899 C CA . GLU B 1 228 ? -8.328 -14.531 -31.922 1 91.38 228 GLU B CA 1
ATOM 4900 C C . GLU B 1 228 ? -9.547 -13.992 -32.656 1 91.38 228 GLU B C 1
ATOM 4902 O O . GLU B 1 228 ? -10.578 -14.664 -32.719 1 91.38 228 GLU B O 1
ATOM 4907 N N . GLU B 1 229 ? -9.352 -12.891 -33.281 1 88.06 229 GLU B N 1
ATOM 4908 C CA . GLU B 1 229 ? -10.445 -12.25 -34 1 88.06 229 GLU B CA 1
ATOM 4909 C C . GLU B 1 229 ? -10.883 -13.078 -35.188 1 88.06 229 GLU B C 1
ATOM 4911 O O . GLU B 1 229 ? -12.055 -13.07 -35.562 1 88.06 229 GLU B O 1
ATOM 4916 N N . ASP B 1 230 ? -10.008 -13.812 -35.781 1 88 230 ASP B N 1
ATOM 4917 C CA . ASP B 1 230 ? -10.312 -14.57 -37 1 88 230 ASP B CA 1
ATOM 4918 C C . ASP B 1 230 ? -10.992 -15.891 -36.656 1 88 230 ASP B C 1
ATOM 4920 O O . ASP B 1 230 ? -11.266 -16.703 -37.531 1 88 230 ASP B O 1
ATOM 4924 N N . GLY B 1 231 ? -11.203 -16.141 -35.375 1 89.12 231 GLY B N 1
ATOM 4925 C CA . GLY B 1 231 ? -11.898 -17.344 -34.938 1 89.12 231 GLY B CA 1
ATOM 4926 C C . GLY B 1 231 ? -10.969 -18.453 -34.5 1 89.12 231 GLY B C 1
ATOM 4927 O O . GLY B 1 231 ? -11.406 -19.453 -33.938 1 89.12 231 GLY B O 1
ATOM 4928 N N . SER B 1 232 ? -9.688 -18.281 -34.781 1 91.94 232 SER B N 1
ATOM 4929 C CA . SER B 1 232 ? -8.727 -19.297 -34.344 1 91.94 232 SER B CA 1
ATOM 4930 C C . SER B 1 232 ? -8.5 -19.234 -32.844 1 91.94 232 SER B C 1
ATOM 4932 O O . SER B 1 232 ? -8.789 -18.219 -32.188 1 91.94 232 SER B O 1
ATOM 4934 N N . ASN B 1 233 ? -8.133 -20.391 -32.312 1 95.62 233 ASN B N 1
ATOM 4935 C CA . ASN B 1 233 ? -7.793 -20.516 -30.891 1 95.62 233 ASN B CA 1
ATOM 4936 C C . ASN B 1 233 ? -6.43 -21.188 -30.703 1 95.62 233 ASN B C 1
ATOM 4938 O O . ASN B 1 233 ? -6.109 -22.156 -31.391 1 95.62 233 ASN B O 1
ATOM 4942 N N . VAL B 1 234 ? -5.66 -20.594 -29.859 1 96.94 234 VAL B N 1
ATOM 4943 C CA . VAL B 1 234 ? -4.355 -21.172 -29.547 1 96.94 234 VAL B CA 1
ATOM 4944 C C . VAL B 1 234 ? -4.129 -21.188 -28.047 1 96.94 234 VAL B C 1
ATOM 4946 O O . VAL B 1 234 ? -4.688 -20.344 -27.328 1 96.94 234 VAL B O 1
ATOM 4949 N N . LEU B 1 235 ? -3.383 -22.188 -27.625 1 98.38 235 LEU B N 1
ATOM 4950 C CA . LEU B 1 235 ? -2.887 -22.172 -26.25 1 98.38 235 LEU B CA 1
ATOM 4951 C C . LEU B 1 235 ? -1.562 -21.422 -26.156 1 98.38 235 LEU B C 1
ATOM 4953 O O . LEU B 1 235 ? -0.631 -21.703 -26.922 1 98.38 235 LEU B O 1
ATOM 4957 N N . TYR B 1 236 ? -1.541 -20.453 -25.344 1 98.38 236 TYR B N 1
ATOM 4958 C CA . TYR B 1 236 ? -0.373 -19.609 -25.125 1 98.38 236 TYR B CA 1
ATOM 4959 C C . TYR B 1 236 ? 0.343 -19.969 -23.828 1 98.38 236 TYR B C 1
ATOM 4961 O O . TYR B 1 236 ? -0.268 -20 -22.766 1 98.38 236 TYR B O 1
ATOM 4969 N N . CYS B 1 237 ? 1.658 -20.281 -23.938 1 98.5 237 CYS B N 1
ATOM 4970 C CA . CYS B 1 237 ? 2.49 -20.594 -22.781 1 98.5 237 CYS B CA 1
ATOM 4971 C C . CYS B 1 237 ? 3.486 -19.469 -22.516 1 98.5 237 CYS B C 1
ATOM 4973 O O . CYS B 1 237 ? 4.172 -19.016 -23.422 1 98.5 237 CYS B O 1
ATOM 4975 N N . ASN B 1 238 ? 3.504 -18.953 -21.344 1 98.44 238 ASN B N 1
ATOM 4976 C CA . ASN B 1 238 ? 4.516 -18.031 -20.844 1 98.44 238 ASN B CA 1
ATOM 4977 C C . ASN B 1 238 ? 5.438 -18.703 -19.828 1 98.44 238 ASN B C 1
ATOM 4979 O O . ASN B 1 238 ? 4.988 -19.125 -18.75 1 98.44 238 ASN B O 1
ATOM 4983 N N . ALA B 1 239 ? 6.781 -18.766 -20.141 1 98.56 239 ALA B N 1
ATOM 4984 C CA . ALA B 1 239 ? 7.684 -19.547 -19.297 1 98.56 239 ALA B CA 1
ATOM 4985 C C . ALA B 1 239 ? 8.914 -18.734 -18.891 1 98.56 239 ALA B C 1
ATOM 4987 O O . ALA B 1 239 ? 9.438 -17.953 -19.688 1 98.56 239 ALA B O 1
ATOM 4988 N N . ARG B 1 240 ? 9.336 -18.969 -17.703 1 98.25 240 ARG B N 1
ATOM 4989 C CA . ARG B 1 240 ? 10.633 -18.453 -17.266 1 98.25 240 ARG B CA 1
ATOM 4990 C C . ARG B 1 240 ? 11.773 -19.062 -18.062 1 98.25 240 ARG B C 1
ATOM 4992 O O . ARG B 1 240 ? 11.68 -20.219 -18.5 1 98.25 240 ARG B O 1
ATOM 4999 N N . SER B 1 241 ? 12.797 -18.281 -18.219 1 97.25 241 SER B N 1
ATOM 5000 C CA . SER B 1 241 ? 13.992 -18.75 -18.906 1 97.25 241 SER B CA 1
ATOM 5001 C C . SER B 1 241 ? 15.258 -18.141 -18.312 1 97.25 241 SER B C 1
ATOM 5003 O O . SER B 1 241 ? 15.234 -17 -17.859 1 97.25 241 SER B O 1
ATOM 5005 N N . PRO B 1 242 ? 16.312 -18.906 -18.219 1 95.12 242 PRO B N 1
ATOM 5006 C CA . PRO B 1 242 ? 17.578 -18.328 -17.75 1 95.12 242 PRO B CA 1
ATOM 5007 C C . PRO B 1 242 ? 18.219 -17.406 -18.781 1 95.12 242 PRO B C 1
ATOM 5009 O O . PRO B 1 242 ? 19.312 -16.891 -18.547 1 95.12 242 PRO B O 1
ATOM 5012 N N . LEU B 1 243 ? 17.562 -17.156 -19.875 1 95.12 243 LEU B N 1
ATOM 5013 C CA . LEU B 1 243 ? 18.141 -16.422 -21 1 95.12 243 LEU B CA 1
ATOM 5014 C C . LEU B 1 243 ? 17.875 -14.93 -20.859 1 95.12 243 LEU B C 1
ATOM 5016 O O . LEU B 1 243 ? 18.109 -14.156 -21.797 1 95.12 243 LEU B O 1
ATOM 5020 N N . GLY B 1 244 ? 17.312 -14.531 -19.781 1 95.69 244 GLY B N 1
ATOM 5021 C CA . GLY B 1 244 ? 17.203 -13.117 -19.484 1 95.69 244 GLY B CA 1
ATOM 5022 C C . GLY B 1 244 ? 15.812 -12.562 -19.75 1 95.69 244 GLY B C 1
ATOM 5023 O O . GLY B 1 244 ? 15.469 -11.477 -19.297 1 95.69 244 GLY B O 1
ATOM 5024 N N . PHE B 1 245 ? 15.023 -13.359 -20.547 1 97.44 245 PHE B N 1
ATOM 5025 C CA . PHE B 1 245 ? 13.672 -12.945 -20.906 1 97.44 245 PHE B CA 1
ATOM 5026 C C . PHE B 1 245 ? 12.703 -14.117 -20.812 1 97.44 245 PHE B C 1
ATOM 5028 O O . PHE B 1 245 ? 13.117 -15.273 -20.859 1 97.44 245 PHE B O 1
ATOM 5035 N N . ARG B 1 246 ? 11.414 -13.773 -20.656 1 98.06 246 ARG B N 1
ATOM 5036 C CA . ARG B 1 246 ? 10.398 -14.812 -20.75 1 98.06 246 ARG B CA 1
ATOM 5037 C C . ARG B 1 246 ? 10.383 -15.445 -22.141 1 98.06 246 ARG B C 1
ATOM 5039 O O . ARG B 1 246 ? 10.789 -14.812 -23.125 1 98.06 246 ARG B O 1
ATOM 5046 N N . VAL B 1 247 ? 9.945 -16.656 -22.156 1 98.31 247 VAL B N 1
ATOM 5047 C CA . VAL B 1 247 ? 9.727 -17.375 -23.422 1 98.31 247 VAL B CA 1
ATOM 5048 C C . VAL B 1 247 ? 8.227 -17.562 -23.641 1 98.31 247 VAL B C 1
ATOM 5050 O O . VAL B 1 247 ? 7.504 -17.969 -22.719 1 98.31 247 VAL B O 1
ATOM 5053 N N . GLN B 1 248 ? 7.754 -17.234 -24.844 1 98.56 248 GLN B N 1
ATOM 5054 C CA . GLN B 1 248 ? 6.398 -17.609 -25.219 1 98.56 248 GLN B CA 1
ATOM 5055 C C . GLN B 1 248 ? 6.406 -18.75 -26.25 1 98.56 248 GLN B C 1
ATOM 5057 O O . GLN B 1 248 ? 7.281 -18.797 -27.109 1 98.56 248 GLN B O 1
ATOM 5062 N N . ALA B 1 249 ? 5.508 -19.672 -26.062 1 98.56 249 ALA B N 1
ATOM 5063 C CA . ALA B 1 249 ? 5.293 -20.766 -27 1 98.56 249 ALA B CA 1
ATOM 5064 C C . ALA B 1 249 ? 3.805 -21.016 -27.234 1 98.56 249 ALA B C 1
ATOM 5066 O O . ALA B 1 249 ? 2.994 -20.859 -26.312 1 98.56 249 ALA B O 1
ATOM 5067 N N . LEU B 1 250 ? 3.502 -21.406 -28.422 1 98.19 250 LEU B N 1
ATOM 5068 C CA . LEU B 1 250 ? 2.105 -21.609 -28.797 1 98.19 250 LEU B CA 1
ATOM 5069 C C . LEU B 1 250 ? 1.829 -23.094 -29.062 1 98.19 250 LEU B C 1
ATOM 5071 O O . LEU B 1 250 ? 2.717 -23.812 -29.516 1 98.19 250 LEU B O 1
ATOM 5075 N N . SER B 1 251 ? 0.679 -23.516 -28.75 1 98.31 251 SER B N 1
ATOM 5076 C CA . SER B 1 251 ? 0.175 -24.828 -29.094 1 98.31 251 SER B CA 1
ATOM 5077 C C . SER B 1 251 ? -1.143 -24.75 -29.859 1 98.31 251 SER B C 1
ATOM 5079 O O . SER B 1 251 ? -2.033 -23.984 -29.484 1 98.31 251 SER B O 1
ATOM 5081 N N . THR B 1 252 ? -1.261 -25.531 -30.922 1 97.12 252 THR B N 1
ATOM 5082 C CA . THR B 1 252 ? -2.488 -25.562 -31.703 1 97.12 252 THR B CA 1
ATOM 5083 C C . THR B 1 252 ? -3.275 -26.844 -31.438 1 97.12 252 THR B C 1
ATOM 5085 O O . THR B 1 252 ? -4.281 -27.109 -32.094 1 97.12 252 THR B O 1
ATOM 5088 N N . ASP B 1 253 ? -2.838 -27.641 -30.547 1 97.12 253 ASP B N 1
ATOM 5089 C CA . ASP B 1 253 ? -3.557 -28.875 -30.203 1 97.12 253 ASP B CA 1
ATOM 5090 C C . ASP B 1 253 ? -3.795 -28.969 -28.703 1 97.12 253 ASP B C 1
ATOM 5092 O O . ASP B 1 253 ? -3.686 -30.047 -28.109 1 97.12 253 ASP B O 1
ATOM 5096 N N . ASP B 1 254 ? -3.934 -27.828 -28.109 1 96.88 254 ASP B N 1
ATOM 5097 C CA . ASP B 1 254 ? -4.41 -27.719 -26.734 1 96.88 254 ASP B CA 1
ATOM 5098 C C . ASP B 1 254 ? -3.375 -28.25 -25.734 1 96.88 254 ASP B C 1
ATOM 5100 O O . ASP B 1 254 ? -3.729 -28.906 -24.766 1 96.88 254 ASP B O 1
ATOM 5104 N N . GLY B 1 255 ? -2.086 -28.078 -25.984 1 97.12 255 GLY B N 1
ATOM 5105 C CA . GLY B 1 255 ? -1.05 -28.266 -24.969 1 97.12 255 GLY B CA 1
ATOM 5106 C C . GLY B 1 255 ? -0.313 -29.594 -25.125 1 97.12 255 GLY B C 1
ATOM 5107 O O . GLY B 1 255 ? 0.629 -29.859 -24.375 1 97.12 255 GLY B O 1
ATOM 5108 N N . ALA B 1 256 ? -0.699 -30.453 -26.156 1 97.5 256 ALA B N 1
ATOM 5109 C CA . ALA B 1 256 ? 0.021 -31.703 -26.375 1 97.5 256 ALA B CA 1
ATOM 5110 C C . ALA B 1 256 ? 1.404 -31.438 -26.953 1 97.5 256 ALA B C 1
ATOM 5112 O O . ALA B 1 256 ? 2.375 -32.125 -26.594 1 97.5 256 ALA B O 1
ATOM 5113 N N . VAL B 1 257 ? 1.407 -30.547 -27.891 1 98 257 VAL B N 1
ATOM 5114 C CA . VAL B 1 257 ? 2.668 -30.172 -28.516 1 98 257 VAL B CA 1
ATOM 5115 C C . VAL B 1 257 ? 2.773 -28.641 -28.609 1 98 257 VAL B C 1
ATOM 5117 O O . VAL B 1 257 ? 1.808 -27.969 -28.969 1 98 257 VAL B O 1
ATOM 5120 N N . PHE B 1 258 ? 3.945 -28.156 -28.234 1 98.25 258 PHE B N 1
ATOM 5121 C CA . PHE B 1 258 ? 4.219 -26.734 -28.406 1 98.25 258 PHE B CA 1
ATOM 5122 C C . PHE B 1 258 ? 5.137 -26.5 -29.609 1 98.25 258 PHE B C 1
ATOM 5124 O O . PHE B 1 258 ? 6.07 -27.266 -29.844 1 98.25 258 PHE B O 1
ATOM 5131 N N . HIS B 1 259 ? 4.828 -25.406 -30.297 1 97.56 259 HIS B N 1
ATOM 5132 C CA . HIS B 1 259 ? 5.754 -24.922 -31.328 1 97.56 259 HIS B CA 1
ATOM 5133 C C . HIS B 1 259 ? 7 -24.312 -30.688 1 97.56 259 HIS B C 1
ATOM 5135 O O . HIS B 1 259 ? 7.074 -24.172 -29.469 1 97.56 259 HIS B O 1
ATOM 5141 N N . SER B 1 260 ? 7.926 -23.969 -31.609 1 97.88 260 SER B N 1
ATOM 5142 C CA . SER B 1 260 ? 9.164 -23.375 -31.125 1 97.88 260 SER B CA 1
ATOM 5143 C C . SER B 1 260 ? 8.891 -22.094 -30.344 1 97.88 260 SER B C 1
ATOM 5145 O O . SER B 1 260 ? 8.125 -21.234 -30.797 1 97.88 260 SER B O 1
ATOM 5147 N N . GLY B 1 261 ? 9.516 -22.031 -29.156 1 97.44 261 GLY B N 1
ATOM 5148 C CA . GLY B 1 261 ? 9.375 -20.859 -28.328 1 97.44 261 GLY B CA 1
ATOM 5149 C C . GLY B 1 261 ? 10.18 -19.672 -28.844 1 97.44 261 GLY B C 1
ATOM 5150 O O . GLY B 1 261 ? 11.109 -19.844 -29.641 1 97.44 261 GLY B O 1
ATOM 5151 N N . GLN B 1 262 ? 9.781 -18.484 -28.438 1 97.69 262 GLN B N 1
ATOM 5152 C CA . GLN B 1 262 ? 10.531 -17.266 -28.734 1 97.69 262 GLN B CA 1
ATOM 5153 C C . GLN B 1 262 ? 10.68 -16.391 -27.5 1 97.69 262 GLN B C 1
ATOM 5155 O O . GLN B 1 262 ? 9.789 -16.359 -26.641 1 97.69 262 GLN B O 1
ATOM 5160 N N . LEU B 1 263 ? 11.781 -15.695 -27.438 1 97.75 263 LEU B N 1
ATOM 5161 C CA . LEU B 1 263 ? 12.039 -14.766 -26.344 1 97.75 263 LEU B CA 1
ATOM 5162 C C . LEU B 1 263 ? 11.164 -13.531 -26.469 1 97.75 263 LEU B C 1
ATOM 5164 O O . LEU B 1 263 ? 10.969 -13.008 -27.562 1 97.75 263 LEU B O 1
ATOM 5168 N N . VAL B 1 264 ? 10.586 -13.086 -25.391 1 98.19 264 VAL B N 1
ATOM 5169 C CA . VAL B 1 264 ? 9.797 -11.867 -25.344 1 98.19 264 VAL B CA 1
ATOM 5170 C C . VAL B 1 264 ? 10.617 -10.75 -24.688 1 98.19 264 VAL B C 1
ATOM 5172 O O . VAL B 1 264 ? 10.648 -10.625 -23.469 1 98.19 264 VAL B O 1
ATOM 5175 N N . GLN B 1 265 ? 11.141 -9.867 -25.422 1 96.56 265 GLN B N 1
ATOM 5176 C CA . GLN B 1 265 ? 12.125 -8.891 -24.969 1 96.56 265 GLN B CA 1
ATOM 5177 C C . GLN B 1 265 ? 11.531 -7.938 -23.938 1 96.56 265 GLN B C 1
ATOM 5179 O O . GLN B 1 265 ? 12.234 -7.469 -23.047 1 96.56 265 GLN B O 1
ATOM 5184 N N . ARG B 1 266 ? 10.266 -7.715 -24.016 1 96.44 266 ARG B N 1
ATOM 5185 C CA . ARG B 1 266 ? 9.625 -6.762 -23.125 1 96.44 266 ARG B CA 1
ATOM 5186 C C . ARG B 1 266 ? 9.414 -7.375 -21.734 1 96.44 266 ARG B C 1
ATOM 5188 O O . ARG B 1 266 ? 9.125 -6.66 -20.781 1 96.44 266 ARG B O 1
ATOM 5195 N N . LEU B 1 267 ? 9.5 -8.648 -21.609 1 98.06 267 LEU B N 1
ATOM 5196 C CA . LEU B 1 267 ? 9.305 -9.344 -20.344 1 98.06 267 LEU B CA 1
ATOM 5197 C C . LEU B 1 267 ? 10.633 -9.836 -19.781 1 98.06 267 LEU B C 1
ATOM 5199 O O . LEU B 1 267 ? 10.992 -11.008 -19.969 1 98.06 267 LEU B O 1
ATOM 5203 N N . VAL B 1 268 ? 11.289 -8.984 -19.047 1 97.19 268 VAL B N 1
ATOM 5204 C CA . VAL B 1 268 ? 12.633 -9.242 -18.547 1 97.19 268 VAL B CA 1
ATOM 5205 C C . VAL B 1 268 ? 12.562 -10.172 -17.328 1 97.19 268 VAL B C 1
ATOM 5207 O O . VAL B 1 268 ? 11.609 -10.109 -16.547 1 97.19 268 VAL B O 1
ATOM 5210 N N . GLU B 1 269 ? 13.586 -10.984 -17.188 1 96.88 269 GLU B N 1
ATOM 5211 C CA . GLU B 1 269 ? 13.719 -11.875 -16.031 1 96.88 269 GLU B CA 1
ATOM 5212 C C . GLU B 1 269 ? 14.711 -11.32 -15.023 1 96.88 269 GLU B C 1
ATOM 5214 O O . GLU B 1 269 ? 15.688 -10.664 -15.398 1 96.88 269 GLU B O 1
ATOM 5219 N N . THR B 1 270 ? 14.484 -11.594 -13.766 1 95.06 270 THR B N 1
ATOM 5220 C CA . THR B 1 270 ? 15.5 -11.328 -12.75 1 95.06 270 THR B CA 1
ATOM 5221 C C . THR B 1 270 ? 16.641 -12.328 -12.852 1 95.06 270 THR B C 1
ATOM 5223 O O . THR B 1 270 ? 16.484 -13.398 -13.438 1 95.06 270 THR B O 1
ATOM 5226 N N . PRO B 1 271 ? 17.844 -12 -12.344 1 91.69 271 PRO B N 1
ATOM 5227 C CA . PRO B 1 271 ? 19 -12.883 -12.492 1 91.69 271 PRO B CA 1
ATOM 5228 C C . PRO B 1 271 ? 18.75 -14.289 -11.961 1 91.69 271 PRO B C 1
ATOM 5230 O O . PRO B 1 271 ? 19.266 -15.266 -12.508 1 91.69 271 PRO B O 1
ATOM 5233 N N . HIS B 1 272 ? 17.984 -14.422 -10.945 1 90.88 272 HIS B N 1
ATOM 5234 C CA . HIS B 1 272 ? 17.719 -15.742 -10.375 1 90.88 272 HIS B CA 1
ATOM 5235 C C . HIS B 1 272 ? 16.281 -16.172 -10.625 1 90.88 272 HIS B C 1
ATOM 5237 O O . HIS B 1 272 ? 15.789 -17.094 -9.969 1 90.88 272 HIS B O 1
ATOM 5243 N N . GLY B 1 273 ? 15.742 -15.57 -11.469 1 93.56 273 GLY B N 1
ATOM 5244 C CA . GLY B 1 273 ? 14.414 -15.945 -11.914 1 93.56 273 GLY B CA 1
ATOM 5245 C C . GLY B 1 273 ? 13.336 -15.648 -10.883 1 93.56 273 GLY B C 1
ATOM 5246 O O . GLY B 1 273 ? 13.641 -15.375 -9.727 1 93.56 273 GLY B O 1
ATOM 5247 N N . CYS B 1 274 ? 12.148 -15.664 -11.297 1 97.19 274 CYS B N 1
ATOM 5248 C CA . CYS B 1 274 ? 10.93 -15.5 -10.508 1 97.19 274 CYS B CA 1
ATOM 5249 C C . CYS B 1 274 ? 9.711 -15.969 -11.281 1 97.19 274 CYS B C 1
ATOM 5251 O O . CYS B 1 274 ? 9.539 -15.625 -12.453 1 97.19 274 CYS B O 1
ATOM 5253 N N . HIS B 1 275 ? 8.914 -16.719 -10.594 1 96.69 275 HIS B N 1
ATOM 5254 C CA . HIS B 1 275 ? 7.68 -17.125 -11.25 1 96.69 275 HIS B CA 1
ATOM 5255 C C . HIS B 1 275 ? 6.742 -15.945 -11.461 1 96.69 275 HIS B C 1
ATOM 5257 O O . HIS B 1 275 ? 6.605 -15.094 -10.578 1 96.69 275 HIS B O 1
ATOM 5263 N N . GLY B 1 276 ? 6.148 -15.867 -12.609 1 96.62 276 GLY B N 1
ATOM 5264 C CA . GLY B 1 276 ? 5.074 -14.945 -12.938 1 96.62 276 GLY B CA 1
ATOM 5265 C C . GLY B 1 276 ? 3.811 -15.641 -13.406 1 96.62 276 GLY B C 1
ATOM 5266 O O . GLY B 1 276 ? 3.832 -16.828 -13.719 1 96.62 276 GLY B O 1
ATOM 5267 N N . SER B 1 277 ? 2.768 -14.938 -13.383 1 97.69 277 SER B N 1
ATOM 5268 C CA . SER B 1 277 ? 1.496 -15.547 -13.766 1 97.69 277 SER B CA 1
ATOM 5269 C C . SER B 1 277 ? 0.849 -14.789 -14.922 1 97.69 277 SER B C 1
ATOM 5271 O O . SER B 1 277 ? 1.141 -13.617 -15.148 1 97.69 277 SER B O 1
ATOM 5273 N N . ILE B 1 278 ? 0.036 -15.531 -15.664 1 98.31 278 ILE B N 1
ATOM 5274 C CA . ILE B 1 278 ? -0.739 -14.938 -16.75 1 98.31 278 ILE B CA 1
ATOM 5275 C C . ILE B 1 278 ? -2.203 -15.352 -16.625 1 98.31 278 ILE B C 1
ATOM 5277 O O . ILE B 1 278 ? -2.506 -16.453 -16.141 1 98.31 278 ILE B O 1
ATOM 5281 N N . ILE B 1 279 ? -3.053 -14.477 -17.047 1 97.94 279 ILE B N 1
ATOM 5282 C CA . ILE B 1 279 ? -4.473 -14.781 -17.203 1 97.94 279 ILE B CA 1
ATOM 5283 C C . ILE B 1 279 ? -5.004 -14.156 -18.484 1 97.94 279 ILE B C 1
ATOM 5285 O O . ILE B 1 279 ? -4.469 -13.148 -18.969 1 97.94 279 ILE B O 1
ATOM 5289 N N . GLY B 1 280 ? -5.953 -14.859 -19.062 1 96.69 280 GLY B N 1
ATOM 5290 C CA . GLY B 1 280 ? -6.676 -14.32 -20.203 1 96.69 280 GLY B CA 1
ATOM 5291 C C . GLY B 1 280 ? -8.086 -13.883 -19.859 1 96.69 280 GLY B C 1
ATOM 5292 O O . GLY B 1 280 ? -8.711 -14.438 -18.953 1 96.69 280 GLY B O 1
ATOM 5293 N N . PHE B 1 281 ? -8.508 -12.883 -20.547 1 93.06 281 PHE B N 1
ATOM 5294 C CA . PHE B 1 281 ? -9.875 -12.398 -20.422 1 93.06 281 PHE B CA 1
ATOM 5295 C C . PHE B 1 281 ? -10.367 -11.82 -21.75 1 93.06 281 PHE B C 1
ATOM 5297 O O . PHE B 1 281 ? -9.562 -11.461 -22.609 1 93.06 281 PHE B O 1
ATOM 5304 N N . GLN B 1 282 ? -11.664 -11.789 -21.875 1 90.31 282 GLN B N 1
ATOM 5305 C CA . GLN B 1 282 ? -12.227 -11.258 -23.109 1 90.31 282 GLN B CA 1
ATOM 5306 C C . GLN B 1 282 ? -11.984 -9.75 -23.219 1 90.31 282 GLN B C 1
ATOM 5308 O O . GLN B 1 282 ? -12.203 -9.016 -22.25 1 90.31 282 GLN B O 1
ATOM 5313 N N . ALA B 1 283 ? -11.531 -9.422 -24.375 1 88.25 283 ALA B N 1
ATOM 5314 C CA . ALA B 1 283 ? -11.328 -7.996 -24.625 1 88.25 283 ALA B CA 1
ATOM 5315 C C . ALA B 1 283 ? -12.625 -7.211 -24.438 1 88.25 283 ALA B C 1
ATOM 5317 O O . ALA B 1 283 ? -13.703 -7.684 -24.812 1 88.25 283 ALA B O 1
ATOM 5318 N N . PRO B 1 284 ? -12.484 -5.945 -23.828 1 77.69 284 PRO B N 1
ATOM 5319 C CA . PRO B 1 284 ? -13.695 -5.133 -23.719 1 77.69 284 PRO B CA 1
ATOM 5320 C C . PRO B 1 284 ? -14.305 -4.809 -25.094 1 77.69 284 PRO B C 1
ATOM 5322 O O . PRO B 1 284 ? -13.578 -4.684 -26.078 1 77.69 284 PRO B O 1
ATOM 5325 N N . ILE B 1 285 ? -15.664 -4.875 -25.125 1 67.44 285 ILE B N 1
ATOM 5326 C CA . ILE B 1 285 ? -16.406 -4.688 -26.375 1 67.44 285 ILE B CA 1
ATOM 5327 C C . ILE B 1 285 ? -16.062 -3.326 -26.984 1 67.44 285 ILE B C 1
ATOM 5329 O O . ILE B 1 285 ? -16.156 -2.299 -26.297 1 67.44 285 ILE B O 1
ATOM 5333 N N . SER B 1 286 ? -15.148 -3.293 -27.75 1 56.5 286 SER B N 1
ATOM 5334 C CA . SER B 1 286 ? -15.055 -2.062 -28.516 1 56.5 286 SER B CA 1
ATOM 5335 C C . SER B 1 286 ? -16.25 -1.895 -29.438 1 56.5 286 SER B C 1
ATOM 5337 O O . SER B 1 286 ? -16.875 -2.881 -29.859 1 56.5 286 SER B O 1
ATOM 5339 N N . GLN B 1 287 ? -16.984 -0.718 -29.281 1 47.47 287 GLN B N 1
ATOM 5340 C CA . GLN B 1 287 ? -18.109 -0.339 -30.125 1 47.47 287 GLN B CA 1
ATOM 5341 C C . GLN B 1 287 ? -17.891 -0.82 -31.562 1 47.47 287 GLN B C 1
ATOM 5343 O O . GLN B 1 287 ? -18.719 -0.557 -32.438 1 47.47 287 GLN B O 1
ATOM 5348 N N . SER B 1 288 ? -16.781 -1.302 -31.953 1 45.22 288 SER B N 1
ATOM 5349 C CA . SER B 1 288 ? -16.75 -1.465 -33.406 1 45.22 288 SER B CA 1
ATOM 5350 C C . SER B 1 288 ? -17.484 -2.73 -33.844 1 45.22 288 SER B C 1
ATOM 5352 O O . SER B 1 288 ? -17.531 -3.709 -33.094 1 45.22 288 SER B O 1
ATOM 5354 N N . GLY B 1 289 ? -18.297 -2.82 -34.781 1 44.56 289 GLY B N 1
ATOM 5355 C CA . GLY B 1 289 ? -19.234 -3.662 -35.5 1 44.56 289 GLY B CA 1
ATOM 5356 C C . GLY B 1 289 ? -18.812 -5.117 -35.562 1 44.56 289 GLY B C 1
ATOM 5357 O O . GLY B 1 289 ? -19.484 -5.984 -34.969 1 44.56 289 GLY B O 1
ATOM 5358 N N . PHE B 1 290 ? -18.172 -5.648 -36.688 1 45.78 290 PHE B N 1
ATOM 5359 C CA . PHE B 1 290 ? -18.234 -6.867 -37.5 1 45.78 290 PHE B CA 1
ATOM 5360 C C . PHE B 1 290 ? -17.344 -7.953 -36.906 1 45.78 290 PHE B C 1
ATOM 5362 O O . PHE B 1 290 ? -16.859 -8.82 -37.625 1 45.78 290 PHE B O 1
ATOM 5369 N N . SER B 1 291 ? -16.891 -7.859 -35.562 1 55.53 291 SER B N 1
ATOM 5370 C CA . SER B 1 291 ? -15.898 -8.891 -35.281 1 55.53 291 SER B CA 1
ATOM 5371 C C . SER B 1 291 ? -16.562 -10.227 -34.938 1 55.53 291 SER B C 1
ATOM 5373 O O . SER B 1 291 ? -17.578 -10.266 -34.25 1 55.53 291 SER B O 1
ATOM 5375 N N . PHE B 1 292 ? -16.203 -11.398 -35.656 1 61.47 292 PHE B N 1
ATOM 5376 C CA . PHE B 1 292 ? -16.688 -12.766 -35.531 1 61.47 292 PHE B CA 1
ATOM 5377 C C . PHE B 1 292 ? -16.562 -13.242 -34.094 1 61.47 292 PHE B C 1
ATOM 5379 O O . PHE B 1 292 ? -17.469 -13.883 -33.562 1 61.47 292 PHE B O 1
ATOM 5386 N N . GLN B 1 293 ? -15.32 -13.125 -33.406 1 80.31 293 GLN B N 1
ATOM 5387 C CA . GLN B 1 293 ? -15.125 -13.555 -32 1 80.31 293 GLN B CA 1
ATOM 5388 C C . GLN B 1 293 ? -14.406 -12.484 -31.203 1 80.31 293 GLN B C 1
ATOM 5390 O O . GLN B 1 293 ? -13.5 -11.82 -31.703 1 80.31 293 GLN B O 1
ATOM 5395 N N . MET B 1 294 ? -14.852 -12.25 -30.094 1 87.12 294 MET B N 1
ATOM 5396 C CA . MET B 1 294 ? -14.148 -11.336 -29.203 1 87.12 294 MET B CA 1
ATOM 5397 C C . MET B 1 294 ? -12.773 -11.883 -28.828 1 87.12 294 MET B C 1
ATOM 5399 O O . MET B 1 294 ? -12.664 -13 -28.344 1 87.12 294 MET B O 1
ATOM 5403 N N . PRO B 1 295 ? -11.75 -11.125 -29.141 1 92.75 295 PRO B N 1
ATOM 5404 C CA . PRO B 1 295 ? -10.398 -11.633 -28.859 1 92.75 295 PRO B CA 1
ATOM 5405 C C . PRO B 1 295 ? -10.07 -11.672 -27.375 1 92.75 295 PRO B C 1
ATOM 5407 O O . PRO B 1 295 ? -10.734 -11 -26.578 1 92.75 295 PRO B O 1
ATOM 5410 N N . THR B 1 296 ? -9.117 -12.508 -27.047 1 95.56 296 THR B N 1
ATOM 5411 C CA . THR B 1 296 ? -8.625 -12.625 -25.672 1 95.56 296 THR B CA 1
ATOM 5412 C C . THR B 1 296 ? -7.449 -11.688 -25.438 1 95.56 296 THR B C 1
ATOM 5414 O O . THR B 1 296 ? -6.508 -11.656 -26.234 1 95.56 296 THR B O 1
ATOM 5417 N N . TRP B 1 297 ? -7.512 -10.852 -24.438 1 95.25 297 TRP B N 1
ATOM 5418 C CA . TRP B 1 297 ? -6.367 -10.109 -23.922 1 95.25 297 TRP B CA 1
ATOM 5419 C C . TRP B 1 297 ? -5.695 -10.883 -22.781 1 95.25 297 TRP B C 1
ATOM 5421 O O . TRP B 1 297 ? -6.312 -11.75 -22.156 1 95.25 297 TRP B O 1
ATOM 5431 N N . VAL B 1 298 ? -4.406 -10.594 -22.594 1 97.69 298 VAL B N 1
ATOM 5432 C CA . VAL B 1 298 ? -3.662 -11.359 -21.609 1 97.69 298 VAL B CA 1
ATOM 5433 C C . VAL B 1 298 ? -2.951 -10.406 -20.641 1 97.69 298 VAL B C 1
ATOM 5435 O O . VAL B 1 298 ? -2.332 -9.43 -21.062 1 97.69 298 VAL B O 1
ATOM 5438 N N . LEU B 1 299 ? -3.133 -10.656 -19.328 1 97.69 299 LEU B N 1
ATOM 5439 C CA . LEU B 1 299 ? -2.354 -9.977 -18.297 1 97.69 299 LEU B CA 1
ATOM 5440 C C . LEU B 1 299 ? -1.188 -10.844 -17.844 1 97.69 299 LEU B C 1
ATOM 5442 O O . LEU B 1 299 ? -1.316 -12.07 -17.75 1 97.69 299 LEU B O 1
ATOM 5446 N N . TYR B 1 300 ? -0.079 -10.242 -17.594 1 98.25 300 TYR B N 1
ATOM 5447 C CA . TYR B 1 300 ? 1.112 -10.859 -17.031 1 98.25 300 TYR B CA 1
ATOM 5448 C C . TYR B 1 300 ? 1.579 -10.102 -15.789 1 98.25 300 TYR B C 1
ATOM 5450 O O . TYR B 1 300 ? 1.562 -8.867 -15.766 1 98.25 300 TYR B O 1
ATOM 5458 N N . CYS B 1 301 ? 1.913 -10.805 -14.695 1 98.5 301 CYS B N 1
ATOM 5459 C CA . CYS B 1 301 ? 2.387 -10.203 -13.453 1 98.5 301 CYS B CA 1
ATOM 5460 C C . CYS B 1 301 ? 3.775 -10.719 -13.094 1 98.5 301 CYS B C 1
ATOM 5462 O O . CYS B 1 301 ? 3.992 -11.93 -13.016 1 98.5 301 CYS B O 1
ATOM 5464 N N . HIS B 1 302 ? 4.672 -9.781 -12.781 1 98.69 302 HIS B N 1
ATOM 5465 C CA . HIS B 1 302 ? 6.062 -10.133 -12.516 1 98.69 302 HIS B CA 1
ATOM 5466 C C . HIS B 1 302 ? 6.844 -8.93 -12 1 98.69 302 HIS B C 1
ATOM 5468 O O . HIS B 1 302 ? 6.504 -7.785 -12.305 1 98.69 302 HIS B O 1
ATOM 5474 N N . PRO B 1 303 ? 7.855 -9.172 -11.133 1 98.31 303 PRO B N 1
ATOM 5475 C CA . PRO B 1 303 ? 8.75 -8.047 -10.82 1 98.31 303 PRO B CA 1
ATOM 5476 C C . PRO B 1 303 ? 9.305 -7.371 -12.078 1 98.31 303 PRO B C 1
ATOM 5478 O O . PRO B 1 303 ? 9.617 -8.047 -13.055 1 98.31 303 PRO B O 1
ATOM 5481 N N . THR B 1 304 ? 9.516 -6.027 -12.047 1 97.62 304 THR B N 1
ATOM 5482 C CA . THR B 1 304 ? 9.758 -5.273 -13.266 1 97.62 304 THR B CA 1
ATOM 5483 C C . THR B 1 304 ? 11.25 -5 -13.445 1 97.62 304 THR B C 1
ATOM 5485 O O . THR B 1 304 ? 11.688 -4.59 -14.516 1 97.62 304 THR B O 1
ATOM 5488 N N . SER B 1 305 ? 12.07 -5.219 -12.383 1 95.75 305 SER B N 1
ATOM 5489 C CA . SER B 1 305 ? 13.5 -4.941 -12.453 1 95.75 305 SER B CA 1
ATOM 5490 C C . SER B 1 305 ? 14.266 -6.141 -13.008 1 95.75 305 SER B C 1
ATOM 5492 O O . SER B 1 305 ? 13.969 -7.285 -12.656 1 95.75 305 SER B O 1
ATOM 5494 N N . SER B 1 306 ? 15.273 -5.898 -13.867 1 94.94 306 SER B N 1
ATOM 5495 C CA . SER B 1 306 ? 16.125 -6.965 -14.375 1 94.94 306 SER B CA 1
ATOM 5496 C C . SER B 1 306 ? 17.25 -7.277 -13.391 1 94.94 306 SER B C 1
ATOM 5498 O O . SER B 1 306 ? 18.031 -8.219 -13.602 1 94.94 306 SER B O 1
ATOM 5500 N N . ARG B 1 307 ? 17.312 -6.535 -12.344 1 95.06 307 ARG B N 1
ATOM 5501 C CA . ARG B 1 307 ? 18.453 -6.652 -11.445 1 95.06 307 ARG B CA 1
ATOM 5502 C C . ARG B 1 307 ? 18.078 -7.398 -10.164 1 95.06 307 ARG B C 1
ATOM 5504 O O . ARG B 1 307 ? 18.938 -8.008 -9.523 1 95.06 307 ARG B O 1
ATOM 5511 N N . SER B 1 308 ? 16.781 -7.168 -9.789 1 95.94 308 SER B N 1
ATOM 5512 C CA . SER B 1 308 ? 16.328 -7.797 -8.555 1 95.94 308 SER B CA 1
ATOM 5513 C C . SER B 1 308 ? 14.82 -7.949 -8.523 1 95.94 308 SER B C 1
ATOM 5515 O O . SER B 1 308 ? 14.109 -7.359 -9.344 1 95.94 308 SER B O 1
ATOM 5517 N N . ARG B 1 309 ? 14.398 -8.742 -7.562 1 97.56 309 ARG B N 1
ATOM 5518 C CA . ARG B 1 309 ? 12.969 -8.961 -7.348 1 97.56 309 ARG B CA 1
ATOM 5519 C C . ARG B 1 309 ? 12.344 -7.781 -6.613 1 97.56 309 ARG B C 1
ATOM 5521 O O . ARG B 1 309 ? 12.164 -7.824 -5.395 1 97.56 309 ARG B O 1
ATOM 5528 N N . VAL B 1 310 ? 11.977 -6.773 -7.406 1 97.5 310 VAL B N 1
ATOM 5529 C CA . VAL B 1 310 ? 11.367 -5.582 -6.824 1 97.5 310 VAL B CA 1
ATOM 5530 C C . VAL B 1 310 ? 10.305 -5.035 -7.773 1 97.5 310 VAL B C 1
ATOM 5532 O O . VAL B 1 310 ? 10.328 -5.312 -8.977 1 97.5 310 VAL B O 1
ATOM 5535 N N . ASN B 1 311 ? 9.344 -4.281 -7.199 1 97.62 311 ASN B N 1
ATOM 5536 C CA . ASN B 1 311 ? 8.328 -3.562 -7.957 1 97.62 311 ASN B CA 1
ATOM 5537 C C . ASN B 1 311 ? 7.492 -4.508 -8.812 1 97.62 311 ASN B C 1
ATOM 5539 O O . ASN B 1 311 ? 7.668 -4.566 -10.031 1 97.62 311 ASN B O 1
ATOM 5543 N N . LEU B 1 312 ? 6.48 -5.059 -8.164 1 98.44 312 LEU B N 1
ATOM 5544 C CA . LEU B 1 312 ? 5.617 -6 -8.875 1 98.44 312 LEU B CA 1
ATOM 5545 C C . LEU B 1 312 ? 4.734 -5.281 -9.883 1 98.44 312 LEU B C 1
ATOM 5547 O O . LEU B 1 312 ? 4.012 -4.348 -9.523 1 98.44 312 LEU B O 1
ATOM 5551 N N . GLY B 1 313 ? 4.77 -5.75 -11.117 1 97.75 313 GLY B N 1
ATOM 5552 C CA . GLY B 1 313 ? 4.074 -5.023 -12.172 1 97.75 313 GLY B CA 1
ATOM 5553 C C . GLY B 1 313 ? 3.102 -5.887 -12.953 1 97.75 313 GLY B C 1
ATOM 5554 O O . GLY B 1 313 ? 3.281 -7.105 -13.047 1 97.75 313 GLY B O 1
ATOM 5555 N N . ILE B 1 314 ? 2.059 -5.254 -13.523 1 97.5 314 ILE B N 1
ATOM 5556 C CA . ILE B 1 314 ? 1.075 -5.867 -14.414 1 97.5 314 ILE B CA 1
ATOM 5557 C C . ILE B 1 314 ? 1.324 -5.414 -15.844 1 97.5 314 ILE B C 1
ATOM 5559 O O . ILE B 1 314 ? 1.38 -4.211 -16.125 1 97.5 314 ILE B O 1
ATOM 5563 N N . TYR B 1 315 ? 1.531 -6.375 -16.688 1 97.56 315 TYR B N 1
ATOM 5564 C CA . TYR B 1 315 ? 1.662 -6.152 -18.125 1 97.56 315 TYR B CA 1
ATOM 5565 C C . TYR B 1 315 ? 0.39 -6.555 -18.859 1 97.56 315 TYR B C 1
ATOM 5567 O O . TYR B 1 315 ? -0.341 -7.441 -18.406 1 97.56 315 TYR B O 1
ATOM 5575 N N . LEU B 1 316 ? 0.123 -5.938 -19.953 1 96.69 316 LEU B N 1
ATOM 5576 C CA . LEU B 1 316 ? -1.039 -6.242 -20.781 1 96.69 316 LEU B CA 1
ATOM 5577 C C . LEU B 1 316 ? -0.624 -6.504 -22.219 1 96.69 316 LEU B C 1
ATOM 5579 O O . LEU B 1 316 ? 0.217 -5.785 -22.766 1 96.69 316 LEU B O 1
ATOM 5583 N N . SER B 1 317 ? -1.159 -7.512 -22.766 1 97.25 317 SER B N 1
ATOM 5584 C CA . SER B 1 317 ? -1.058 -7.75 -24.203 1 97.25 317 SER B CA 1
ATOM 5585 C C . SER B 1 317 ? -2.438 -7.879 -24.828 1 97.25 317 SER B C 1
ATOM 5587 O O . SER B 1 317 ? -3.236 -8.727 -24.438 1 97.25 317 SER B O 1
ATOM 5589 N N . THR B 1 318 ? -2.666 -7.074 -25.844 1 93.94 318 THR B N 1
ATOM 5590 C CA . THR B 1 318 ? -3.928 -7.145 -26.578 1 93.94 318 THR B CA 1
ATOM 5591 C C . THR B 1 318 ? -3.803 -8.062 -27.797 1 93.94 318 THR B C 1
ATOM 5593 O O . THR B 1 318 ? -4.801 -8.391 -28.438 1 93.94 318 THR B O 1
ATOM 5596 N N . PHE B 1 319 ? -2.588 -8.414 -28.156 1 94.62 319 PHE B N 1
ATOM 5597 C CA . PHE B 1 319 ? -2.277 -9.391 -29.188 1 94.62 319 PHE B CA 1
ATOM 5598 C C . PHE B 1 319 ? -1.229 -10.383 -28.703 1 94.62 319 PHE B C 1
ATOM 5600 O O . PHE B 1 319 ? -0.099 -10.391 -29.203 1 94.62 319 PHE B O 1
ATOM 5607 N N . PRO B 1 320 ? -1.679 -11.297 -27.906 1 93.75 320 PRO B N 1
ATOM 5608 C CA . PRO B 1 320 ? -0.716 -12.125 -27.172 1 93.75 320 PRO B CA 1
ATOM 5609 C C . PRO B 1 320 ? 0.217 -12.898 -28.094 1 93.75 320 PRO B C 1
ATOM 5611 O O . PRO B 1 320 ? 1.354 -13.203 -27.719 1 93.75 320 PRO B O 1
ATOM 5614 N N . ARG B 1 321 ? -0.136 -13.188 -29.312 1 93.38 321 ARG B N 1
ATOM 5615 C CA . ARG B 1 321 ? 0.729 -13.922 -30.219 1 93.38 321 ARG B CA 1
ATOM 5616 C C . ARG B 1 321 ? 1.916 -13.07 -30.656 1 93.38 321 ARG B C 1
ATOM 5618 O O . ARG B 1 321 ? 2.941 -13.602 -31.094 1 93.38 321 ARG B O 1
ATOM 5625 N N . ASP B 1 322 ? 1.687 -11.805 -30.672 1 95.06 322 ASP B N 1
ATOM 5626 C CA . ASP B 1 322 ? 2.752 -10.867 -31.016 1 95.06 322 ASP B CA 1
ATOM 5627 C C . ASP B 1 322 ? 3.602 -10.539 -29.781 1 95.06 322 ASP B C 1
ATOM 5629 O O . ASP B 1 322 ? 3.166 -9.797 -28.906 1 95.06 322 ASP B O 1
ATOM 5633 N N . ALA B 1 323 ? 4.832 -11.023 -29.766 1 95.38 323 ALA B N 1
ATOM 5634 C CA . ALA B 1 323 ? 5.723 -10.883 -28.625 1 95.38 323 ALA B CA 1
ATOM 5635 C C . ALA B 1 323 ? 5.977 -9.406 -28.297 1 95.38 323 ALA B C 1
ATOM 5637 O O . ALA B 1 323 ? 6.387 -9.07 -27.188 1 95.38 323 ALA B O 1
ATOM 5638 N N . ASP B 1 324 ? 5.746 -8.539 -29.234 1 95.56 324 ASP B N 1
ATOM 5639 C CA . ASP B 1 324 ? 6.047 -7.117 -29.062 1 95.56 324 ASP B CA 1
ATOM 5640 C C . ASP B 1 324 ? 4.816 -6.359 -28.562 1 95.56 324 ASP B C 1
ATOM 5642 O O . ASP B 1 324 ? 4.871 -5.145 -28.359 1 95.56 324 ASP B O 1
ATOM 5646 N N . SER B 1 325 ? 3.785 -7.055 -28.25 1 96.06 325 SER B N 1
ATOM 5647 C CA . SER B 1 325 ? 2.52 -6.383 -27.969 1 96.06 325 SER B CA 1
ATOM 5648 C C . SER B 1 325 ? 2.375 -6.066 -26.484 1 96.06 325 SER B C 1
ATOM 5650 O O . SER B 1 325 ? 1.395 -5.445 -26.078 1 96.06 325 SER B O 1
ATOM 5652 N N . TRP B 1 326 ? 3.309 -6.43 -25.719 1 97.62 326 TRP B N 1
ATOM 5653 C CA . TRP B 1 326 ? 3.205 -6.219 -24.266 1 97.62 326 TRP B CA 1
ATOM 5654 C C . TRP B 1 326 ? 3.424 -4.75 -23.922 1 97.62 326 TRP B C 1
ATOM 5656 O O . TRP B 1 326 ? 4.32 -4.102 -24.469 1 97.62 326 TRP B O 1
ATOM 5666 N N . THR B 1 327 ? 2.688 -4.199 -23 1 95.88 327 THR B N 1
ATOM 5667 C CA . THR B 1 327 ? 2.787 -2.822 -22.531 1 95.88 327 THR B CA 1
ATOM 5668 C C . THR B 1 327 ? 3.9 -2.684 -21.5 1 95.88 327 THR B C 1
ATOM 5670 O O . THR B 1 327 ? 4.461 -3.684 -21.047 1 95.88 327 THR B O 1
ATOM 5673 N N . GLU B 1 328 ? 4.199 -1.354 -21.219 1 95.25 328 GLU B N 1
ATOM 5674 C CA . GLU B 1 328 ? 4.945 -1.101 -19.984 1 95.25 328 GLU B CA 1
ATOM 5675 C C . GLU B 1 328 ? 4.148 -1.533 -18.75 1 95.25 328 GLU B C 1
ATOM 5677 O O . GLU B 1 328 ? 2.916 -1.472 -18.75 1 95.25 328 GLU B O 1
ATOM 5682 N N . PRO B 1 329 ? 4.871 -1.897 -17.734 1 95.94 329 PRO B N 1
ATOM 5683 C CA . PRO B 1 329 ? 4.16 -2.424 -16.562 1 95.94 329 PRO B CA 1
ATOM 5684 C C . PRO B 1 329 ? 3.529 -1.324 -15.719 1 95.94 329 PRO B C 1
ATOM 5686 O O . PRO B 1 329 ? 4.09 -0.231 -15.602 1 95.94 329 PRO B O 1
ATOM 5689 N N . TRP B 1 330 ? 2.412 -1.623 -15.172 1 95.06 330 TRP B N 1
ATOM 5690 C CA . TRP B 1 330 ? 1.834 -0.902 -14.047 1 95.06 330 TRP B CA 1
ATOM 5691 C C . TRP B 1 330 ? 2.264 -1.527 -12.719 1 95.06 330 TRP B C 1
ATOM 5693 O O . TRP B 1 330 ? 1.873 -2.652 -12.398 1 95.06 330 TRP B O 1
ATOM 5703 N N . VAL B 1 331 ? 3.039 -0.759 -11.945 1 96.12 331 VAL B N 1
ATOM 5704 C CA . VAL B 1 331 ? 3.545 -1.294 -10.688 1 96.12 331 VAL B CA 1
ATOM 5705 C C . VAL B 1 331 ? 2.434 -1.281 -9.641 1 96.12 331 VAL B C 1
ATOM 5707 O O . VAL B 1 331 ? 1.909 -0.219 -9.289 1 96.12 331 VAL B O 1
ATOM 5710 N N . ILE B 1 332 ? 2.084 -2.43 -9.086 1 96.69 332 ILE B N 1
ATOM 5711 C CA . ILE B 1 332 ? 0.996 -2.498 -8.117 1 96.69 332 ILE B CA 1
ATOM 5712 C C . ILE B 1 332 ? 1.567 -2.623 -6.707 1 96.69 332 ILE B C 1
ATOM 5714 O O . ILE B 1 332 ? 0.849 -2.443 -5.719 1 96.69 332 ILE B O 1
ATOM 5718 N N . TYR B 1 333 ? 2.77 -2.969 -6.551 1 97.88 333 TYR B N 1
ATOM 5719 C CA . TYR B 1 333 ? 3.48 -2.969 -5.277 1 97.88 333 TYR B CA 1
ATOM 5720 C C . TYR B 1 333 ? 4.902 -2.449 -5.449 1 97.88 333 TYR B C 1
ATOM 5722 O O . TYR B 1 333 ? 5.68 -2.992 -6.238 1 97.88 333 TYR B O 1
ATOM 5730 N N . GLU B 1 334 ? 5.207 -1.432 -4.75 1 96.69 334 GLU B N 1
ATOM 5731 C CA . GLU B 1 334 ? 6.539 -0.835 -4.77 1 96.69 334 GLU B CA 1
ATOM 5732 C C . GLU B 1 334 ? 7.426 -1.425 -3.676 1 96.69 334 GLU B C 1
ATOM 5734 O O . GLU B 1 334 ? 7.09 -1.35 -2.492 1 96.69 334 GLU B O 1
ATOM 5739 N N . GLY B 1 335 ? 8.594 -2.035 -4.086 1 96.81 335 GLY B N 1
ATOM 5740 C CA . GLY B 1 335 ? 9.5 -2.654 -3.139 1 96.81 335 GLY B CA 1
ATOM 5741 C C . GLY B 1 335 ? 9.742 -4.125 -3.416 1 96.81 335 GLY B C 1
ATOM 5742 O O . GLY B 1 335 ? 9.43 -4.617 -4.5 1 96.81 335 GLY B O 1
ATOM 5743 N N . PRO B 1 336 ? 10.406 -4.832 -2.43 1 97.88 336 PRO B N 1
ATOM 5744 C CA . PRO B 1 336 ? 10.695 -6.254 -2.613 1 97.88 336 PRO B CA 1
ATOM 5745 C C . PRO B 1 336 ? 9.438 -7.082 -2.885 1 97.88 336 PRO B C 1
ATOM 5747 O O . PRO B 1 336 ? 8.484 -7.027 -2.111 1 97.88 336 PRO B O 1
ATOM 5750 N N . SER B 1 337 ? 9.422 -7.781 -3.98 1 98.44 337 SER B N 1
ATOM 5751 C CA . SER B 1 337 ? 8.305 -8.617 -4.41 1 98.44 337 SER B CA 1
ATOM 5752 C C . SER B 1 337 ? 8.781 -9.773 -5.281 1 98.44 337 SER B C 1
ATOM 5754 O O . SER B 1 337 ? 9.844 -9.688 -5.906 1 98.44 337 SER B O 1
ATOM 5756 N N . ALA B 1 338 ? 8.023 -10.836 -5.316 1 98.25 338 ALA B N 1
ATOM 5757 C CA . ALA B 1 338 ? 8.492 -12.039 -6.004 1 98.25 338 ALA B CA 1
ATOM 5758 C C . ALA B 1 338 ? 7.332 -12.773 -6.672 1 98.25 338 ALA B C 1
ATOM 5760 O O . ALA B 1 338 ? 6.637 -12.211 -7.52 1 98.25 338 ALA B O 1
ATOM 5761 N N . TYR B 1 339 ? 7.137 -14.062 -6.34 1 98.25 339 TYR B N 1
ATOM 5762 C CA . TYR B 1 339 ? 6.156 -14.914 -7 1 98.25 339 TYR B CA 1
ATOM 5763 C C . TYR B 1 339 ? 4.754 -14.336 -6.879 1 98.25 339 TYR B C 1
ATOM 5765 O O . TYR B 1 339 ? 4.406 -13.742 -5.852 1 98.25 339 TYR B O 1
ATOM 5773 N N . SER B 1 340 ? 4.043 -14.508 -7.945 1 98.62 340 SER B N 1
ATOM 5774 C CA . SER B 1 340 ? 2.67 -14.008 -7.957 1 98.62 340 SER B CA 1
ATOM 5775 C C . SER B 1 340 ? 1.756 -14.93 -8.758 1 98.62 340 SER B C 1
ATOM 5777 O O . SER B 1 340 ? 2.227 -15.734 -9.562 1 98.62 340 SER B O 1
ATOM 5779 N N . ASP B 1 341 ? 0.477 -14.812 -8.484 1 98.5 341 ASP B N 1
ATOM 5780 C CA . ASP B 1 341 ? -0.554 -15.516 -9.242 1 98.5 341 ASP B CA 1
ATOM 5781 C C . ASP B 1 341 ? -1.794 -14.648 -9.43 1 98.5 341 ASP B C 1
ATOM 5783 O O . ASP B 1 341 ? -2.27 -14.023 -8.477 1 98.5 341 ASP B O 1
ATOM 5787 N N . LEU B 1 342 ? -2.264 -14.609 -10.656 1 97.94 342 LEU B N 1
ATOM 5788 C CA . LEU B 1 342 ? -3.393 -13.766 -11.031 1 97.94 342 LEU B CA 1
ATOM 5789 C C . LEU B 1 342 ? -4.676 -14.586 -11.117 1 97.94 342 LEU B C 1
ATOM 5791 O O . LEU B 1 342 ? -4.633 -15.789 -11.391 1 97.94 342 LEU B O 1
ATOM 5795 N N . ALA B 1 343 ? -5.754 -13.93 -10.906 1 95.88 343 ALA B N 1
ATOM 5796 C CA . ALA B 1 343 ? -7.07 -14.492 -11.18 1 95.88 343 ALA B CA 1
ATOM 5797 C C . ALA B 1 343 ? -7.992 -13.445 -11.812 1 95.88 343 ALA B C 1
ATOM 5799 O O . ALA B 1 343 ? -7.965 -12.273 -11.438 1 95.88 343 ALA B O 1
ATOM 5800 N N . TYR B 1 344 ? -8.68 -13.945 -12.781 1 92.81 344 TYR B N 1
ATOM 5801 C CA . TYR B 1 344 ? -9.742 -13.148 -13.383 1 92.81 344 TYR B CA 1
ATOM 5802 C C . TYR B 1 344 ? -11.055 -13.328 -12.625 1 92.81 344 TYR B C 1
ATOM 5804 O O . TYR B 1 344 ? -11.484 -14.453 -12.375 1 92.81 344 TYR B O 1
ATOM 5812 N N . ILE B 1 345 ? -11.648 -12.125 -12.195 1 86.75 345 ILE B N 1
ATOM 5813 C CA . ILE B 1 345 ? -12.875 -12.164 -11.406 1 86.75 345 ILE B CA 1
ATOM 5814 C C . ILE B 1 345 ? -13.977 -11.398 -12.133 1 86.75 345 ILE B C 1
ATOM 5816 O O . ILE B 1 345 ? -13.797 -10.227 -12.492 1 86.75 345 ILE B O 1
ATOM 5820 N N . GLU B 1 346 ? -15.07 -12 -12.375 1 78.12 346 GLU B N 1
ATOM 5821 C CA . GLU B 1 346 ? -16.266 -11.305 -12.852 1 78.12 346 GLU B CA 1
ATOM 5822 C C . GLU B 1 346 ? -17.156 -10.891 -11.688 1 78.12 346 GLU B C 1
ATOM 5824 O O . GLU B 1 346 ? -17.641 -11.734 -10.938 1 78.12 346 GLU B O 1
ATOM 5829 N N . LEU B 1 347 ? -17.219 -9.562 -11.359 1 67.81 347 LEU B N 1
ATOM 5830 C CA . LEU B 1 347 ? -18.031 -9.07 -10.25 1 67.81 347 LEU B CA 1
ATOM 5831 C C . LEU B 1 347 ? -19.5 -9 -10.648 1 67.81 347 LEU B C 1
ATOM 5833 O O . LEU B 1 347 ? -19.828 -8.531 -11.742 1 67.81 347 LEU B O 1
ATOM 5837 N N . PRO B 1 348 ? -20.453 -9.742 -9.875 1 56.94 348 PRO B N 1
ATOM 5838 C CA . PRO B 1 348 ? -21.891 -9.727 -10.188 1 56.94 348 PRO B CA 1
ATOM 5839 C C . PRO B 1 348 ? -22.516 -8.336 -10.031 1 56.94 348 PRO B C 1
ATOM 5841 O O . PRO B 1 348 ? -23.734 -8.219 -9.945 1 56.94 348 PRO B O 1
ATOM 5844 N N . TYR B 1 349 ? -21.844 -7.25 -10 1 50.72 349 TYR B N 1
ATOM 5845 C CA . TYR B 1 349 ? -22.656 -6.109 -9.617 1 50.72 349 TYR B CA 1
ATOM 5846 C C . TYR B 1 349 ? -23.797 -5.902 -10.609 1 50.72 349 TYR B C 1
ATOM 5848 O O . TYR B 1 349 ? -23.562 -5.539 -11.766 1 50.72 349 TYR B O 1
ATOM 5856 N N . PRO B 1 350 ? -25 -6.469 -10.375 1 45.19 350 PRO B N 1
ATOM 5857 C CA . PRO B 1 350 ? -26.141 -6.078 -11.211 1 45.19 350 PRO B CA 1
ATOM 5858 C C . PRO B 1 350 ? -26.156 -4.582 -11.516 1 45.19 350 PRO B C 1
ATOM 5860 O O . PRO B 1 350 ? -26.406 -4.184 -12.656 1 45.19 350 PRO B O 1
ATOM 5863 N N . ASP B 1 351 ? -26.328 -3.764 -10.523 1 40.19 351 ASP B N 1
ATOM 5864 C CA . ASP B 1 351 ? -26.859 -2.41 -10.656 1 40.19 351 ASP B CA 1
ATOM 5865 C C . ASP B 1 351 ? -25.812 -1.467 -11.25 1 40.19 351 ASP B C 1
ATOM 5867 O O . ASP B 1 351 ? -26.125 -0.342 -11.633 1 40.19 351 ASP B O 1
ATOM 5871 N N . LEU B 1 352 ? -24.562 -1.59 -10.852 1 40.28 352 LEU B N 1
ATOM 5872 C CA . LEU B 1 352 ? -23.797 -0.375 -11.102 1 40.28 352 LEU B CA 1
ATOM 5873 C C . LEU B 1 352 ? -23.312 -0.322 -12.547 1 40.28 352 LEU B C 1
ATOM 5875 O O . LEU B 1 352 ? -22.688 0.66 -12.969 1 40.28 352 LEU B O 1
ATOM 5879 N N . SER B 1 353 ? -23.062 -1.486 -13.211 1 40.19 353 SER B N 1
ATOM 5880 C CA . SER B 1 353 ? -22.547 -1.115 -14.523 1 40.19 353 SER B CA 1
ATOM 5881 C C . SER B 1 353 ? -23.641 -0.515 -15.398 1 40.19 353 SER B C 1
ATOM 5883 O O . SER B 1 353 ? -24.688 -1.141 -15.617 1 40.19 353 SER B O 1
ATOM 5885 N N . ILE B 1 354 ? -23.797 0.652 -15.445 1 38.34 354 ILE B N 1
ATOM 5886 C CA . ILE B 1 354 ? -24.688 1.332 -16.391 1 38.34 354 ILE B CA 1
ATOM 5887 C C . ILE B 1 354 ? -24.734 0.552 -17.703 1 38.34 354 ILE B C 1
ATOM 5889 O O . ILE B 1 354 ? -25.719 0.625 -18.438 1 38.34 354 ILE B O 1
ATOM 5893 N N . THR B 1 355 ? -23.656 0.047 -18.094 1 41.38 355 THR B N 1
ATOM 5894 C CA . THR B 1 355 ? -23.641 -0.465 -19.453 1 41.38 355 THR B CA 1
ATOM 5895 C C . THR B 1 355 ? -24.062 -1.934 -19.484 1 41.38 355 THR B C 1
ATOM 5897 O O . THR B 1 355 ? -24.156 -2.533 -20.562 1 41.38 355 THR B O 1
ATOM 5900 N N . GLY B 1 356 ? -24.562 -2.553 -18.344 1 43.47 356 GLY B N 1
ATOM 5901 C CA . GLY B 1 356 ? -24.922 -3.959 -18.391 1 43.47 356 GLY B CA 1
ATOM 5902 C C . GLY B 1 356 ? -23.719 -4.887 -18.422 1 43.47 356 GLY B C 1
ATOM 5903 O O . GLY B 1 356 ? -23.875 -6.105 -18.531 1 43.47 356 GLY B O 1
ATOM 5904 N N . ILE B 1 357 ? -22.547 -4.43 -18.719 1 48.5 357 ILE B N 1
ATOM 5905 C CA . ILE B 1 357 ? -21.344 -5.242 -18.812 1 48.5 357 ILE B CA 1
ATOM 5906 C C . ILE B 1 357 ? -20.734 -5.434 -17.422 1 48.5 357 ILE B C 1
ATOM 5908 O O . ILE B 1 357 ? -20.484 -4.457 -16.703 1 48.5 357 ILE B O 1
ATOM 5912 N N . PRO B 1 358 ? -20.766 -6.676 -17 1 55.78 358 PRO B N 1
ATOM 5913 C CA . PRO B 1 358 ? -20.188 -6.977 -15.695 1 55.78 358 PRO B CA 1
ATOM 5914 C C . PRO B 1 358 ? -18.844 -6.289 -15.469 1 55.78 358 PRO B C 1
ATOM 5916 O O . PRO B 1 358 ? -18.047 -6.156 -16.406 1 55.78 358 PRO B O 1
ATOM 5919 N N . ALA B 1 359 ? -18.656 -5.629 -14.383 1 68.06 359 ALA B N 1
ATOM 5920 C CA . ALA B 1 359 ? -17.375 -4.996 -14.047 1 68.06 359 ALA B CA 1
ATOM 5921 C C . ALA B 1 359 ? -16.281 -6.035 -13.859 1 68.06 359 ALA B C 1
ATOM 5923 O O . ALA B 1 359 ? -16.484 -7.059 -13.203 1 68.06 359 ALA B O 1
ATOM 5924 N N . ILE B 1 360 ? -15.219 -6.172 -14.844 1 80.06 360 ILE B N 1
ATOM 5925 C CA . ILE B 1 360 ? -14.07 -7.066 -14.82 1 80.06 360 ILE B CA 1
ATOM 5926 C C . ILE B 1 360 ? -13.07 -6.602 -13.766 1 80.06 360 ILE B C 1
ATOM 5928 O O . ILE B 1 360 ? -12.695 -5.426 -13.727 1 80.06 360 ILE B O 1
ATOM 5932 N N . ALA B 1 361 ? -12.852 -7.508 -12.812 1 87.88 361 ALA B N 1
ATOM 5933 C CA . ALA B 1 361 ? -11.805 -7.258 -11.82 1 87.88 361 ALA B CA 1
ATOM 5934 C C . ALA B 1 361 ? -10.75 -8.359 -11.844 1 87.88 361 ALA B C 1
ATOM 5936 O O . ALA B 1 361 ? -10.984 -9.438 -12.398 1 87.88 361 ALA B O 1
ATOM 5937 N N . PHE B 1 362 ? -9.617 -8.039 -11.406 1 93.31 362 PHE B N 1
ATOM 5938 C CA . PHE B 1 362 ? -8.5 -8.969 -11.312 1 93.31 362 PHE B CA 1
ATOM 5939 C C . PHE B 1 362 ? -7.977 -9.047 -9.891 1 93.31 362 PHE B C 1
ATOM 5941 O O . PHE B 1 362 ? -8.008 -8.062 -9.156 1 93.31 362 PHE B O 1
ATOM 5948 N N . ALA B 1 363 ? -7.633 -10.172 -9.531 1 94 363 ALA B N 1
ATOM 5949 C CA . ALA B 1 363 ? -6.977 -10.391 -8.242 1 94 363 ALA B CA 1
ATOM 5950 C C . ALA B 1 363 ? -5.535 -10.852 -8.43 1 94 363 ALA B C 1
ATOM 5952 O O . ALA B 1 363 ? -5.207 -11.484 -9.438 1 94 363 ALA B O 1
ATOM 5953 N N . CYS B 1 364 ? -4.699 -10.484 -7.527 1 96.56 364 CYS B N 1
ATOM 5954 C CA . CYS B 1 364 ? -3.307 -10.914 -7.527 1 96.56 364 CYS B CA 1
ATOM 5955 C C . CYS B 1 364 ? -2.859 -11.32 -6.129 1 96.56 364 CYS B C 1
ATOM 5957 O O . CYS B 1 364 ? -3.057 -10.57 -5.168 1 96.56 364 CYS B O 1
ATOM 5959 N N . LEU B 1 365 ? -2.453 -12.492 -5.961 1 96.88 365 LEU B N 1
ATOM 5960 C CA . LEU B 1 365 ? -1.767 -12.992 -4.773 1 96.88 365 LEU B CA 1
ATOM 5961 C C . LEU B 1 365 ? -0.256 -12.984 -4.977 1 96.88 365 LEU B C 1
ATOM 5963 O O . LEU B 1 365 ? 0.242 -13.539 -5.961 1 96.88 365 LEU B O 1
ATOM 5967 N N . TYR B 1 366 ? 0.51 -12.336 -4.051 1 98.44 366 TYR B N 1
ATOM 5968 C CA . TYR B 1 366 ? 1.924 -12.195 -4.379 1 98.44 366 TYR B CA 1
ATOM 5969 C C . TYR B 1 366 ? 2.77 -12.094 -3.113 1 98.44 366 TYR B C 1
ATOM 5971 O O . TYR B 1 366 ? 2.287 -11.648 -2.07 1 98.44 366 TYR B O 1
ATOM 5979 N N . GLU B 1 367 ? 3.998 -12.492 -3.26 1 98.56 367 GLU B N 1
ATOM 5980 C CA . GLU B 1 367 ? 5 -12.328 -2.213 1 98.56 367 GLU B CA 1
ATOM 5981 C C . GLU B 1 367 ? 5.512 -10.891 -2.16 1 98.56 367 GLU B C 1
ATOM 5983 O O . GLU B 1 367 ? 5.758 -10.273 -3.199 1 98.56 367 GLU B O 1
ATOM 5988 N N . ASN B 1 368 ? 5.609 -10.398 -0.98 1 98.44 368 ASN B N 1
ATOM 5989 C CA . ASN B 1 368 ? 6.109 -9.031 -0.839 1 98.44 368 ASN B CA 1
ATOM 5990 C C . ASN B 1 368 ? 6.688 -8.789 0.552 1 98.44 368 ASN B C 1
ATOM 5992 O O . ASN B 1 368 ? 6.512 -9.609 1.455 1 98.44 368 ASN B O 1
ATOM 5996 N N . GLY B 1 369 ? 7.352 -7.672 0.712 1 97.06 369 GLY B N 1
ATOM 5997 C CA . GLY B 1 369 ? 7.824 -7.188 1.999 1 97.06 369 GLY B CA 1
ATOM 5998 C C . GLY B 1 369 ? 8.547 -5.852 1.907 1 97.06 369 GLY B C 1
ATOM 5999 O O . GLY B 1 369 ? 8.688 -5.293 0.818 1 97.06 369 GLY B O 1
ATOM 6000 N N . VAL B 1 370 ? 8.945 -5.344 3.072 1 93.81 370 VAL B N 1
ATOM 6001 C CA . VAL B 1 370 ? 9.648 -4.066 3.143 1 93.81 370 VAL B CA 1
ATOM 6002 C C . VAL B 1 370 ? 11.141 -4.285 2.914 1 93.81 370 VAL B C 1
ATOM 6004 O O . VAL B 1 370 ? 11.773 -3.541 2.158 1 93.81 370 VAL B O 1
ATOM 6007 N N . ARG B 1 371 ? 11.742 -5.398 3.49 1 93.94 371 ARG B N 1
ATOM 6008 C CA . ARG B 1 371 ? 13.18 -5.676 3.408 1 93.94 371 ARG B CA 1
ATOM 6009 C C . ARG B 1 371 ? 13.453 -6.855 2.482 1 93.94 371 ARG B C 1
ATOM 6011 O O . ARG B 1 371 ? 14.508 -6.922 1.847 1 93.94 371 ARG B O 1
ATOM 6018 N N . SER B 1 372 ? 12.516 -7.773 2.479 1 95.31 372 SER B N 1
ATOM 6019 C CA . SER B 1 372 ? 12.625 -9 1.69 1 95.31 372 SER B CA 1
ATOM 6020 C C . SER B 1 372 ? 11.281 -9.375 1.072 1 95.31 372 SER B C 1
ATOM 6022 O O . SER B 1 372 ? 10.234 -9.172 1.683 1 95.31 372 SER B O 1
ATOM 6024 N N . PRO B 1 373 ? 11.352 -9.961 -0.125 1 97.19 373 PRO B N 1
ATOM 6025 C CA . PRO B 1 373 ? 10.086 -10.32 -0.757 1 97.19 373 PRO B CA 1
ATOM 6026 C C . PRO B 1 373 ? 9.391 -11.492 -0.061 1 97.19 373 PRO B C 1
ATOM 6028 O O . PRO B 1 373 ? 8.289 -11.875 -0.451 1 97.19 373 PRO B O 1
ATOM 6031 N N . TYR B 1 374 ? 9.969 -12.055 1.023 1 96.81 374 TYR B N 1
ATOM 6032 C CA . TYR B 1 374 ? 9.445 -13.297 1.594 1 96.81 374 TYR B CA 1
ATOM 6033 C C . TYR B 1 374 ? 8.836 -13.047 2.971 1 96.81 374 TYR B C 1
ATOM 6035 O O . TYR B 1 374 ? 8.695 -13.977 3.766 1 96.81 374 TYR B O 1
ATOM 6043 N N . GLU B 1 375 ? 8.547 -11.773 3.215 1 96.44 375 GLU B N 1
ATOM 6044 C CA . GLU B 1 375 ? 7.988 -11.414 4.516 1 96.44 375 GLU B CA 1
ATOM 6045 C C . GLU B 1 375 ? 6.492 -11.711 4.574 1 96.44 375 GLU B C 1
ATOM 6047 O O . GLU B 1 375 ? 5.965 -12.07 5.629 1 96.44 375 GLU B O 1
ATOM 6052 N N . GLN B 1 376 ? 5.832 -11.531 3.438 1 96.94 376 GLN B N 1
ATOM 6053 C CA . GLN B 1 376 ? 4.379 -11.625 3.387 1 96.94 376 GLN B CA 1
ATOM 6054 C C . GLN B 1 376 ? 3.908 -12.18 2.045 1 96.94 376 GLN B C 1
ATOM 6056 O O . GLN B 1 376 ? 4.648 -12.141 1.06 1 96.94 376 GLN B O 1
ATOM 6061 N N . ILE B 1 377 ? 2.764 -12.758 2.041 1 96.62 377 ILE B N 1
ATOM 6062 C CA . ILE B 1 377 ? 1.971 -12.945 0.832 1 96.62 377 ILE B CA 1
ATOM 6063 C C . ILE B 1 377 ? 0.705 -12.094 0.909 1 96.62 377 ILE B C 1
ATOM 6065 O O . ILE B 1 377 ? -0.115 -12.273 1.812 1 96.62 377 ILE B O 1
ATOM 6069 N N . SER B 1 378 ? 0.6 -11.211 -0.002 1 95.56 378 SER B N 1
ATOM 6070 C CA . SER B 1 378 ? -0.489 -10.242 0.025 1 95.56 378 SER B CA 1
ATOM 6071 C C . SER B 1 378 ? -1.454 -10.461 -1.136 1 95.56 378 SER B C 1
ATOM 6073 O O . SER B 1 378 ? -1.122 -11.141 -2.105 1 95.56 378 SER B O 1
ATOM 6075 N N . PHE B 1 379 ? -2.637 -9.945 -0.903 1 94.38 379 PHE B N 1
ATOM 6076 C CA . PHE B 1 379 ? -3.729 -10.008 -1.868 1 94.38 379 PHE B CA 1
ATOM 6077 C C . PHE B 1 379 ? -4.168 -8.602 -2.277 1 94.38 379 PHE B C 1
ATOM 6079 O O . PHE B 1 379 ? -4.371 -7.738 -1.426 1 94.38 379 PHE B O 1
ATOM 6086 N N . SER B 1 380 ? -4.293 -8.344 -3.58 1 93.12 380 SER B N 1
ATOM 6087 C CA . SER B 1 380 ? -4.809 -7.09 -4.113 1 93.12 380 SER B CA 1
ATOM 6088 C C . SER B 1 380 ? -5.812 -7.336 -5.234 1 93.12 380 SER B C 1
ATOM 6090 O O . SER B 1 380 ? -5.707 -8.32 -5.965 1 93.12 380 SER B O 1
ATOM 6092 N N . MET B 1 381 ? -6.766 -6.469 -5.371 1 90.81 381 MET B N 1
ATOM 6093 C CA . MET B 1 381 ? -7.699 -6.449 -6.492 1 90.81 381 MET B CA 1
ATOM 6094 C C . MET B 1 381 ? -7.59 -5.137 -7.266 1 90.81 381 MET B C 1
ATOM 6096 O O . MET B 1 381 ? -7.293 -4.094 -6.688 1 90.81 381 MET B O 1
ATOM 6100 N N . PHE B 1 382 ? -7.805 -5.215 -8.531 1 89.62 382 PHE B N 1
ATOM 6101 C CA . PHE B 1 382 ? -7.738 -4.023 -9.367 1 89.62 382 PHE B CA 1
ATOM 6102 C C . PHE B 1 382 ? -8.523 -4.223 -10.656 1 89.62 382 PHE B C 1
ATOM 6104 O O . PHE B 1 382 ? -8.914 -5.348 -10.984 1 89.62 382 PHE B O 1
ATOM 6111 N N . THR B 1 383 ? -8.836 -3.127 -11.312 1 86 383 THR B N 1
ATOM 6112 C CA . THR B 1 383 ? -9.484 -3.137 -12.617 1 86 383 THR B CA 1
ATOM 6113 C C . THR B 1 383 ? -8.586 -2.502 -13.672 1 86 383 THR B C 1
ATOM 6115 O O . THR B 1 383 ? -7.57 -1.888 -13.344 1 86 383 THR B O 1
ATOM 6118 N N . LEU B 1 384 ? -9 -2.748 -14.898 1 78.75 384 LEU B N 1
ATOM 6119 C CA . LEU B 1 384 ? -8.227 -2.164 -15.992 1 78.75 384 LEU B CA 1
ATOM 6120 C C . LEU B 1 384 ? -8.297 -0.641 -15.945 1 78.75 384 LEU B C 1
ATOM 6122 O O . LEU B 1 384 ? -7.402 0.039 -16.453 1 78.75 384 LEU B O 1
ATOM 6126 N N . HIS B 1 385 ? -9.305 -0.084 -15.328 1 65.56 385 HIS B N 1
ATOM 6127 C CA . HIS B 1 385 ? -9.5 1.36 -15.305 1 65.56 385 HIS B CA 1
ATOM 6128 C C . HIS B 1 385 ? -8.594 2.023 -14.266 1 65.56 385 HIS B C 1
ATOM 6130 O O . HIS B 1 385 ? -8.328 3.225 -14.344 1 65.56 385 HIS B O 1
ATOM 6136 N N . GLU B 1 386 ? -8.352 1.307 -13.312 1 58.47 386 GLU B N 1
ATOM 6137 C CA . GLU B 1 386 ? -7.496 1.881 -12.281 1 58.47 386 GLU B CA 1
ATOM 6138 C C . GLU B 1 386 ? -6.098 2.16 -12.82 1 58.47 386 GLU B C 1
ATOM 6140 O O . GLU B 1 386 ? -5.297 2.836 -12.164 1 58.47 386 GLU B O 1
ATOM 6145 N N . LYS B 1 387 ? -5.855 1.451 -14.039 1 50.53 387 LYS B N 1
ATOM 6146 C CA . LYS B 1 387 ? -4.605 1.809 -14.703 1 50.53 387 LYS B CA 1
ATOM 6147 C C . LYS B 1 387 ? -4.586 3.287 -15.078 1 50.53 387 LYS B C 1
ATOM 6149 O O . LYS B 1 387 ? -5.562 3.809 -15.617 1 50.53 387 LYS B O 1
ATOM 6154 N N . PRO B 1 388 ? -3.748 4.105 -14.641 1 41.44 388 PRO B N 1
ATOM 6155 C CA . PRO B 1 388 ? -3.742 5.406 -15.312 1 41.44 388 PRO B CA 1
ATOM 6156 C C . PRO B 1 388 ? -3.896 5.285 -16.828 1 41.44 388 PRO B C 1
ATOM 6158 O O . PRO B 1 388 ? -3.363 4.352 -17.438 1 41.44 388 PRO B O 1
ATOM 6161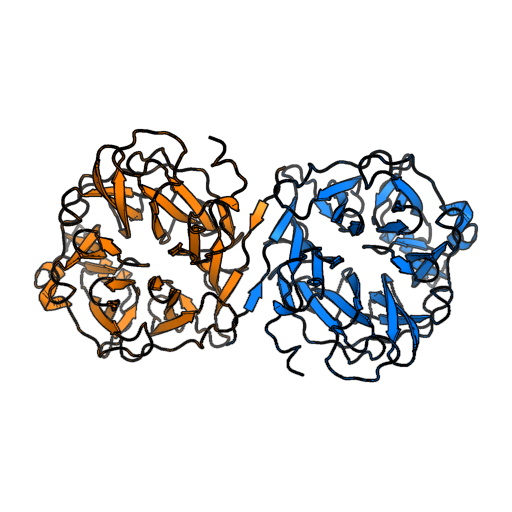 N N . CYS B 1 389 ? -5.016 5.512 -17.391 1 32.97 389 CYS B N 1
ATOM 6162 C CA . CYS B 1 389 ? -5.555 5.391 -18.75 1 32.97 389 CYS B CA 1
ATOM 6163 C C . CYS B 1 389 ? -4.453 5.566 -19.781 1 32.97 389 CYS B C 1
ATOM 6165 O O . CYS B 1 389 ? -4.344 6.625 -20.406 1 32.97 389 CYS B O 1
ATOM 6167 N N . GLN B 1 390 ? -3.293 5.281 -19.656 1 32.22 390 GLN B N 1
ATOM 6168 C CA . GLN B 1 390 ? -2.795 5.328 -21.031 1 32.22 390 GLN B CA 1
ATOM 6169 C C . GLN B 1 390 ? -3.424 4.23 -21.891 1 32.22 390 GLN B C 1
ATOM 6171 O O . GLN B 1 390 ? -3.293 4.238 -23.109 1 32.22 390 GLN B O 1
ATOM 6176 N N . PHE B 1 391 ? -3.93 3.207 -21.359 1 29.45 391 PHE B N 1
ATOM 6177 C CA . PHE B 1 391 ? -4.188 2.1 -22.266 1 29.45 391 PHE B CA 1
ATOM 6178 C C . PHE B 1 391 ? -5.484 2.322 -23.031 1 29.45 391 PHE B C 1
ATOM 6180 O O . PHE B 1 391 ? -5.723 1.679 -24.062 1 29.45 391 PHE B O 1
ATOM 6187 N N . LEU B 1 392 ? -6.516 2.836 -22.391 1 28.12 392 LEU B N 1
ATOM 6188 C CA . LEU B 1 392 ? -7.77 2.832 -23.141 1 28.12 392 LEU B CA 1
ATOM 6189 C C . LEU B 1 392 ? -7.758 3.908 -24.219 1 28.12 392 LEU B C 1
ATOM 6191 O O . LEU B 1 392 ? -8.734 4.059 -24.969 1 28.12 392 LEU B O 1
ATOM 6195 N N . TYR B 1 393 ? -7.012 4.941 -23.969 1 25.38 393 TYR B N 1
ATOM 6196 C CA . TYR B 1 393 ? -7.227 5.91 -25.047 1 25.38 393 TYR B CA 1
ATOM 6197 C C . TYR B 1 393 ? -6.641 5.406 -26.359 1 25.38 393 TYR B C 1
ATOM 6199 O O . TYR B 1 393 ? -6.516 6.168 -27.328 1 25.38 393 TYR B O 1
ATOM 6207 N N . TYR B 1 394 ? -6.125 4.258 -26.469 1 23.56 394 TYR B N 1
ATOM 6208 C CA . TYR B 1 394 ? -6.043 4.051 -27.906 1 23.56 394 TYR B CA 1
ATOM 6209 C C . TYR B 1 394 ? -7.402 3.672 -28.484 1 23.56 394 TYR B C 1
ATOM 6211 O O . TYR B 1 394 ? -8.148 2.9 -27.875 1 23.56 394 TYR B O 1
#

Organism: Podarcis muralis (NCBI:txid64176)

Radius of gyration: 30.34 Å; Cα contacts (8 Å, |Δi|>4): 2313; chains: 2; bounding box: 65×88×70 Å

InterPro domains:
  IPR011040 Sialidase [PF13088] (57-350)
  IPR026856 Sialidase family [PTHR10628] (1-387)
  IPR036278 Sialidase superfamily [SSF50939] (8-386)

Solvent-accessible surface area (backbone atoms only — not comparable to full-atom values): 39365 Å² total; per-residue (Å²): 131,83,72,51,64,28,54,35,38,32,37,74,43,62,47,41,93,86,40,35,22,50,44,59,33,17,36,42,66,41,75,94,74,58,35,37,42,40,36,31,27,34,14,60,36,92,50,75,54,34,39,49,36,33,34,38,29,47,34,44,90,49,75,88,50,51,47,71,76,38,75,42,77,40,50,51,53,91,70,30,22,23,39,42,42,28,38,30,60,40,81,88,80,53,38,34,40,41,31,28,32,33,31,47,54,60,65,43,68,66,56,16,45,44,61,40,53,53,50,57,36,43,31,32,26,40,16,77,61,84,69,74,52,66,40,66,52,42,78,42,36,64,80,45,53,41,76,58,48,74,47,21,11,36,61,51,39,16,50,11,46,32,47,57,47,95,86,54,34,36,38,40,35,17,22,32,28,33,54,78,37,54,74,48,96,90,37,52,24,42,60,50,39,22,24,32,26,35,37,16,82,62,83,67,77,50,59,43,64,36,41,51,37,73,75,50,64,18,33,42,20,23,59,31,69,36,38,34,52,87,63,51,67,36,31,38,34,47,21,37,29,93,81,48,24,28,31,40,30,42,12,82,63,77,44,43,44,43,42,71,47,43,76,20,79,84,42,51,28,30,82,82,56,65,51,43,22,47,40,52,43,72,46,77,83,61,91,70,81,90,69,83,30,73,30,28,25,34,41,38,37,34,32,68,36,58,79,41,57,25,28,28,17,42,28,43,17,75,42,68,88,44,59,81,42,56,49,79,63,48,54,52,40,86,37,26,12,41,33,27,13,45,35,77,39,78,43,78,57,70,78,73,36,82,80,72,53,62,53,64,34,34,37,37,33,28,28,24,33,76,90,40,30,60,44,24,30,31,36,36,57,49,42,79,74,73,39,79,69,67,73,66,78,108,129,83,71,49,63,28,55,35,39,32,39,73,42,61,47,42,94,86,40,35,22,50,44,61,32,17,36,44,66,42,74,96,74,58,34,37,41,41,34,29,27,34,14,59,35,91,48,76,54,34,39,49,36,33,33,38,28,48,32,42,89,49,74,88,50,51,45,70,76,39,74,41,77,40,50,50,53,92,70,31,22,24,39,42,42,29,38,31,59,39,81,89,79,52,37,34,38,40,30,28,32,33,31,46,54,60,64,44,69,67,56,15,45,45,60,40,55,53,52,58,36,43,30,34,25,40,16,78,61,85,70,75,50,67,38,68,54,42,78,43,36,63,80,45,53,42,76,60,49,74,46,21,9,36,60,49,37,16,50,11,45,31,46,57,47,96,86,54,34,35,40,38,34,18,22,32,28,33,55,76,36,55,76,46,94,90,39,50,24,42,60,49,38,22,24,34,25,34,36,15,83,62,81,68,78,48,59,42,62,35,41,51,36,74,75,51,65,18,33,42,20,24,58,33,70,37,38,32,53,87,65,51,65,35,30,40,34,46,21,35,28,93,81,47,22,28,31,39,31,42,11,83,64,76,44,44,45,42,42,72,49,42,74,19,78,83,42,52,29,29,82,81,57,64,52,42,22,46,42,51,44,72,46,77,84,59,90,69,80,89,71,84,32,73,31,28,24,34,42,36,36,35,30,69,36,56,78,40,57,25,28,29,17,42,27,43,16,76,42,66,88,45,62,80,42,56,48,79,63,48,52,54,42,84,38,25,13,41,32,26,12,47,36,76,40,80,43,78,58,73,79,71,37,84,80,73,52,63,53,65,35,33,37,38,33,27,26,23,33,75,89,38,30,59,44,24,30,32,38,36,55,50,42,79,72,72,39,77,67,67,70,68,76,106

pLDDT: mean 89.73, std 15.53, range [23.56, 98.88]

Nearest PDB structures (foldseek):
  1vcu-assembly1_A  TM=9.295E-01  e=1.591E-42  Homo sapiens
  2f25-assembly2_B  TM=9.281E-01  e=5.819E-41  Homo sapiens
  2f0z-assembly1_A  TM=9.303E-01  e=3.210E-39  Homo sapiens
  2f12-assembly1_A  TM=9.255E-01  e=1.941E-38  Homo sapiens
  2f26-assembly1_A  TM=9.051E-01  e=2.751E-39  Homo sapiens

Secondary structure (DSSP, 8-state):
-PPEEE--EEEEEE--TTS-EEEEEEEEEEGGGTEEEEEEEEESSSSGGGEEEEEEEEEESSGGG-PPPEE-TTS--TTEEEEEEEEEEETTTTEEEEEEEEEETT--HHHHHHH----EEEEEEEESSTTSS-PPPEE-IIIIIGGGGGGEEEEEE-SS--EE-TTS-EEEEEEEEEEEESSBTTBS-EEEEEEEEEEESSTTSS-EE-PPP-SS---SEEEEEEE-TTS-EEEEEEE--TTSEEEEEEESSTTSS----EEEEEEEPPTT----EEEEEEPP--S-S--SSPPEEEEEEEE--SSSSEEEEEEEESSTTSTT-BPPPEEEEEEEEEEEEEEEEEE--TTT-TTSS-EEEEEEEEEE-SS-TTSEEEEEEE-GGGS-TTSTT-/-PPEEE--EEEEEE--TTS-EEEEEEEEEEGGGTEEEEEEEEESSSSGGGEEEEEEEEEESSGGG-PPPEE-TTS--TTEEEEEEEEEEETTTTEEEEEEEEEETT--HHHHHHH----EEEEEEEESSTTSS-PPPEE-IIIIIGGGGGGEEEEEE-SS--EE-TTS-EEEEEEEEEEEESSBTTBS-EEEEEEEEEEESSTTSS-EE-PPP-SS---SEEEEEEE-TTS-EEEEEEE--TTSEEEEEEESSTTSS----EEEEEEEPPTT----EEEEEEPP--S-S--SSPPEEEEEEEE--SSSSEEEEEEEESSTTSTT-BPPPEEEEEEEEEEEEEEEEEE--TTT-TTSS-EEEEEEEEEE-SS-TTSEEEEEEE-GGGS-TTSTT-

Foldseek 3Di:
DDDADFFDWFFDFFQDPQQWFWAQWAWDADAVVRKIKIKTWIASHPDPLRTAFMKIWIDHPDVVPTDDIDTPVQQDDPQWHWDQWAWEAQNVQQKIKTKTKTFHHSDDPVNLLQQVDERIWIKIWMDNPRPPDIDHIDTCRCVACNPVSSQFSYKTWARYYWYADPLSKTKTKMKTFGFPDQDDPPGRTDTAMFIAIWIDNPNPPGIYIADTQPDAGFGRKEWEWKADQVGAIWIWIWTDHLPFFIWIWIHRPHGRDTDHIDGQVQGTAANVGFRKEKYKDFDPDDPPPDGPDGTIKMKIWAQRDNHAQFFIWIWIAPPRVDSPRIDDTRGNDGTHWGYKYKDKHFAPPCPPPPVRGTFIKMKMWTQCDHHHSGRTTMIGMDGPPVPPPPPPVD/DDDADFFDWDFDFFQDPQQWFWAQWAWDADAVVRKIKIKTWIASHPDPLRTAFMKIWIDHPPNVPGDDIDTPVQQDDPQWHWDQWAWEAQNVQRKIKTKTKTFHHSDDPVNLLQQVDERIWIKIWMDNPRPPDIDHIDTCRCVACNPVSSQFSYKTWARYYWYADPLSKTKTKMKTFGFPDQDDPNGRTDTAMFIAIWIDNPNPPGIYIADTQPDAGFGRKEWEWKADQVGAIWIWIWTDHLPFFIWIWIHRPHGRDTDHIDGQVQGTAANVGFRKEKYKDFDPDDPDPDGPDGTIKMKIWAQRDNHAQFFIWIWIAPPRVDSPRIDDTRGNDGTHWGYKYKDKHFAPPCPPPPVRGTFIKMKMWTFPDHHHSGRTTMMGMDGPPVPPPPPPVD